Protein 9JTC (pdb70)

InterPro domains:
  IPR000011 Ubiquitin/SUMO-activating enzyme E1-like [PR01849] (36-60)
  IPR000011 Ubiquitin/SUMO-activating enzyme E1-like [PR01849] (149-176)
  IPR000011 Ubiquitin/SUMO-activating enzyme E1-like [PR01849] (461-484)
  IPR000011 Ubiquitin/SUMO-activating enzyme E1-like [PR01849] (508-533)
  IPR000011 Ubiquitin/SUMO-activating enzyme E1-like [PR01849] (659-686)
  IPR000594 THIF-type NAD/FAD binding fold [PF00899] (15-381)
  IPR000594 THIF-type NAD/FAD binding fold [PF00899] (414-886)
  IPR018075 Ubiquitin-activating enzyme E1 [TIGR01408] (10-991)
  IPR018965 Ubiquitin-activating enzyme E1, C-terminal [PF09358] (906-992)
  IPR018965 Ubiquitin-activating enzyme E1, C-terminal [SM00985] (873-994)
  IPR019572 Ubiquitin-activating enzyme, SCCH domain [PF10585] (603-835)
  IPR035985 Ubiquitin-activating enzyme-like [SSF69572] (11-396)
  IPR035985 Ubiquitin-activating enzyme-like [SSF69572] (408-886)
  IPR038252 Ubiquitin-activating enzyme E1, C-terminal domain superfamily [G3DSA:3.10.290.60] (909-998)
  IPR042063 Ubiquitin-activating enzyme E1, SCCH domain [G3DSA:1.10.10.2660] (586-842)
  IPR042302 Ubiquitin-activating enzyme E1, FCCH domain superfamily [G3DSA:2.40.30.180] (175-256)
  IPR042449 Ubiquitin-activating enzyme E1, inactive adenylation domain, subdomain 1 [G3DSA:3.50.50.80] (6-123)
  IPR045886 ThiF/MoeB/HesA family [PTHR10953] (402-956)

Structure (mmCIF, N/CA/C/O backbone):
data_9JTC
#
_entry.id   9JTC
#
loop_
_entity.id
_entity.type
_entity.pdbx_description
1 polymer 'UBA7 protein'
2 polymer 'Ubiquitin/ISG15-conjugating enzyme E2 L6'
3 polymer 'Ubiquitin-like protein ISG15'
4 non-polymer 'ADENOSINE MONOPHOSPHATE'
#
loop_
_atom_site.group_PDB
_atom_site.id
_atom_site.type_symbol
_atom_site.label_atom_id
_atom_site.label_alt_id
_atom_site.label_comp_id
_atom_site.label_asym_id
_atom_site.label_entity_id
_atom_site.label_seq_id
_atom_site.pdbx_PDB_ins_code
_atom_site.Cartn_x
_atom_site.Cartn_y
_atom_site.Cartn_z
_atom_site.occupancy
_atom_site.B_iso_or_equiv
_atom_site.auth_seq_id
_atom_site.auth_comp_id
_atom_site.auth_asym_id
_atom_site.auth_atom_id
_atom_site.pdbx_PDB_model_num
ATOM 1 N N . ARG A 1 29 ? 139.578 170.246 142.607 1.00 86.11 29 ARG A N 1
ATOM 2 C CA . ARG A 1 29 ? 138.561 170.798 143.495 1.00 91.67 29 ARG A CA 1
ATOM 3 C C . ARG A 1 29 ? 139.000 170.711 144.954 1.00 90.11 29 ARG A C 1
ATOM 4 O O . ARG A 1 29 ? 138.735 171.615 145.746 1.00 85.73 29 ARG A O 1
ATOM 12 N N . ILE A 1 30 ? 139.676 169.613 145.303 1.00 86.97 30 ILE A N 1
ATOM 13 C CA . ILE A 1 30 ? 140.121 169.418 146.677 1.00 82.81 30 ILE A CA 1
ATOM 14 C C . ILE A 1 30 ? 141.217 170.399 147.071 1.00 83.92 30 ILE A C 1
ATOM 15 O O . ILE A 1 30 ? 141.414 170.650 148.266 1.00 79.48 30 ILE A O 1
ATOM 20 N N . GLN A 1 31 ? 141.941 170.961 146.099 1.00 86.14 31 GLN A N 1
ATOM 21 C CA . GLN A 1 31 ? 143.012 171.899 146.422 1.00 80.52 31 GLN A CA 1
ATOM 22 C C . GLN A 1 31 ? 142.475 173.180 147.048 1.00 75.89 31 GLN A C 1
ATOM 23 O O . GLN A 1 31 ? 143.192 173.846 147.803 1.00 67.89 31 GLN A O 1
ATOM 29 N N . GLY A 1 32 ? 141.228 173.536 146.756 1.00 77.02 32 GLY A N 1
ATOM 30 C CA . GLY A 1 32 ? 140.638 174.747 147.283 1.00 74.81 32 GLY A CA 1
ATOM 31 C C . GLY A 1 32 ? 140.145 174.669 148.708 1.00 73.05 32 GLY A C 1
ATOM 32 O O . GLY A 1 32 ? 139.682 175.678 149.246 1.00 70.70 32 GLY A O 1
ATOM 33 N N . ALA A 1 33 ? 140.228 173.503 149.340 1.00 68.62 33 ALA A N 1
ATOM 34 C CA . ALA A 1 33 ? 139.750 173.307 150.701 1.00 53.81 33 ALA A CA 1
ATOM 35 C C . ALA A 1 33 ? 140.930 173.129 151.645 1.00 50.32 33 ALA A C 1
ATOM 36 O O . ALA A 1 33 ? 141.847 172.350 151.363 1.00 47.43 33 ALA A O 1
ATOM 38 N N . LYS A 1 34 ? 140.895 173.847 152.763 1.00 48.77 34 LYS A N 1
ATOM 39 C CA . LYS A 1 34 ? 141.928 173.799 153.788 1.00 41.39 34 LYS A CA 1
ATOM 40 C C . LYS A 1 34 ? 141.394 173.028 154.986 1.00 39.23 34 LYS A C 1
ATOM 41 O O . LYS A 1 34 ? 140.261 173.258 155.419 1.00 41.07 34 LYS A O 1
ATOM 47 N N . VAL A 1 35 ? 142.205 172.118 155.518 1.00 38.42 35 VAL A N 1
ATOM 48 C CA . VAL A 1 35 ? 141.781 171.200 156.569 1.00 38.01 35 VAL A CA 1
ATOM 49 C C . VAL A 1 35 ? 142.581 171.482 157.831 1.00 37.20 35 VAL A C 1
ATOM 50 O O . VAL A 1 35 ? 143.811 171.604 157.782 1.00 39.39 35 VAL A O 1
ATOM 54 N N . LEU A 1 36 ? 141.882 171.587 158.957 1.00 36.75 36 LEU A N 1
ATOM 55 C CA . LEU A 1 36 ? 142.498 171.668 160.273 1.00 33.48 36 LEU A CA 1
ATOM 56 C C . LEU A 1 36 ? 142.453 170.293 160.920 1.00 33.78 36 LEU A C 1
ATOM 57 O O . LEU A 1 36 ? 141.427 169.610 160.859 1.00 37.80 36 LEU A O 1
ATOM 62 N N . LEU A 1 37 ? 143.563 169.884 161.524 1.00 32.36 37 LEU A N 1
ATOM 63 C CA . LEU A 1 37 ? 143.671 168.574 162.154 1.00 28.94 37 LEU A CA 1
ATOM 64 C C . LEU A 1 37 ? 144.283 168.745 163.536 1.00 32.86 37 LEU A C 1
ATOM 65 O O . LEU A 1 37 ? 145.484 169.007 163.658 1.00 39.47 37 LEU A O 1
ATOM 70 N N . SER A 1 38 ? 143.465 168.597 164.571 1.00 32.33 38 SER A N 1
ATOM 71 C CA . SER A 1 38 ? 143.927 168.645 165.947 1.00 34.40 38 SER A CA 1
ATOM 72 C C . SER A 1 38 ? 144.044 167.230 166.493 1.00 31.05 38 SER A C 1
ATOM 73 O O . SER A 1 38 ? 143.178 166.385 166.252 1.00 31.08 38 SER A O 1
ATOM 76 N N . GLY A 1 39 ? 145.123 166.979 167.221 1.00 31.18 39 GLY A N 1
ATOM 77 C CA . GLY A 1 39 ? 145.421 165.647 167.699 1.00 32.18 39 GLY A CA 1
ATOM 78 C C . GLY A 1 39 ? 146.305 164.911 166.720 1.00 36.09 39 GLY A C 1
ATOM 79 O O . GLY A 1 39 ? 145.907 164.665 165.578 1.00 38.87 39 GLY A O 1
ATOM 80 N N . LEU A 1 40 ? 147.509 164.557 167.150 1.00 39.62 40 LEU A N 1
ATOM 81 C CA . LEU A 1 40 ? 148.486 163.895 166.300 1.00 39.07 40 LEU A CA 1
ATOM 82 C C . LEU A 1 40 ? 148.926 162.570 166.907 1.00 38.56 40 LEU A C 1
ATOM 83 O O . LEU A 1 40 ? 150.089 162.175 166.816 1.00 34.86 40 LEU A O 1
ATOM 88 N N . GLN A 1 41 ? 147.990 161.870 167.543 1.00 40.41 41 GLN A N 1
ATOM 89 C CA . GLN A 1 41 ? 148.193 160.470 167.868 1.00 40.82 41 GLN A CA 1
ATOM 90 C C . GLN A 1 41 ? 148.175 159.651 166.579 1.00 38.82 41 GLN A C 1
ATOM 91 O O . GLN A 1 41 ? 148.014 160.183 165.477 1.00 43.79 41 GLN A O 1
ATOM 97 N N . GLY A 1 42 ? 148.357 158.336 166.712 1.00 31.96 42 GLY A N 1
ATOM 98 C CA . GLY A 1 42 ? 148.416 157.483 165.534 1.00 30.41 42 GLY A CA 1
ATOM 99 C C . GLY A 1 42 ? 147.211 157.623 164.627 1.00 31.63 42 GLY A C 1
ATOM 100 O O . GLY A 1 42 ? 147.332 157.524 163.401 1.00 36.31 42 GLY A O 1
ATOM 101 N N . LEU A 1 43 ? 146.036 157.864 165.209 1.00 29.75 43 LEU A N 1
ATOM 102 C CA . LEU A 1 43 ? 144.837 158.078 164.408 1.00 31.03 43 LEU A CA 1
ATOM 103 C C . LEU A 1 43 ? 144.947 159.359 163.591 1.00 33.84 43 LEU A C 1
ATOM 104 O O . LEU A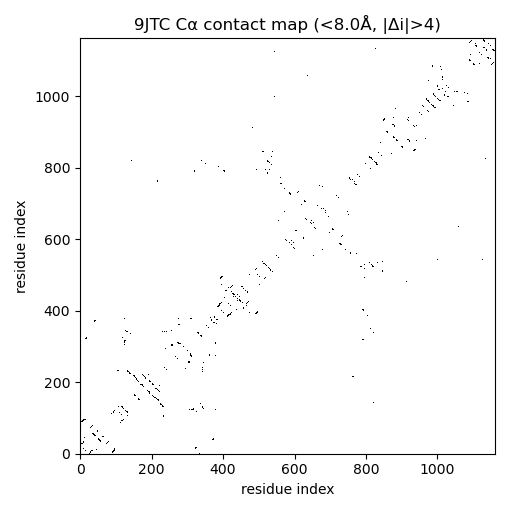 1 43 ? 144.631 159.381 162.393 1.00 38.43 43 LEU A O 1
ATOM 109 N N . GLY A 1 44 ? 145.394 160.440 164.229 1.00 30.26 44 GLY A N 1
ATOM 110 C CA . GLY A 1 44 ? 145.631 161.670 163.499 1.00 29.97 44 GLY A CA 1
ATOM 111 C C . GLY A 1 44 ? 146.705 161.512 162.444 1.00 31.15 44 GLY A C 1
ATOM 112 O O . GLY A 1 44 ? 146.626 162.112 161.372 1.00 36.72 44 GLY A O 1
ATOM 113 N N . ALA A 1 45 ? 147.722 160.698 162.731 1.00 29.19 45 ALA A N 1
ATOM 114 C CA . ALA A 1 45 ? 148.750 160.423 161.735 1.00 29.81 45 ALA A CA 1
ATOM 115 C C . ALA A 1 45 ? 148.166 159.712 160.526 1.00 33.31 45 ALA A C 1
ATOM 116 O O . ALA A 1 45 ? 148.529 160.017 159.387 1.00 38.86 45 ALA A O 1
ATOM 118 N N . GLU A 1 46 ? 147.262 158.756 160.751 1.00 34.08 46 GLU A N 1
ATOM 119 C CA . GLU A 1 46 ? 146.624 158.064 159.634 1.00 33.52 46 GLU A CA 1
ATOM 120 C C . GLU A 1 46 ? 145.769 159.019 158.809 1.00 34.20 46 GLU A C 1
ATOM 121 O O . GLU A 1 46 ? 145.822 159.009 157.570 1.00 41.80 46 GLU A O 1
ATOM 127 N N . VAL A 1 47 ? 144.973 159.854 159.482 1.00 30.55 47 VAL A N 1
ATOM 128 C CA . VAL A 1 47 ? 144.152 160.832 158.769 1.00 31.76 47 VAL A CA 1
ATOM 129 C C . VAL A 1 47 ? 145.035 161.757 157.941 1.00 36.31 47 VAL A C 1
ATOM 130 O O . VAL A 1 47 ? 144.770 162.010 156.758 1.00 42.43 47 VAL A O 1
ATOM 134 N N . ALA A 1 48 ? 146.104 162.270 158.553 1.00 30.33 48 ALA A N 1
ATOM 135 C CA . ALA A 1 48 ? 147.001 163.183 157.860 1.00 28.04 48 ALA A CA 1
ATOM 136 C C . ALA A 1 48 ? 147.680 162.504 156.681 1.00 33.97 48 ALA A C 1
ATOM 137 O O . ALA A 1 48 ? 147.815 163.102 155.608 1.00 43.88 48 ALA A O 1
ATOM 139 N N . LYS A 1 49 ? 148.118 161.257 156.859 1.00 29.83 49 LYS A N 1
ATOM 140 C CA . LYS A 1 49 ? 148.761 160.534 155.771 1.00 32.50 49 LYS A CA 1
ATOM 141 C C . LYS A 1 49 ? 147.814 160.370 154.596 1.00 34.32 49 LYS A C 1
ATOM 142 O O . LYS A 1 49 ? 148.187 160.623 153.446 1.00 41.82 49 LYS A O 1
ATOM 148 N N . ASN A 1 50 ? 146.576 159.950 154.865 1.00 31.54 50 ASN A N 1
ATOM 149 C CA . ASN A 1 50 ? 145.623 159.759 153.777 1.00 37.03 50 ASN A CA 1
ATOM 150 C C . ASN A 1 50 ? 145.316 161.073 153.068 1.00 42.92 50 ASN A C 1
ATOM 151 O O . ASN A 1 50 ? 145.285 161.129 151.831 1.00 53.08 50 ASN A O 1
ATOM 156 N N . LEU A 1 51 ? 145.093 162.145 153.834 1.00 36.51 51 LEU A N 1
ATOM 157 C CA . LEU A 1 51 ? 144.764 163.430 153.225 1.00 35.70 51 LEU A CA 1
ATOM 158 C C . LEU A 1 51 ? 145.925 163.967 152.398 1.00 39.13 51 LEU A C 1
ATOM 159 O O . LEU A 1 51 ? 145.718 164.517 151.310 1.00 48.50 51 LEU A O 1
ATOM 164 N N . VAL A 1 52 ? 147.152 163.821 152.896 1.00 35.01 52 VAL A N 1
ATOM 165 C CA . VAL A 1 52 ? 148.319 164.277 152.153 1.00 40.42 52 VAL A CA 1
ATOM 166 C C . VAL A 1 52 ? 148.517 163.444 150.893 1.00 46.98 52 VAL A C 1
ATOM 167 O O . VAL A 1 52 ? 148.829 163.981 149.823 1.00 53.61 52 VAL A O 1
ATOM 171 N N . LEU A 1 53 ? 148.337 162.123 150.990 1.00 44.73 53 LEU A N 1
ATOM 172 C CA . LEU A 1 53 ? 148.528 161.262 149.828 1.00 45.51 53 LEU A CA 1
ATOM 173 C C . LEU A 1 53 ? 147.499 161.549 148.743 1.00 51.06 53 LEU A C 1
ATOM 174 O O . LEU A 1 53 ? 147.834 161.560 147.553 1.00 57.04 53 LEU A O 1
ATOM 179 N N . MET A 1 54 ? 146.239 161.777 149.123 1.00 50.65 54 MET A N 1
ATOM 180 C CA . MET A 1 54 ? 145.252 162.088 148.098 1.00 60.91 54 MET A CA 1
ATOM 181 C C . MET A 1 54 ? 145.480 163.462 147.479 1.00 63.39 54 MET A C 1
ATOM 182 O O . MET A 1 54 ? 145.051 163.700 146.344 1.00 68.14 54 MET A O 1
ATOM 187 N N . GLY A 1 55 ? 146.170 164.356 148.179 1.00 55.41 55 GLY A N 1
ATOM 188 C CA . GLY A 1 55 ? 146.515 165.640 147.611 1.00 55.90 55 GLY A CA 1
ATOM 189 C C . GLY A 1 55 ? 145.633 166.796 148.010 1.00 56.00 55 GLY A C 1
ATOM 190 O O . GLY A 1 55 ? 145.446 167.719 147.210 1.00 65.15 55 GLY A O 1
ATOM 191 N N . VAL A 1 56 ? 145.073 166.779 149.218 1.00 50.39 56 VAL A N 1
ATOM 192 C CA . VAL A 1 56 ? 144.421 167.972 149.744 1.00 53.72 56 VAL A CA 1
ATOM 193 C C . VAL A 1 56 ? 145.486 169.047 149.912 1.00 55.20 56 VAL A C 1
ATOM 194 O O . VAL A 1 56 ? 146.443 168.877 150.675 1.00 56.92 56 VAL A O 1
ATOM 198 N N . GLY A 1 57 ? 145.322 170.159 149.196 1.00 56.11 57 GLY A N 1
ATOM 199 C CA . GLY A 1 57 ? 146.413 171.099 149.008 1.00 49.43 57 GLY A CA 1
ATOM 200 C C . GLY A 1 57 ? 146.922 171.756 150.273 1.00 46.75 57 GLY A C 1
ATOM 201 O O . GLY A 1 57 ? 148.051 172.253 150.286 1.00 49.64 57 GLY A O 1
ATOM 202 N N . SER A 1 58 ? 146.125 171.771 151.338 1.00 45.71 58 SER A N 1
ATOM 203 C CA . SER A 1 58 ? 146.509 172.495 152.542 1.00 41.09 58 SER A CA 1
ATOM 204 C C . SER A 1 58 ? 146.023 171.756 153.777 1.00 39.97 58 SER A C 1
ATOM 205 O O . SER A 1 58 ? 144.842 171.414 153.876 1.00 40.55 58 SER A O 1
ATOM 208 N N . LEU A 1 59 ? 146.940 171.520 154.713 1.00 41.31 59 LEU A N 1
ATOM 209 C CA . LEU A 1 59 ? 146.639 170.852 155.969 1.00 37.04 59 LEU A CA 1
ATOM 210 C C . LEU A 1 59 ? 147.416 171.527 157.089 1.00 33.40 59 LEU A C 1
ATOM 211 O O . LEU A 1 59 ? 148.597 171.845 156.927 1.00 34.85 59 LEU A O 1
ATOM 216 N N . THR A 1 60 ? 146.749 171.749 158.218 1.00 32.50 60 THR A N 1
ATOM 217 C CA . THR A 1 60 ? 147.371 172.335 159.398 1.00 28.10 60 THR A CA 1
ATOM 218 C C . THR A 1 60 ? 147.239 171.370 160.566 1.00 35.55 60 THR A C 1
ATOM 219 O O . THR A 1 60 ? 146.141 170.887 160.857 1.00 37.47 60 THR A O 1
ATOM 223 N N . LEU A 1 61 ? 148.356 171.096 161.228 1.00 34.56 61 LEU A N 1
ATOM 224 C CA . LEU A 1 61 ? 148.409 170.178 162.352 1.00 27.24 61 LEU A CA 1
ATOM 225 C C . LEU A 1 61 ? 148.415 170.955 163.660 1.00 26.28 61 LEU A C 1
ATOM 226 O O . LEU A 1 61 ? 148.932 172.071 163.737 1.00 36.14 61 LEU A O 1
ATOM 231 N N . HIS A 1 62 ? 147.839 170.350 164.696 1.00 24.14 62 HIS A N 1
ATOM 232 C CA . HIS A 1 62 ? 147.789 170.989 166.008 1.00 26.88 62 HIS A CA 1
ATOM 233 C C . HIS A 1 62 ? 147.803 169.899 167.073 1.00 37.41 62 HIS A C 1
ATOM 234 O O . HIS A 1 62 ? 146.783 169.246 167.308 1.00 43.35 62 HIS A O 1
ATOM 241 N N . ASP A 1 63 ? 148.948 169.722 167.718 1.00 42.83 63 ASP A N 1
ATOM 242 C CA . ASP A 1 63 ? 149.033 168.857 168.884 1.00 42.04 63 ASP A CA 1
ATOM 243 C C . ASP A 1 63 ? 150.207 169.294 169.747 1.00 46.10 63 ASP A C 1
ATOM 244 O O . ASP A 1 63 ? 151.299 168.719 169.652 1.00 49.42 63 ASP A O 1
ATOM 249 N N . PRO A 1 64 ? 150.023 170.304 170.602 1.00 44.78 64 PRO A N 1
ATOM 250 C CA . PRO A 1 64 ? 151.146 170.802 171.409 1.00 49.80 64 PRO A CA 1
ATOM 251 C C . PRO A 1 64 ? 151.659 169.800 172.425 1.00 52.51 64 PRO A C 1
ATOM 252 O O . PRO A 1 64 ? 152.768 169.989 172.942 1.00 55.21 64 PRO A O 1
ATOM 256 N N . HIS A 1 65 ? 150.895 168.755 172.723 1.00 51.40 65 HIS A N 1
ATOM 257 C CA . HIS A 1 65 ? 151.291 167.810 173.753 1.00 48.11 65 HIS A CA 1
ATOM 258 C C . HIS A 1 65 ? 152.611 167.144 173.379 1.00 44.73 65 HIS A C 1
ATOM 259 O O . HIS A 1 65 ? 152.807 166.759 172.220 1.00 44.93 65 HIS A O 1
ATOM 266 N N . PRO A 1 66 ? 153.535 167.000 174.324 1.00 40.63 66 PRO A N 1
ATOM 267 C CA . PRO A 1 66 ? 154.812 166.354 174.014 1.00 34.54 66 PRO A CA 1
ATOM 268 C C . PRO A 1 66 ? 154.624 164.887 173.671 1.00 32.64 66 PRO A C 1
ATOM 269 O O . PRO A 1 66 ? 153.696 164.225 174.143 1.00 39.03 66 PRO A O 1
ATOM 273 N N . THR A 1 67 ? 155.519 164.385 172.829 1.00 30.66 67 THR A N 1
ATOM 274 C CA . THR A 1 67 ? 155.481 162.981 172.453 1.00 34.39 67 THR A CA 1
ATOM 275 C C . THR A 1 67 ? 155.744 162.104 173.670 1.00 38.17 67 THR A C 1
ATOM 276 O O . THR A 1 67 ? 156.648 162.371 174.466 1.00 40.96 67 THR A O 1
ATOM 280 N N . CYS A 1 68 ? 154.938 161.059 173.816 1.00 36.38 68 CYS A N 1
ATOM 281 C CA . CYS A 1 68 ? 155.100 160.076 174.873 1.00 34.81 68 CYS A CA 1
ATOM 282 C C . CYS A 1 68 ? 155.296 158.699 174.258 1.00 36.04 68 CYS A C 1
ATOM 283 O O . CYS A 1 68 ? 155.057 158.487 173.066 1.00 36.97 68 CYS A O 1
ATOM 286 N N . TRP A 1 69 ? 155.746 157.761 175.089 1.00 29.30 69 TRP A N 1
ATOM 287 C CA . TRP A 1 69 ? 155.974 156.403 174.617 1.00 23.01 69 TRP A CA 1
ATOM 288 C C . TRP A 1 69 ? 154.687 155.710 174.196 1.00 25.76 69 TRP A C 1
ATOM 289 O O . TRP A 1 69 ? 154.739 154.772 173.394 1.00 32.44 69 TRP A O 1
ATOM 300 N N . SER A 1 70 ? 153.540 156.146 174.713 1.00 22.40 70 SER A N 1
ATOM 301 C CA . SER A 1 70 ? 152.273 155.524 174.358 1.00 24.94 70 SER A CA 1
ATOM 302 C C . SER A 1 70 ? 151.871 155.799 172.918 1.00 34.29 70 SER A C 1
ATOM 303 O O . SER A 1 70 ? 150.922 155.178 172.427 1.00 38.45 70 SER A O 1
ATOM 306 N N . ASP A 1 71 ? 152.563 156.710 172.236 1.00 34.66 71 ASP A N 1
ATOM 307 C CA . ASP A 1 71 ? 152.243 157.061 170.863 1.00 28.77 71 ASP A CA 1
ATOM 308 C C . ASP A 1 71 ? 153.101 156.337 169.836 1.00 27.79 71 ASP A C 1
ATOM 309 O O . ASP A 1 71 ? 152.676 156.209 168.685 1.00 33.17 71 ASP A O 1
ATOM 314 N N . LEU A 1 72 ? 154.283 155.854 170.220 1.00 28.80 72 LEU A N 1
ATOM 315 C CA . LEU A 1 72 ? 155.193 155.234 169.262 1.00 29.74 72 LEU A CA 1
ATOM 316 C C . LEU A 1 72 ? 154.692 153.896 168.734 1.00 30.19 72 LEU A C 1
ATOM 317 O O . LEU A 1 72 ? 155.226 153.411 167.732 1.00 28.93 72 LEU A O 1
ATOM 322 N N . ALA A 1 73 ? 153.692 153.290 169.373 1.00 29.81 73 ALA A N 1
ATOM 323 C CA . ALA A 1 73 ? 153.132 152.037 168.887 1.00 30.30 73 ALA A CA 1
ATOM 324 C C . ALA A 1 73 ? 152.153 152.229 167.737 1.00 33.47 73 ALA A C 1
ATOM 325 O O . ALA A 1 73 ? 151.794 151.246 167.082 1.00 36.44 73 ALA A O 1
ATOM 327 N N . ALA A 1 74 ? 151.714 153.459 167.479 1.00 30.30 74 ALA A N 1
ATOM 328 C CA . ALA A 1 74 ? 150.782 153.740 166.396 1.00 28.19 74 ALA A CA 1
ATOM 329 C C . ALA A 1 74 ? 151.188 154.902 165.507 1.00 32.68 74 ALA A C 1
ATOM 330 O O . ALA A 1 74 ? 150.650 155.017 164.400 1.00 38.87 74 ALA A O 1
ATOM 332 N N . GLN A 1 75 ? 152.103 155.763 165.942 1.00 30.62 75 GLN A N 1
ATOM 333 C CA . GLN A 1 75 ? 152.485 156.951 165.184 1.00 28.90 75 GLN A CA 1
ATOM 334 C C . GLN A 1 75 ? 153.719 156.629 164.354 1.00 33.15 75 GLN A C 1
ATOM 335 O O . GLN A 1 75 ? 154.833 156.552 164.877 1.00 38.14 75 GLN A O 1
ATOM 341 N N . PHE A 1 76 ? 153.519 156.441 163.049 1.00 33.07 76 PHE A N 1
ATOM 342 C CA . PHE A 1 76 ? 154.629 156.161 162.148 1.00 34.07 76 PHE A CA 1
ATOM 343 C C . PHE A 1 76 ? 155.449 157.404 161.838 1.00 34.22 76 PHE A C 1
ATOM 344 O O . PHE A 1 76 ? 156.586 157.283 161.368 1.00 36.34 76 PHE A O 1
ATOM 352 N N . LEU A 1 77 ? 154.899 158.593 162.077 1.00 34.55 77 LEU A N 1
ATOM 353 C CA . LEU A 1 77 ? 155.638 159.821 161.828 1.00 35.81 77 LEU A CA 1
ATOM 354 C C . LEU A 1 77 ? 156.666 160.119 162.911 1.00 36.25 77 LEU A C 1
ATOM 355 O O . LEU A 1 77 ? 157.644 160.821 162.637 1.00 37.36 77 LEU A O 1
ATOM 360 N N . LEU A 1 78 ? 156.481 159.592 164.116 1.00 32.81 78 LEU A N 1
ATOM 361 C CA . LEU A 1 78 ? 157.322 159.919 165.255 1.00 32.73 78 LEU A CA 1
ATOM 362 C C . LEU A 1 78 ? 158.192 158.732 165.644 1.00 38.09 78 LEU A C 1
ATOM 363 O O . LEU A 1 78 ? 157.813 157.572 165.459 1.00 44.63 78 LEU A O 1
ATOM 368 N N . SER A 1 79 ? 159.365 159.041 166.189 1.00 37.71 79 SER A N 1
ATOM 369 C CA . SER A 1 79 ? 160.315 158.053 166.674 1.00 41.93 79 SER A CA 1
ATOM 370 C C . SER A 1 79 ? 160.671 158.385 168.117 1.00 44.66 79 SER A C 1
ATOM 371 O O . SER A 1 79 ? 160.217 159.386 168.677 1.00 45.10 79 SER A O 1
ATOM 374 N N . GLU A 1 80 ? 161.485 157.523 168.729 1.00 49.03 80 GLU A N 1
ATOM 375 C CA . GLU A 1 80 ? 161.923 157.760 170.100 1.00 51.26 80 GLU A CA 1
ATOM 376 C C . GLU A 1 80 ? 162.834 158.974 170.211 1.00 51.61 80 GLU A C 1
ATOM 377 O O . GLU A 1 80 ? 163.057 159.468 171.322 1.00 50.20 80 GLU A O 1
ATOM 383 N N . GLN A 1 81 ? 163.362 159.459 169.087 1.00 46.29 81 GLN A N 1
ATOM 384 C CA . GLN A 1 81 ? 164.271 160.598 169.115 1.00 50.73 81 GLN A CA 1
ATOM 385 C C . GLN A 1 81 ? 163.553 161.895 169.471 1.00 53.44 81 GLN A C 1
ATOM 386 O O . GLN A 1 81 ? 164.158 162.788 170.076 1.00 58.94 81 GLN A O 1
ATOM 392 N N . ASP A 1 82 ? 162.272 162.021 169.121 1.00 44.35 82 ASP A N 1
ATOM 393 C CA . ASP A 1 82 ? 161.531 163.257 169.331 1.00 40.72 82 ASP A CA 1
ATOM 394 C C . ASP A 1 82 ? 160.701 163.239 170.609 1.00 36.89 82 ASP A C 1
ATOM 395 O O . ASP A 1 82 ? 159.679 163.930 170.687 1.00 36.50 82 ASP A O 1
ATOM 400 N N . LEU A 1 83 ? 161.112 162.463 171.608 1.00 37.17 83 LEU A N 1
ATOM 401 C CA . LEU A 1 83 ? 160.424 162.479 172.891 1.00 35.49 83 LEU A CA 1
ATOM 402 C C . LEU A 1 83 ? 160.536 163.857 173.530 1.00 30.34 83 LEU A C 1
ATOM 403 O O . LEU A 1 83 ? 161.609 164.465 173.554 1.00 33.09 83 LEU A O 1
ATOM 408 N N . GLY A 1 84 ? 159.416 164.347 174.055 1.00 27.87 84 GLY A N 1
ATOM 409 C CA . GLY A 1 84 ? 159.320 165.690 174.576 1.00 32.63 84 GLY A CA 1
ATOM 410 C C . GLY A 1 84 ? 158.950 166.733 173.540 1.00 35.85 84 GLY A C 1
ATOM 411 O O . GLY A 1 84 ? 158.232 167.685 173.860 1.00 34.65 84 GLY A O 1
ATOM 412 N N . ARG A 1 85 ? 159.425 166.576 172.309 1.00 36.49 85 ARG A N 1
ATOM 413 C CA . ARG A 1 85 ? 159.055 167.482 171.233 1.00 30.95 85 ARG A CA 1
ATOM 414 C C . ARG A 1 85 ? 157.582 167.313 170.885 1.00 30.37 85 ARG A C 1
ATOM 415 O O . ARG A 1 85 ? 157.005 166.233 171.031 1.00 35.61 85 ARG A O 1
ATOM 423 N N . SER A 1 86 ? 156.970 168.404 170.435 1.00 30.86 86 SER A N 1
ATOM 424 C CA . SER A 1 86 ? 155.574 168.365 170.028 1.00 38.14 86 SER A CA 1
ATOM 425 C C . SER A 1 86 ? 155.375 167.362 168.901 1.00 36.00 86 SER A C 1
ATOM 426 O O . SER A 1 86 ? 156.222 167.220 168.015 1.00 42.33 86 SER A O 1
ATOM 429 N N . ARG A 1 87 ? 154.248 166.651 168.946 1.00 31.76 87 ARG A N 1
ATOM 430 C CA . ARG A 1 87 ? 153.957 165.658 167.919 1.00 35.78 87 ARG A CA 1
ATOM 431 C C . ARG A 1 87 ? 153.786 166.312 166.553 1.00 42.16 87 ARG A C 1
ATOM 432 O O . ARG A 1 87 ? 154.344 165.843 165.554 1.00 45.71 87 ARG A O 1
ATOM 440 N N . ALA A 1 88 ? 153.017 167.401 166.491 1.00 40.02 88 ALA A N 1
ATOM 441 C CA . ALA A 1 88 ? 152.746 168.048 165.211 1.00 36.10 88 ALA A CA 1
ATOM 442 C C . ALA A 1 88 ? 154.014 168.628 164.596 1.00 35.44 88 ALA A C 1
ATOM 443 O O . ALA A 1 88 ? 154.250 168.484 163.390 1.00 40.92 88 ALA A O 1
ATOM 445 N N . GLU A 1 89 ? 154.841 169.287 165.409 1.00 32.03 89 GLU A N 1
ATOM 446 C CA . GLU A 1 89 ? 156.051 169.908 164.883 1.00 37.63 89 GLU A CA 1
ATOM 447 C C . GLU A 1 89 ? 157.014 168.866 164.333 1.00 44.72 89 GLU A C 1
ATOM 448 O O . GLU A 1 89 ? 157.637 169.075 163.286 1.00 47.80 89 GLU A O 1
ATOM 454 N N . ALA A 1 90 ? 157.150 167.734 165.026 1.00 46.25 90 ALA A N 1
ATOM 455 C CA . ALA A 1 90 ? 158.055 166.692 164.558 1.00 42.63 90 ALA A CA 1
ATOM 456 C C . ALA A 1 90 ? 157.480 165.932 163.370 1.00 40.53 90 ALA A C 1
ATOM 457 O O . ALA A 1 90 ? 158.239 165.453 162.520 1.00 47.74 90 ALA A O 1
ATOM 459 N N . SER A 1 91 ? 156.155 165.811 163.290 1.00 34.64 91 SER A N 1
ATOM 460 C CA . SER A 1 91 ? 155.514 165.072 162.210 1.00 35.96 91 SER A CA 1
ATOM 461 C C . SER A 1 91 ? 155.288 165.906 160.955 1.00 37.81 91 SER A C 1
ATOM 462 O O . SER A 1 91 ? 154.956 165.337 159.906 1.00 42.18 91 SER A O 1
ATOM 465 N N . GLN A 1 92 ? 155.443 167.230 161.040 1.00 38.20 92 GLN A N 1
ATOM 466 C CA . GLN A 1 92 ? 155.209 168.079 159.875 1.00 34.06 92 GLN A CA 1
ATOM 467 C C . GLN A 1 92 ? 156.157 167.738 158.732 1.00 37.95 92 GLN A C 1
ATOM 468 O O . GLN A 1 92 ? 155.739 167.678 157.570 1.00 41.71 92 GLN A O 1
ATOM 474 N N . LYS A 1 93 ? 157.438 167.523 159.037 1.00 37.34 93 LYS A N 1
ATOM 475 C CA . LYS A 1 93 ? 158.402 167.196 157.990 1.00 36.00 93 LYS A CA 1
ATOM 476 C C . LYS A 1 93 ? 158.069 165.868 157.326 1.00 35.35 93 LYS A C 1
ATOM 477 O O . LYS A 1 93 ? 158.122 165.745 156.094 1.00 38.79 93 LYS A O 1
ATOM 483 N N . LEU A 1 94 ? 157.727 164.859 158.129 1.00 36.21 94 LEU A N 1
ATOM 484 C CA . LEU A 1 94 ? 157.414 163.550 157.573 1.00 37.41 94 LEU A CA 1
ATOM 485 C C . LEU A 1 94 ? 156.139 163.589 156.748 1.00 33.79 94 LEU A C 1
ATOM 486 O O . LEU A 1 94 ? 156.009 162.833 155.779 1.00 40.81 94 LEU A O 1
ATOM 491 N N . LEU A 1 95 ? 155.193 164.455 157.109 1.00 32.39 95 LEU A N 1
ATOM 492 C CA . LEU A 1 95 ? 154.004 164.623 156.279 1.00 35.19 95 LEU A CA 1
ATOM 493 C C . LEU A 1 95 ? 154.329 165.354 154.984 1.00 39.74 95 LEU A C 1
ATOM 494 O O . LEU A 1 95 ? 153.791 165.018 153.923 1.00 43.15 95 LEU A O 1
ATOM 499 N N . ALA A 1 96 ? 155.197 166.365 155.055 1.00 39.01 96 ALA A N 1
ATOM 500 C CA . ALA A 1 96 ? 155.565 167.109 153.856 1.00 36.71 96 ALA A CA 1
ATOM 501 C C . ALA A 1 96 ? 156.279 166.215 152.855 1.00 40.36 96 ALA A C 1
ATOM 502 O O . ALA A 1 96 ? 156.060 166.328 151.643 1.00 48.65 96 ALA A O 1
ATOM 504 N N . GLU A 1 97 ? 157.139 165.319 153.341 1.00 39.35 97 GLU A N 1
ATOM 505 C CA . GLU A 1 97 ? 157.876 164.446 152.434 1.00 39.16 97 GLU A CA 1
ATOM 506 C C . GLU A 1 97 ? 156.967 163.485 151.678 1.00 39.62 97 GLU A C 1
ATOM 507 O O . GLU A 1 97 ? 157.361 162.994 150.616 1.00 47.63 97 GLU A O 1
ATOM 513 N N . LEU A 1 98 ? 155.769 163.204 152.197 1.00 37.85 98 LEU A N 1
ATOM 514 C CA . LEU A 1 98 ? 154.869 162.280 151.514 1.00 44.85 98 LEU A CA 1
ATOM 515 C C . LEU A 1 98 ? 154.317 162.871 150.223 1.00 51.40 98 LEU A C 1
ATOM 516 O O . LEU A 1 98 ? 154.123 162.140 149.244 1.00 53.94 98 LEU A O 1
ATOM 521 N N . ASN A 1 99 ? 154.062 164.178 150.199 1.00 50.36 99 ASN A N 1
ATOM 522 C CA . ASN A 1 99 ? 153.534 164.844 149.010 1.00 48.92 99 ASN A CA 1
ATOM 523 C C . ASN A 1 99 ? 154.041 166.278 149.024 1.00 51.71 99 ASN A C 1
ATOM 524 O O . ASN A 1 99 ? 153.586 167.090 149.836 1.00 54.37 99 ASN A O 1
ATOM 529 N N . GLY A 1 100 ? 154.980 166.587 148.131 1.00 49.70 100 GLY A N 1
ATOM 530 C CA . GLY A 1 100 ? 155.539 167.923 148.059 1.00 50.05 100 GLY A CA 1
ATOM 531 C C . GLY A 1 100 ? 154.575 168.984 147.574 1.00 56.99 100 GLY A C 1
ATOM 532 O O . GLY A 1 100 ? 154.882 170.175 147.695 1.00 56.91 100 GLY A O 1
ATOM 533 N N . ALA A 1 101 ? 153.427 168.585 147.033 1.00 53.06 101 ALA A N 1
ATOM 534 C CA . ALA A 1 101 ? 152.427 169.512 146.525 1.00 54.48 101 ALA A CA 1
ATOM 535 C C . ALA A 1 101 ? 151.366 169.858 147.559 1.00 55.24 101 ALA A C 1
ATOM 536 O O . ALA A 1 101 ? 150.328 170.420 147.197 1.00 56.05 101 ALA A O 1
ATOM 538 N N . VAL A 1 102 ? 151.596 169.524 148.826 1.00 57.21 102 VAL A N 1
ATOM 539 C CA . VAL A 1 102 ? 150.661 169.800 149.910 1.00 51.71 102 VAL A CA 1
ATOM 540 C C . VAL A 1 102 ? 151.349 170.710 150.916 1.00 48.42 102 VAL A C 1
ATOM 541 O O . VAL A 1 102 ? 152.472 170.428 151.348 1.00 47.12 102 VAL A O 1
ATOM 545 N N . GLN A 1 103 ? 150.678 171.801 151.279 1.00 50.01 103 GLN A N 1
ATOM 546 C CA . GLN A 1 103 ? 151.194 172.755 152.259 1.00 49.83 103 GLN A CA 1
ATOM 547 C C . GLN A 1 103 ? 150.868 172.240 153.654 1.00 51.00 103 GLN A C 1
ATOM 548 O O . GLN A 1 103 ? 149.810 172.524 154.217 1.00 48.20 103 GLN A O 1
ATOM 554 N N . VAL A 1 104 ? 151.792 171.468 154.219 1.00 49.67 104 VAL A N 1
ATOM 555 C CA . VAL A 1 104 ? 151.659 170.961 155.579 1.00 37.88 104 VAL A CA 1
ATOM 556 C C . VAL A 1 104 ? 152.246 171.986 156.538 1.00 35.08 104 VAL A C 1
ATOM 557 O O . VAL A 1 104 ? 153.410 172.381 156.404 1.00 36.87 104 VAL A O 1
ATOM 561 N N . SER A 1 105 ? 151.442 172.414 157.509 1.00 34.29 105 SER A N 1
ATOM 562 C CA . SER A 1 105 ? 151.830 173.456 158.447 1.00 28.85 105 SER A CA 1
ATOM 563 C C . SER A 1 105 ? 151.461 173.027 159.859 1.00 28.58 105 SER A C 1
ATOM 564 O O . SER A 1 105 ? 150.744 172.046 160.067 1.00 35.39 105 SER A O 1
ATOM 567 N N . VAL A 1 106 ? 151.969 173.774 160.836 1.00 26.75 106 VAL A N 1
ATOM 568 C CA . VAL A 1 106 ? 151.690 173.538 162.246 1.00 27.57 106 VAL A CA 1
ATOM 569 C C . VAL A 1 106 ? 151.193 174.832 162.872 1.00 35.62 106 VAL A C 1
ATOM 570 O O . VAL A 1 106 ? 151.757 175.905 162.631 1.00 45.05 106 VAL A O 1
ATOM 574 N N . TYR A 1 107 ? 150.136 174.733 163.674 1.00 32.86 107 TYR A N 1
ATOM 575 C CA . TYR A 1 107 ? 149.644 175.849 164.471 1.00 37.06 107 TYR A CA 1
ATOM 576 C C . TYR A 1 107 ? 149.940 175.556 165.934 1.00 47.05 107 TYR A C 1
ATOM 577 O O . TYR A 1 107 ? 149.496 174.534 166.468 1.00 50.37 107 TYR A O 1
ATOM 586 N N . THR A 1 108 ? 150.689 176.448 166.577 1.00 47.92 108 THR A N 1
ATOM 587 C CA . THR A 1 108 ? 151.132 176.235 167.948 1.00 49.55 108 THR A CA 1
ATOM 588 C C . THR A 1 108 ? 150.198 176.842 168.985 1.00 53.79 108 THR A C 1
ATOM 589 O O . THR A 1 108 ? 150.418 176.644 170.184 1.00 51.74 108 THR A O 1
ATOM 593 N N . GLY A 1 109 ? 149.165 177.567 168.563 1.00 57.17 109 GLY A N 1
ATOM 594 C CA . GLY A 1 109 ? 148.267 178.235 169.480 1.00 61.01 109 GLY A CA 1
ATOM 595 C C . GLY A 1 109 ? 147.040 177.404 169.805 1.00 59.78 109 GLY A C 1
ATOM 596 O O . GLY A 1 109 ? 146.961 176.208 169.521 1.00 58.12 109 GLY A O 1
ATOM 597 N N . ASP A 1 110 ? 146.066 178.067 170.418 1.00 57.06 110 ASP A N 1
ATOM 598 C CA . ASP A 1 110 ? 144.817 177.432 170.804 1.00 57.26 110 ASP A CA 1
ATOM 599 C C . ASP A 1 110 ? 143.840 177.422 169.633 1.00 54.08 110 ASP A C 1
ATOM 600 O O . ASP A 1 110 ? 143.966 178.193 168.679 1.00 58.52 110 ASP A O 1
ATOM 605 N N . ILE A 1 111 ? 142.855 176.531 169.718 1.00 51.04 111 ILE A N 1
ATOM 606 C CA . ILE A 1 111 ? 141.828 176.403 168.683 1.00 56.81 111 ILE A CA 1
ATOM 607 C C . ILE A 1 111 ? 140.736 177.412 169.027 1.00 53.16 111 ILE A C 1
ATOM 608 O O . ILE A 1 111 ? 139.758 177.103 169.706 1.00 51.01 111 ILE A O 1
ATOM 613 N N . THR A 1 112 ? 140.909 178.637 168.546 1.00 52.08 112 THR A N 1
ATOM 614 C CA . THR A 1 112 ? 139.934 179.695 168.737 1.00 50.09 112 THR A CA 1
ATOM 615 C C . THR A 1 112 ? 139.034 179.793 167.507 1.00 51.93 112 THR A C 1
ATOM 616 O O . THR A 1 112 ? 139.202 179.072 166.521 1.00 58.03 112 THR A O 1
ATOM 620 N N . LYS A 1 113 ? 138.055 180.696 167.576 1.00 44.28 113 LYS A N 1
ATOM 621 C CA . LYS A 1 113 ? 137.147 180.888 166.450 1.00 47.71 113 LYS A CA 1
ATOM 622 C C . LYS A 1 113 ? 137.870 181.470 165.239 1.00 60.91 113 LYS A C 1
ATOM 623 O O . LYS A 1 113 ? 137.591 181.082 164.098 1.00 59.26 113 LYS A O 1
ATOM 629 N N . ASP A 1 114 ? 138.797 182.405 165.466 1.00 65.36 114 ASP A N 1
ATOM 630 C CA . ASP A 1 114 ? 139.519 183.021 164.356 1.00 64.41 114 ASP A CA 1
ATOM 631 C C . ASP A 1 114 ? 140.331 181.989 163.583 1.00 66.07 114 ASP A C 1
ATOM 632 O O . ASP A 1 114 ? 140.345 181.997 162.347 1.00 67.99 114 ASP A O 1
ATOM 637 N N . LEU A 1 115 ? 141.022 181.096 164.296 1.00 60.46 115 LEU A N 1
ATOM 638 C CA . LEU A 1 115 ? 141.721 180.001 163.631 1.00 54.71 115 LEU A CA 1
ATOM 639 C C . LEU A 1 115 ? 140.739 179.070 162.936 1.00 56.08 115 LEU A C 1
ATOM 640 O O . LEU A 1 115 ? 141.001 178.593 161.826 1.00 59.59 115 LEU A O 1
ATOM 645 N N . LEU A 1 116 ? 139.600 178.803 163.578 1.00 52.70 116 LEU A N 1
ATOM 646 C CA . LEU A 1 116 ? 138.639 177.851 163.033 1.00 51.24 116 LEU A CA 1
ATOM 647 C C . LEU A 1 116 ? 138.073 178.325 161.701 1.00 51.18 116 LEU A C 1
ATOM 648 O O . LEU A 1 116 ? 137.888 177.524 160.778 1.00 52.11 116 LEU A O 1
ATOM 653 N N . LEU A 1 117 ? 137.797 179.624 161.580 1.00 53.52 117 LEU A N 1
ATOM 654 C CA . LEU A 1 117 ? 137.136 180.143 160.388 1.00 55.94 117 LEU A CA 1
ATOM 655 C C . LEU A 1 117 ? 137.999 180.057 159.136 1.00 53.35 117 LEU A C 1
ATOM 656 O O . LEU A 1 117 ? 137.477 180.256 158.034 1.00 59.56 117 LEU A O 1
ATOM 661 N N . ASP A 1 118 ? 139.290 179.770 159.270 1.00 48.83 118 ASP A N 1
ATOM 662 C CA . ASP A 1 118 ? 140.181 179.678 158.121 1.00 49.21 118 ASP A CA 1
ATOM 663 C C . ASP A 1 118 ? 140.163 178.310 157.452 1.00 51.99 118 ASP A C 1
ATOM 664 O O . ASP A 1 118 ? 140.870 178.122 156.456 1.00 50.73 118 ASP A O 1
ATOM 669 N N . PHE A 1 119 ? 139.392 177.355 157.967 1.00 51.11 119 PHE A N 1
ATOM 670 C CA . PHE A 1 119 ? 139.361 176.001 157.436 1.00 42.87 119 PHE A CA 1
ATOM 671 C C . PHE A 1 119 ? 137.939 175.611 157.057 1.00 44.21 119 PHE A C 1
ATOM 672 O O . PHE A 1 119 ? 136.966 176.116 157.623 1.00 48.92 119 PHE A O 1
ATOM 680 N N . GLN A 1 120 ? 137.829 174.712 156.079 1.00 38.50 120 GLN A N 1
ATOM 681 C CA . GLN A 1 120 ? 136.533 174.190 155.666 1.00 38.36 120 GLN A CA 1
ATOM 682 C C . GLN A 1 120 ? 136.148 172.924 156.415 1.00 38.99 120 GLN A C 1
ATOM 683 O O . GLN A 1 120 ? 134.957 172.692 156.652 1.00 37.95 120 GLN A O 1
ATOM 689 N N . VAL A 1 121 ? 137.124 172.097 156.784 1.00 39.07 121 VAL A N 1
ATOM 690 C CA . VAL A 1 121 ? 136.897 170.876 157.549 1.00 34.31 121 VAL A CA 1
ATOM 691 C C . VAL A 1 121 ? 137.869 170.861 158.718 1.00 35.28 121 VAL A C 1
ATOM 692 O O . VAL A 1 121 ? 139.060 171.137 158.539 1.00 36.87 121 VAL A O 1
ATOM 696 N N . VAL A 1 122 ? 137.366 170.541 159.909 1.00 34.03 122 VAL A N 1
ATOM 697 C CA . VAL A 1 122 ? 138.175 170.450 161.119 1.00 27.67 122 VAL A CA 1
ATOM 698 C C . VAL A 1 122 ? 137.982 169.069 161.730 1.00 29.22 122 VAL A C 1
ATOM 699 O O . VAL A 1 122 ? 136.846 168.628 161.944 1.00 33.56 122 VAL A O 1
ATOM 703 N N . VAL A 1 123 ? 139.094 168.393 162.003 1.00 27.54 123 VAL A N 1
ATOM 704 C CA . VAL A 1 123 ? 139.114 167.036 162.530 1.00 23.42 123 VAL A CA 1
ATOM 705 C C . VAL A 1 123 ? 139.712 167.097 163.924 1.00 25.13 123 VAL A C 1
ATOM 706 O O . VAL A 1 123 ? 140.777 167.692 164.120 1.00 28.55 123 VAL A O 1
ATOM 710 N N . LEU A 1 124 ? 139.014 166.522 164.895 1.00 25.03 124 LEU A N 1
ATOM 711 C CA . LEU A 1 124 ? 139.516 166.395 166.253 1.00 25.30 124 LEU A CA 1
ATOM 712 C C . LEU A 1 124 ? 139.811 164.935 166.558 1.00 29.67 124 LEU A C 1
ATOM 713 O O . LEU A 1 124 ? 138.920 164.080 166.478 1.00 35.56 124 LEU A O 1
ATOM 718 N N . THR A 1 125 ? 141.057 164.663 166.924 1.00 31.43 125 THR A N 1
ATOM 719 C CA . THR A 1 125 ? 141.463 163.396 167.497 1.00 33.97 125 THR A CA 1
ATOM 720 C C . THR A 1 125 ? 142.209 163.693 168.790 1.00 43.57 125 THR A C 1
ATOM 721 O O . THR A 1 125 ? 142.752 164.785 168.972 1.00 44.67 125 THR A O 1
ATOM 725 N N . ALA A 1 126 ? 142.217 162.720 169.699 1.00 41.24 126 ALA A N 1
ATOM 726 C CA . ALA A 1 126 ? 142.891 162.854 170.988 1.00 37.05 126 ALA A CA 1
ATOM 727 C C . ALA A 1 126 ? 142.437 164.097 171.750 1.00 31.18 126 ALA A C 1
ATOM 728 O O . ALA A 1 126 ? 143.205 164.671 172.527 1.00 34.85 126 ALA A O 1
ATOM 730 N N . SER A 1 127 ? 141.196 164.525 171.537 1.00 33.84 127 SER A N 1
ATOM 731 C CA . SER A 1 127 ? 140.647 165.719 172.160 1.00 36.63 127 SER A CA 1
ATOM 732 C C . SER A 1 127 ? 139.617 165.335 173.217 1.00 36.99 127 SER A C 1
ATOM 733 O O . SER A 1 127 ? 138.848 164.387 173.035 1.00 35.97 127 SER A O 1
ATOM 736 N N . ARG A 1 128 ? 139.624 166.064 174.329 1.00 40.54 128 ARG A N 1
ATOM 737 C CA . ARG A 1 128 ? 138.690 165.806 175.415 1.00 39.50 128 ARG A CA 1
ATOM 738 C C . ARG A 1 128 ? 137.281 166.240 175.015 1.00 38.83 128 ARG A C 1
ATOM 739 O O . ARG A 1 128 ? 137.085 167.007 174.068 1.00 45.88 128 ARG A O 1
ATOM 747 N N . LEU A 1 129 ? 136.288 165.723 175.745 1.00 37.83 129 LEU A N 1
ATOM 748 C CA . LEU A 1 129 ? 134.895 165.906 175.339 1.00 35.70 129 LEU A CA 1
ATOM 749 C C . LEU A 1 129 ? 134.477 167.370 175.383 1.00 40.50 129 LEU A C 1
ATOM 750 O O . LEU A 1 129 ? 133.745 167.836 174.503 1.00 44.29 129 LEU A O 1
ATOM 755 N N . GLU A 1 130 ? 134.914 168.109 176.405 1.00 41.26 130 GLU A N 1
ATOM 756 C CA . GLU A 1 130 ? 134.553 169.521 176.490 1.00 42.06 130 GLU A CA 1
ATOM 757 C C . GLU A 1 130 ? 135.114 170.305 175.309 1.00 43.16 130 GLU A C 1
ATOM 758 O O . GLU A 1 130 ? 134.424 171.156 174.733 1.00 44.40 130 GLU A O 1
ATOM 764 N N . GLU A 1 131 ? 136.361 170.022 174.928 1.00 39.07 131 GLU A N 1
ATOM 765 C CA . GLU A 1 131 ? 136.931 170.638 173.735 1.00 35.03 131 GLU A CA 1
ATOM 766 C C . GLU A 1 131 ? 136.163 170.231 172.485 1.00 32.49 131 GLU A C 1
ATOM 767 O O . GLU A 1 131 ? 135.935 171.055 171.591 1.00 38.04 131 GLU A O 1
ATOM 773 N N . GLN A 1 132 ? 135.762 168.960 172.400 1.00 29.47 132 GLN A N 1
ATOM 774 C CA . GLN A 1 132 ? 134.991 168.505 171.248 1.00 31.19 132 GLN A CA 1
ATOM 775 C C . GLN A 1 132 ? 133.683 169.269 171.128 1.00 31.75 132 GLN A C 1
ATOM 776 O O . GLN A 1 132 ? 133.323 169.725 170.039 1.00 40.06 132 GLN A O 1
ATOM 782 N N . LEU A 1 133 ? 132.969 169.438 172.241 1.00 28.50 133 LEU A N 1
ATOM 783 C CA . LEU A 1 133 ? 131.710 170.175 172.212 1.00 31.45 133 LEU A CA 1
ATOM 784 C C . LEU A 1 133 ? 131.934 171.643 171.874 1.00 35.26 133 LEU A C 1
ATOM 785 O O . LEU A 1 133 ? 131.175 172.228 171.088 1.00 43.32 133 LEU A O 1
ATOM 790 N N . ARG A 1 134 ? 132.969 172.256 172.454 1.00 30.88 134 ARG A N 1
ATOM 791 C CA . ARG A 1 134 ? 133.234 173.665 172.192 1.00 32.58 134 ARG A CA 1
ATOM 792 C C . ARG A 1 134 ? 133.557 173.904 170.723 1.00 33.58 134 ARG A C 1
ATOM 793 O O . ARG A 1 134 ? 133.080 174.875 170.125 1.00 40.89 134 ARG A O 1
ATOM 801 N N . VAL A 1 135 ? 134.368 173.031 170.123 1.00 28.97 135 VAL A N 1
ATOM 802 C CA . VAL A 1 135 ? 134.687 173.180 168.708 1.00 27.51 135 VAL A CA 1
ATOM 803 C C . VAL A 1 135 ? 133.463 172.882 167.848 1.00 29.38 135 VAL A C 1
ATOM 804 O O . VAL A 1 135 ? 133.185 173.594 166.875 1.00 36.55 135 VAL A O 1
ATOM 808 N N . GLY A 1 136 ? 132.707 171.841 168.199 1.00 23.75 136 GLY A N 1
ATOM 809 C CA . GLY A 1 136 ? 131.592 171.429 167.367 1.00 24.89 136 GLY A CA 1
ATOM 810 C C . GLY A 1 136 ? 130.463 172.438 167.331 1.00 30.96 136 GLY A C 1
ATOM 811 O O . GLY A 1 136 ? 129.829 172.627 166.290 1.00 41.05 136 GLY A O 1
ATOM 812 N N . THR A 1 137 ? 130.180 173.088 168.461 1.00 27.10 137 THR A N 1
ATOM 813 C CA . THR A 1 137 ? 129.134 174.106 168.468 1.00 33.89 137 THR A CA 1
ATOM 814 C C . THR A 1 137 ? 129.491 175.257 167.534 1.00 40.19 137 THR A C 1
ATOM 815 O O . THR A 1 137 ? 128.658 175.712 166.738 1.00 45.00 137 THR A O 1
ATOM 819 N N . LEU A 1 138 ? 130.741 175.722 167.600 1.00 36.27 138 LEU A N 1
ATOM 820 C CA . LEU A 1 138 ? 131.189 176.784 166.707 1.00 36.36 138 LEU A CA 1
ATOM 821 C C . LEU A 1 138 ? 131.125 176.343 165.252 1.00 40.17 138 LEU A C 1
ATOM 822 O O . LEU A 1 138 ? 130.702 177.111 164.380 1.00 46.49 138 LEU A O 1
ATOM 827 N N . CYS A 1 139 ? 131.546 175.108 164.969 1.00 34.76 139 CYS A N 1
ATOM 828 C CA . CYS A 1 139 ? 131.528 174.622 163.594 1.00 31.46 139 CYS A CA 1
ATOM 829 C C . CYS A 1 139 ? 130.108 174.530 163.054 1.00 33.81 139 CYS A C 1
ATOM 830 O O . CYS A 1 139 ? 129.851 174.889 161.899 1.00 38.83 139 CYS A O 1
ATOM 833 N N . HIS A 1 140 ? 129.173 174.042 163.868 1.00 34.56 140 HIS A N 1
ATOM 834 C CA . HIS A 1 140 ? 127.785 173.964 163.431 1.00 39.92 140 HIS A CA 1
ATOM 835 C C . HIS A 1 140 ? 127.200 175.352 163.214 1.00 43.52 140 HIS A C 1
ATOM 836 O O . HIS A 1 140 ? 126.433 175.570 162.268 1.00 44.81 140 HIS A O 1
ATOM 843 N N . GLU A 1 141 ? 127.548 176.307 164.081 1.00 41.93 141 GLU A N 1
ATOM 844 C CA . GLU A 1 141 ? 127.033 177.661 163.917 1.00 45.38 141 GLU A CA 1
ATOM 845 C C . GLU A 1 141 ? 127.613 178.349 162.687 1.00 44.50 141 GLU A C 1
ATOM 846 O O . GLU A 1 141 ? 126.922 179.150 162.048 1.00 46.79 141 GLU A O 1
ATOM 852 N N . HIS A 1 142 ? 128.866 178.057 162.339 1.00 40.24 142 HIS A N 1
ATOM 853 C CA . HIS A 1 142 ? 129.574 178.802 161.305 1.00 40.01 142 HIS A CA 1
ATOM 854 C C . HIS A 1 142 ? 129.840 177.979 160.048 1.00 34.67 142 HIS A C 1
ATOM 855 O O . HIS A 1 142 ? 130.699 178.350 159.242 1.00 37.30 142 HIS A O 1
ATOM 862 N N . GLY A 1 143 ? 129.132 176.869 159.865 1.00 34.60 143 GLY A N 1
ATOM 863 C CA . GLY A 1 143 ? 129.191 176.158 158.604 1.00 35.89 143 GLY A CA 1
ATOM 864 C C . GLY A 1 143 ? 130.464 175.393 158.329 1.00 33.20 143 GLY A C 1
ATOM 865 O O . GLY A 1 143 ? 130.689 174.992 157.184 1.00 35.45 143 GLY A O 1
ATOM 866 N N . VAL A 1 144 ? 131.305 175.176 159.329 1.00 29.18 144 VAL A N 1
ATOM 867 C CA . VAL A 1 144 ? 132.523 174.397 159.156 1.00 29.84 144 VAL A CA 1
ATOM 868 C C . VAL A 1 144 ? 132.199 172.926 159.378 1.00 34.77 144 VAL A C 1
ATOM 869 O O . VAL A 1 144 ? 131.567 172.564 160.377 1.00 36.98 144 VAL A O 1
ATOM 873 N N . CYS A 1 145 ? 132.621 172.080 158.442 1.00 35.24 145 CYS A N 1
ATOM 874 C CA . CYS A 1 145 ? 132.470 170.641 158.610 1.00 31.10 145 CYS A CA 1
ATOM 875 C C . CYS A 1 145 ? 133.316 170.161 159.782 1.00 29.84 145 CYS A C 1
ATOM 876 O O . CYS A 1 145 ? 134.471 170.562 159.937 1.00 34.18 145 CYS A O 1
ATOM 879 N N . PHE A 1 146 ? 132.734 169.294 160.609 1.00 27.60 146 PHE A N 1
ATOM 880 C CA . PHE A 1 146 ? 133.317 168.899 161.884 1.00 24.33 146 PHE A CA 1
ATOM 881 C C . PHE A 1 146 ? 133.384 167.382 161.964 1.00 27.92 146 PHE A C 1
ATOM 882 O O . PHE A 1 146 ? 132.382 166.700 161.732 1.00 31.92 146 PHE A O 1
ATOM 890 N N . LEU A 1 147 ? 134.562 166.851 162.277 1.00 24.70 147 LEU A N 1
ATOM 891 C CA . LEU A 1 147 ? 134.750 165.413 162.414 1.00 21.64 147 LEU A CA 1
ATOM 892 C C . LEU A 1 147 ? 135.440 165.121 163.735 1.00 25.56 147 LEU A C 1
ATOM 893 O O . LEU A 1 147 ? 136.376 165.828 164.111 1.00 27.31 147 LEU A O 1
ATOM 898 N N . VAL A 1 148 ? 134.958 164.109 164.450 1.00 27.22 148 VAL A N 1
ATOM 899 C CA . VAL A 1 148 ? 135.616 163.593 165.646 1.00 23.25 148 VAL A CA 1
ATOM 900 C C . VAL A 1 148 ? 136.006 162.147 165.384 1.00 25.12 148 VAL A C 1
ATOM 901 O O . VAL A 1 148 ? 135.160 161.333 164.999 1.00 30.79 148 VAL A O 1
ATOM 905 N N . ALA A 1 149 ? 137.275 161.823 165.587 1.00 21.23 149 ALA A N 1
ATOM 906 C CA . ALA A 1 149 ? 137.729 160.446 165.479 1.00 21.24 149 ALA A CA 1
ATOM 907 C C . ALA A 1 149 ? 138.567 160.114 166.699 1.00 30.71 149 ALA A C 1
ATOM 908 O O . ALA A 1 149 ? 139.502 160.850 167.029 1.00 36.56 149 ALA A O 1
ATOM 910 N N . ASP A 1 150 ? 138.237 159.014 167.371 1.00 34.39 150 ASP A N 1
ATOM 911 C CA . ASP A 1 150 ? 139.044 158.567 168.498 1.00 37.56 150 ASP A CA 1
ATOM 912 C C . ASP A 1 150 ? 139.030 157.050 168.571 1.00 33.57 150 ASP A C 1
ATOM 913 O O . ASP A 1 150 ? 138.012 156.409 168.308 1.00 39.39 150 ASP A O 1
ATOM 918 N N . THR A 1 151 ? 140.166 156.474 168.951 1.00 31.13 151 THR A N 1
ATOM 919 C CA . THR A 1 151 ? 140.250 155.039 169.170 1.00 32.60 151 THR A CA 1
ATOM 920 C C . THR A 1 151 ? 140.753 154.788 170.582 1.00 34.53 151 THR A C 1
ATOM 921 O O . THR A 1 151 ? 141.735 155.396 171.019 1.00 42.03 151 THR A O 1
ATOM 925 N N . ARG A 1 152 ? 140.052 153.915 171.296 1.00 31.65 152 ARG A N 1
ATOM 926 C CA . ARG A 1 152 ? 140.368 153.515 172.661 1.00 32.01 152 ARG A CA 1
ATOM 927 C C . ARG A 1 152 ? 140.582 152.005 172.613 1.00 33.82 152 ARG A C 1
ATOM 928 O O . ARG A 1 152 ? 139.624 151.223 172.606 1.00 39.75 152 ARG A O 1
ATOM 936 N N . GLY A 1 153 ? 141.848 151.605 172.526 1.00 31.71 153 GLY A N 1
ATOM 937 C CA . GLY A 1 153 ? 142.196 150.206 172.453 1.00 29.99 153 GLY A CA 1
ATOM 938 C C . GLY A 1 153 ? 141.655 149.538 171.210 1.00 32.37 153 GLY A C 1
ATOM 939 O O . GLY A 1 153 ? 142.160 149.757 170.105 1.00 32.61 153 GLY A O 1
ATOM 940 N N . LEU A 1 154 ? 140.629 148.708 171.382 1.00 32.30 154 LEU A N 1
ATOM 941 C CA . LEU A 1 154 ? 139.992 148.015 170.274 1.00 30.49 154 LEU A CA 1
ATOM 942 C C . LEU A 1 154 ? 138.601 148.556 169.958 1.00 34.71 154 LEU A C 1
ATOM 943 O O . LEU A 1 154 ? 137.799 147.847 169.344 1.00 38.80 154 LEU A O 1
ATOM 948 N N . VAL A 1 155 ? 138.293 149.790 170.356 1.00 31.33 155 VAL A N 1
ATOM 949 C CA . VAL A 1 155 ? 137.014 150.405 170.021 1.00 26.99 155 VAL A CA 1
ATOM 950 C C . VAL A 1 155 ? 137.272 151.732 169.317 1.00 30.90 155 VAL A C 1
ATOM 951 O O . VAL A 1 155 ? 138.163 152.488 169.712 1.00 31.72 155 VAL A O 1
ATOM 955 N N . GLY A 1 156 ? 136.511 152.008 168.266 1.00 32.61 156 GLY A N 1
ATOM 956 C CA . GLY A 1 156 ? 136.662 153.239 167.498 1.00 27.10 156 GLY A CA 1
ATOM 957 C C . GLY A 1 156 ? 135.364 154.018 167.411 1.00 26.56 156 GLY A C 1
ATOM 958 O O . GLY A 1 156 ? 134.311 153.446 167.133 1.00 33.30 156 GLY A O 1
ATOM 959 N N . GLN A 1 157 ? 135.451 155.326 167.644 1.00 21.97 157 GLN A N 1
ATOM 960 C CA . GLN A 1 157 ? 134.322 156.244 167.565 1.00 21.16 157 GLN A CA 1
ATOM 961 C C . GLN A 1 157 ? 134.582 157.284 166.483 1.00 28.43 157 GLN A C 1
ATOM 962 O O . GLN A 1 157 ? 135.643 157.922 166.475 1.00 30.69 157 GLN A O 1
ATOM 968 N N . LEU A 1 158 ? 133.613 157.462 165.583 1.00 25.84 158 LEU A N 1
ATOM 969 C CA . LEU A 1 158 ? 133.677 158.494 164.556 1.00 23.16 158 LEU A CA 1
ATOM 970 C C . LEU A 1 158 ? 132.360 159.255 164.534 1.00 24.84 158 LEU A C 1
ATOM 971 O O . LEU A 1 158 ? 131.289 158.644 164.526 1.00 31.80 158 LEU A O 1
ATOM 976 N N . PHE A 1 159 ? 132.444 160.583 164.530 1.00 17.08 159 PHE A N 1
ATOM 977 C CA . PHE A 1 159 ? 131.285 161.462 164.473 1.00 18.43 159 PHE A CA 1
ATOM 978 C C . PHE A 1 159 ? 131.465 162.468 163.347 1.00 25.75 159 PHE A C 1
ATOM 979 O O . PHE A 1 159 ? 132.529 163.084 163.227 1.00 29.62 159 PHE A O 1
ATOM 987 N N . CYS A 1 160 ? 130.424 162.638 162.537 1.00 27.55 160 CYS A N 1
ATOM 988 C CA . CYS A 1 160 ? 130.403 163.620 161.463 1.00 21.49 160 CYS A CA 1
ATOM 989 C C . CYS A 1 160 ? 129.355 164.685 161.753 1.00 23.58 160 CYS A C 1
ATOM 990 O O . CYS A 1 160 ? 128.303 164.397 162.333 1.00 29.90 160 CYS A O 1
ATOM 993 N N . ASP A 1 161 ? 129.653 165.919 161.351 1.00 21.46 161 ASP A N 1
ATOM 994 C CA . ASP A 1 161 ? 128.709 167.030 161.448 1.00 21.27 161 ASP A CA 1
ATOM 995 C C . ASP A 1 161 ? 128.996 167.941 160.258 1.00 32.36 161 ASP A C 1
ATOM 996 O O . ASP A 1 161 ? 129.900 168.779 160.318 1.00 37.29 161 ASP A O 1
ATOM 1001 N N . PHE A 1 162 ? 128.229 167.768 159.184 1.00 30.00 162 PHE A N 1
ATOM 1002 C CA . PHE A 1 162 ? 128.458 168.494 157.944 1.00 20.10 162 PHE A CA 1
ATOM 1003 C C . PHE A 1 162 ? 127.477 169.643 157.751 1.00 19.93 162 PHE A C 1
ATOM 1004 O O . PHE A 1 162 ? 127.351 170.162 156.637 1.00 30.69 162 PHE A O 1
ATOM 1012 N N . GLY A 1 163 ? 126.780 170.046 158.805 1.00 16.96 163 GLY A N 1
ATOM 1013 C CA . GLY A 1 163 ? 125.929 171.215 158.773 1.00 24.98 163 GLY A CA 1
ATOM 1014 C C . GLY A 1 163 ? 124.458 170.869 158.629 1.00 31.82 163 GLY A C 1
ATOM 1015 O O . GLY A 1 163 ? 124.066 169.728 158.374 1.00 31.52 163 GLY A O 1
ATOM 1016 N N . GLU A 1 164 ? 123.630 171.901 158.808 1.00 36.44 164 GLU A N 1
ATOM 1017 C CA . GLU A 1 164 ? 122.189 171.743 158.650 1.00 44.94 164 GLU A CA 1
ATOM 1018 C C . GLU A 1 164 ? 121.809 171.443 157.207 1.00 51.01 164 GLU A C 1
ATOM 1019 O O . GLU A 1 164 ? 120.855 170.696 156.962 1.00 53.23 164 GLU A O 1
ATOM 1025 N N . ASN A 1 165 ? 122.525 172.018 156.243 1.00 49.54 165 ASN A N 1
ATOM 1026 C CA . ASN A 1 165 ? 122.254 171.799 154.823 1.00 43.69 165 ASN A CA 1
ATOM 1027 C C . ASN A 1 165 ? 123.578 171.534 154.116 1.00 36.95 165 ASN A C 1
ATOM 1028 O O . ASN A 1 165 ? 124.366 172.458 153.893 1.00 45.10 165 ASN A O 1
ATOM 1033 N N . PHE A 1 166 ? 123.822 170.274 153.767 1.00 29.80 166 PHE A N 1
ATOM 1034 C CA . PHE A 1 166 ? 124.991 169.882 152.991 1.00 32.31 166 PHE A CA 1
ATOM 1035 C C . PHE A 1 166 ? 124.511 169.251 151.694 1.00 47.73 166 PHE A C 1
ATOM 1036 O O . PHE A 1 166 ? 123.727 168.298 151.718 1.00 54.16 166 PHE A O 1
ATOM 1044 N N . THR A 1 167 ? 124.975 169.778 150.567 1.00 46.91 167 THR A N 1
ATOM 1045 C CA . THR A 1 167 ? 124.581 169.265 149.263 1.00 44.34 167 THR A CA 1
ATOM 1046 C C . THR A 1 167 ? 125.598 168.229 148.805 1.00 55.47 167 THR A C 1
ATOM 1047 O O . THR A 1 167 ? 126.787 168.536 148.667 1.00 56.65 167 THR A O 1
ATOM 1051 N N . VAL A 1 168 ? 125.133 167.005 148.582 1.00 60.78 168 VAL A N 1
ATOM 1052 C CA . VAL A 1 168 ? 125.957 165.936 148.032 1.00 62.15 168 VAL A CA 1
ATOM 1053 C C . VAL A 1 168 ? 125.609 165.794 146.556 1.00 69.40 168 VAL A C 1
ATOM 1054 O O . VAL A 1 168 ? 124.449 165.558 146.199 1.00 72.25 168 VAL A O 1
ATOM 1058 N N . GLN A 1 169 ? 126.611 165.949 145.694 1.00 65.92 169 GLN A N 1
ATOM 1059 C CA . GLN A 1 169 ? 126.370 166.022 144.260 1.00 71.63 169 GLN A CA 1
ATOM 1060 C C . GLN A 1 169 ? 126.386 164.663 143.574 1.00 74.77 169 GLN A C 1
ATOM 1061 O O . GLN A 1 169 ? 125.615 164.447 142.632 1.00 77.24 169 GLN A O 1
ATOM 1067 N N . ASP A 1 170 ? 127.237 163.741 144.020 1.00 73.77 170 ASP A N 1
ATOM 1068 C CA . ASP A 1 170 ? 127.430 162.448 143.361 1.00 72.36 170 ASP A CA 1
ATOM 1069 C C . ASP A 1 170 ? 127.251 161.339 144.387 1.00 71.55 170 ASP A C 1
ATOM 1070 O O . ASP A 1 170 ? 128.231 160.777 144.892 1.00 72.88 170 ASP A O 1
ATOM 1075 N N . PRO A 1 171 ? 126.007 160.986 144.709 1.00 71.09 171 PRO A N 1
ATOM 1076 C CA . PRO A 1 171 ? 125.766 159.985 145.758 1.00 66.33 171 PRO A CA 1
ATOM 1077 C C . PRO A 1 171 ? 126.040 158.555 145.314 1.00 70.11 171 PRO A C 1
ATOM 1078 O O . PRO A 1 171 ? 125.692 157.610 146.030 1.00 71.70 171 PRO A O 1
ATOM 1082 N N . THR A 1 172 ? 126.654 158.377 144.148 1.00 75.34 172 THR A N 1
ATOM 1083 C CA . THR A 1 172 ? 126.930 157.055 143.606 1.00 81.16 172 THR A CA 1
ATOM 1084 C C . THR A 1 172 ? 128.415 156.916 143.312 1.00 79.36 172 THR A C 1
ATOM 1085 O O . THR A 1 172 ? 129.051 157.847 142.808 1.00 77.17 172 THR A O 1
ATOM 1089 N N . GLU A 1 173 ? 128.965 155.749 143.648 1.00 79.43 173 GLU A N 1
ATOM 1090 C CA . GLU A 1 173 ? 130.369 155.475 143.366 1.00 81.82 173 GLU A CA 1
ATOM 1091 C C . GLU A 1 173 ? 130.639 155.447 141.865 1.00 90.01 173 GLU A C 1
ATOM 1092 O O . GLU A 1 173 ? 131.574 156.092 141.378 1.00 90.44 173 GLU A O 1
ATOM 1098 N N . ALA A 1 174 ? 129.818 154.717 141.114 1.00 95.25 174 ALA A N 1
ATOM 1099 C CA . ALA A 1 174 ? 130.078 154.484 139.701 1.00 101.59 174 ALA A CA 1
ATOM 1100 C C . ALA A 1 174 ? 129.655 155.682 138.850 1.00 108.32 174 ALA A C 1
ATOM 1101 O O . ALA A 1 174 ? 128.871 156.537 139.271 1.00 105.95 174 ALA A O 1
ATOM 1103 N N . GLU A 1 175 ? 130.205 155.736 137.636 1.00 117.10 175 GLU A N 1
ATOM 1104 C CA . GLU A 1 175 ? 129.807 156.740 136.662 1.00 119.58 175 GLU A CA 1
ATOM 1105 C C . GLU A 1 175 ? 128.372 156.486 136.198 1.00 119.16 175 GLU A C 1
ATOM 1106 O O . GLU A 1 175 ? 127.878 155.358 136.276 1.00 121.04 175 GLU A O 1
ATOM 1112 N N . PRO A 1 176 ? 127.675 157.523 135.726 1.00 116.15 176 PRO A N 1
ATOM 1113 C CA . PRO A 1 176 ? 126.324 157.316 135.188 1.00 120.92 176 PRO A CA 1
ATOM 1114 C C . PRO A 1 176 ? 126.332 156.349 134.012 1.00 126.60 176 PRO A C 1
ATOM 1115 O O . PRO A 1 176 ? 127.259 156.333 133.199 1.00 124.60 176 PRO A O 1
ATOM 1119 N N . LEU A 1 177 ? 125.280 155.537 133.933 1.00 130.97 177 LEU A N 1
ATOM 1120 C CA . LEU A 1 177 ? 125.181 154.451 132.958 1.00 133.03 177 LEU A CA 1
ATOM 1121 C C . LEU A 1 177 ? 124.653 155.016 131.646 1.00 136.66 177 LEU A C 1
ATOM 1122 O O . LEU A 1 177 ? 123.451 155.212 131.464 1.00 136.01 177 LEU A O 1
ATOM 1127 N N . THR A 1 178 ? 125.571 155.291 130.722 1.00 138.59 178 THR A N 1
ATOM 1128 C CA . THR A 1 178 ? 125.192 155.758 129.397 1.00 140.94 178 THR A CA 1
ATOM 1129 C C . THR A 1 178 ? 124.573 154.628 128.580 1.00 149.10 178 THR A C 1
ATOM 1130 O O . THR A 1 178 ? 124.892 153.449 128.760 1.00 148.33 178 THR A O 1
ATOM 1134 N N . ALA A 1 179 ? 123.668 155.002 127.677 1.00 153.62 179 ALA A N 1
ATOM 1135 C CA . ALA A 1 179 ? 122.999 154.061 126.792 1.00 153.65 179 ALA A CA 1
ATOM 1136 C C . ALA A 1 179 ? 122.809 154.722 125.434 1.00 154.48 179 ALA A C 1
ATOM 1137 O O . ALA A 1 179 ? 123.063 155.916 125.261 1.00 154.01 179 ALA A O 1
ATOM 1139 N N . ASN A 1 180 ? 122.365 153.932 124.460 1.00 155.15 180 ASN A N 1
ATOM 1140 C CA . ASN A 1 180 ? 122.167 154.412 123.100 1.00 155.68 180 ASN A CA 1
ATOM 1141 C C . ASN A 1 180 ? 120.750 154.114 122.628 1.00 155.70 180 ASN A C 1
ATOM 1142 O O . ASN A 1 180 ? 120.137 153.119 123.026 1.00 155.73 180 ASN A O 1
ATOM 1147 N N . ILE A 1 181 ? 120.242 154.994 121.774 1.00 154.93 181 ILE A N 1
ATOM 1148 C CA . ILE A 1 181 ? 118.855 154.967 121.328 1.00 154.05 181 ILE A CA 1
ATOM 1149 C C . ILE A 1 181 ? 118.755 154.222 120.004 1.00 151.99 181 ILE A C 1
ATOM 1150 O O . ILE A 1 181 ? 119.615 154.363 119.126 1.00 153.81 181 ILE A O 1
ATOM 1155 N N . GLN A 1 182 ? 117.701 153.420 119.863 1.00 150.33 182 GLN A N 1
ATOM 1156 C CA . GLN A 1 182 ? 117.342 152.756 118.617 1.00 154.12 182 GLN A CA 1
ATOM 1157 C C . GLN A 1 182 ? 116.262 153.506 117.847 1.00 155.68 182 GLN A C 1
ATOM 1158 O O . GLN A 1 182 ? 116.299 153.540 116.614 1.00 157.46 182 GLN A O 1
ATOM 1164 N N . HIS A 1 183 ? 115.304 154.114 118.547 1.00 154.20 183 HIS A N 1
ATOM 1165 C CA . HIS A 1 183 ? 114.259 154.898 117.902 1.00 158.81 183 HIS A CA 1
ATOM 1166 C C . HIS A 1 183 ? 113.687 155.889 118.907 1.00 158.09 183 HIS A C 1
ATOM 1167 O O . HIS A 1 183 ? 113.744 155.664 120.119 1.00 154.73 183 HIS A O 1
ATOM 1174 N N . ILE A 1 184 ? 113.134 156.985 118.388 1.00 160.90 184 ILE A N 1
ATOM 1175 C CA . ILE A 1 184 ? 112.514 158.030 119.198 1.00 161.10 184 ILE A CA 1
ATOM 1176 C C . ILE A 1 184 ? 111.120 158.308 118.651 1.00 163.41 184 ILE A C 1
ATOM 1177 O O . ILE A 1 184 ? 110.942 158.444 117.435 1.00 163.66 184 ILE A O 1
ATOM 1182 N N . SER A 1 185 ? 110.137 158.392 119.545 1.00 161.78 185 SER A N 1
ATOM 1183 C CA . SER A 1 185 ? 108.757 158.687 119.188 1.00 161.71 185 SER A CA 1
ATOM 1184 C C . SER A 1 185 ? 108.381 160.080 119.676 1.00 161.21 185 SER A C 1
ATOM 1185 O O . SER A 1 185 ? 108.747 160.478 120.786 1.00 158.31 185 SER A O 1
ATOM 1188 N N . GLN A 1 186 ? 107.652 160.818 118.839 1.00 164.21 186 GLN A N 1
ATOM 1189 C CA . GLN A 1 186 ? 107.279 162.198 119.112 1.00 163.40 186 GLN A CA 1
ATOM 1190 C C . GLN A 1 186 ? 105.801 162.294 119.493 1.00 163.12 186 GLN A C 1
ATOM 1191 O O . GLN A 1 186 ? 105.060 161.308 119.487 1.00 161.72 186 GLN A O 1
ATOM 1197 N N . GLY A 1 187 ? 105.372 163.504 119.831 1.00 161.17 187 GLY A N 1
ATOM 1198 C CA . GLY A 1 187 ? 103.974 163.770 120.129 1.00 159.34 187 GLY A CA 1
ATOM 1199 C C . GLY A 1 187 ? 103.702 163.737 121.629 1.00 159.86 187 GLY A C 1
ATOM 1200 O O . GLY A 1 187 ? 104.424 164.355 122.411 1.00 158.31 187 GLY A O 1
ATOM 1201 N N . SER A 1 188 ? 102.645 163.019 122.022 1.00 161.75 188 SER A N 1
ATOM 1202 C CA . SER A 1 188 ? 102.384 162.727 123.423 1.00 159.70 188 SER A CA 1
ATOM 1203 C C . SER A 1 188 ? 103.616 162.061 124.043 1.00 159.21 188 SER A C 1
ATOM 1204 O O . SER A 1 188 ? 104.509 161.623 123.314 1.00 160.76 188 SER A O 1
ATOM 1207 N N . PRO A 1 189 ? 103.687 161.965 125.410 1.00 155.50 189 PRO A N 1
ATOM 1208 C CA . PRO A 1 189 ? 104.943 161.550 126.060 1.00 155.43 189 PRO A CA 1
ATOM 1209 C C . PRO A 1 189 ? 105.673 160.431 125.335 1.00 157.80 189 PRO A C 1
ATOM 1210 O O . PRO A 1 189 ? 105.164 159.315 125.187 1.00 158.96 189 PRO A O 1
ATOM 1214 N N . GLY A 1 190 ? 106.882 160.748 124.880 1.00 158.53 190 GLY A N 1
ATOM 1215 C CA . GLY A 1 190 ? 107.498 159.977 123.816 1.00 157.04 1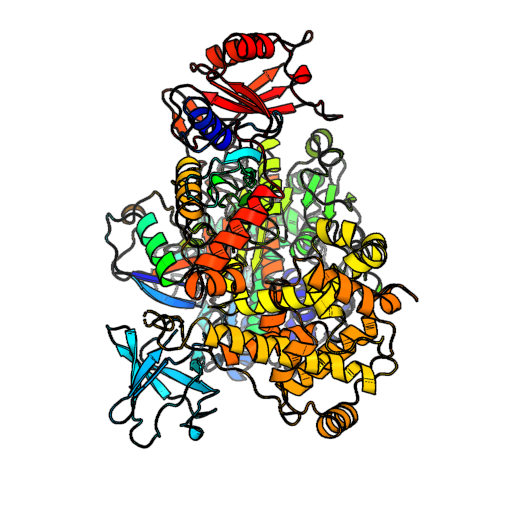90 GLY A CA 1
ATOM 1216 C C . GLY A 1 190 ? 107.980 158.617 124.284 1.00 156.86 190 GLY A C 1
ATOM 1217 O O . GLY A 1 190 ? 108.491 158.458 125.393 1.00 157.06 190 GLY A O 1
ATOM 1218 N N . ILE A 1 191 ? 107.818 157.629 123.414 1.00 155.15 191 ILE A N 1
ATOM 1219 C CA . ILE A 1 191 ? 108.325 156.286 123.652 1.00 155.59 191 ILE A CA 1
ATOM 1220 C C . ILE A 1 191 ? 109.765 156.222 123.167 1.00 152.54 191 ILE A C 1
ATOM 1221 O O . ILE A 1 191 ? 110.061 156.568 122.017 1.00 148.83 191 ILE A O 1
ATOM 1226 N N . LEU A 1 192 ? 110.663 155.791 124.046 1.00 154.89 192 LEU A N 1
ATOM 1227 C CA . LEU A 1 192 ? 112.065 155.609 123.707 1.00 152.50 192 LEU A CA 1
ATOM 1228 C C . LEU A 1 192 ? 112.353 154.128 123.521 1.00 152.38 192 LEU A C 1
ATOM 1229 O O . LEU A 1 192 ? 112.043 153.314 124.397 1.00 156.18 192 LEU A O 1
ATOM 1234 N N . THR A 1 193 ? 112.941 153.788 122.384 1.00 149.32 193 THR A N 1
ATOM 1235 C CA . THR A 1 193 ? 113.449 152.450 122.136 1.00 149.66 193 THR A CA 1
ATOM 1236 C C . THR A 1 193 ? 114.962 152.479 122.283 1.00 145.83 193 THR A C 1
ATOM 1237 O O . THR A 1 193 ? 115.620 153.409 121.814 1.00 146.50 193 THR A O 1
ATOM 1241 N N . LEU A 1 194 ? 115.511 151.468 122.945 1.00 143.80 194 LEU A N 1
ATOM 1242 C CA . LEU A 1 194 ? 116.938 151.422 123.217 1.00 145.76 194 LEU A CA 1
ATOM 1243 C C . LEU A 1 194 ? 117.542 150.139 122.665 1.00 146.89 194 LEU A C 1
ATOM 1244 O O . LEU A 1 194 ? 116.849 149.139 122.456 1.00 148.92 194 LEU A O 1
ATOM 1249 N N . ARG A 1 195 ? 118.848 150.189 122.420 1.00 148.70 195 ARG A N 1
ATOM 1250 C CA . ARG A 1 195 ? 119.593 149.042 121.914 1.00 149.34 195 ARG A CA 1
ATOM 1251 C C . ARG A 1 195 ? 119.467 147.841 122.846 1.00 147.51 195 ARG A C 1
ATOM 1252 O O . ARG A 1 195 ? 119.658 147.961 124.056 1.00 147.80 195 ARG A O 1
ATOM 1260 N N . HIS A 1 201 ? 121.608 148.353 130.783 1.00 141.18 201 HIS A N 1
ATOM 1261 C CA . HIS A 1 201 ? 121.095 149.632 131.256 1.00 142.02 201 HIS A CA 1
ATOM 1262 C C . HIS A 1 201 ? 119.801 149.457 132.048 1.00 139.43 201 HIS A C 1
ATOM 1263 O O . HIS A 1 201 ? 119.029 148.526 131.809 1.00 138.04 201 HIS A O 1
ATOM 1270 N N . HIS A 1 202 ? 119.575 150.365 132.994 1.00 139.30 202 HIS A N 1
ATOM 1271 C CA . HIS A 1 202 ? 118.387 150.350 133.833 1.00 139.31 202 HIS A CA 1
ATOM 1272 C C . HIS A 1 202 ? 117.963 151.786 134.096 1.00 140.40 202 HIS A C 1
ATOM 1273 O O . HIS A 1 202 ? 118.789 152.702 134.080 1.00 142.55 202 HIS A O 1
ATOM 1280 N N . PHE A 1 203 ? 116.666 151.977 134.332 1.00 138.75 203 PHE A N 1
ATOM 1281 C CA . PHE A 1 203 ? 116.109 153.306 134.547 1.00 140.99 203 PHE A CA 1
ATOM 1282 C C . PHE A 1 203 ? 115.026 153.240 135.615 1.00 140.02 203 PHE A C 1
ATOM 1283 O O . PHE A 1 203 ? 114.459 152.179 135.889 1.00 139.91 203 PHE A O 1
ATOM 1291 N N . HIS A 1 204 ? 114.737 154.395 136.214 1.00 141.79 204 HIS A N 1
ATOM 1292 C CA . HIS A 1 204 ? 113.750 154.504 137.278 1.00 146.52 204 HIS A CA 1
ATOM 1293 C C . HIS A 1 204 ? 112.831 155.691 137.030 1.00 153.29 204 HIS A C 1
ATOM 1294 O O . HIS A 1 204 ? 113.220 156.681 136.405 1.00 154.98 204 HIS A O 1
ATOM 1301 N N . THR A 1 205 ? 111.607 155.583 137.543 1.00 154.37 205 THR A N 1
ATOM 1302 C CA . THR A 1 205 ? 110.653 156.678 137.440 1.00 156.78 205 THR A CA 1
ATOM 1303 C C . THR A 1 205 ? 111.139 157.885 138.232 1.00 158.64 205 THR A C 1
ATOM 1304 O O . THR A 1 205 ? 111.650 157.755 139.348 1.00 159.74 205 THR A O 1
ATOM 1308 N N . GLY A 1 206 ? 110.973 159.070 137.648 1.00 158.95 206 GLY A N 1
ATOM 1309 C CA . GLY A 1 206 ? 111.416 160.300 138.264 1.00 158.14 206 GLY A CA 1
ATOM 1310 C C . GLY A 1 206 ? 112.865 160.653 138.018 1.00 153.88 206 GLY A C 1
ATOM 1311 O O . GLY A 1 206 ? 113.317 161.705 138.488 1.00 147.85 206 GLY A O 1
ATOM 1312 N N . ASP A 1 207 ? 113.608 159.814 137.302 1.00 153.18 207 ASP A N 1
ATOM 1313 C CA . ASP A 1 207 ? 115.004 160.094 137.012 1.00 148.71 207 ASP A CA 1
ATOM 1314 C C . ASP A 1 207 ? 115.122 161.141 135.910 1.00 147.20 207 ASP A C 1
ATOM 1315 O O . ASP A 1 207 ? 114.277 161.231 135.015 1.00 148.11 207 ASP A O 1
ATOM 1320 N N . TRP A 1 208 ? 116.184 161.936 135.984 1.00 140.67 208 TRP A N 1
ATOM 1321 C CA . TRP A 1 208 ? 116.462 162.972 134.999 1.00 131.74 208 TRP A CA 1
ATOM 1322 C C . TRP A 1 208 ? 117.591 162.510 134.088 1.00 132.37 208 TRP A C 1
ATOM 1323 O O . TRP A 1 208 ? 118.638 162.064 134.567 1.00 129.98 208 TRP A O 1
ATOM 1334 N N . VAL A 1 209 ? 117.370 162.609 132.779 1.00 135.60 209 VAL A N 1
ATOM 1335 C CA . VAL A 1 209 ? 118.334 162.159 131.784 1.00 134.48 209 VAL A CA 1
ATOM 1336 C C . VAL A 1 209 ? 118.575 163.279 130.784 1.00 136.11 209 VAL A C 1
ATOM 1337 O O . VAL A 1 209 ? 117.725 164.151 130.579 1.00 136.35 209 VAL A O 1
ATOM 1341 N N . THR A 1 210 ? 119.751 163.249 130.161 1.00 138.43 210 THR A N 1
ATOM 1342 C CA . THR A 1 210 ? 120.128 164.194 129.124 1.00 145.93 210 THR A CA 1
ATOM 1343 C C . THR A 1 210 ? 120.586 163.416 127.898 1.00 152.76 210 THR A C 1
ATOM 1344 O O . THR A 1 210 ? 120.896 162.223 127.972 1.00 151.65 210 THR A O 1
ATOM 1348 N N . PHE A 1 211 ? 120.618 164.104 126.760 1.00 157.52 211 PHE A N 1
ATOM 1349 C CA . PHE A 1 211 ? 120.894 163.481 125.475 1.00 154.67 211 PHE A CA 1
ATOM 1350 C C . PHE A 1 211 ? 122.128 164.105 124.840 1.00 153.49 211 PHE A C 1
ATOM 1351 O O . PHE A 1 211 ? 122.323 165.323 124.899 1.00 154.71 211 PHE A O 1
ATOM 1359 N N . SER A 1 212 ? 122.957 163.259 124.231 1.00 151.73 212 SER A N 1
ATOM 1360 C CA . SER A 1 212 ? 124.163 163.694 123.544 1.00 151.87 212 SER A CA 1
ATOM 1361 C C . SER A 1 212 ? 124.298 162.927 122.237 1.00 157.65 212 SER A C 1
ATOM 1362 O O . SER A 1 212 ? 123.864 161.777 122.127 1.00 160.11 212 SER A O 1
ATOM 1365 N N . GLY A 1 213 ? 124.911 163.574 121.250 1.00 158.55 213 GLY A N 1
ATOM 1366 C CA . GLY A 1 213 ? 125.093 162.953 119.947 1.00 160.73 213 GLY A CA 1
ATOM 1367 C C . GLY A 1 213 ? 123.798 162.634 119.233 1.00 163.95 213 GLY A C 1
ATOM 1368 O O . GLY A 1 213 ? 123.701 161.602 118.558 1.00 161.51 213 GLY A O 1
ATOM 1369 N N . ILE A 1 214 ? 122.798 163.500 119.364 1.00 164.11 214 ILE A N 1
ATOM 1370 C CA . ILE A 1 214 ? 121.485 163.274 118.770 1.00 161.93 214 ILE A CA 1
ATOM 1371 C C . ILE A 1 214 ? 121.460 163.894 117.379 1.00 163.65 214 ILE A C 1
ATOM 1372 O O . ILE A 1 214 ? 121.749 165.084 117.214 1.00 165.96 214 ILE A O 1
ATOM 1377 N N . GLU A 1 215 ? 121.113 163.091 116.378 1.00 161.42 215 GLU A N 1
ATOM 1378 C CA . GLU A 1 215 ? 120.915 163.575 115.021 1.00 158.29 215 GLU A CA 1
ATOM 1379 C C . GLU A 1 215 ? 119.431 163.814 114.771 1.00 158.44 215 GLU A C 1
ATOM 1380 O O . GLU A 1 215 ? 118.571 163.103 115.297 1.00 159.48 215 GLU A O 1
ATOM 1386 N N . GLY A 1 216 ? 119.139 164.826 113.960 1.00 158.48 216 GLY A N 1
ATOM 1387 C CA . GLY A 1 216 ? 117.766 165.237 113.747 1.00 156.88 216 GLY A CA 1
ATOM 1388 C C . GLY A 1 216 ? 117.323 166.239 114.792 1.00 159.83 216 GLY A C 1
ATOM 1389 O O . GLY A 1 216 ? 117.048 167.400 114.474 1.00 161.69 216 GLY A O 1
ATOM 1390 N N . MET A 1 217 ? 117.251 165.799 116.047 1.00 160.80 217 MET A N 1
ATOM 1391 C CA . MET A 1 217 ? 116.947 166.692 117.165 1.00 162.69 217 MET A CA 1
ATOM 1392 C C . MET A 1 217 ? 118.248 167.308 117.681 1.00 165.28 217 MET A C 1
ATOM 1393 O O . MET A 1 217 ? 118.755 166.982 118.756 1.00 166.95 217 MET A O 1
ATOM 1398 N N . VAL A 1 218 ? 118.794 168.221 116.873 1.00 167.27 218 VAL A N 1
ATOM 1399 C CA . VAL A 1 218 ? 120.058 168.862 117.217 1.00 168.97 218 VAL A CA 1
ATOM 1400 C C . VAL A 1 218 ? 119.932 169.734 118.459 1.00 168.31 218 VAL A C 1
ATOM 1401 O O . VAL A 1 218 ? 120.940 170.038 119.105 1.00 167.90 218 VAL A O 1
ATOM 1405 N N . GLU A 1 219 ? 118.714 170.147 118.812 1.00 166.67 219 GLU A N 1
ATOM 1406 C CA . GLU A 1 219 ? 118.509 170.974 119.994 1.00 165.38 219 GLU A CA 1
ATOM 1407 C C . GLU A 1 219 ? 118.607 170.184 121.293 1.00 166.19 219 GLU A C 1
ATOM 1408 O O . GLU A 1 219 ? 118.763 170.790 122.359 1.00 167.30 219 GLU A O 1
ATOM 1414 N N . LEU A 1 220 ? 118.519 168.854 121.232 1.00 165.58 220 LEU A N 1
ATOM 1415 C CA . LEU A 1 220 ? 118.584 168.029 122.432 1.00 164.64 220 LEU A CA 1
ATOM 1416 C C . LEU A 1 220 ? 120.006 167.795 122.925 1.00 164.48 220 LEU A C 1
ATOM 1417 O O . LEU A 1 220 ? 120.178 167.242 124.017 1.00 164.34 220 LEU A O 1
ATOM 1422 N N . ASN A 1 221 ? 121.019 168.188 122.158 1.00 164.18 221 ASN A N 1
ATOM 1423 C CA . ASN A 1 221 ? 122.406 168.013 122.578 1.00 164.11 221 ASN A CA 1
ATOM 1424 C C . ASN A 1 221 ? 122.709 168.961 123.732 1.00 162.72 221 ASN A C 1
ATOM 1425 O O . ASN A 1 221 ? 122.714 170.184 123.558 1.00 162.42 221 ASN A O 1
ATOM 1430 N N . GLY A 1 222 ? 122.962 168.400 124.913 1.00 158.89 222 GLY A N 1
ATOM 1431 C CA . GLY A 1 222 ? 123.241 169.214 126.078 1.00 157.54 222 GLY A CA 1
ATOM 1432 C C . GLY A 1 222 ? 122.047 169.951 126.636 1.00 160.73 222 GLY A C 1
ATOM 1433 O O . GLY A 1 222 ? 122.220 170.959 127.325 1.00 159.44 222 GLY A O 1
ATOM 1434 N N . CYS A 1 223 ? 120.835 169.477 126.359 1.00 162.81 223 CYS A N 1
ATOM 1435 C CA . CYS A 1 223 ? 119.637 170.138 126.848 1.00 162.46 223 CYS A CA 1
ATOM 1436 C C . CYS A 1 223 ? 119.457 169.885 128.344 1.00 161.60 223 CYS A C 1
ATOM 1437 O O . CYS A 1 223 ? 120.143 169.060 128.954 1.00 160.69 223 CYS A O 1
ATOM 1440 N N . ASP A 1 224 ? 118.517 170.619 128.935 1.00 160.92 224 ASP A N 1
ATOM 1441 C CA . ASP A 1 224 ? 118.216 170.443 130.344 1.00 157.69 224 ASP A CA 1
ATOM 1442 C C . ASP A 1 224 ? 117.635 169.051 130.591 1.00 151.84 224 ASP A C 1
ATOM 1443 O O . ASP A 1 224 ? 116.916 168.511 129.745 1.00 152.86 224 ASP A O 1
ATOM 1448 N N . PRO A 1 225 ? 117.948 168.444 131.736 1.00 145.35 225 PRO A N 1
ATOM 1449 C CA . PRO A 1 225 ? 117.477 167.080 132.002 1.00 140.51 225 PRO A CA 1
ATOM 1450 C C . PRO A 1 225 ? 115.958 166.996 132.016 1.00 137.77 225 PRO A C 1
ATOM 1451 O O . PRO A 1 225 ? 115.264 167.920 132.443 1.00 141.21 225 PRO A O 1
ATOM 1455 N N . ARG A 1 226 ? 115.447 165.864 131.538 1.00 133.17 226 ARG A N 1
ATOM 1456 C CA . ARG A 1 226 ? 114.016 165.642 131.434 1.00 137.17 226 ARG A CA 1
ATOM 1457 C C . ARG A 1 226 ? 113.591 164.477 132.321 1.00 137.16 226 ARG A C 1
ATOM 1458 O O . ARG A 1 226 ? 114.348 163.516 132.497 1.00 138.79 226 ARG A O 1
ATOM 1466 N N . PRO A 1 227 ? 112.391 164.534 132.894 1.00 136.77 227 PRO A N 1
ATOM 1467 C CA . PRO A 1 227 ? 111.916 163.420 133.720 1.00 139.04 227 PRO A CA 1
ATOM 1468 C C . PRO A 1 227 ? 111.677 162.169 132.889 1.00 147.99 227 PRO A C 1
ATOM 1469 O O . PRO A 1 227 ? 111.396 162.232 131.690 1.00 151.06 227 PRO A O 1
ATOM 1473 N N . LEU A 1 228 ? 111.794 161.018 133.549 1.00 151.05 228 LEU A N 1
ATOM 1474 C CA . LEU A 1 228 ? 111.712 159.725 132.886 1.00 155.08 228 LEU A CA 1
ATOM 1475 C C . LEU A 1 228 ? 110.676 158.850 133.577 1.00 157.09 228 LEU A C 1
ATOM 1476 O O . LEU A 1 228 ? 110.465 158.944 134.789 1.00 156.66 228 LEU A O 1
ATOM 1481 N N . HIS A 1 229 ? 110.029 157.996 132.786 1.00 157.66 229 HIS A N 1
ATOM 1482 C CA . HIS A 1 229 ? 109.067 157.024 133.282 1.00 157.75 229 HIS A CA 1
ATOM 1483 C C . HIS A 1 229 ? 109.369 155.668 132.659 1.00 160.46 229 HIS A C 1
ATOM 1484 O O . HIS A 1 229 ? 109.949 155.584 131.573 1.00 160.29 229 HIS A O 1
ATOM 1491 N N . VAL A 1 230 ? 108.972 154.606 133.355 1.00 162.30 230 VAL A N 1
ATOM 1492 C CA . VAL A 1 230 ? 109.297 153.238 132.967 1.00 161.63 230 VAL A CA 1
ATOM 1493 C C . VAL A 1 230 ? 108.005 152.484 132.690 1.00 162.53 230 VAL A C 1
ATOM 1494 O O . VAL A 1 230 ? 107.071 152.522 133.501 1.00 161.26 230 VAL A O 1
ATOM 1498 N N . ARG A 1 231 ? 107.954 151.803 131.550 1.00 164.34 231 ARG A N 1
ATOM 1499 C CA . ARG A 1 231 ? 106.829 150.959 131.177 1.00 165.67 231 ARG A CA 1
ATOM 1500 C C . ARG A 1 231 ? 107.191 149.488 131.352 1.00 166.38 231 ARG A C 1
ATOM 1501 O O . ARG A 1 231 ? 108.364 149.115 131.432 1.00 165.34 231 ARG A O 1
ATOM 1509 N N . GLU A 1 232 ? 106.155 148.647 131.411 1.00 167.14 232 GLU A N 1
ATOM 1510 C CA . GLU A 1 232 ? 106.357 147.223 131.653 1.00 167.25 232 GLU A CA 1
ATOM 1511 C C . GLU A 1 232 ? 106.978 146.503 130.463 1.00 169.13 232 GLU A C 1
ATOM 1512 O O . GLU A 1 232 ? 107.538 145.416 130.639 1.00 168.33 232 GLU A O 1
ATOM 1518 N N . ASP A 1 233 ? 106.894 147.074 129.264 1.00 170.35 233 ASP A N 1
ATOM 1519 C CA . ASP A 1 233 ? 107.408 146.433 128.061 1.00 169.04 233 ASP A CA 1
ATOM 1520 C C . ASP A 1 233 ? 108.867 146.770 127.777 1.00 168.10 233 ASP A C 1
ATOM 1521 O O . ASP A 1 233 ? 109.391 146.361 126.736 1.00 166.01 233 ASP A O 1
ATOM 1526 N N . GLY A 1 234 ? 109.532 147.501 128.670 1.00 167.03 234 GLY A N 1
ATOM 1527 C CA . GLY A 1 234 ? 110.925 147.849 128.494 1.00 164.20 234 GLY A CA 1
ATOM 1528 C C . GLY A 1 234 ? 111.185 149.189 127.842 1.00 164.25 234 GLY A C 1
ATOM 1529 O O . GLY A 1 234 ? 112.350 149.600 127.758 1.00 162.10 234 GLY A O 1
ATOM 1530 N N . THR A 1 235 ? 110.152 149.883 127.378 1.00 166.48 235 THR A N 1
ATOM 1531 C CA . THR A 1 235 ? 110.318 151.207 126.799 1.00 165.54 235 THR A CA 1
ATOM 1532 C C . THR A 1 235 ? 110.184 152.278 127.878 1.00 164.83 235 THR A C 1
ATOM 1533 O O . THR A 1 235 ? 109.622 152.049 128.952 1.00 164.19 235 THR A O 1
ATOM 1537 N N . LEU A 1 236 ? 110.713 153.460 127.577 1.00 162.98 236 LEU A N 1
ATOM 1538 C CA . LEU A 1 236 ? 110.743 154.571 128.515 1.00 160.57 236 LEU A CA 1
ATOM 1539 C C . LEU A 1 236 ? 109.982 155.761 127.945 1.00 157.59 236 LEU A C 1
ATOM 1540 O O . LEU A 1 236 ? 109.850 155.909 126.728 1.00 156.98 236 LEU A O 1
ATOM 1545 N N . GLU A 1 237 ? 109.475 156.605 128.840 1.00 157.54 237 GLU A N 1
ATOM 1546 C CA . GLU A 1 237 ? 108.745 157.810 128.469 1.00 156.59 237 GLU A CA 1
ATOM 1547 C C . GLU A 1 237 ? 109.517 159.030 128.948 1.00 154.93 237 GLU A C 1
ATOM 1548 O O . GLU A 1 237 ? 109.978 159.066 130.094 1.00 154.73 237 GLU A O 1
ATOM 1554 N N . ILE A 1 238 ? 109.660 160.024 128.072 1.00 153.52 238 ILE A N 1
ATOM 1555 C CA . ILE A 1 238 ? 110.434 161.219 128.391 1.00 150.44 238 ILE A CA 1
ATOM 1556 C C . ILE A 1 238 ? 109.565 162.464 128.277 1.00 149.37 238 ILE A C 1
ATOM 1557 O O . ILE A 1 238 ? 110.074 163.570 128.060 1.00 151.07 238 ILE A O 1
ATOM 1562 N N . GLY A 1 239 ? 108.254 162.298 128.422 1.00 148.37 239 GLY A N 1
ATOM 1563 C CA . GLY A 1 239 ? 107.386 163.457 128.439 1.00 151.76 239 GLY A CA 1
ATOM 1564 C C . GLY A 1 239 ? 107.184 164.098 127.073 1.00 157.33 239 GLY A C 1
ATOM 1565 O O . GLY A 1 239 ? 107.423 163.502 126.019 1.00 159.54 239 GLY A O 1
ATOM 1566 N N . ASP A 1 240 ? 106.741 165.355 127.117 1.00 158.13 240 ASP A N 1
ATOM 1567 C CA . ASP A 1 240 ? 106.307 166.066 125.919 1.00 158.33 240 ASP A CA 1
ATOM 1568 C C . ASP A 1 240 ? 107.449 166.220 124.922 1.00 157.75 240 ASP A C 1
ATOM 1569 O O . ASP A 1 240 ? 108.481 166.824 125.231 1.00 158.28 240 ASP A O 1
ATOM 1574 N N . THR A 1 241 ? 107.256 165.671 123.724 1.00 155.10 241 THR A N 1
ATOM 1575 C CA . THR A 1 241 ? 108.218 165.772 122.631 1.00 153.25 241 THR A CA 1
ATOM 1576 C C . THR A 1 241 ? 107.488 166.011 121.312 1.00 153.80 241 THR A C 1
ATOM 1577 O O . THR A 1 241 ? 107.854 165.469 120.264 1.00 153.80 241 THR A O 1
ATOM 1581 N N . THR A 1 242 ? 106.438 166.837 121.348 1.00 153.38 242 THR A N 1
ATOM 1582 C CA . THR A 1 242 ? 105.592 167.005 120.170 1.00 150.55 242 THR A CA 1
ATOM 1583 C C . THR A 1 242 ? 106.276 167.815 119.074 1.00 141.16 242 THR A C 1
ATOM 1584 O O . THR A 1 242 ? 106.087 167.527 117.888 1.00 139.54 242 THR A O 1
ATOM 1588 N N . ALA A 1 243 ? 107.072 168.817 119.441 1.00 137.91 243 ALA A N 1
ATOM 1589 C CA . ALA A 1 243 ? 107.651 169.735 118.471 1.00 139.23 243 ALA A CA 1
ATOM 1590 C C . ALA A 1 243 ? 108.959 169.241 117.869 1.00 145.65 243 ALA A C 1
ATOM 1591 O O . ALA A 1 243 ? 109.431 169.831 116.891 1.00 149.93 243 ALA A O 1
ATOM 1593 N N . PHE A 1 244 ? 109.554 168.187 118.417 1.00 147.66 244 PHE A N 1
ATOM 1594 C CA . PHE A 1 244 ? 110.863 167.744 117.963 1.00 150.70 244 PHE A CA 1
ATOM 1595 C C . PHE A 1 244 ? 110.751 166.931 116.677 1.00 153.86 244 PHE A C 1
ATOM 1596 O O . PHE A 1 244 ? 109.732 166.291 116.404 1.00 153.49 244 PHE A O 1
ATOM 1604 N N . SER A 1 245 ? 111.824 166.962 115.890 1.00 157.75 245 SER A N 1
ATOM 1605 C CA . SER A 1 245 ? 111.823 166.421 114.536 1.00 159.47 245 SER A CA 1
ATOM 1606 C C . SER A 1 245 ? 111.954 164.898 114.564 1.00 163.67 245 SER A C 1
ATOM 1607 O O . SER A 1 245 ? 111.894 164.257 115.616 1.00 164.92 245 SER A O 1
ATOM 1610 N N . CYS A 1 246 ? 112.125 164.304 113.385 1.00 165.06 246 CYS A N 1
ATOM 1611 C CA . CYS A 1 246 ? 112.212 162.858 113.247 1.00 165.87 246 CYS A CA 1
ATOM 1612 C C . CYS A 1 246 ? 113.591 162.346 113.650 1.00 166.97 246 CYS A C 1
ATOM 1613 O O . CYS A 1 246 ? 114.608 163.024 113.479 1.00 162.91 246 CYS A O 1
ATOM 1616 N N . TYR A 1 247 ? 113.612 161.130 114.193 1.00 169.95 247 TYR A N 1
ATOM 1617 C CA . TYR A 1 247 ? 114.862 160.482 114.567 1.00 170.09 247 TYR A CA 1
ATOM 1618 C C . TYR A 1 247 ? 115.617 160.027 113.323 1.00 170.21 247 TYR A C 1
ATOM 1619 O O . TYR A 1 247 ? 115.028 159.448 112.404 1.00 172.11 247 TYR A O 1
ATOM 1628 N N . LEU A 1 248 ? 116.925 160.292 113.290 1.00 167.63 248 LEU A N 1
ATOM 1629 C CA . LEU A 1 248 ? 117.757 159.925 112.148 1.00 165.18 248 LEU A CA 1
ATOM 1630 C C . LEU A 1 248 ? 118.555 158.649 112.397 1.00 165.00 248 LEU A C 1
ATOM 1631 O O . LEU A 1 248 ? 118.379 157.657 111.683 1.00 165.28 248 LEU A O 1
ATOM 1636 N N . ARG A 1 249 ? 119.415 158.651 113.415 1.00 164.84 249 ARG A N 1
ATOM 1637 C CA . ARG A 1 249 ? 120.275 157.517 113.740 1.00 164.91 249 ARG A CA 1
ATOM 1638 C C . ARG A 1 249 ? 121.065 157.871 114.994 1.00 162.39 249 ARG A C 1
ATOM 1639 O O . ARG A 1 249 ? 121.077 159.022 115.441 1.00 162.40 249 ARG A O 1
ATOM 1647 N N . GLY A 1 250 ? 121.732 156.862 115.551 1.00 160.20 250 GLY A N 1
ATOM 1648 C CA . GLY A 1 250 ? 122.623 157.085 116.677 1.00 162.10 250 GLY A CA 1
ATOM 1649 C C . GLY A 1 250 ? 121.890 157.601 117.897 1.00 162.26 250 GLY A C 1
ATOM 1650 O O . GLY A 1 250 ? 120.754 157.210 118.189 1.00 160.85 250 GLY A O 1
ATOM 1651 N N . GLY A 1 251 ? 122.551 158.495 118.627 1.00 161.43 251 GLY A N 1
ATOM 1652 C CA . GLY A 1 251 ? 121.971 159.081 119.818 1.00 158.23 251 GLY A CA 1
ATOM 1653 C C . GLY A 1 251 ? 122.354 158.357 121.092 1.00 155.71 251 GLY A C 1
ATOM 1654 O O . GLY A 1 251 ? 122.338 157.124 121.143 1.00 153.38 251 GLY A O 1
ATOM 1655 N N . ALA A 1 252 ? 122.698 159.117 122.128 1.00 157.34 252 ALA A N 1
ATOM 1656 C CA . ALA A 1 252 ? 123.076 158.563 123.419 1.00 155.79 252 ALA A CA 1
ATOM 1657 C C . ALA A 1 252 ? 122.327 159.294 124.522 1.00 153.71 252 ALA A C 1
ATOM 1658 O O . ALA A 1 252 ? 122.112 160.506 124.440 1.00 152.95 252 ALA A O 1
ATOM 1660 N N . VAL A 1 253 ? 121.930 158.552 125.553 1.00 152.07 253 VAL A N 1
ATOM 1661 C CA . VAL A 1 253 ? 121.199 159.097 126.690 1.00 151.83 253 VAL A CA 1
ATOM 1662 C C . VAL A 1 253 ? 121.957 158.740 127.961 1.00 149.80 253 VAL A C 1
ATOM 1663 O O . VAL A 1 253 ? 122.386 157.593 128.136 1.00 151.32 253 VAL A O 1
ATOM 1667 N N . THR A 1 254 ? 122.139 159.727 128.837 1.00 144.40 254 THR A N 1
ATOM 1668 C CA . THR A 1 254 ? 122.843 159.520 130.096 1.00 140.43 254 THR A CA 1
ATOM 1669 C C . THR A 1 254 ? 122.076 160.212 131.210 1.00 139.10 254 THR A C 1
ATOM 1670 O O . THR A 1 254 ? 121.735 161.391 131.088 1.00 137.33 254 THR A O 1
ATOM 1674 N N . GLU A 1 255 ? 121.794 159.483 132.285 1.00 137.03 255 GLU A N 1
ATOM 1675 C CA . GLU A 1 255 ? 121.122 160.087 133.424 1.00 132.80 255 GLU A CA 1
ATOM 1676 C C . GLU A 1 255 ? 122.098 160.951 134.211 1.00 128.45 255 GLU A C 1
ATOM 1677 O O . GLU A 1 255 ? 123.296 160.662 134.289 1.00 130.33 255 GLU A O 1
ATOM 1683 N N . VAL A 1 256 ? 121.577 162.031 134.784 1.00 120.57 256 VAL A N 1
ATOM 1684 C CA . VAL A 1 256 ? 122.370 162.953 135.588 1.00 111.46 256 VAL A CA 1
ATOM 1685 C C . VAL A 1 256 ? 122.147 162.628 137.058 1.00 107.97 256 VAL A C 1
ATOM 1686 O O . VAL A 1 256 ? 121.003 162.477 137.505 1.00 111.00 256 VAL A O 1
ATOM 1690 N N . LYS A 1 257 ? 123.240 162.501 137.806 1.00 96.38 257 LYS A N 1
ATOM 1691 C CA . LYS A 1 257 ? 123.171 162.198 139.233 1.00 77.31 257 LYS A CA 1
ATOM 1692 C C . LYS A 1 257 ? 122.789 163.472 139.973 1.00 75.08 257 LYS A C 1
ATOM 1693 O O . LYS A 1 257 ? 123.599 164.390 140.118 1.00 81.20 257 LYS A O 1
ATOM 1699 N N . ARG A 1 258 ? 121.546 163.531 140.440 1.00 76.19 258 ARG A N 1
ATOM 1700 C CA . ARG A 1 258 ? 121.060 164.709 141.139 1.00 85.97 258 ARG A CA 1
ATOM 1701 C C . ARG A 1 258 ? 121.709 164.831 142.516 1.00 87.89 258 ARG A C 1
ATOM 1702 O O . ARG A 1 258 ? 122.183 163.855 143.104 1.00 89.37 258 ARG A O 1
ATOM 1710 N N . ALA A 1 259 ? 121.727 166.059 143.027 1.00 84.37 259 ALA A N 1
ATOM 1711 C CA . ALA A 1 259 ? 122.251 166.329 144.355 1.00 78.01 259 ALA A CA 1
ATOM 1712 C C . ALA A 1 259 ? 121.167 166.124 145.410 1.00 71.49 259 ALA A C 1
ATOM 1713 O O . ALA A 1 259 ? 119.968 166.193 145.129 1.00 72.03 259 ALA A O 1
ATOM 1715 N N . LYS A 1 260 ? 121.608 165.878 146.642 1.00 64.32 260 LYS A N 1
ATOM 1716 C CA . LYS A 1 260 ? 120.710 165.615 147.757 1.00 64.09 260 LYS A CA 1
ATOM 1717 C C . LYS A 1 260 ? 121.132 166.445 148.961 1.00 62.61 260 LYS A C 1
ATOM 1718 O O . LYS A 1 260 ? 122.301 166.812 149.105 1.00 61.51 260 LYS A O 1
ATOM 1724 N N . THR A 1 261 ? 120.164 166.752 149.820 1.00 59.96 261 THR A N 1
ATOM 1725 C CA . THR A 1 261 ? 120.393 167.557 151.012 1.00 51.91 261 THR A CA 1
ATOM 1726 C C . THR A 1 261 ? 120.542 166.648 152.226 1.00 53.35 261 THR A C 1
ATOM 1727 O O . THR A 1 261 ? 119.711 165.762 152.452 1.00 57.47 261 THR A O 1
ATOM 1731 N N . VAL A 1 262 ? 121.600 166.873 153.000 1.00 45.44 262 VAL A N 1
ATOM 1732 C CA . VAL A 1 262 ? 121.902 166.104 154.200 1.00 34.48 262 VAL A CA 1
ATOM 1733 C C . VAL A 1 262 ? 121.939 167.066 155.378 1.00 35.94 262 VAL A C 1
ATOM 1734 O O . VAL A 1 262 ? 122.613 168.102 155.318 1.00 43.70 262 VAL A O 1
ATOM 1738 N N . SER A 1 263 ? 121.211 166.728 156.438 1.00 33.66 263 SER A N 1
ATOM 1739 C CA . SER A 1 263 ? 121.156 167.531 157.652 1.00 34.13 263 SER A CA 1
ATOM 1740 C C . SER A 1 263 ? 121.780 166.749 158.798 1.00 34.46 263 SER A C 1
ATOM 1741 O O . SER A 1 263 ? 121.457 165.574 159.003 1.00 36.67 263 SER A O 1
ATOM 1744 N N . HIS A 1 264 ? 122.675 167.399 159.536 1.00 31.70 264 HIS A N 1
ATOM 1745 C CA . HIS A 1 264 ? 123.373 166.777 160.649 1.00 26.37 264 HIS A CA 1
ATOM 1746 C C . HIS A 1 264 ? 123.171 167.605 161.908 1.00 30.74 264 HIS A C 1
ATOM 1747 O O . HIS A 1 264 ? 123.242 168.836 161.871 1.00 35.34 264 HIS A O 1
ATOM 1754 N N . GLU A 1 265 ? 122.920 166.924 163.014 1.00 28.33 265 GLU A N 1
ATOM 1755 C CA . GLU A 1 265 ? 122.723 167.576 164.297 1.00 32.22 265 GLU A CA 1
ATOM 1756 C C . GLU A 1 265 ? 124.062 167.815 164.987 1.00 34.82 265 GLU A C 1
ATOM 1757 O O . GLU A 1 265 ? 125.030 167.088 164.745 1.00 36.49 265 GLU A O 1
ATOM 1763 N N . PRO A 1 266 ? 124.149 168.829 165.844 1.00 31.33 266 PRO A N 1
ATOM 1764 C CA . PRO A 1 266 ? 125.419 169.115 166.516 1.00 29.31 266 PRO A CA 1
ATOM 1765 C C . PRO A 1 266 ? 125.778 168.029 167.517 1.00 32.99 266 PRO A C 1
ATOM 1766 O O . PRO A 1 266 ? 124.938 167.239 167.952 1.00 35.34 266 PRO A O 1
ATOM 1770 N N . LEU A 1 267 ? 127.065 167.996 167.875 1.00 32.55 267 LEU A N 1
ATOM 1771 C CA . LEU A 1 267 ? 127.539 167.016 168.847 1.00 24.65 267 LEU A CA 1
ATOM 1772 C C . LEU A 1 267 ? 126.885 167.215 170.207 1.00 27.71 267 LEU A C 1
ATOM 1773 O O . LEU A 1 267 ? 126.775 166.264 170.988 1.00 30.96 267 LEU A O 1
ATOM 1778 N N . ASP A 1 268 ? 126.442 168.439 170.503 1.00 30.09 268 ASP A N 1
ATOM 1779 C CA . ASP A 1 268 ? 125.806 168.718 171.787 1.00 33.96 268 ASP A CA 1
ATOM 1780 C C . ASP A 1 268 ? 124.517 167.928 171.963 1.00 35.72 268 ASP A C 1
ATOM 1781 O O . ASP A 1 268 ? 124.129 167.617 173.095 1.00 32.82 268 ASP A O 1
ATOM 1786 N N . THR A 1 269 ? 123.837 167.602 170.867 1.00 33.37 269 THR A N 1
ATOM 1787 C CA . THR A 1 269 ? 122.619 166.809 170.917 1.00 26.64 269 THR A CA 1
ATOM 1788 C C . THR A 1 269 ? 122.803 165.393 170.402 1.00 31.94 269 THR A C 1
ATOM 1789 O O . THR A 1 269 ? 122.084 164.492 170.840 1.00 43.61 269 THR A O 1
ATOM 1793 N N . ALA A 1 270 ? 123.760 165.168 169.499 1.00 26.22 270 ALA A N 1
ATOM 1794 C CA . ALA A 1 270 ? 123.991 163.825 168.985 1.00 28.99 270 ALA A CA 1
ATOM 1795 C C . ALA A 1 270 ? 124.431 162.858 170.074 1.00 33.73 270 ALA A C 1
ATOM 1796 O O . ALA A 1 270 ? 124.229 161.648 169.929 1.00 34.32 270 ALA A O 1
ATOM 1798 N N . LEU A 1 271 ? 125.028 163.362 171.158 1.00 33.37 271 LEU A N 1
ATOM 1799 C CA . LEU A 1 271 ? 125.386 162.496 172.276 1.00 25.85 271 LEU A CA 1
ATOM 1800 C C . LEU A 1 271 ? 124.156 161.891 172.937 1.00 24.27 271 LEU A C 1
ATOM 1801 O O . LEU A 1 271 ? 124.241 160.811 173.533 1.00 29.55 271 LEU A O 1
ATOM 1806 N N . LEU A 1 272 ? 123.012 162.567 172.852 1.00 20.91 272 LEU A N 1
ATOM 1807 C CA . LEU A 1 272 ? 121.789 162.076 173.472 1.00 25.41 272 LEU A CA 1
ATOM 1808 C C . LEU A 1 272 ? 120.932 161.259 172.517 1.00 32.24 272 LEU A C 1
ATOM 1809 O O . LEU A 1 272 ? 120.168 160.397 172.968 1.00 41.55 272 LEU A O 1
ATOM 1814 N N . GLN A 1 273 ? 121.030 161.513 171.214 1.00 29.50 273 GLN A N 1
ATOM 1815 C CA . GLN A 1 273 ? 120.351 160.720 170.189 1.00 33.58 273 GLN A CA 1
ATOM 1816 C C . GLN A 1 273 ? 121.380 160.378 169.120 1.00 29.63 273 GLN A C 1
ATOM 1817 O O . GLN A 1 273 ? 121.525 161.097 168.121 1.00 36.21 273 GLN A O 1
ATOM 1823 N N . PRO A 1 274 ? 122.149 159.307 169.318 1.00 21.88 274 PRO A N 1
ATOM 1824 C CA . PRO A 1 274 ? 123.163 158.920 168.328 1.00 22.24 274 PRO A CA 1
ATOM 1825 C C . PRO A 1 274 ? 122.526 158.198 167.150 1.00 29.26 274 PRO A C 1
ATOM 1826 O O . PRO A 1 274 ? 121.886 157.158 167.316 1.00 38.87 274 PRO A O 1
ATOM 1830 N N . ARG A 1 275 ? 122.699 158.758 165.955 1.00 26.42 275 ARG A N 1
ATOM 1831 C CA . ARG A 1 275 ? 122.235 158.113 164.728 1.00 27.98 275 ARG A CA 1
ATOM 1832 C C . ARG A 1 275 ? 123.395 157.330 164.112 1.00 26.98 275 ARG A C 1
ATOM 1833 O O . ARG A 1 275 ? 123.945 157.669 163.063 1.00 32.07 275 ARG A O 1
ATOM 1841 N N . VAL A 1 276 ? 123.764 156.261 164.806 1.00 23.10 276 VAL A N 1
ATOM 1842 C CA . VAL A 1 276 ? 124.887 155.421 164.410 1.00 24.55 276 VAL A CA 1
ATOM 1843 C C . VAL A 1 276 ? 124.470 154.524 163.255 1.00 26.54 276 VAL A C 1
ATOM 1844 O O . VAL A 1 276 ? 123.375 153.949 163.257 1.00 33.43 276 VAL A O 1
ATOM 1848 N N . VAL A 1 277 ? 125.340 154.406 162.256 1.00 28.13 277 VAL A N 1
ATOM 1849 C CA . VAL A 1 277 ? 125.076 153.521 161.129 1.00 38.31 277 VAL A CA 1
ATOM 1850 C C . VAL A 1 277 ? 125.501 152.107 161.514 1.00 41.70 277 VAL A C 1
ATOM 1851 O O . VAL A 1 277 ? 126.635 151.877 161.949 1.00 39.93 277 VAL A O 1
ATOM 1855 N N . ALA A 1 278 ? 124.567 151.167 161.412 1.00 45.94 278 ALA A N 1
ATOM 1856 C CA . ALA A 1 278 ? 124.814 149.775 161.757 1.00 43.73 278 ALA A CA 1
ATOM 1857 C C . ALA A 1 278 ? 123.630 148.951 161.282 1.00 48.58 278 ALA A C 1
ATOM 1858 O O . ALA A 1 278 ? 122.565 149.489 160.968 1.00 46.41 278 ALA A O 1
ATOM 1860 N N . GLN A 1 279 ? 123.831 147.639 161.232 1.00 57.04 279 GLN A N 1
ATOM 1861 C CA . GLN A 1 279 ? 122.739 146.736 160.919 1.00 58.16 279 GLN A CA 1
ATOM 1862 C C . GLN A 1 279 ? 121.766 146.670 162.094 1.00 54.30 279 GLN A C 1
ATOM 1863 O O . GLN A 1 279 ? 122.054 147.129 163.203 1.00 53.38 279 GLN A O 1
ATOM 1869 N N . SER A 1 280 ? 120.591 146.091 161.836 1.00 48.76 280 SER A N 1
ATOM 1870 C CA . SER A 1 280 ? 119.582 145.972 162.883 1.00 51.17 280 SER A CA 1
ATOM 1871 C C . SER A 1 280 ? 120.096 145.168 164.070 1.00 53.98 280 SER A C 1
ATOM 1872 O O . SER A 1 280 ? 119.650 145.380 165.204 1.00 55.03 280 SER A O 1
ATOM 1875 N N . ALA A 1 281 ? 121.028 144.244 163.834 1.00 52.36 281 ALA A N 1
ATOM 1876 C CA . ALA A 1 281 ? 121.595 143.457 164.922 1.00 47.39 281 ALA A CA 1
ATOM 1877 C C . ALA A 1 281 ? 122.620 144.238 165.733 1.00 46.90 281 ALA A C 1
ATOM 1878 O O . ALA A 1 281 ? 122.731 144.027 166.946 1.00 55.15 281 ALA A O 1
ATOM 1880 N N . GLN A 1 282 ? 123.371 145.134 165.097 1.00 46.94 282 GLN A N 1
ATOM 1881 C CA . GLN A 1 282 ? 124.483 145.819 165.742 1.00 39.95 282 GLN A CA 1
ATOM 1882 C C . GLN A 1 282 ? 124.123 147.199 166.276 1.00 35.02 282 GLN A C 1
ATOM 1883 O O . GLN A 1 282 ? 125.008 147.901 166.772 1.00 34.34 282 GLN A O 1
ATOM 1889 N N . LYS A 1 283 ? 122.857 147.609 166.187 1.00 36.07 283 LYS A N 1
ATOM 1890 C CA . LYS A 1 283 ? 122.473 148.913 166.719 1.00 33.93 283 LYS A CA 1
ATOM 1891 C C . LYS A 1 283 ? 122.652 148.972 168.231 1.00 35.96 283 LYS A C 1
ATOM 1892 O O . LYS A 1 283 ? 123.158 149.966 168.764 1.00 38.18 283 LYS A O 1
ATOM 1898 N N . VAL A 1 284 ? 122.258 147.911 168.938 1.00 35.28 284 VAL A N 1
ATOM 1899 C CA . VAL A 1 284 ? 122.346 147.917 170.396 1.00 27.61 284 VAL A CA 1
ATOM 1900 C C . VAL A 1 284 ? 123.799 147.860 170.853 1.00 31.13 284 VAL A C 1
ATOM 1901 O O . VAL A 1 284 ? 124.186 148.536 171.813 1.00 39.49 284 VAL A O 1
ATOM 1905 N N . ARG A 1 285 ? 124.627 147.053 170.185 1.00 25.97 285 ARG A N 1
ATOM 1906 C CA . ARG A 1 285 ? 126.038 146.981 170.558 1.00 27.29 285 ARG A CA 1
ATOM 1907 C C . ARG A 1 285 ? 126.747 148.311 170.324 1.00 30.16 285 ARG A C 1
ATOM 1908 O O . ARG A 1 285 ? 127.532 148.764 171.170 1.00 30.39 285 ARG A O 1
ATOM 1916 N N . ALA A 1 286 ? 126.481 148.956 169.186 1.00 27.03 286 ALA A N 1
ATOM 1917 C CA . ALA A 1 286 ? 127.061 150.268 168.928 1.00 21.65 286 ALA A CA 1
ATOM 1918 C C . ALA A 1 286 ? 126.552 151.298 169.927 1.00 21.40 286 ALA A C 1
ATOM 1919 O O . ALA A 1 286 ? 127.298 152.186 170.352 1.00 24.61 286 ALA A O 1
ATOM 1921 N N . ARG A 1 287 ? 125.281 151.193 170.313 1.00 20.54 287 ARG A N 1
ATOM 1922 C CA . ARG A 1 287 ? 124.725 152.099 171.311 1.00 26.10 287 ARG A CA 1
ATOM 1923 C C . ARG A 1 287 ? 125.418 151.925 172.658 1.00 26.42 287 ARG A C 1
ATOM 1924 O O . ARG A 1 287 ? 125.709 152.907 173.357 1.00 28.33 287 ARG A O 1
ATOM 1932 N N . CYS A 1 288 ? 125.702 150.677 173.030 1.00 21.17 288 CYS A N 1
ATOM 1933 C CA . CYS A 1 288 ? 126.412 150.414 174.274 1.00 21.23 288 CYS A CA 1
ATOM 1934 C C . CYS A 1 288 ? 127.851 150.909 174.215 1.00 23.95 288 CYS A C 1
ATOM 1935 O O . CYS A 1 288 ? 128.373 151.401 175.221 1.00 26.93 288 CYS A O 1
ATOM 1938 N N . LEU A 1 289 ? 128.500 150.821 173.051 1.00 22.52 289 LEU A N 1
ATOM 1939 C CA . LEU A 1 289 ? 129.835 151.406 172.915 1.00 18.59 289 LEU A CA 1
ATOM 1940 C C . LEU A 1 289 ? 129.787 152.931 173.008 1.00 18.50 289 LEU A C 1
ATOM 1941 O O . LEU A 1 289 ? 130.697 153.557 173.563 1.00 22.85 289 LEU A O 1
ATOM 1946 N N . HIS A 1 290 ? 128.736 153.541 172.458 1.00 17.66 290 HIS A N 1
ATOM 1947 C CA . HIS A 1 290 ? 128.531 154.982 172.594 1.00 19.98 290 HIS A CA 1
ATOM 1948 C C . HIS A 1 290 ? 128.435 155.385 174.061 1.00 24.32 290 HIS A C 1
ATOM 1949 O O . HIS A 1 290 ? 129.127 156.307 174.519 1.00 27.21 290 HIS A O 1
ATOM 1956 N N . GLN A 1 291 ? 127.577 154.693 174.814 1.00 22.77 291 GLN A N 1
ATOM 1957 C CA . GLN A 1 291 ? 127.458 154.970 176.241 1.00 19.16 291 GLN A CA 1
ATOM 1958 C C . GLN A 1 291 ? 128.763 154.696 176.980 1.00 23.96 291 GLN A C 1
ATOM 1959 O O . GLN A 1 291 ? 129.091 155.405 177.939 1.00 29.80 291 GLN A O 1
ATOM 1965 N N . SER A 1 292 ? 129.526 153.691 176.544 1.00 19.25 292 SER A N 1
ATOM 1966 C CA . SER A 1 292 ? 130.825 153.426 177.153 1.00 20.37 292 SER A CA 1
ATOM 1967 C C . SER A 1 292 ? 131.795 154.582 176.936 1.00 24.86 292 SER A C 1
ATOM 1968 O O . SER A 1 292 ? 132.548 154.947 177.844 1.00 28.75 292 SER A O 1
ATOM 1971 N N . PHE A 1 293 ? 131.805 155.159 175.733 1.00 23.87 293 PHE A N 1
ATOM 1972 C CA . PHE A 1 293 ? 132.651 156.324 175.475 1.00 21.20 293 PHE A CA 1
ATOM 1973 C C . PHE A 1 293 ? 132.222 157.516 176.324 1.00 22.19 293 PHE A C 1
ATOM 1974 O O . PHE A 1 293 ? 133.064 158.251 176.856 1.00 28.62 293 PHE A O 1
ATOM 1982 N N . ARG A 1 294 ? 130.910 157.735 176.448 1.00 20.83 294 ARG A N 1
ATOM 1983 C CA . ARG A 1 294 ? 130.429 158.809 177.317 1.00 25.37 294 ARG A CA 1
ATOM 1984 C C . ARG A 1 294 ? 130.870 158.590 178.765 1.00 32.08 294 ARG A C 1
ATOM 1985 O O . ARG A 1 294 ? 131.277 159.537 179.453 1.00 36.17 294 ARG A O 1
ATOM 1993 N N . ALA A 1 295 ? 130.810 157.343 179.240 1.00 25.01 295 ALA A N 1
ATOM 1994 C CA . ALA A 1 295 ? 131.270 157.033 180.591 1.00 26.59 295 ALA A CA 1
ATOM 1995 C C . ALA A 1 295 ? 132.773 157.243 180.738 1.00 29.68 295 ALA A C 1
ATOM 1996 O O . ALA A 1 295 ? 133.239 157.702 181.785 1.00 32.90 295 ALA A O 1
ATOM 1998 N N . LEU A 1 296 ? 133.551 156.892 179.712 1.00 27.28 296 LEU A N 1
ATOM 1999 C CA . LEU A 1 296 ? 134.989 157.143 179.763 1.00 26.77 296 LEU A CA 1
ATOM 2000 C C . LEU A 1 296 ? 135.290 158.634 179.832 1.00 29.76 296 LEU A C 1
ATOM 2001 O O . LEU A 1 296 ? 136.207 159.056 180.546 1.00 33.09 296 LEU A O 1
ATOM 2006 N N . HIS A 1 297 ? 134.524 159.447 179.104 1.00 28.14 297 HIS A N 1
ATOM 2007 C CA . HIS A 1 297 ? 134.709 160.892 179.182 1.00 28.39 297 HIS A CA 1
ATOM 2008 C C . HIS A 1 297 ? 134.334 161.428 180.560 1.00 33.44 297 HIS A C 1
ATOM 2009 O O . HIS A 1 297 ? 135.006 162.323 181.090 1.00 36.30 297 HIS A O 1
ATOM 2016 N N . LYS A 1 298 ? 133.264 160.895 181.155 1.00 33.70 298 LYS A N 1
ATOM 2017 C CA . LYS A 1 298 ? 132.947 161.254 182.535 1.00 31.09 298 LYS A CA 1
ATOM 2018 C C . LYS A 1 298 ? 134.077 160.864 183.478 1.00 28.70 298 LYS A C 1
ATOM 2019 O O . LYS A 1 298 ? 134.403 161.610 184.409 1.00 35.73 298 LYS A O 1
ATOM 2025 N N . PHE A 1 299 ? 134.675 159.691 183.264 1.00 25.56 299 PHE A N 1
ATOM 2026 C CA . PHE A 1 299 ? 135.801 159.265 184.088 1.00 30.09 299 PHE A CA 1
ATOM 2027 C C . PHE A 1 299 ? 136.960 160.241 183.964 1.00 35.39 299 PHE A C 1
ATOM 2028 O O . PHE A 1 299 ? 137.604 160.592 184.959 1.00 41.34 299 PHE A O 1
ATOM 2036 N N . GLN A 1 300 ? 137.254 160.669 182.736 1.00 37.03 300 GLN A N 1
ATOM 2037 C CA . GLN A 1 300 ? 138.320 161.642 182.518 1.00 33.44 300 GLN A CA 1
ATOM 2038 C C . GLN A 1 300 ? 138.024 162.955 183.231 1.00 32.41 300 GLN A C 1
ATOM 2039 O O . GLN A 1 300 ? 138.919 163.557 183.834 1.00 34.10 300 GLN A O 1
ATOM 2045 N N . GLN A 1 301 ? 136.773 163.416 183.174 1.00 34.84 301 GLN A N 1
ATOM 2046 C CA . GLN A 1 301 ? 136.415 164.648 183.872 1.00 35.52 301 GLN A CA 1
ATOM 2047 C C . GLN A 1 301 ? 136.558 164.500 185.384 1.00 38.37 301 GLN A C 1
ATOM 2048 O O . GLN A 1 301 ? 137.046 165.414 186.059 1.00 46.46 301 GLN A O 1
ATOM 2054 N N . LEU A 1 302 ? 136.133 163.361 185.933 1.00 32.27 302 LEU A N 1
ATOM 2055 C CA . LEU A 1 302 ? 136.060 163.213 187.383 1.00 30.63 302 LEU A CA 1
ATOM 2056 C C . LEU A 1 302 ? 137.393 162.818 188.012 1.00 33.94 302 LEU A C 1
ATOM 2057 O O . LEU A 1 302 ? 137.611 163.089 189.198 1.00 39.63 302 LEU A O 1
ATOM 2062 N N . HIS A 1 303 ? 138.293 162.188 187.257 1.00 33.98 303 HIS A N 1
ATOM 2063 C CA . HIS A 1 303 ? 139.564 161.737 187.807 1.00 31.15 303 HIS A CA 1
ATOM 2064 C C . HIS A 1 303 ? 140.780 162.429 187.211 1.00 32.01 303 HIS A C 1
ATOM 2065 O O . HIS A 1 303 ? 141.858 162.367 187.811 1.00 35.39 303 HIS A O 1
ATOM 2072 N N . GLY A 1 304 ? 140.649 163.071 186.054 1.00 35.91 304 GLY A N 1
ATOM 2073 C CA . GLY A 1 304 ? 141.768 163.785 185.471 1.00 38.88 304 GLY A CA 1
ATOM 2074 C C . GLY A 1 304 ? 142.817 162.925 184.805 1.00 40.08 304 GLY A C 1
ATOM 2075 O O . GLY A 1 304 ? 143.841 163.456 184.367 1.00 40.94 304 GLY A O 1
ATOM 2076 N N . ARG A 1 305 ? 142.599 161.621 184.714 1.00 37.23 305 ARG A N 1
ATOM 2077 C CA . ARG A 1 305 ? 143.512 160.698 184.061 1.00 36.83 305 ARG A CA 1
ATOM 2078 C C . ARG A 1 305 ? 142.704 159.586 183.413 1.00 40.08 305 ARG A C 1
ATOM 2079 O O . ARG A 1 305 ? 141.575 159.307 183.832 1.00 42.79 305 ARG A O 1
ATOM 2087 N N . PRO A 1 306 ? 143.254 158.929 182.396 1.00 35.13 306 PRO A N 1
ATOM 2088 C CA . PRO A 1 306 ? 142.576 157.769 181.815 1.00 33.13 306 PRO A CA 1
ATOM 2089 C C . PRO A 1 306 ? 142.625 156.586 182.764 1.00 36.61 306 PRO A C 1
ATOM 2090 O O . PRO A 1 306 ? 143.467 156.544 183.675 1.00 42.02 306 PRO A O 1
ATOM 2094 N N . PRO A 1 307 ? 141.727 155.618 182.600 1.00 33.90 307 PRO A N 1
ATOM 2095 C CA . PRO A 1 307 ? 141.774 154.414 183.436 1.00 31.64 307 PRO A CA 1
ATOM 2096 C C . PRO A 1 307 ? 143.109 153.693 183.315 1.00 33.80 307 PRO A C 1
ATOM 2097 O O . PRO A 1 307 ? 143.687 153.588 182.231 1.00 38.34 307 PRO A O 1
ATOM 2101 N N . LYS A 1 308 ? 143.601 153.208 184.447 1.00 33.44 308 LYS A N 1
ATOM 2102 C CA . LYS A 1 308 ? 144.814 152.410 184.453 1.00 38.41 308 LYS A CA 1
ATOM 2103 C C . LYS A 1 308 ? 144.598 151.152 183.616 1.00 41.78 308 LYS A C 1
ATOM 2104 O O . LYS A 1 308 ? 143.516 150.555 183.668 1.00 41.78 308 LYS A O 1
ATOM 2110 N N . PRO A 1 309 ? 145.589 150.736 182.813 1.00 36.91 309 PRO A N 1
ATOM 2111 C CA . PRO A 1 309 ? 145.399 149.564 181.947 1.00 33.29 309 PRO A CA 1
ATOM 2112 C C . PRO A 1 309 ? 144.933 148.324 182.694 1.00 41.73 309 PRO A C 1
ATOM 2113 O O . PRO A 1 309 ? 145.635 147.811 183.572 1.00 49.12 309 PRO A O 1
ATOM 2117 N N . TRP A 1 310 ? 143.737 147.848 182.345 1.00 34.03 310 TRP A N 1
ATOM 2118 C CA . TRP A 1 310 ? 143.172 146.616 182.899 1.00 33.64 310 TRP A CA 1
ATOM 2119 C C . TRP A 1 310 ? 143.008 146.694 184.415 1.00 39.54 310 TRP A C 1
ATOM 2120 O O . TRP A 1 310 ? 143.158 145.698 185.123 1.00 45.67 310 TRP A O 1
ATOM 2131 N N . ASP A 1 311 ? 142.679 147.881 184.916 1.00 40.56 311 ASP A N 1
ATOM 2132 C CA . ASP A 1 311 ? 142.448 148.067 186.342 1.00 40.36 311 ASP A CA 1
ATOM 2133 C C . ASP A 1 311 ? 140.988 147.780 186.661 1.00 42.58 311 ASP A C 1
ATOM 2134 O O . ASP A 1 311 ? 140.107 148.486 186.152 1.00 49.19 311 ASP A O 1
ATOM 2139 N N . PRO A 1 312 ? 140.684 146.765 187.472 1.00 38.81 312 PRO A N 1
ATOM 2140 C CA . PRO A 1 312 ? 139.276 146.479 187.792 1.00 41.10 312 PRO A CA 1
ATOM 2141 C C . PRO A 1 312 ? 138.558 147.619 188.492 1.00 46.68 312 PRO A C 1
ATOM 2142 O O . PRO A 1 312 ? 137.354 147.798 188.277 1.00 51.10 312 PRO A O 1
ATOM 2146 N N . VAL A 1 313 ? 139.256 148.398 189.322 1.00 46.35 313 VAL A N 1
ATOM 2147 C CA . VAL A 1 313 ? 138.606 149.490 190.043 1.00 46.00 313 VAL A CA 1
ATOM 2148 C C . VAL A 1 313 ? 138.152 150.574 189.073 1.00 52.54 313 VAL A C 1
ATOM 2149 O O . VAL A 1 313 ? 137.015 151.062 189.141 1.00 57.56 313 VAL A O 1
ATOM 2153 N N . ASP A 1 314 ? 139.037 150.965 188.155 1.00 46.67 314 ASP A N 1
ATOM 2154 C CA . ASP A 1 314 ? 138.687 151.982 187.171 1.00 41.59 314 ASP A CA 1
ATOM 2155 C C . ASP A 1 314 ? 137.608 151.482 186.221 1.00 41.15 314 ASP A C 1
ATOM 2156 O O . ASP A 1 314 ? 136.710 152.242 185.840 1.00 45.45 314 ASP A O 1
ATOM 2161 N N . ALA A 1 315 ? 137.673 150.207 185.834 1.00 35.00 315 ALA A N 1
ATOM 2162 C CA . ALA A 1 315 ? 136.620 149.632 185.004 1.00 34.82 315 ALA A CA 1
ATOM 2163 C C . ALA A 1 315 ? 135.276 149.663 185.718 1.00 40.00 315 ALA A C 1
ATOM 2164 O O . ALA A 1 315 ? 134.248 149.978 185.108 1.00 45.70 315 ALA A O 1
ATOM 2166 N N . GLU A 1 316 ? 135.261 149.337 187.011 1.00 41.23 316 GLU A N 1
ATOM 2167 C CA . GLU A 1 316 ? 134.009 149.353 187.758 1.00 47.98 316 GLU A CA 1
ATOM 2168 C C . GLU A 1 316 ? 133.464 150.770 187.896 1.00 53.82 316 GLU A C 1
ATOM 2169 O O . GLU A 1 316 ? 132.248 150.984 187.815 1.00 61.82 316 GLU A O 1
ATOM 2175 N N . MET A 1 317 ? 134.347 151.751 188.101 1.00 47.71 317 MET A N 1
ATOM 2176 C CA . MET A 1 317 ? 133.897 153.141 188.148 1.00 44.00 317 MET A CA 1
ATOM 2177 C C . MET A 1 317 ? 133.333 153.591 186.803 1.00 46.23 317 MET A C 1
ATOM 2178 O O . MET A 1 317 ? 132.317 154.296 186.753 1.00 54.60 317 MET A O 1
ATOM 2183 N N . VAL A 1 318 ? 133.974 153.189 185.703 1.00 38.99 318 VAL A N 1
ATOM 2184 C CA . VAL A 1 318 ? 133.449 153.501 184.375 1.00 32.17 318 VAL A CA 1
ATOM 2185 C C . VAL A 1 318 ? 132.075 152.871 184.181 1.00 33.85 318 VAL A C 1
ATOM 2186 O O . VAL A 1 318 ? 131.162 153.494 183.626 1.00 36.33 318 VAL A O 1
ATOM 2190 N N . VAL A 1 319 ? 131.907 151.627 184.631 1.00 36.12 319 VAL A N 1
ATOM 2191 C CA . VAL A 1 319 ? 130.607 150.965 184.528 1.00 37.68 319 VAL A CA 1
ATOM 2192 C C . VAL A 1 319 ? 129.556 151.719 185.334 1.00 40.46 319 VAL A C 1
ATOM 2193 O O . VAL A 1 319 ? 128.424 151.919 184.873 1.00 49.12 319 VAL A O 1
ATOM 2197 N N . ASP A 1 320 ? 129.911 152.149 186.549 1.00 38.10 320 ASP A N 1
ATOM 2198 C CA . ASP A 1 320 ? 128.961 152.886 187.378 1.00 40.75 320 ASP A CA 1
ATOM 2199 C C . ASP A 1 320 ? 128.558 154.198 186.720 1.00 48.21 320 ASP A C 1
ATOM 2200 O O . ASP A 1 320 ? 127.385 154.587 186.766 1.00 53.13 320 ASP A O 1
ATOM 2205 N N . LEU A 1 321 ? 129.518 154.895 186.107 1.00 44.37 321 LEU A N 1
ATOM 2206 C CA . LEU A 1 321 ? 129.187 156.108 185.365 1.00 34.54 321 LEU A CA 1
ATOM 2207 C C . LEU A 1 321 ? 128.281 155.802 184.178 1.00 36.77 321 LEU A C 1
ATOM 2208 O O . LEU A 1 321 ? 127.347 156.560 183.892 1.00 43.97 321 LEU A O 1
ATOM 2213 N N . ALA A 1 322 ? 128.541 154.697 183.474 1.00 36.98 322 ALA A N 1
ATOM 2214 C CA . ALA A 1 322 ? 127.733 154.346 182.310 1.00 38.15 322 ALA A CA 1
ATOM 2215 C C . ALA A 1 322 ? 126.292 154.043 182.699 1.00 42.57 322 ALA A C 1
ATOM 2216 O O . ALA A 1 322 ? 125.357 154.457 182.005 1.00 45.20 322 ALA A O 1
ATOM 2218 N N . GLN A 1 323 ? 126.091 153.313 183.797 1.00 43.87 323 GLN A N 1
ATOM 2219 C CA . GLN A 1 323 ? 124.734 152.993 184.225 1.00 45.41 323 GLN A CA 1
ATOM 2220 C C . GLN A 1 323 ? 124.017 154.193 184.827 1.00 50.26 323 GLN A C 1
ATOM 2221 O O . GLN A 1 323 ? 122.790 154.159 184.965 1.00 56.09 323 GLN A O 1
ATOM 2227 N N . ALA A 1 324 ? 124.750 155.245 185.194 1.00 44.51 324 ALA A N 1
ATOM 2228 C CA . ALA A 1 324 ? 124.129 156.431 185.771 1.00 47.08 324 ALA A CA 1
ATOM 2229 C C . ALA A 1 324 ? 123.499 157.344 184.726 1.00 53.65 324 ALA A C 1
ATOM 2230 O O . ALA A 1 324 ? 122.683 158.201 185.084 1.00 59.29 324 ALA A O 1
ATOM 2232 N N . MET A 1 325 ? 123.849 157.183 183.449 1.00 49.61 325 MET A N 1
ATOM 2233 C CA . MET A 1 325 ? 123.370 158.105 182.425 1.00 49.36 325 MET A CA 1
ATOM 2234 C C . MET A 1 325 ? 121.925 157.843 182.020 1.00 56.57 325 MET A C 1
ATOM 2235 O O . MET A 1 325 ? 121.220 158.780 181.629 1.00 63.36 325 MET A O 1
ATOM 2240 N N . GLY A 1 326 ? 121.466 156.598 182.097 1.00 53.93 326 GLY A N 1
ATOM 2241 C CA . GLY A 1 326 ? 120.122 156.257 181.693 1.00 58.57 326 GLY A CA 1
ATOM 2242 C C . GLY A 1 326 ? 119.996 155.958 180.212 1.00 64.48 326 GLY A C 1
ATOM 2243 O O . GLY A 1 326 ? 120.923 156.177 179.426 1.00 61.26 326 GLY A O 1
ATOM 2244 N N . PRO A 1 327 ? 118.833 155.445 179.807 1.00 72.86 327 PRO A N 1
ATOM 2245 C CA . PRO A 1 327 ? 118.651 155.030 178.410 1.00 69.52 327 PRO A CA 1
ATOM 2246 C C . PRO A 1 327 ? 118.769 156.199 177.444 1.00 64.04 327 PRO A C 1
ATOM 2247 O O . PRO A 1 327 ? 118.465 157.346 177.778 1.00 67.26 327 PRO A O 1
ATOM 2251 N N . LEU A 1 328 ? 119.223 155.892 176.232 1.00 57.79 328 LEU A N 1
ATOM 2252 C CA . LEU A 1 328 ? 119.332 156.895 175.184 1.00 61.91 328 LEU A CA 1
ATOM 2253 C C . LEU A 1 328 ? 117.987 157.113 174.502 1.00 64.94 328 LEU A C 1
ATOM 2254 O O . LEU A 1 328 ? 117.213 156.173 174.305 1.00 57.00 328 LEU A O 1
ATOM 2259 N N . LYS A 1 329 ? 117.719 158.364 174.138 1.00 68.76 329 LYS A N 1
ATOM 2260 C CA . LYS A 1 329 ? 116.474 158.724 173.466 1.00 67.67 329 LYS A CA 1
ATOM 2261 C C . LYS A 1 329 ? 116.464 158.246 172.018 1.00 59.45 329 LYS A C 1
ATOM 2262 O O . LYS A 1 329 ? 115.789 158.828 171.169 1.00 57.02 329 LYS A O 1
ATOM 2268 N N . GLU A 1 338 ? 115.041 147.750 176.364 1.00 70.70 338 GLU A N 1
ATOM 2269 C CA . GLU A 1 338 ? 116.482 147.815 176.153 1.00 68.63 338 GLU A CA 1
ATOM 2270 C C . GLU A 1 338 ? 117.233 147.961 177.471 1.00 68.61 338 GLU A C 1
ATOM 2271 O O . GLU A 1 338 ? 116.888 148.798 178.305 1.00 71.01 338 GLU A O 1
ATOM 2277 N N . GLN A 1 339 ? 118.264 147.139 177.651 1.00 67.32 339 GLN A N 1
ATOM 2278 C CA . GLN A 1 339 ? 119.115 147.194 178.828 1.00 63.77 339 GLN A CA 1
ATOM 2279 C C . GLN A 1 339 ? 120.566 147.332 178.395 1.00 56.65 339 GLN A C 1
ATOM 2280 O O . GLN A 1 339 ? 120.964 146.844 177.334 1.00 52.15 339 GLN A O 1
ATOM 2286 N N . LEU A 1 340 ? 121.350 148.014 179.223 1.00 52.34 340 LEU A N 1
ATOM 2287 C CA . LEU A 1 340 ? 122.755 148.245 178.925 1.00 44.42 340 LEU A CA 1
ATOM 2288 C C . LEU A 1 340 ? 123.581 147.003 179.238 1.00 41.79 340 LEU A C 1
ATOM 2289 O O . LEU A 1 340 ? 123.306 146.280 180.199 1.00 49.30 340 LEU A O 1
ATOM 2294 N N . ASP A 1 341 ? 124.597 146.759 178.414 1.00 34.22 341 ASP A N 1
ATOM 2295 C CA . ASP A 1 341 ? 125.507 145.628 178.589 1.00 29.15 341 ASP A CA 1
ATOM 2296 C C . ASP A 1 341 ? 126.652 146.079 179.487 1.00 34.16 341 ASP 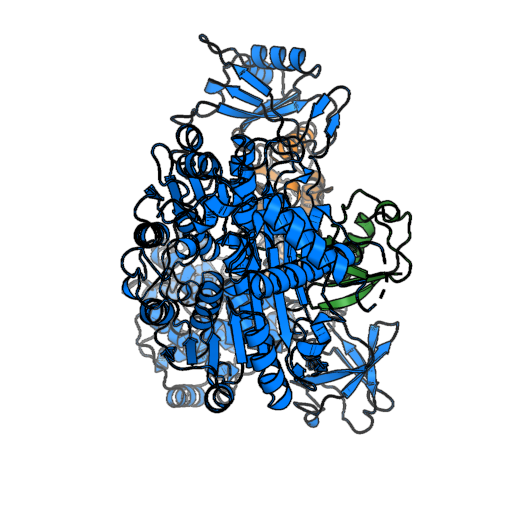A C 1
ATOM 2297 O O . ASP A 1 341 ? 127.586 146.741 179.032 1.00 39.36 341 ASP A O 1
ATOM 2302 N N . GLU A 1 342 ? 126.592 145.710 180.769 1.00 34.34 342 GLU A N 1
ATOM 2303 C CA . GLU A 1 342 ? 127.641 146.134 181.690 1.00 35.70 342 GLU A CA 1
ATOM 2304 C C . GLU A 1 342 ? 128.951 145.395 181.436 1.00 34.19 342 GLU A C 1
ATOM 2305 O O . GLU A 1 342 ? 130.028 145.952 181.675 1.00 38.95 342 GLU A O 1
ATOM 2311 N N . ALA A 1 343 ? 128.885 144.153 180.951 1.00 29.40 343 ALA A N 1
ATOM 2312 C CA . ALA A 1 343 ? 130.105 143.408 180.658 1.00 26.87 343 ALA A CA 1
ATOM 2313 C C . ALA A 1 343 ? 130.854 144.017 179.481 1.00 30.02 343 ALA A C 1
ATOM 2314 O O . ALA A 1 343 ? 132.089 144.090 179.492 1.00 34.13 343 ALA A O 1
ATOM 2316 N N . LEU A 1 344 ? 130.123 144.452 178.455 1.00 31.75 344 LEU A N 1
ATOM 2317 C CA . LEU A 1 344 ? 130.748 145.131 177.326 1.00 29.66 344 LEU A CA 1
ATOM 2318 C C . LEU A 1 344 ? 131.411 146.429 177.769 1.00 27.79 344 LEU A C 1
ATOM 2319 O O . LEU A 1 344 ? 132.542 146.733 177.371 1.00 30.28 344 LEU A O 1
ATOM 2324 N N . VAL A 1 345 ? 130.713 147.210 178.595 1.00 25.54 345 VAL A N 1
ATOM 2325 C CA . VAL A 1 345 ? 131.274 148.454 179.111 1.00 22.97 345 VAL A CA 1
ATOM 2326 C C . VAL A 1 345 ? 132.534 148.175 179.919 1.00 27.29 345 VAL A C 1
ATOM 2327 O O . VAL A 1 345 ? 133.530 148.900 179.813 1.00 31.45 345 VAL A O 1
ATOM 2331 N N . ARG A 1 346 ? 132.518 147.115 180.730 1.00 27.53 346 ARG A N 1
ATOM 2332 C CA . ARG A 1 346 ? 133.685 146.776 181.539 1.00 28.22 346 ARG A CA 1
ATOM 2333 C C . ARG A 1 346 ? 134.865 146.345 180.673 1.00 26.38 346 ARG A C 1
ATOM 2334 O O . ARG A 1 346 ? 136.006 146.743 180.929 1.00 29.44 346 ARG A O 1
ATOM 2342 N N . THR A 1 347 ? 134.612 145.535 179.644 1.00 24.90 347 THR A N 1
ATOM 2343 C CA . THR A 1 347 ? 135.684 145.132 178.737 1.00 22.81 347 THR A CA 1
ATOM 2344 C C . THR A 1 347 ? 136.271 146.333 178.007 1.00 30.57 347 THR A C 1
ATOM 2345 O O . THR A 1 347 ? 137.496 146.444 177.855 1.00 33.74 347 THR A O 1
ATOM 2349 N N . VAL A 1 348 ? 135.411 147.246 177.547 1.00 35.35 348 VAL A N 1
ATOM 2350 C CA . VAL A 1 348 ? 135.896 148.451 176.878 1.00 29.17 348 VAL A CA 1
ATOM 2351 C C . VAL A 1 348 ? 136.734 149.287 177.834 1.00 31.50 348 VAL A C 1
ATOM 2352 O O . VAL A 1 348 ? 137.800 149.793 177.469 1.00 36.00 348 VAL A O 1
ATOM 2356 N N . ALA A 1 349 ? 136.257 149.462 179.068 1.00 29.13 349 ALA A N 1
ATOM 2357 C CA . ALA A 1 349 ? 137.012 150.229 180.052 1.00 26.01 349 ALA A CA 1
ATOM 2358 C C . ALA A 1 349 ? 138.379 149.606 180.298 1.00 23.57 349 ALA A C 1
ATOM 2359 O O . ALA A 1 349 ? 139.388 150.310 180.401 1.00 27.63 349 ALA A O 1
ATOM 2361 N N . LEU A 1 350 ? 138.425 148.278 180.404 1.00 22.46 350 LEU A N 1
ATOM 2362 C CA . LEU A 1 350 ? 139.688 147.600 180.667 1.00 23.60 350 LEU A CA 1
ATOM 2363 C C . LEU A 1 350 ? 140.660 147.751 179.502 1.00 26.10 350 LEU A C 1
ATOM 2364 O O . LEU A 1 350 ? 141.853 147.994 179.713 1.00 31.49 350 LEU A O 1
ATOM 2369 N N . SER A 1 351 ? 140.175 147.605 178.269 1.00 24.67 351 SER A N 1
ATOM 2370 C CA . SER A 1 351 ? 141.057 147.631 177.107 1.00 28.92 351 SER A CA 1
ATOM 2371 C C . SER A 1 351 ? 141.344 149.035 176.579 1.00 35.46 351 SER A C 1
ATOM 2372 O O . SER A 1 351 ? 142.225 149.184 175.725 1.00 37.35 351 SER A O 1
ATOM 2375 N N . SER A 1 352 ? 140.630 150.057 177.060 1.00 36.44 352 SER A N 1
ATOM 2376 C CA . SER A 1 352 ? 140.694 151.385 176.457 1.00 33.75 352 SER A CA 1
ATOM 2377 C C . SER A 1 352 ? 142.057 152.055 176.578 1.00 35.09 352 SER A C 1
ATOM 2378 O O . SER A 1 352 ? 142.316 153.029 175.863 1.00 40.39 352 SER A O 1
ATOM 2381 N N . ALA A 1 353 ? 142.930 151.574 177.453 1.00 33.74 353 ALA A N 1
ATOM 2382 C CA . ALA A 1 353 ? 144.162 152.288 177.761 1.00 36.55 353 ALA A CA 1
ATOM 2383 C C . ALA A 1 353 ? 145.223 152.180 176.668 1.00 32.20 353 ALA A C 1
ATOM 2384 O O . ALA A 1 353 ? 146.374 152.556 176.910 1.00 37.15 353 ALA A O 1
ATOM 2386 N N . GLY A 1 354 ? 144.879 151.689 175.482 1.00 30.24 354 GLY A N 1
ATOM 2387 C CA . GLY A 1 354 ? 145.870 151.533 174.437 1.00 35.71 354 GLY A CA 1
ATOM 2388 C C . GLY A 1 354 ? 145.592 152.287 173.152 1.00 43.54 354 GLY A C 1
ATOM 2389 O O . GLY A 1 354 ? 144.477 152.767 172.923 1.00 42.96 354 GLY A O 1
ATOM 2390 N N . GLY A 1 355 ? 146.615 152.402 172.310 1.00 41.45 355 GLY A N 1
ATOM 2391 C CA . GLY A 1 355 ? 146.469 152.924 170.968 1.00 38.18 355 GLY A CA 1
ATOM 2392 C C . GLY A 1 355 ? 147.096 151.970 169.975 1.00 41.63 355 GLY A C 1
ATOM 2393 O O . GLY A 1 355 ? 148.304 151.719 170.029 1.00 39.55 355 GLY A O 1
ATOM 2394 N N . LEU A 1 356 ? 146.294 151.424 169.067 1.00 44.86 356 LEU A N 1
ATOM 2395 C CA . LEU A 1 356 ? 146.720 150.338 168.195 1.00 41.88 356 LEU A CA 1
ATOM 2396 C C . LEU A 1 356 ? 146.855 150.817 166.757 1.00 36.88 356 LEU A C 1
ATOM 2397 O O . LEU A 1 356 ? 146.027 151.593 166.271 1.00 38.99 356 LEU A O 1
ATOM 2402 N N . SER A 1 357 ? 147.904 150.343 166.084 1.00 30.98 357 SER A N 1
ATOM 2403 C CA . SER A 1 357 ? 148.121 150.709 164.685 1.00 25.90 357 SER A CA 1
ATOM 2404 C C . SER A 1 357 ? 146.984 150.280 163.765 1.00 33.63 357 SER A C 1
ATOM 2405 O O . SER A 1 357 ? 146.543 151.107 162.949 1.00 36.40 357 SER A O 1
ATOM 2408 N N . PRO A 1 358 ? 146.485 149.034 163.804 1.00 32.51 358 PRO A N 1
ATOM 2409 C CA . PRO A 1 358 ? 145.359 148.689 162.917 1.00 27.70 358 PRO A CA 1
ATOM 2410 C C . PRO A 1 358 ? 144.109 149.506 163.176 1.00 29.89 358 PRO A C 1
ATOM 2411 O O . PRO A 1 358 ? 143.415 149.895 162.226 1.00 35.22 358 PRO A O 1
ATOM 2415 N N . MET A 1 359 ? 143.796 149.772 164.444 1.00 25.41 359 MET A N 1
ATOM 2416 C CA . MET A 1 359 ? 142.626 150.583 164.753 1.00 27.49 359 MET A CA 1
ATOM 2417 C C . MET A 1 359 ? 142.796 151.997 164.224 1.00 31.07 359 MET A C 1
ATOM 2418 O O . MET A 1 359 ? 141.868 152.567 163.632 1.00 36.16 359 MET A O 1
ATOM 2423 N N . ALA A 1 360 ? 143.986 152.569 164.421 1.00 28.69 360 ALA A N 1
ATOM 2424 C CA . ALA A 1 360 ? 144.290 153.877 163.860 1.00 27.50 360 ALA A CA 1
ATOM 2425 C C . ALA A 1 360 ? 144.107 153.870 162.350 1.00 31.06 360 ALA A C 1
ATOM 2426 O O . ALA A 1 360 ? 143.475 154.767 161.790 1.00 33.92 360 ALA A O 1
ATOM 2428 N N . ALA A 1 361 ? 144.627 152.844 161.678 1.00 30.82 361 ALA A N 1
ATOM 2429 C CA . ALA A 1 361 ? 144.535 152.785 160.223 1.00 28.16 361 ALA A CA 1
ATOM 2430 C C . ALA A 1 361 ? 143.084 152.736 159.761 1.00 26.00 361 ALA A C 1
ATOM 2431 O O . ALA A 1 361 ? 142.670 153.525 158.906 1.00 30.44 361 ALA A O 1
ATOM 2433 N N . VAL A 1 362 ? 142.285 151.840 160.343 1.00 24.25 362 VAL A N 1
ATOM 2434 C CA . VAL A 1 362 ? 140.899 151.687 159.901 1.00 29.06 362 VAL A CA 1
ATOM 2435 C C . VAL A 1 362 ? 140.111 152.969 160.148 1.00 30.85 362 VAL A C 1
ATOM 2436 O O . VAL A 1 362 ? 139.469 153.519 159.237 1.00 39.34 362 VAL A O 1
ATOM 2440 N N . LEU A 1 363 ? 140.166 153.483 161.381 1.00 26.74 363 LEU A N 1
ATOM 2441 C CA . LEU A 1 363 ? 139.324 154.622 161.717 1.00 26.83 363 LEU A CA 1
ATOM 2442 C C . LEU A 1 363 ? 139.804 155.898 161.037 1.00 31.37 363 LEU A C 1
ATOM 2443 O O . LEU A 1 363 ? 138.981 156.735 160.648 1.00 33.55 363 LEU A O 1
ATOM 2448 N N . GLY A 1 364 ? 14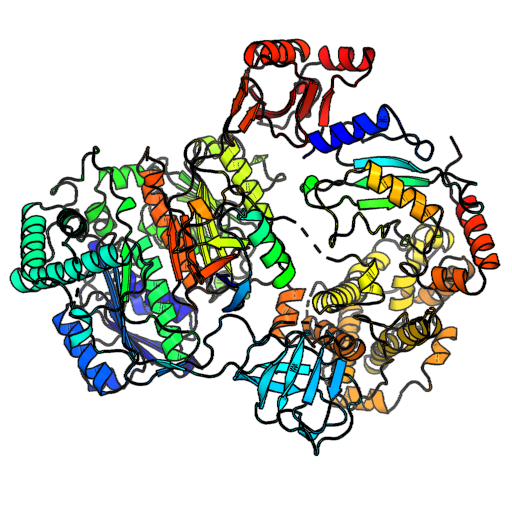1.116 156.056 160.849 1.00 31.06 364 GLY A N 1
ATOM 2449 C CA . GLY A 1 364 ? 141.619 157.207 160.131 1.00 29.78 364 GLY A CA 1
ATOM 2450 C C . GLY A 1 364 ? 141.333 157.142 158.651 1.00 32.76 364 GLY A C 1
ATOM 2451 O O . GLY A 1 364 ? 141.124 158.175 158.017 1.00 38.96 364 GLY A O 1
ATOM 2452 N N . ALA A 1 365 ? 141.299 155.937 158.081 1.00 27.62 365 ALA A N 1
ATOM 2453 C CA . ALA A 1 365 ? 140.868 155.788 156.699 1.00 28.35 365 ALA A CA 1
ATOM 2454 C C . ALA A 1 365 ? 139.420 156.226 156.534 1.00 28.06 365 ALA A C 1
ATOM 2455 O O . ALA A 1 365 ? 139.081 156.972 155.605 1.00 38.31 365 ALA A O 1
ATOM 2457 N N . VAL A 1 366 ? 138.552 155.797 157.451 1.00 23.22 366 VAL A N 1
ATOM 2458 C CA . VAL A 1 366 ? 137.156 156.220 157.367 1.00 29.78 366 VAL A CA 1
ATOM 2459 C C . VAL A 1 366 ? 137.038 157.731 157.544 1.00 36.13 366 VAL A C 1
ATOM 2460 O O . VAL A 1 366 ? 136.321 158.407 156.791 1.00 38.94 366 VAL A O 1
ATOM 2464 N N . ALA A 1 367 ? 137.745 158.287 158.532 1.00 32.62 367 ALA A N 1
ATOM 2465 C CA . ALA A 1 367 ? 137.669 159.722 158.786 1.00 32.14 367 ALA A CA 1
ATOM 2466 C C . ALA A 1 367 ? 138.218 160.528 157.615 1.00 33.97 367 ALA A C 1
ATOM 2467 O O . ALA A 1 367 ? 137.685 161.591 157.281 1.00 41.40 367 ALA A O 1
ATOM 2469 N N . ALA A 1 368 ? 139.283 160.041 156.979 1.00 29.04 368 ALA A N 1
ATOM 2470 C CA . ALA A 1 368 ? 139.848 160.733 155.828 1.00 32.62 368 ALA A CA 1
ATOM 2471 C C . ALA A 1 368 ? 138.901 160.688 154.642 1.00 36.23 368 ALA A C 1
ATOM 2472 O O . ALA A 1 368 ? 138.760 161.680 153.917 1.00 43.95 368 ALA A O 1
ATOM 2474 N N . GLN A 1 369 ? 138.240 159.549 154.427 1.00 33.98 369 GLN A N 1
ATOM 2475 C CA . GLN A 1 369 ? 137.245 159.487 153.364 1.00 37.58 369 GLN A CA 1
ATOM 2476 C C . GLN A 1 369 ? 136.094 160.449 153.635 1.00 40.62 369 GLN A C 1
ATOM 2477 O O . GLN A 1 369 ? 135.582 161.089 152.709 1.00 45.56 369 GLN A O 1
ATOM 2483 N N . GLU A 1 370 ? 135.675 160.574 154.898 1.00 34.56 370 GLU A N 1
ATOM 2484 C CA . GLU A 1 370 ? 134.636 161.548 155.229 1.00 33.38 370 GLU A CA 1
ATOM 2485 C C . GLU A 1 370 ? 135.117 162.980 155.000 1.00 37.83 370 GLU A C 1
ATOM 2486 O O . GLU A 1 370 ? 134.351 163.835 154.536 1.00 43.61 370 GLU A O 1
ATOM 2492 N N . VAL A 1 371 ? 136.379 163.261 155.329 1.00 38.10 371 VAL A N 1
ATOM 2493 C CA . VAL A 1 371 ? 136.952 164.578 155.058 1.00 41.94 371 VAL A CA 1
ATOM 2494 C C . VAL A 1 371 ? 136.900 164.878 153.567 1.00 43.32 371 VAL A C 1
ATOM 2495 O O . VAL A 1 371 ? 136.531 165.982 153.149 1.00 44.60 371 VAL A O 1
ATOM 2499 N N . LEU A 1 372 ? 137.271 163.899 152.745 1.00 40.98 372 LEU A N 1
ATOM 2500 C CA . LEU A 1 372 ? 137.245 164.089 151.300 1.00 38.05 372 LEU A CA 1
ATOM 2501 C C . LEU A 1 372 ? 135.820 164.259 150.789 1.00 39.57 372 LEU A C 1
ATOM 2502 O O . LEU A 1 372 ? 135.581 165.026 149.850 1.00 48.90 372 LEU A O 1
ATOM 2507 N N . LYS A 1 373 ? 134.862 163.548 151.389 1.00 36.37 373 LYS A N 1
ATOM 2508 C CA . LYS A 1 373 ? 133.460 163.752 151.034 1.00 38.63 373 LYS A CA 1
ATOM 2509 C C . LYS A 1 373 ? 133.028 165.181 151.323 1.00 40.76 373 LYS A C 1
ATOM 2510 O O . LYS A 1 373 ? 132.321 165.800 150.521 1.00 46.69 373 LYS A O 1
ATOM 2516 N N . ALA A 1 374 ? 133.428 165.714 152.477 1.00 37.70 374 ALA A N 1
ATOM 2517 C CA . ALA A 1 374 ? 133.089 167.096 152.805 1.00 39.86 374 ALA A CA 1
ATOM 2518 C C . ALA A 1 374 ? 133.758 168.071 151.844 1.00 46.84 374 ALA A C 1
ATOM 2519 O O . ALA A 1 374 ? 133.148 169.060 151.423 1.00 51.81 374 ALA A O 1
ATOM 2521 N N . ILE A 1 375 ? 135.015 167.806 151.490 1.00 44.44 375 ILE A N 1
ATOM 2522 C CA . ILE A 1 375 ? 135.773 168.729 150.651 1.00 38.17 375 ILE A CA 1
ATOM 2523 C C . ILE A 1 375 ? 135.209 168.766 149.235 1.00 46.65 375 ILE A C 1
ATOM 2524 O O . ILE A 1 375 ? 134.966 169.841 148.675 1.00 53.44 375 ILE A O 1
ATOM 2529 N N . SER A 1 376 ? 134.985 167.596 148.638 1.00 44.69 376 SER A N 1
ATOM 2530 C CA . SER A 1 376 ? 134.620 167.514 147.231 1.00 48.54 376 SER A CA 1
ATOM 2531 C C . SER A 1 376 ? 133.123 167.375 146.996 1.00 50.02 376 SER A C 1
ATOM 2532 O O . SER A 1 376 ? 132.681 167.491 145.848 1.00 63.28 376 SER A O 1
ATOM 2535 N N . GLY A 1 377 ? 132.336 167.130 148.038 1.00 42.22 377 GLY A N 1
ATOM 2536 C CA . GLY A 1 377 ? 130.906 166.988 147.886 1.00 44.98 377 GLY A CA 1
ATOM 2537 C C . GLY A 1 377 ? 130.453 165.661 147.323 1.00 47.26 377 GLY A C 1
ATOM 2538 O O . GLY A 1 377 ? 129.250 165.481 147.098 1.00 53.37 377 GLY A O 1
ATOM 2539 N N . LYS A 1 378 ? 131.369 164.729 147.090 1.00 41.73 378 LYS A N 1
ATOM 2540 C CA . LYS A 1 378 ? 131.022 163.450 146.499 1.00 48.39 378 LYS A CA 1
ATOM 2541 C C . LYS A 1 378 ? 130.557 162.473 147.571 1.00 51.76 378 LYS A C 1
ATOM 2542 O O . LYS A 1 378 ? 130.876 162.615 148.754 1.00 53.41 378 LYS A O 1
ATOM 2548 N N . PHE A 1 379 ? 129.788 161.475 147.136 1.00 55.15 379 PHE A N 1
ATOM 2549 C CA . PHE A 1 379 ? 129.298 160.391 147.983 1.00 49.49 379 PHE A CA 1
ATOM 2550 C C . PHE A 1 379 ? 128.435 160.883 149.141 1.00 49.39 379 PHE A C 1
ATOM 2551 O O . PHE A 1 379 ? 128.281 162.090 149.353 1.00 49.80 379 PHE A O 1
ATOM 2559 N N . MET A 1 380 ? 127.859 159.948 149.882 1.00 48.22 380 MET A N 1
ATOM 2560 C CA . MET A 1 380 ? 127.018 160.244 151.035 1.00 51.50 380 MET A CA 1
ATOM 2561 C C . MET A 1 380 ? 127.845 160.172 152.314 1.00 54.18 380 MET A C 1
ATOM 2562 O O . MET A 1 380 ? 128.542 159.175 152.536 1.00 50.76 380 MET A O 1
ATOM 2567 N N . PRO A 1 381 ? 127.809 161.193 153.163 1.00 51.13 381 PRO A N 1
ATOM 2568 C CA . PRO A 1 381 ? 128.540 161.136 154.430 1.00 44.69 381 PRO A CA 1
ATOM 2569 C C . PRO A 1 381 ? 127.843 160.223 155.431 1.00 50.01 381 PRO A C 1
ATOM 2570 O O . PRO A 1 381 ? 126.675 159.863 155.280 1.00 51.39 381 PRO A O 1
ATOM 2574 N N . LEU A 1 382 ? 128.591 159.856 156.470 1.00 47.54 382 LEU A N 1
ATOM 2575 C CA . LEU A 1 382 ? 128.019 159.096 157.573 1.00 42.79 382 LEU A CA 1
ATOM 2576 C C . LEU A 1 382 ? 126.872 159.877 158.195 1.00 41.38 382 LEU A C 1
ATOM 2577 O O . LEU A 1 382 ? 126.908 161.108 158.266 1.00 43.30 382 LEU A O 1
ATOM 2582 N N . ASP A 1 383 ? 125.837 159.157 158.630 1.00 38.29 383 ASP A N 1
ATOM 2583 C CA . ASP A 1 383 ? 124.647 159.827 159.136 1.00 36.02 383 ASP A CA 1
ATOM 2584 C C . ASP A 1 383 ? 124.995 160.678 160.349 1.00 43.04 383 ASP A C 1
ATOM 2585 O O . ASP A 1 383 ? 124.962 161.910 160.274 1.00 41.37 383 ASP A O 1
ATOM 2590 N N . GLN A 1 384 ? 125.332 160.043 161.461 1.00 41.38 384 GLN A N 1
ATOM 2591 C CA . GLN A 1 384 ? 125.922 160.789 162.567 1.00 29.46 384 GLN A CA 1
ATOM 2592 C C . GLN A 1 384 ? 127.136 160.111 163.185 1.00 26.89 384 GLN A C 1
ATOM 2593 O O . GLN A 1 384 ? 128.095 160.797 163.540 1.00 29.12 384 GLN A O 1
ATOM 2599 N N . TRP A 1 385 ? 127.128 158.785 163.312 1.00 24.74 385 TRP A N 1
ATOM 2600 C CA . TRP A 1 385 ? 128.136 158.090 164.099 1.00 21.07 385 TRP A CA 1
ATOM 2601 C C . TRP A 1 385 ? 128.562 156.807 163.404 1.00 24.63 385 TRP A C 1
ATOM 2602 O O . TRP A 1 385 ? 127.859 156.268 162.546 1.00 37.87 385 TRP A O 1
ATOM 2613 N N . LEU A 1 386 ? 129.740 156.331 163.790 1.00 17.48 386 LEU A N 1
ATOM 2614 C CA . LEU A 1 386 ? 130.236 155.018 163.401 1.00 14.55 386 LEU A CA 1
ATOM 2615 C C . LEU A 1 386 ? 131.060 154.470 164.552 1.00 24.21 386 LEU A C 1
ATOM 2616 O O . LEU A 1 386 ? 132.057 155.081 164.948 1.00 28.49 386 LEU A O 1
ATOM 2621 N N . TYR A 1 387 ? 130.640 153.335 165.096 1.00 26.22 387 TYR A N 1
ATOM 2622 C CA . TYR A 1 387 ? 131.376 152.656 166.151 1.00 16.18 387 TYR A CA 1
ATOM 2623 C C . TYR A 1 387 ? 131.916 151.339 165.622 1.00 17.05 387 TYR A C 1
ATOM 2624 O O . TYR A 1 387 ? 131.160 150.515 165.098 1.00 27.91 387 TYR A O 1
ATOM 2633 N N . PHE A 1 388 ? 133.219 151.152 165.760 1.00 16.17 388 PHE A N 1
ATOM 2634 C CA . PHE A 1 388 ? 133.911 149.969 165.275 1.00 21.59 388 PHE A CA 1
ATOM 2635 C C . PHE A 1 388 ? 134.364 149.145 166.472 1.00 32.23 388 PHE A C 1
ATOM 2636 O O . PHE A 1 388 ? 135.172 149.612 167.282 1.00 34.56 388 PHE A O 1
ATOM 2644 N N . ASP A 1 389 ? 133.836 147.931 166.580 1.00 34.80 389 ASP A N 1
ATOM 2645 C CA . ASP A 1 389 ? 134.175 147.002 167.648 1.00 29.25 389 ASP A CA 1
ATOM 2646 C C . ASP A 1 389 ? 135.206 146.003 167.137 1.00 32.85 389 ASP A C 1
ATOM 2647 O O . ASP A 1 389 ? 134.968 145.315 166.139 1.00 39.15 389 ASP A O 1
ATOM 2652 N N . ALA A 1 390 ? 136.349 145.930 167.820 1.00 30.78 390 ALA A N 1
ATOM 2653 C CA . ALA A 1 390 ? 137.399 144.970 167.497 1.00 34.33 390 ALA A CA 1
ATOM 2654 C C . ALA A 1 390 ? 137.806 144.160 168.721 1.00 38.42 390 ALA A C 1
ATOM 2655 O O . ALA A 1 390 ? 138.925 143.642 168.774 1.00 39.63 390 ALA A O 1
ATOM 2657 N N . LEU A 1 391 ? 136.919 144.052 169.710 1.00 36.61 391 LEU A N 1
ATOM 2658 C CA . LEU A 1 391 ? 137.228 143.339 170.940 1.00 31.61 391 LEU A CA 1
ATOM 2659 C C . LEU A 1 391 ? 137.404 141.845 170.723 1.00 32.90 391 LEU A C 1
ATOM 2660 O O . LEU A 1 391 ? 137.855 141.153 171.643 1.00 40.18 391 LEU A O 1
ATOM 2665 N N . ASP A 1 392 ? 137.045 141.331 169.543 1.00 32.10 392 ASP A N 1
ATOM 2666 C CA . ASP A 1 392 ? 137.303 139.932 169.221 1.00 33.16 392 ASP A CA 1
ATOM 2667 C C . ASP A 1 392 ? 138.784 139.593 169.323 1.00 30.74 392 ASP A C 1
ATOM 2668 O O . ASP A 1 392 ? 139.142 138.433 169.554 1.00 36.68 392 ASP A O 1
ATOM 2673 N N . CYS A 1 393 ? 139.657 140.587 169.153 1.00 27.29 393 CYS A N 1
ATOM 2674 C CA . CYS A 1 393 ? 141.090 140.357 169.268 1.00 29.54 393 CYS A CA 1
ATOM 2675 C C . CYS A 1 393 ? 141.512 139.997 170.686 1.00 32.04 393 CYS A C 1
ATOM 2676 O O . CYS A 1 393 ? 142.625 139.499 170.879 1.00 38.83 393 CYS A O 1
ATOM 2679 N N . LEU A 1 394 ? 140.656 140.239 171.675 1.00 31.79 394 LEU A N 1
ATOM 2680 C CA . LEU A 1 394 ? 140.975 139.924 173.055 1.00 34.47 394 LEU A CA 1
ATOM 2681 C C . LEU A 1 394 ? 140.945 138.416 173.297 1.00 38.92 394 LEU A C 1
ATOM 2682 O O . LEU A 1 394 ? 140.319 137.666 172.544 1.00 42.21 394 LEU A O 1
ATOM 2687 N N . PRO A 1 395 ? 141.623 137.950 174.346 1.00 38.10 395 PRO A N 1
ATOM 2688 C CA . PRO A 1 395 ? 141.551 136.530 174.702 1.00 45.83 395 PRO A CA 1
ATOM 2689 C C . PRO A 1 395 ? 140.133 136.112 175.064 1.00 52.47 395 PRO A C 1
ATOM 2690 O O . PRO A 1 395 ? 139.289 136.925 175.447 1.00 47.67 395 PRO A O 1
ATOM 2694 N N . GLU A 1 396 ? 139.882 134.813 174.929 1.00 56.94 396 GLU A N 1
ATOM 2695 C CA . GLU A 1 396 ? 138.554 134.255 175.121 1.00 56.44 396 GLU A CA 1
ATOM 2696 C C . GLU A 1 396 ? 138.102 134.405 176.573 1.00 63.02 396 GLU A C 1
ATOM 2697 O O . GLU A 1 396 ? 138.869 134.784 177.463 1.00 68.97 396 GLU A O 1
ATOM 2703 N N . ASP A 1 397 ? 136.822 134.100 176.801 1.00 65.46 397 ASP A N 1
ATOM 2704 C CA . ASP A 1 397 ? 136.244 134.248 178.134 1.00 71.65 397 ASP A CA 1
ATOM 2705 C C . ASP A 1 397 ? 136.908 133.314 179.138 1.00 68.25 397 ASP A C 1
ATOM 2706 O O . ASP A 1 397 ? 137.205 133.717 180.269 1.00 66.24 397 ASP A O 1
ATOM 2711 N N . GLY A 1 398 ? 137.148 132.064 178.747 1.00 68.07 398 GLY A N 1
ATOM 2712 C CA . GLY A 1 398 ? 137.791 131.116 179.637 1.00 73.75 398 GLY A CA 1
ATOM 2713 C C . GLY A 1 398 ? 139.292 131.257 179.754 1.00 72.56 398 GLY A C 1
ATOM 2714 O O . GLY A 1 398 ? 139.896 130.624 180.625 1.00 76.79 398 GLY A O 1
ATOM 2715 N N . ASP A 1 399 ? 139.904 132.070 178.904 1.00 65.87 399 ASP A N 1
ATOM 2716 C CA . ASP A 1 399 ? 141.334 132.333 178.897 1.00 63.22 399 ASP A CA 1
ATOM 2717 C C . ASP A 1 399 ? 141.674 133.472 179.854 1.00 69.15 399 ASP A C 1
ATOM 2718 O O . ASP A 1 399 ? 140.834 134.336 180.124 1.00 70.57 399 ASP A O 1
ATOM 2723 N N . PRO A 1 400 ? 142.896 133.501 180.387 1.00 73.71 400 PRO A N 1
ATOM 2724 C CA . PRO A 1 400 ? 143.258 134.559 181.341 1.00 67.61 400 PRO A CA 1
ATOM 2725 C C . PRO A 1 400 ? 143.425 135.905 180.649 1.00 67.16 400 PRO A C 1
ATOM 2726 O O . PRO A 1 400 ? 144.164 136.030 179.670 1.00 68.28 400 PRO A O 1
ATOM 2730 N N . PHE A 1 401 ? 142.727 136.917 181.170 1.00 62.91 401 PHE A N 1
ATOM 2731 C CA . PHE A 1 401 ? 142.873 138.277 180.681 1.00 51.65 401 PHE A CA 1
ATOM 2732 C C . PHE A 1 401 ? 144.142 138.911 181.252 1.00 53.42 401 PHE A C 1
ATOM 2733 O O . PHE A 1 401 ? 144.606 138.523 182.328 1.00 58.10 401 PHE A O 1
ATOM 2741 N N . PRO A 1 402 ? 144.731 139.875 180.543 1.00 44.75 402 PRO A N 1
ATOM 2742 C CA . PRO A 1 402 ? 145.977 140.487 181.024 1.00 42.22 402 PRO A CA 1
ATOM 2743 C C . PRO A 1 402 ? 145.794 141.174 182.370 1.00 46.92 402 PRO A C 1
ATOM 2744 O O . PRO A 1 402 ? 144.758 141.780 182.646 1.00 48.54 402 PRO A O 1
ATOM 2748 N N . ASN A 1 403 ? 146.823 141.076 183.205 1.00 50.92 403 ASN A N 1
ATOM 2749 C CA . ASN A 1 403 ? 146.800 141.620 184.552 1.00 55.13 403 ASN A CA 1
ATOM 2750 C C . ASN A 1 403 ? 146.985 143.135 184.539 1.00 54.12 403 ASN A C 1
ATOM 2751 O O . ASN A 1 403 ? 147.534 143.695 183.587 1.00 56.90 403 ASN A O 1
ATOM 2756 N N . PRO A 1 404 ? 146.516 143.826 185.585 1.00 50.67 404 PRO A N 1
ATOM 2757 C CA . PRO A 1 404 ? 146.738 145.281 185.652 1.00 46.42 404 PRO A CA 1
ATOM 2758 C C . PRO A 1 404 ? 148.203 145.673 185.618 1.00 49.50 404 PRO A C 1
ATOM 2759 O O . PRO A 1 404 ? 148.558 146.674 184.984 1.00 52.70 404 PRO A O 1
ATOM 2763 N N . GLU A 1 405 ? 149.069 144.911 186.283 1.00 49.74 405 GLU A N 1
ATOM 2764 C CA . GLU A 1 405 ? 150.499 145.183 186.251 1.00 54.89 405 GLU A CA 1
ATOM 2765 C C . GLU A 1 405 ? 151.189 144.561 185.046 1.00 48.92 405 GLU A C 1
ATOM 2766 O O . GLU A 1 405 ? 152.359 144.868 184.794 1.00 48.72 405 GLU A O 1
ATOM 2772 N N . ASP A 1 406 ? 150.501 143.690 184.309 1.00 46.39 406 ASP A N 1
ATOM 2773 C CA . ASP A 1 406 ? 151.064 143.150 183.080 1.00 48.10 406 ASP A CA 1
ATOM 2774 C C . ASP A 1 406 ? 151.118 144.207 181.986 1.00 51.68 406 ASP A C 1
ATOM 2775 O O . ASP A 1 406 ? 152.002 144.165 181.124 1.00 55.15 406 ASP A O 1
ATOM 2780 N N . CYS A 1 407 ? 150.189 145.160 182.011 1.00 49.86 407 CYS A N 1
ATOM 2781 C CA . CYS A 1 407 ? 150.052 146.166 180.969 1.00 41.26 407 CYS A CA 1
ATOM 2782 C C . CYS A 1 407 ? 150.593 147.529 181.381 1.00 47.81 407 CYS A C 1
ATOM 2783 O O . CYS A 1 407 ? 150.337 148.519 180.689 1.00 44.43 407 CYS A O 1
ATOM 2786 N N . ALA A 1 408 ? 151.323 147.605 182.490 1.00 54.76 408 ALA A N 1
ATOM 2787 C CA . ALA A 1 408 ? 151.870 148.879 182.930 1.00 52.58 408 ALA A CA 1
ATOM 2788 C C . ALA A 1 408 ? 152.909 149.382 181.929 1.00 48.30 408 ALA A C 1
ATOM 2789 O O . ALA A 1 408 ? 153.624 148.580 181.322 1.00 48.64 408 ALA A O 1
ATOM 2791 N N . PRO A 1 409 ? 152.998 150.696 181.720 1.00 45.42 409 PRO A N 1
ATOM 2792 C CA . PRO A 1 409 ? 153.991 151.229 180.779 1.00 40.15 409 PRO A CA 1
ATOM 2793 C C . PRO A 1 409 ? 155.411 150.896 181.212 1.00 37.64 409 PRO A C 1
ATOM 2794 O O . PRO A 1 409 ? 155.736 150.899 182.400 1.00 41.34 409 PRO A O 1
ATOM 2798 N N . ARG A 1 410 ? 156.263 150.611 180.225 1.00 37.03 410 ARG A N 1
ATOM 2799 C CA . ARG A 1 410 ? 157.628 150.167 180.483 1.00 43.49 410 ARG A CA 1
ATOM 2800 C C . ARG A 1 410 ? 158.663 151.016 179.753 1.00 48.21 410 ARG A C 1
ATOM 2801 O O . ARG A 1 410 ? 159.813 150.587 179.614 1.00 55.18 410 ARG A O 1
ATOM 2809 N N . ARG A 1 411 ? 158.283 152.209 179.288 1.00 42.23 411 ARG A N 1
ATOM 2810 C CA . ARG A 1 411 ? 159.168 153.082 178.517 1.00 31.88 411 ARG A CA 1
ATOM 2811 C C . ARG A 1 411 ? 159.715 152.352 177.288 1.00 30.99 411 ARG A C 1
ATOM 2812 O O . ARG A 1 411 ? 160.919 152.144 177.133 1.00 33.54 411 ARG A O 1
ATOM 2820 N N . CYS A 1 412 ? 158.795 151.962 176.411 1.00 31.99 412 CYS A N 1
ATOM 2821 C CA . CYS A 1 412 ? 159.132 151.230 175.201 1.00 34.90 412 CYS A CA 1
ATOM 2822 C C . CYS A 1 412 ? 158.196 151.673 174.085 1.00 30.94 412 CYS A C 1
ATOM 2823 O O . CYS A 1 412 ? 157.177 152.327 174.321 1.00 30.14 412 CYS A O 1
ATOM 2826 N N . ARG A 1 413 ? 158.562 151.311 172.854 1.00 23.51 413 ARG A N 1
ATOM 2827 C CA . ARG A 1 413 ? 157.755 151.678 171.696 1.00 19.99 413 ARG A CA 1
ATOM 2828 C C . ARG A 1 413 ? 156.334 151.149 171.817 1.00 25.68 413 ARG A C 1
ATOM 2829 O O . ARG A 1 413 ? 155.379 151.809 171.393 1.00 30.02 413 ARG A O 1
ATOM 2837 N N . TYR A 1 414 ? 156.175 149.960 172.393 1.00 24.95 414 TYR A N 1
ATOM 2838 C CA . TYR A 1 414 ? 154.917 149.232 172.360 1.00 21.26 414 TYR A CA 1
ATOM 2839 C C . TYR A 1 414 ? 154.070 149.460 173.604 1.00 22.41 414 TYR A C 1
ATOM 2840 O O . TYR A 1 414 ? 153.185 148.652 173.897 1.00 28.64 414 TYR A O 1
ATOM 2849 N N . ASP A 1 415 ? 154.316 150.549 174.335 1.00 23.75 415 ASP A N 1
ATOM 2850 C CA . ASP A 1 415 ? 153.509 150.842 175.514 1.00 24.65 415 ASP A CA 1
ATOM 2851 C C . ASP A 1 415 ? 152.051 151.077 175.150 1.00 23.11 415 ASP A C 1
ATOM 2852 O O . ASP A 1 415 ? 151.162 150.844 175.976 1.00 26.80 415 ASP A O 1
ATOM 2857 N N . GLY A 1 416 ? 151.785 151.546 173.934 1.00 25.23 416 GLY A N 1
ATOM 2858 C CA . GLY A 1 416 ? 150.417 151.687 173.482 1.00 27.91 416 GLY A CA 1
ATOM 2859 C C . GLY A 1 416 ? 149.762 150.401 173.048 1.00 28.19 416 GLY A C 1
ATOM 2860 O O . GLY A 1 416 ? 148.541 150.362 172.883 1.00 31.72 416 GLY A O 1
ATOM 2861 N N . GLN A 1 417 ? 150.549 149.343 172.871 1.00 28.55 417 GLN A N 1
ATOM 2862 C CA . GLN A 1 417 ? 150.046 148.029 172.496 1.00 28.45 417 GLN A CA 1
ATOM 2863 C C . GLN A 1 417 ? 149.975 147.088 173.693 1.00 30.98 417 GLN A C 1
ATOM 2864 O O . GLN A 1 417 ? 148.935 146.470 173.941 1.00 34.36 417 GLN A O 1
ATOM 2870 N N . THR A 1 418 ? 151.057 147.005 174.470 1.00 23.94 418 THR A N 1
ATOM 2871 C CA . THR A 1 418 ? 151.050 146.193 175.678 1.00 20.57 418 THR A CA 1
ATOM 2872 C C . THR A 1 418 ? 150.009 146.673 176.677 1.00 25.22 418 THR A C 1
ATOM 2873 O O . THR A 1 418 ? 149.652 145.925 177.592 1.00 38.75 418 THR A O 1
ATOM 2877 N N . ALA A 1 419 ? 149.519 147.902 176.525 1.00 20.71 419 ALA A N 1
ATOM 2878 C CA . ALA A 1 419 ? 148.471 148.402 177.399 1.00 22.95 419 ALA A CA 1
ATOM 2879 C C . ALA A 1 419 ? 147.153 147.665 177.206 1.00 25.83 419 ALA A C 1
ATOM 2880 O O . ALA A 1 419 ? 146.281 147.751 178.077 1.00 27.75 419 ALA A O 1
ATOM 2882 N N . VAL A 1 420 ? 146.978 146.946 176.094 1.00 29.06 420 VAL A N 1
ATOM 2883 C CA . VAL A 1 420 ? 145.780 146.152 175.865 1.00 28.18 420 VAL A CA 1
ATOM 2884 C C . VAL A 1 420 ? 146.093 144.664 175.761 1.00 30.51 420 VAL A C 1
ATOM 2885 O O . VAL A 1 420 ? 145.340 143.830 176.276 1.00 32.96 420 VAL A O 1
ATOM 2889 N N . PHE A 1 421 ? 147.206 144.303 175.121 1.00 31.04 421 PHE A N 1
ATOM 2890 C CA . PHE A 1 421 ? 147.513 142.901 174.871 1.00 27.31 421 PHE A CA 1
ATOM 2891 C C . PHE A 1 421 ? 148.499 142.293 175.860 1.00 28.39 421 PHE A C 1
ATOM 2892 O O . PHE A 1 421 ? 148.566 141.064 175.958 1.00 35.77 421 PHE A O 1
ATOM 2900 N N . GLY A 1 422 ? 149.264 143.103 176.586 1.00 25.14 422 GLY A N 1
ATOM 2901 C CA . GLY A 1 422 ? 150.244 142.573 177.511 1.00 23.53 422 GLY A CA 1
ATOM 2902 C C . GLY A 1 422 ? 151.627 142.446 176.905 1.00 24.56 422 GLY A C 1
ATOM 2903 O O . GLY A 1 422 ? 151.863 142.695 175.721 1.00 27.92 422 GLY A O 1
ATOM 2904 N N . THR A 1 423 ? 152.570 142.042 177.758 1.00 28.86 423 THR A N 1
ATOM 2905 C CA . THR A 1 423 ? 153.974 141.987 177.361 1.00 30.54 423 THR A CA 1
ATOM 2906 C C . THR A 1 423 ? 154.330 140.661 176.699 1.00 33.05 423 THR A C 1
ATOM 2907 O O . THR A 1 423 ? 155.110 140.633 175.738 1.00 31.91 423 THR A O 1
ATOM 2911 N N . ASN A 1 424 ? 153.784 139.553 177.203 1.00 33.20 424 ASN A N 1
ATOM 2912 C CA . ASN A 1 424 ? 154.056 138.258 176.591 1.00 32.82 424 ASN A CA 1
ATOM 2913 C C . ASN A 1 424 ? 153.491 138.181 175.179 1.00 33.60 424 ASN A C 1
ATOM 2914 O O . ASN A 1 424 ? 154.061 137.502 174.315 1.00 36.58 424 ASN A O 1
ATOM 2919 N N . PHE A 1 425 ? 152.385 138.881 174.921 1.00 29.08 425 PHE A N 1
ATOM 2920 C CA . PHE A 1 425 ? 151.876 138.981 173.560 1.00 24.12 425 PHE A CA 1
ATOM 2921 C C . PHE A 1 425 ? 152.879 139.685 172.657 1.00 22.64 425 PHE A C 1
ATOM 2922 O O . PHE A 1 425 ? 153.074 139.287 171.504 1.00 29.10 425 PHE A O 1
ATOM 2930 N N . GLN A 1 426 ? 153.541 140.724 173.167 1.00 20.68 426 GLN A N 1
ATOM 2931 C CA . GLN A 1 426 ? 154.586 141.378 172.388 1.00 23.08 426 GLN A CA 1
ATOM 2932 C C . GLN A 1 426 ? 155.771 140.451 172.156 1.00 26.18 426 GLN A C 1
ATOM 2933 O O . GLN A 1 426 ? 156.354 140.442 171.065 1.00 28.41 426 GLN A O 1
ATOM 2939 N N . GLU A 1 427 ? 156.150 139.672 173.172 1.00 26.43 427 GLU A N 1
ATOM 2940 C CA . GLU A 1 427 ? 157.265 138.744 173.005 1.00 24.82 427 GLU A CA 1
ATOM 2941 C C . GLU A 1 427 ? 156.954 137.686 171.955 1.00 22.23 427 GLU A C 1
ATOM 2942 O O . GLU A 1 427 ? 157.826 137.312 171.164 1.00 25.56 427 GLU A O 1
ATOM 2948 N N . LYS A 1 428 ? 155.720 137.183 171.935 1.00 21.35 428 LYS A N 1
ATOM 2949 C CA . LYS A 1 428 ? 155.356 136.209 170.912 1.00 21.85 428 LYS A CA 1
ATOM 2950 C C . LYS A 1 428 ? 155.201 136.863 169.542 1.00 24.26 428 LYS A C 1
ATOM 2951 O O . LYS A 1 428 ? 155.448 136.214 168.520 1.00 29.09 428 LYS A O 1
ATOM 2957 N N . LEU A 1 429 ? 154.802 138.136 169.499 1.00 23.25 429 LEU A N 1
ATOM 2958 C CA . LEU A 1 429 ? 154.756 138.860 168.232 1.00 20.53 429 LEU A CA 1
ATOM 2959 C C . LEU A 1 429 ? 156.148 139.037 167.645 1.00 19.73 429 LEU A C 1
ATOM 2960 O O . LEU A 1 429 ? 156.336 138.918 166.429 1.00 26.58 429 LEU A O 1
ATOM 2965 N N . SER A 1 430 ? 157.134 139.337 168.490 1.00 17.05 430 SER A N 1
ATOM 2966 C CA . SER A 1 430 ? 158.492 139.546 168.006 1.00 19.25 430 SER A CA 1
ATOM 2967 C C . SER A 1 430 ? 159.085 138.287 167.391 1.00 28.91 430 SER A C 1
ATOM 2968 O O . SER A 1 430 ? 160.043 138.380 166.616 1.00 32.67 430 SER A O 1
ATOM 2971 N N . HIS A 1 431 ? 158.541 137.118 167.717 1.00 28.62 431 HIS A N 1
ATOM 2972 C CA . HIS A 1 431 ? 159.030 135.850 167.200 1.00 26.54 431 HIS A CA 1
ATOM 2973 C C . HIS A 1 431 ? 158.358 135.429 165.899 1.00 25.82 431 HIS A C 1
ATOM 2974 O O . HIS A 1 431 ? 158.738 134.398 165.334 1.00 29.93 431 HIS A O 1
ATOM 2981 N N . GLN A 1 432 ? 157.376 136.184 165.410 1.00 21.02 432 GLN A N 1
ATOM 2982 C CA . GLN A 1 432 ? 156.638 135.772 164.223 1.00 21.08 432 GLN A CA 1
ATOM 2983 C C . GLN A 1 432 ? 157.413 136.087 162.949 1.00 26.32 432 GLN A C 1
ATOM 2984 O O . GLN A 1 432 ? 157.924 137.195 162.771 1.00 30.31 432 GLN A O 1
ATOM 2990 N N . HIS A 1 433 ? 157.477 135.107 162.048 1.00 25.74 433 HIS A N 1
ATOM 2991 C CA . HIS A 1 433 ? 158.126 135.252 160.747 1.00 20.93 433 HIS A CA 1
ATOM 2992 C C . HIS A 1 433 ? 157.045 135.128 159.685 1.00 22.90 433 HIS A C 1
ATOM 2993 O O . HIS A 1 433 ? 156.486 134.045 159.489 1.00 32.80 433 HIS A O 1
ATOM 3000 N N . TYR A 1 434 ? 156.751 136.229 159.002 1.00 21.27 434 TYR A N 1
ATOM 3001 C CA . TYR A 1 434 ? 155.571 136.335 158.158 1.00 22.65 434 TYR A CA 1
ATOM 3002 C C . TYR A 1 434 ? 155.971 136.570 156.712 1.00 24.90 434 TYR A C 1
ATOM 3003 O O . TYR A 1 434 ? 156.831 137.410 156.431 1.00 27.14 434 TYR A O 1
ATOM 3012 N N . LEU A 1 435 ? 155.353 135.824 155.799 1.00 25.72 435 LEU A N 1
ATOM 3013 C CA . LEU A 1 435 ? 155.528 136.086 154.378 1.00 25.35 435 LEU A CA 1
ATOM 3014 C C . LEU A 1 435 ? 154.481 137.090 153.920 1.00 27.71 435 LEU A C 1
ATOM 3015 O O . LEU A 1 435 ? 153.287 136.783 153.901 1.00 32.26 435 LEU A O 1
ATOM 3020 N N . LEU A 1 436 ? 154.924 138.279 153.535 1.00 29.06 436 LEU A N 1
ATOM 3021 C CA . LEU A 1 436 ? 154.060 139.261 152.899 1.00 31.59 436 LEU A CA 1
ATOM 3022 C C . LEU A 1 436 ? 154.285 139.180 151.398 1.00 35.63 436 LEU A C 1
ATOM 3023 O O . LEU A 1 436 ? 155.404 139.405 150.922 1.00 38.64 436 LEU A O 1
ATOM 3028 N N . VAL A 1 437 ? 153.229 138.864 150.658 1.00 41.98 437 VAL A N 1
ATOM 3029 C CA . VAL A 1 437 ? 153.310 138.693 149.214 1.00 47.11 437 VAL A CA 1
ATOM 3030 C C . VAL A 1 437 ? 152.627 139.893 148.574 1.00 46.68 437 VAL A C 1
ATOM 3031 O O . VAL A 1 437 ? 151.452 140.176 148.844 1.00 43.31 437 VAL A O 1
ATOM 3035 N N . GLY A 1 438 ? 153.381 140.616 147.754 1.00 48.88 438 GLY A N 1
ATOM 3036 C CA . GLY A 1 438 ? 152.942 141.883 147.219 1.00 48.68 438 GLY A CA 1
ATOM 3037 C C . GLY A 1 438 ? 153.393 143.046 148.078 1.00 44.56 438 GLY A C 1
ATOM 3038 O O . GLY A 1 438 ? 152.962 143.184 149.227 1.00 45.54 438 GLY A O 1
ATOM 3039 N N . ALA A 1 439 ? 154.260 143.892 147.524 1.00 43.69 439 ALA A N 1
ATOM 3040 C CA . ALA A 1 439 ? 154.725 145.108 148.176 1.00 39.71 439 ALA A CA 1
ATOM 3041 C C . ALA A 1 439 ? 153.962 146.340 147.708 1.00 42.19 439 ALA A C 1
ATOM 3042 O O . ALA A 1 439 ? 154.500 147.451 147.751 1.00 47.22 439 ALA A O 1
ATOM 3044 N N . GLY A 1 440 ? 152.723 146.166 147.265 1.00 42.75 440 GLY A N 1
ATOM 3045 C CA . GLY A 1 440 ? 151.924 147.261 146.762 1.00 40.94 440 GLY A CA 1
ATOM 3046 C C . GLY A 1 440 ? 151.420 148.164 147.867 1.00 36.70 440 GLY A C 1
ATOM 3047 O O . GLY A 1 440 ? 151.981 148.228 148.962 1.00 42.77 440 GLY A O 1
ATOM 3048 N N . ALA A 1 441 ? 150.342 148.886 147.561 1.00 34.66 441 ALA A N 1
ATOM 3049 C CA . ALA A 1 441 ? 149.806 149.857 148.509 1.00 37.64 441 ALA A CA 1
ATOM 3050 C C . ALA A 1 441 ? 149.354 149.182 149.799 1.00 42.36 441 ALA A C 1
ATOM 3051 O O . ALA A 1 441 ? 149.745 149.588 150.903 1.00 50.06 441 ALA A O 1
ATOM 3053 N N . VAL A 1 442 ? 148.536 148.135 149.677 1.00 39.56 442 VAL A N 1
ATOM 3054 C CA . VAL A 1 442 ? 148.111 147.389 150.856 1.00 33.88 442 VAL A CA 1
ATOM 3055 C C . VAL A 1 442 ? 149.309 146.751 151.537 1.00 33.59 442 VAL A C 1
ATOM 3056 O O . VAL A 1 442 ? 149.386 146.703 152.768 1.00 36.22 442 VAL A O 1
ATOM 3060 N N . GLY A 1 443 ? 150.253 146.233 150.750 1.00 34.60 443 GLY A N 1
ATOM 3061 C CA . GLY A 1 443 ? 151.454 145.658 151.328 1.00 34.98 443 GLY A CA 1
ATOM 3062 C C . GLY A 1 443 ? 152.287 146.658 152.104 1.00 36.82 443 GLY A C 1
ATOM 3063 O O . GLY A 1 443 ? 152.840 146.328 153.153 1.00 43.28 443 GLY A O 1
ATOM 3064 N N . CYS A 1 444 ? 152.374 147.895 151.615 1.00 33.56 444 CYS A N 1
ATOM 3065 C CA . CYS A 1 444 ? 153.125 148.926 152.323 1.00 36.40 444 CYS A CA 1
ATOM 3066 C C . CYS A 1 444 ? 152.411 149.361 153.596 1.00 39.12 444 CYS A C 1
ATOM 3067 O O . CYS A 1 444 ? 153.056 149.618 154.621 1.00 45.85 444 CYS A O 1
ATOM 3070 N N . GLU A 1 445 ? 151.080 149.462 153.554 1.00 33.90 445 GLU A N 1
ATOM 3071 C CA . GLU A 1 445 ? 150.347 149.762 154.780 1.00 34.64 445 GLU A CA 1
ATOM 3072 C C . GLU A 1 445 ? 150.459 148.619 155.788 1.00 35.75 445 GLU A C 1
ATOM 3073 O O . GLU A 1 445 ? 150.574 148.860 156.998 1.00 36.09 445 GLU A O 1
ATOM 3079 N N . LEU A 1 446 ? 150.490 147.377 155.302 1.00 35.43 446 LEU A N 1
ATOM 3080 C CA . LEU A 1 446 ? 150.741 146.227 156.164 1.00 30.46 446 LEU A CA 1
ATOM 3081 C C . LEU A 1 446 ? 152.141 146.275 156.757 1.00 29.93 446 LEU A C 1
ATOM 3082 O O . LEU A 1 446 ? 152.347 145.884 157.906 1.00 34.45 446 LEU A O 1
ATOM 3087 N N . LEU A 1 447 ? 153.126 146.705 155.969 1.00 25.31 447 LEU A N 1
ATOM 3088 C CA . LEU A 1 447 ? 154.484 146.837 156.486 1.00 25.70 447 LEU A CA 1
ATOM 3089 C C . LEU A 1 447 ? 154.567 147.908 157.564 1.00 28.66 447 LEU A C 1
ATOM 3090 O O . LEU A 1 447 ? 155.260 147.732 158.573 1.00 33.03 447 LEU A O 1
ATOM 3095 N N . LYS A 1 448 ? 153.879 149.033 157.360 1.00 27.93 448 LYS A N 1
ATOM 3096 C CA . LYS A 1 448 ? 153.770 150.039 158.412 1.00 29.98 448 LYS A CA 1
ATOM 3097 C C . LYS A 1 448 ? 153.180 149.436 159.680 1.00 28.85 448 LYS A C 1
ATOM 3098 O O . LYS A 1 448 ? 153.704 149.632 160.786 1.00 30.44 448 LYS A O 1
ATOM 3104 N N . SER A 1 449 ? 152.080 148.693 159.531 1.00 25.68 449 SER A N 1
ATOM 3105 C CA . SER A 1 449 ? 151.443 148.062 160.682 1.00 21.75 449 SER A CA 1
ATOM 3106 C C . SER A 1 449 ? 152.375 147.066 161.361 1.00 24.22 449 SER A C 1
ATOM 3107 O O . SER A 1 449 ? 152.417 146.990 162.590 1.00 27.51 449 SER A O 1
ATOM 3110 N N . PHE A 1 450 ? 153.120 146.284 160.576 1.00 25.33 450 PHE A N 1
ATOM 3111 C CA . PHE A 1 450 ? 154.045 145.305 161.141 1.00 28.92 450 PHE A CA 1
ATOM 3112 C C . PHE A 1 450 ? 155.160 145.985 161.923 1.00 27.42 450 PHE A C 1
ATOM 3113 O O . PHE A 1 450 ? 155.531 145.535 163.012 1.00 27.59 450 PHE A O 1
ATOM 3121 N N . ALA A 1 451 ? 155.718 147.063 161.371 1.00 21.41 451 ALA A N 1
ATOM 3122 C CA . ALA A 1 451 ? 156.773 147.785 162.071 1.00 19.54 451 ALA A CA 1
ATOM 3123 C C . ALA A 1 451 ? 156.254 148.403 163.363 1.00 23.78 451 ALA A C 1
ATOM 3124 O O . ALA A 1 451 ? 156.941 148.372 164.390 1.00 25.68 451 ALA A O 1
ATOM 3126 N N . LEU A 1 452 ? 155.047 148.970 163.334 1.00 24.76 452 LEU A N 1
ATOM 3127 C CA . LEU A 1 452 ? 154.486 149.537 164.555 1.00 24.56 452 LEU A CA 1
ATOM 3128 C C . LEU A 1 452 ? 154.145 148.461 165.579 1.00 29.29 452 LEU A C 1
ATOM 3129 O O . LEU A 1 452 ? 154.299 148.685 166.785 1.00 31.93 452 LEU A O 1
ATOM 3134 N N . MET A 1 453 ? 153.682 147.294 165.125 1.00 28.94 453 MET A N 1
ATOM 3135 C CA . MET A 1 453 ? 153.354 146.207 166.041 1.00 22.22 453 MET A CA 1
ATOM 3136 C C . MET A 1 453 ? 154.596 145.620 166.689 1.00 23.97 453 MET A C 1
ATOM 3137 O O . MET A 1 453 ? 154.523 145.105 167.809 1.00 23.48 453 MET A O 1
ATOM 3142 N N . GLY A 1 454 ? 155.736 145.680 166.010 1.00 28.37 454 GLY A N 1
ATOM 3143 C CA . GLY A 1 454 ? 156.906 144.963 166.470 1.00 28.14 454 GLY A CA 1
ATOM 3144 C C . GLY A 1 454 ? 156.964 143.528 166.017 1.00 27.72 454 GLY A C 1
ATOM 3145 O O . GLY A 1 454 ? 157.705 142.733 166.604 1.00 31.59 454 GLY A O 1
ATOM 3146 N N . LEU A 1 455 ? 156.195 143.168 164.995 1.00 23.24 455 LEU A N 1
ATOM 3147 C CA . LEU A 1 455 ? 156.227 141.815 164.462 1.00 20.00 455 LEU A CA 1
ATOM 3148 C C . LEU A 1 455 ? 157.589 141.528 163.850 1.00 18.65 455 LEU A C 1
ATOM 3149 O O . LEU A 1 455 ? 158.021 142.217 162.921 1.00 23.66 455 LEU A O 1
ATOM 3154 N N . GLY A 1 456 ? 158.262 140.505 164.367 1.00 19.18 456 GLY A N 1
ATOM 3155 C CA . GLY A 1 456 ? 159.589 140.171 163.898 1.00 23.39 456 GLY A CA 1
ATOM 3156 C C . GLY A 1 456 ? 160.709 140.963 164.525 1.00 23.72 456 GLY A C 1
ATOM 3157 O O . GLY A 1 456 ? 161.837 140.919 164.027 1.00 26.74 456 GLY A O 1
ATOM 3158 N N . ALA A 1 457 ? 160.437 141.684 165.611 1.00 23.70 457 ALA A N 1
ATOM 3159 C CA . ALA A 1 457 ? 161.482 142.464 166.261 1.00 26.78 457 ALA A CA 1
ATOM 3160 C C . ALA A 1 457 ? 162.531 141.579 166.922 1.00 30.07 457 ALA A C 1
ATOM 3161 O O . ALA A 1 457 ? 163.719 141.920 166.915 1.00 30.77 457 ALA A O 1
ATOM 3163 N N . GLY A 1 458 ? 162.122 140.445 167.493 1.00 32.28 458 GLY A N 1
ATOM 3164 C CA . GLY A 1 458 ? 163.012 139.599 168.255 1.00 36.51 458 GLY A CA 1
ATOM 3165 C C . GLY A 1 458 ? 163.669 138.518 167.410 1.00 40.85 458 GLY A C 1
ATOM 3166 O O . GLY A 1 458 ? 163.506 138.441 166.195 1.00 42.84 458 GLY A O 1
ATOM 3167 N N . ASP A 1 459 ? 164.433 137.670 168.093 1.00 44.01 459 ASP A N 1
ATOM 3168 C CA . ASP A 1 459 ? 165.129 136.582 167.423 1.00 48.23 459 ASP A CA 1
ATOM 3169 C C . ASP A 1 459 ? 164.135 135.563 166.881 1.00 48.68 459 ASP A C 1
ATOM 3170 O O . ASP A 1 459 ? 163.071 135.328 167.459 1.00 46.33 459 ASP A O 1
ATOM 3175 N N . GLY A 1 460 ? 164.490 134.960 165.748 1.00 48.94 460 GLY A N 1
ATOM 3176 C CA . GLY A 1 460 ? 163.626 134.013 165.083 1.00 49.43 460 GLY A CA 1
ATOM 3177 C C . GLY A 1 460 ? 162.491 134.625 164.296 1.00 45.52 460 GLY A C 1
ATOM 3178 O O . GLY A 1 460 ? 161.993 133.990 163.359 1.00 46.02 460 GLY A O 1
ATOM 3179 N N . GLY A 1 461 ? 162.061 135.840 164.641 1.00 35.36 461 GLY A N 1
ATOM 3180 C CA . GLY A 1 461 ? 161.008 136.498 163.901 1.00 29.54 461 GLY A CA 1
ATOM 3181 C C . GLY A 1 461 ? 161.533 137.336 162.751 1.00 26.84 461 GLY A C 1
ATOM 3182 O O . GLY A 1 461 ? 162.731 137.551 162.599 1.00 32.33 461 GLY A O 1
ATOM 3183 N N . GLY A 1 462 ? 160.599 137.810 161.936 1.00 25.53 462 GLY A N 1
ATOM 3184 C CA . GLY A 1 462 ? 160.940 138.663 160.819 1.00 24.00 462 GLY A CA 1
ATOM 3185 C C . GLY A 1 462 ? 159.764 138.791 159.872 1.00 25.74 462 GLY A C 1
ATOM 3186 O O . GLY A 1 462 ? 158.662 138.317 160.152 1.00 31.84 462 GLY A O 1
ATOM 3187 N N . VAL A 1 463 ? 160.019 139.457 158.751 1.00 21.68 463 VAL A N 1
ATOM 3188 C CA . VAL A 1 463 ? 159.065 139.546 157.652 1.00 21.04 463 VAL A CA 1
ATOM 3189 C C . VAL A 1 463 ? 159.833 139.323 156.359 1.00 28.30 463 VAL A C 1
ATOM 3190 O O . VAL A 1 463 ? 160.949 139.824 156.203 1.00 33.36 463 VAL A O 1
ATOM 3194 N N . THR A 1 464 ? 159.258 138.546 155.450 1.00 26.04 464 THR A N 1
ATOM 3195 C CA . THR A 1 464 ? 159.759 138.444 154.087 1.00 26.45 464 THR A CA 1
ATOM 3196 C C . THR A 1 464 ? 158.770 139.114 153.142 1.00 31.47 464 THR A C 1
ATOM 3197 O O . THR A 1 464 ? 157.599 138.728 153.091 1.00 33.85 464 THR A O 1
ATOM 3201 N N . VAL A 1 465 ? 159.239 140.106 152.388 1.00 31.58 465 VAL A N 1
ATOM 3202 C CA . VAL A 1 465 ? 158.399 140.816 151.428 1.00 27.39 465 VAL A CA 1
ATOM 3203 C C . VAL A 1 465 ? 158.829 140.418 150.023 1.00 34.58 465 VAL A C 1
ATOM 3204 O O . VAL A 1 465 ? 159.998 140.577 149.652 1.00 36.69 465 VAL A O 1
ATOM 3208 N N . ALA A 1 466 ? 157.882 139.906 149.239 1.00 41.20 466 ALA A N 1
ATOM 3209 C CA . ALA A 1 466 ? 158.151 139.382 147.906 1.00 39.19 466 ALA A CA 1
ATOM 3210 C C . ALA A 1 466 ? 157.346 140.161 146.876 1.00 37.85 466 ALA A C 1
ATOM 3211 O O . ALA A 1 466 ? 156.112 140.178 146.936 1.00 41.97 466 ALA A O 1
ATOM 3213 N N . ASP A 1 467 ? 158.042 140.790 145.931 1.00 36.35 467 ASP A N 1
ATOM 3214 C CA . ASP A 1 467 ? 157.390 141.463 144.816 1.00 40.45 467 ASP A CA 1
ATOM 3215 C C . ASP A 1 467 ? 158.397 141.630 143.687 1.00 51.95 467 ASP A C 1
ATOM 3216 O O . ASP A 1 467 ? 159.559 141.964 143.930 1.00 51.26 467 ASP A O 1
ATOM 3221 N N . MET A 1 468 ? 157.944 141.382 142.456 1.00 55.11 468 MET A N 1
ATOM 3222 C CA . MET A 1 468 ? 158.794 141.510 141.278 1.00 53.60 468 MET A CA 1
ATOM 3223 C C . MET A 1 468 ? 158.709 142.886 140.635 1.00 58.77 468 MET A C 1
ATOM 3224 O O . MET A 1 468 ? 159.692 143.347 140.043 1.00 62.11 468 MET A O 1
ATOM 3229 N N . ASP A 1 469 ? 157.567 143.554 140.751 1.00 56.91 469 ASP A N 1
ATOM 3230 C CA . ASP A 1 469 ? 157.333 144.786 140.016 1.00 56.52 469 ASP A CA 1
ATOM 3231 C C . ASP A 1 469 ? 158.232 145.910 140.520 1.00 58.12 469 ASP A C 1
ATOM 3232 O O . ASP A 1 469 ? 158.647 145.935 141.682 1.00 58.96 469 ASP A O 1
ATOM 3237 N N . HIS A 1 470 ? 158.536 146.841 139.621 1.00 55.28 470 HIS A N 1
ATOM 3238 C CA . HIS A 1 470 ? 159.325 148.023 139.930 1.00 49.43 470 HIS A CA 1
ATOM 3239 C C . HIS A 1 470 ? 158.420 149.172 140.358 1.00 56.81 470 HIS A C 1
ATOM 3240 O O . HIS A 1 470 ? 157.202 149.146 140.166 1.00 62.81 470 HIS A O 1
ATOM 3247 N N . VAL A 1 471 ? 159.038 150.195 140.943 1.00 56.28 471 VAL A N 1
ATOM 3248 C CA . VAL A 1 471 ? 158.313 151.385 141.371 1.00 58.11 471 VAL A CA 1
ATOM 3249 C C . VAL A 1 471 ? 158.080 152.302 140.177 1.00 62.60 471 VAL A C 1
ATOM 3250 O O . VAL A 1 471 ? 158.973 153.052 139.770 1.00 60.34 471 VAL A O 1
ATOM 3254 N N . GLU A 1 472 ? 156.883 152.241 139.605 1.00 68.06 472 GLU A N 1
ATOM 3255 C CA . GLU A 1 472 ? 156.481 153.199 138.592 1.00 72.77 472 GLU A CA 1
ATOM 3256 C C . GLU A 1 472 ? 156.103 154.525 139.245 1.00 75.49 472 GLU A C 1
ATOM 3257 O O . GLU A 1 472 ? 155.798 154.595 140.438 1.00 75.23 472 GLU A O 1
ATOM 3263 N N . LEU A 1 473 ? 156.138 155.592 138.443 1.00 76.99 473 LEU A N 1
ATOM 3264 C CA . LEU A 1 473 ? 155.732 156.898 138.950 1.00 73.81 473 LEU A CA 1
ATOM 3265 C C . LEU A 1 473 ? 154.269 156.901 139.378 1.00 72.54 473 LEU A C 1
ATOM 3266 O O . LEU A 1 473 ? 153.892 157.645 140.291 1.00 72.60 473 LEU A O 1
ATOM 3271 N N . SER A 1 474 ? 153.435 156.068 138.750 1.00 74.27 474 SER A N 1
ATOM 3272 C CA . SER A 1 474 ? 152.033 155.966 139.140 1.00 80.41 474 SER A CA 1
ATOM 3273 C C . SER A 1 474 ? 151.846 155.321 140.508 1.00 80.59 474 SER A C 1
ATOM 3274 O O . SER A 1 474 ? 150.760 155.439 141.087 1.00 78.32 474 SER A O 1
ATOM 3277 N N . ASN A 1 475 ? 152.872 154.661 141.043 1.00 79.10 475 ASN A N 1
ATOM 3278 C CA . ASN A 1 475 ? 152.789 154.079 142.375 1.00 79.47 475 ASN A CA 1
ATOM 3279 C C . ASN A 1 475 ? 152.971 155.109 143.480 1.00 78.76 475 ASN A C 1
ATOM 3280 O O . ASN A 1 475 ? 152.620 154.832 144.632 1.00 72.48 475 ASN A O 1
ATOM 3285 N N . LEU A 1 476 ? 153.534 156.270 143.165 1.00 79.85 476 LEU A N 1
ATOM 3286 C CA . LEU A 1 476 ? 153.610 157.342 144.140 1.00 77.85 476 LEU A CA 1
ATOM 3287 C C . LEU A 1 476 ? 152.254 158.027 144.280 1.00 75.58 476 LEU A C 1
ATOM 3288 O O . LEU A 1 476 ? 151.405 157.974 143.385 1.00 75.35 476 LEU A O 1
ATOM 3293 N N . SER A 1 477 ? 152.053 158.644 145.444 1.00 74.93 477 SER A N 1
ATOM 3294 C CA . SER A 1 477 ? 150.860 159.413 145.787 1.00 76.64 477 SER A CA 1
ATOM 3295 C C . SER A 1 477 ? 149.639 158.514 145.956 1.00 72.57 477 SER A C 1
ATOM 3296 O O . SER A 1 477 ? 148.563 158.989 146.338 1.00 73.05 477 SER A O 1
ATOM 3299 N N . ARG A 1 478 ? 149.789 157.221 145.683 1.00 70.51 478 ARG A N 1
ATOM 3300 C CA . ARG A 1 478 ? 148.834 156.221 146.136 1.00 68.21 478 ARG A CA 1
ATOM 3301 C C . ARG A 1 478 ? 149.345 155.449 147.345 1.00 66.74 478 ARG A C 1
ATOM 3302 O O . ARG A 1 478 ? 148.612 154.623 147.897 1.00 66.24 478 ARG A O 1
ATOM 3310 N N . GLN A 1 479 ? 150.580 155.708 147.768 1.00 68.20 479 GLN A N 1
ATOM 3311 C CA . GLN A 1 479 ? 151.164 155.066 148.935 1.00 67.65 479 GLN A CA 1
ATOM 3312 C C . GLN A 1 479 ? 152.311 155.931 149.437 1.00 61.12 479 GLN A C 1
ATOM 3313 O O . GLN A 1 479 ? 152.978 156.610 148.653 1.00 62.21 479 GLN A O 1
ATOM 3319 N N . PHE A 1 480 ? 152.537 155.892 150.752 1.00 56.79 480 PHE A N 1
ATOM 3320 C CA . PHE A 1 480 ? 153.512 156.768 151.390 1.00 56.58 480 PHE A CA 1
ATOM 3321 C C . PHE A 1 480 ? 154.929 156.207 151.398 1.00 58.80 480 PHE A C 1
ATOM 3322 O O . PHE A 1 480 ? 155.855 156.923 151.795 1.00 62.40 480 PHE A O 1
ATOM 3330 N N . LEU A 1 481 ? 155.129 154.962 150.977 1.00 59.32 481 LEU A N 1
ATOM 3331 C CA . LEU A 1 481 ? 156.419 154.306 151.147 1.00 58.90 481 LEU A CA 1
ATOM 3332 C C . LEU A 1 481 ? 157.422 154.626 150.045 1.00 66.22 481 LEU A C 1
ATOM 3333 O O . LEU A 1 481 ? 158.529 154.077 150.068 1.00 73.59 481 LEU A O 1
ATOM 3338 N N . PHE A 1 482 ? 157.087 155.492 149.090 1.00 61.63 482 PHE A N 1
ATOM 3339 C CA . PHE A 1 482 ? 157.949 155.726 147.939 1.00 65.94 482 PHE A CA 1
ATOM 3340 C C . PHE A 1 482 ? 158.152 157.217 147.702 1.00 70.51 482 PHE A C 1
ATOM 3341 O O . PHE A 1 482 ? 157.249 158.025 147.942 1.00 74.48 482 PHE A O 1
ATOM 3349 N N . ARG A 1 483 ? 159.346 157.572 147.227 1.00 73.39 483 ARG A N 1
ATOM 3350 C CA . ARG A 1 483 ? 159.726 158.944 146.910 1.00 77.08 483 ARG A CA 1
ATOM 3351 C C . ARG A 1 483 ? 160.367 158.981 145.525 1.00 76.00 483 ARG A C 1
ATOM 3352 O O . ARG A 1 483 ? 160.419 157.974 144.812 1.00 75.48 483 ARG A O 1
ATOM 3360 N N . SER A 1 484 ? 160.850 160.166 145.138 1.00 73.34 484 SER A N 1
ATOM 3361 C CA . SER A 1 484 ? 161.425 160.337 143.807 1.00 77.25 484 SER A CA 1
ATOM 3362 C C . SER A 1 484 ? 162.669 159.484 143.604 1.00 75.83 484 SER A C 1
ATOM 3363 O O . SER A 1 484 ? 162.889 158.964 142.504 1.00 79.51 484 SER A O 1
ATOM 3366 N N . GLN A 1 485 ? 163.500 159.333 144.636 1.00 71.36 485 GLN A N 1
ATOM 3367 C CA . GLN A 1 485 ? 164.731 158.569 144.473 1.00 74.06 485 GLN A CA 1
ATOM 3368 C C . GLN A 1 485 ? 164.481 157.071 144.355 1.00 75.72 485 GLN A C 1
ATOM 3369 O O . GLN A 1 485 ? 165.421 156.324 144.064 1.00 73.68 485 GLN A O 1
ATOM 3375 N N . ASP A 1 486 ? 163.243 156.623 144.551 1.00 77.14 486 ASP A N 1
ATOM 3376 C CA . ASP A 1 486 ? 162.891 155.211 144.515 1.00 70.83 486 ASP A CA 1
ATOM 3377 C C . ASP A 1 486 ? 162.320 154.762 143.175 1.00 65.26 486 ASP A C 1
ATOM 3378 O O . ASP A 1 486 ? 161.973 153.585 143.035 1.00 64.99 486 ASP A O 1
ATOM 3383 N N . ILE A 1 487 ? 162.212 155.667 142.199 1.00 63.03 487 ILE A N 1
ATOM 3384 C CA . ILE A 1 487 ? 161.632 155.324 140.906 1.00 65.32 487 ILE A CA 1
ATOM 3385 C C . ILE A 1 487 ? 162.445 154.226 140.230 1.00 67.47 487 ILE A C 1
ATOM 3386 O O . ILE A 1 487 ? 163.679 154.197 140.309 1.00 70.26 487 ILE A O 1
ATOM 3391 N N . HIS A 1 488 ? 161.733 153.293 139.596 1.00 67.46 488 HIS A N 1
ATOM 3392 C CA . HIS A 1 488 ? 162.233 152.162 138.814 1.00 66.22 488 HIS A CA 1
ATOM 3393 C C . HIS A 1 488 ? 163.127 151.216 139.611 1.00 62.26 488 HIS A C 1
ATOM 3394 O O . HIS A 1 488 ? 163.732 150.309 139.028 1.00 63.41 488 HIS A O 1
ATOM 3401 N N . ARG A 1 489 ? 163.215 151.384 140.926 1.00 56.94 489 ARG A N 1
ATOM 3402 C CA . ARG A 1 489 ? 163.825 150.374 141.774 1.00 52.78 489 ARG A CA 1
ATOM 3403 C C . ARG A 1 489 ? 162.764 149.389 142.258 1.00 57.12 489 ARG A C 1
ATOM 3404 O O . ARG A 1 489 ? 161.561 149.636 142.156 1.00 61.10 489 ARG A O 1
ATOM 3412 N N . LYS A 1 490 ? 163.224 148.258 142.786 1.00 49.84 490 LYS A N 1
ATOM 3413 C CA . LYS A 1 490 ? 162.310 147.201 143.198 1.00 39.33 490 LYS A CA 1
ATOM 3414 C C . LYS A 1 490 ? 161.417 147.658 144.346 1.00 36.63 490 LYS A C 1
ATOM 3415 O O . LYS A 1 490 ? 161.863 148.347 145.267 1.00 40.68 490 LYS A O 1
ATOM 3421 N N . LYS A 1 491 ? 160.139 147.274 144.277 1.00 35.35 491 LYS A N 1
ATOM 3422 C CA . LYS A 1 491 ? 159.201 147.607 145.346 1.00 43.46 491 LYS A CA 1
ATOM 3423 C C . LYS A 1 491 ? 159.584 146.929 146.655 1.00 48.22 491 LYS A C 1
ATOM 3424 O O . LYS A 1 491 ? 159.502 147.544 147.725 1.00 45.82 491 LYS A O 1
ATOM 3430 N N . ALA A 1 492 ? 159.991 145.658 146.590 1.00 45.11 492 ALA A N 1
ATOM 3431 C CA . ALA A 1 492 ? 160.323 144.917 147.803 1.00 36.12 492 ALA A CA 1
ATOM 3432 C C . ALA A 1 492 ? 161.503 145.540 148.536 1.00 39.29 492 ALA A C 1
ATOM 3433 O O . ALA A 1 492 ? 161.470 145.688 149.762 1.00 44.39 492 ALA A O 1
ATOM 3435 N N . GLU A 1 493 ? 162.550 145.924 147.805 1.00 34.73 493 GLU A N 1
ATOM 3436 C CA . GLU A 1 493 ? 163.738 146.479 148.448 1.00 36.55 493 GLU A CA 1
ATOM 3437 C C . GLU A 1 493 ? 163.454 147.842 149.072 1.00 39.40 493 GLU A C 1
ATOM 3438 O O . GLU A 1 493 ? 163.863 148.116 150.210 1.00 43.62 493 GLU A O 1
ATOM 3444 N N . VAL A 1 494 ? 162.755 148.714 148.341 1.00 38.14 494 VAL A N 1
ATOM 3445 C CA . VAL A 1 494 ? 162.416 150.029 148.879 1.00 39.99 494 VAL A CA 1
ATOM 3446 C C . VAL A 1 494 ? 161.524 149.882 150.101 1.00 36.04 494 VAL A C 1
ATOM 3447 O O . VAL A 1 494 ? 161.699 150.575 151.112 1.00 38.24 494 VAL A O 1
ATOM 3451 N N . ALA A 1 495 ? 160.542 148.983 150.018 1.00 35.63 495 ALA A N 1
ATOM 3452 C CA . ALA A 1 495 ? 159.649 148.745 151.143 1.00 38.15 495 ALA A CA 1
ATOM 3453 C C . ALA A 1 495 ? 160.412 148.222 152.350 1.00 33.81 495 ALA A C 1
ATOM 3454 O O . ALA A 1 495 ? 160.134 148.618 153.487 1.00 33.86 495 ALA A O 1
ATOM 3456 N N . ALA A 1 496 ? 161.379 147.332 152.124 1.00 33.26 496 ALA A N 1
ATOM 3457 C CA . ALA A 1 496 ? 162.193 146.822 153.220 1.00 33.15 496 ALA A CA 1
ATOM 3458 C C . ALA A 1 496 ? 162.988 147.940 153.881 1.00 33.45 496 ALA A C 1
ATOM 3459 O O . ALA A 1 496 ? 163.030 148.039 155.112 1.00 35.13 496 ALA A O 1
ATOM 3461 N N . GLU A 1 497 ? 163.626 148.795 153.077 1.00 35.00 497 GLU A N 1
ATOM 3462 C CA . GLU A 1 497 ? 164.399 149.899 153.644 1.00 39.07 497 GLU A CA 1
ATOM 3463 C C . GLU A 1 497 ? 163.507 150.849 154.439 1.00 37.50 497 GLU A C 1
ATOM 3464 O O . GLU A 1 497 ? 163.866 151.290 155.540 1.00 40.18 497 GLU A O 1
ATOM 3470 N N . ALA A 1 498 ? 162.330 151.168 153.900 1.00 34.34 498 ALA A N 1
ATOM 3471 C CA . ALA A 1 498 ? 161.428 152.082 154.593 1.00 34.45 498 ALA A CA 1
ATOM 3472 C C . ALA A 1 498 ? 160.895 151.474 155.886 1.00 33.72 498 ALA A C 1
ATOM 3473 O O . ALA A 1 498 ? 160.785 152.168 156.905 1.00 37.52 498 ALA A O 1
ATOM 3475 N N . THR A 1 499 ? 160.567 150.180 155.872 1.00 30.44 499 THR A N 1
ATOM 3476 C CA . THR A 1 499 ? 160.096 149.529 157.089 1.00 25.97 499 THR A CA 1
ATOM 3477 C C . THR A 1 499 ? 161.208 149.433 158.127 1.00 25.48 499 THR A C 1
ATOM 3478 O O . THR A 1 499 ? 160.948 149.532 159.332 1.00 29.64 499 THR A O 1
ATOM 3482 N N . ARG A 1 500 ? 162.454 149.243 157.684 1.00 21.52 500 ARG A N 1
ATOM 3483 C CA . ARG A 1 500 ? 163.577 149.306 158.611 1.00 23.50 500 ARG A CA 1
ATOM 3484 C C . ARG A 1 500 ? 163.712 150.692 159.224 1.00 29.85 500 ARG A C 1
ATOM 3485 O O . ARG A 1 500 ? 164.047 150.819 160.407 1.00 34.94 500 ARG A O 1
ATOM 3493 N N . ARG A 1 501 ? 163.465 151.741 158.437 1.00 33.45 501 ARG A N 1
ATOM 3494 C CA . ARG A 1 501 ? 163.515 153.088 158.998 1.00 33.57 501 ARG A CA 1
ATOM 3495 C C . ARG A 1 501 ? 162.384 153.330 159.990 1.00 29.14 501 ARG A C 1
ATOM 3496 O O . ARG A 1 501 ? 162.579 154.037 160.985 1.00 30.58 501 ARG A O 1
ATOM 3504 N N . LEU A 1 502 ? 161.200 152.767 159.738 1.00 30.43 502 LEU A N 1
ATOM 3505 C CA . LEU A 1 502 ? 160.115 152.879 160.709 1.00 25.64 502 LEU A CA 1
ATOM 3506 C C . LEU A 1 502 ? 160.457 152.163 162.010 1.00 27.47 502 LEU A C 1
ATOM 3507 O O . LEU A 1 502 ? 160.128 152.651 163.097 1.00 27.02 502 LEU A O 1
ATOM 3512 N N . ASN A 1 503 ? 161.108 151.005 161.922 1.00 28.10 503 ASN A N 1
ATOM 3513 C CA . ASN A 1 503 ? 161.512 150.251 163.105 1.00 21.98 503 ASN A CA 1
ATOM 3514 C C . ASN A 1 503 ? 162.737 149.429 162.743 1.00 25.91 503 ASN A C 1
ATOM 3515 O O . ASN A 1 503 ? 162.650 148.516 161.916 1.00 33.03 503 ASN A O 1
ATOM 3520 N N . ALA A 1 504 ? 163.874 149.757 163.356 1.00 25.35 504 ALA A N 1
ATOM 3521 C CA . ALA A 1 504 ? 165.121 149.065 163.062 1.00 27.00 504 ALA A CA 1
ATOM 3522 C C . ALA A 1 504 ? 165.186 147.673 163.674 1.00 34.71 504 ALA A C 1
ATOM 3523 O O . ALA A 1 504 ? 166.119 146.925 163.367 1.00 39.56 504 ALA A O 1
ATOM 3525 N N . ASP A 1 505 ? 164.227 147.311 164.528 1.00 37.11 505 ASP A N 1
ATOM 3526 C CA . ASP A 1 505 ? 164.305 146.036 165.234 1.00 33.79 505 ASP A CA 1
ATOM 3527 C C . ASP A 1 505 ? 164.077 144.859 164.293 1.00 33.77 505 ASP A C 1
ATOM 3528 O O . ASP A 1 505 ? 164.849 143.894 164.298 1.00 40.81 505 ASP A O 1
ATOM 3533 N N . LEU A 1 506 ? 163.031 144.920 163.473 1.00 26.10 506 LEU A N 1
ATOM 3534 C CA . LEU A 1 506 ? 162.603 143.741 162.733 1.00 29.61 506 LEU A CA 1
ATOM 3535 C C . LEU A 1 506 ? 163.420 143.542 161.462 1.00 31.50 506 LEU A C 1
ATOM 3536 O O . LEU A 1 506 ? 163.880 144.498 160.833 1.00 32.52 506 LEU A O 1
ATOM 3541 N N . GLN A 1 507 ? 163.586 142.273 161.087 1.00 31.55 507 GLN A N 1
ATOM 3542 C CA . GLN A 1 507 ? 164.345 141.873 159.902 1.00 29.79 507 GLN A CA 1
ATOM 3543 C C . GLN A 1 507 ? 163.369 141.723 158.742 1.00 30.11 507 GLN A C 1
ATOM 3544 O O . GLN A 1 507 ? 162.690 140.706 158.604 1.00 34.26 507 GLN A O 1
ATOM 3550 N N . VAL A 1 508 ? 163.301 142.749 157.901 1.00 25.78 508 VAL A N 1
ATOM 3551 C CA . VAL A 1 508 ? 162.503 142.701 156.683 1.00 21.56 508 VAL A CA 1
ATOM 3552 C C . VAL A 1 508 ? 163.425 142.278 155.546 1.00 28.08 508 VAL A C 1
ATOM 3553 O O . VAL A 1 508 ? 164.328 143.021 155.155 1.00 37.13 508 VAL A O 1
ATOM 3557 N N . THR A 1 509 ? 163.198 141.077 155.016 1.00 25.68 509 THR A N 1
ATOM 3558 C CA . THR A 1 509 ? 164.017 140.528 153.949 1.00 26.80 509 THR A CA 1
ATOM 3559 C C . THR A 1 509 ? 163.303 140.709 152.623 1.00 30.74 509 THR A C 1
ATOM 3560 O O . THR A 1 509 ? 162.188 140.187 152.450 1.00 34.39 509 THR A O 1
ATOM 3564 N N . PRO A 1 510 ? 163.879 141.452 151.682 1.00 31.44 510 PRO A N 1
ATOM 3565 C CA . PRO A 1 510 ? 163.234 141.617 150.376 1.00 35.27 510 PRO A CA 1
ATOM 3566 C C . PRO A 1 510 ? 163.635 140.534 149.388 1.00 45.25 510 PRO A C 1
ATOM 3567 O O . PRO A 1 510 ? 164.825 140.304 149.151 1.00 50.73 510 PRO A O 1
ATOM 3571 N N . LEU A 1 511 ? 162.650 139.860 148.809 1.00 44.48 511 LEU A N 1
ATOM 3572 C CA . LEU A 1 511 ? 162.863 138.924 147.716 1.00 41.28 511 LEU A CA 1
ATOM 3573 C C . LEU A 1 511 ? 162.232 139.521 146.470 1.00 46.11 511 LEU A C 1
ATOM 3574 O O . LEU A 1 511 ? 161.049 139.876 146.480 1.00 45.10 511 LEU A O 1
ATOM 3579 N N . ASN A 1 512 ? 163.022 139.637 145.401 1.00 50.37 512 ASN A N 1
ATOM 3580 C CA . ASN A 1 512 ? 162.577 140.275 144.169 1.00 48.76 512 ASN A CA 1
ATOM 3581 C C . ASN A 1 512 ? 161.945 139.290 143.195 1.00 48.51 512 ASN A C 1
ATOM 3582 O O . ASN A 1 512 ? 161.976 139.518 141.979 1.00 48.52 512 ASN A O 1
ATOM 3587 N N . LEU A 1 513 ? 161.369 138.204 143.698 1.00 45.42 513 LEU A N 1
ATOM 3588 C CA . LEU A 1 513 ? 160.734 137.189 142.875 1.00 42.22 513 LEU A CA 1
ATOM 3589 C C . LEU A 1 513 ? 159.262 137.079 143.238 1.00 39.82 513 LEU A C 1
ATOM 3590 O O . LEU A 1 513 ? 158.892 137.182 144.410 1.00 42.19 513 LEU A O 1
ATOM 3595 N N . GLN A 1 514 ? 158.424 136.872 142.226 1.00 44.93 514 GLN A N 1
ATOM 3596 C CA . GLN A 1 514 ? 157.007 136.657 142.457 1.00 50.59 514 GLN A CA 1
ATOM 3597 C C . GLN A 1 514 ? 156.775 135.268 143.058 1.00 57.27 514 GLN A C 1
ATOM 3598 O O . GLN A 1 514 ? 157.696 134.459 143.204 1.00 60.63 514 GLN A O 1
ATOM 3604 N N . LEU A 1 515 ? 155.525 134.999 143.429 1.00 57.48 515 LEU A N 1
ATOM 3605 C CA . LEU A 1 515 ? 155.126 133.711 143.996 1.00 54.76 515 LEU A CA 1
ATOM 3606 C C . LEU A 1 515 ? 154.157 133.045 143.023 1.00 55.55 515 LEU A C 1
ATOM 3607 O O . LEU A 1 515 ? 152.968 133.374 142.989 1.00 56.36 515 LEU A O 1
ATOM 3612 N N . ASP A 1 516 ? 154.677 132.114 142.229 1.00 58.46 516 ASP A N 1
ATOM 3613 C CA . ASP A 1 516 ? 153.924 131.382 141.218 1.00 60.22 516 ASP A CA 1
ATOM 3614 C C . ASP A 1 516 ? 154.602 130.029 141.019 1.00 57.10 516 ASP A C 1
ATOM 3615 O O . ASP A 1 516 ? 155.635 129.772 141.650 1.00 58.55 516 ASP A O 1
ATOM 3620 N N . PRO A 1 517 ? 154.061 129.127 140.175 1.00 53.59 517 PRO A N 1
ATOM 3621 C CA . PRO A 1 517 ? 154.708 127.818 139.996 1.00 57.21 517 PRO A CA 1
ATOM 3622 C C . PRO A 1 517 ? 156.165 127.879 139.563 1.00 50.14 517 PRO A C 1
ATOM 3623 O O . PRO A 1 517 ? 156.920 126.934 139.810 1.00 53.81 517 PRO A O 1
ATOM 3627 N N . THR A 1 518 ? 156.580 128.969 138.921 1.00 44.65 518 THR A N 1
ATOM 3628 C CA . THR A 1 518 ? 157.944 129.059 138.416 1.00 48.03 518 THR A CA 1
ATOM 3629 C C . THR A 1 518 ? 158.967 129.394 139.494 1.00 52.79 518 THR A C 1
ATOM 3630 O O . THR A 1 518 ? 160.169 129.342 139.216 1.00 54.73 518 THR A O 1
ATOM 3634 N N . THR A 1 519 ? 158.531 129.730 140.709 1.00 58.68 519 THR A N 1
ATOM 3635 C CA . THR A 1 519 ? 159.429 130.132 141.787 1.00 59.20 519 THR A CA 1
ATOM 3636 C C . THR A 1 519 ? 159.331 129.193 142.985 1.00 59.85 519 THR A C 1
ATOM 3637 O O . THR A 1 519 ? 159.506 129.615 144.129 1.00 58.18 519 THR A O 1
ATOM 3641 N N . GLU A 1 520 ? 159.043 127.915 142.734 1.00 59.09 520 GLU A N 1
ATOM 3642 C CA . GLU A 1 520 ? 158.931 126.948 143.819 1.00 54.58 520 GLU A CA 1
ATOM 3643 C C . GLU A 1 520 ? 160.258 126.703 144.523 1.00 55.01 520 GLU A C 1
ATOM 3644 O O . GLU A 1 520 ? 160.259 126.285 145.685 1.00 57.86 520 GLU A O 1
ATOM 3650 N N . ASP A 1 521 ? 161.383 126.947 143.848 1.00 53.96 521 ASP A N 1
ATOM 3651 C CA . ASP A 1 521 ? 162.680 126.614 144.428 1.00 52.49 521 ASP A CA 1
ATOM 3652 C C . ASP A 1 521 ? 163.012 127.487 145.630 1.00 57.59 521 ASP A C 1
ATOM 3653 O O . ASP A 1 521 ? 163.742 127.049 146.526 1.00 62.20 521 ASP A O 1
ATOM 3658 N N . ILE A 1 522 ? 162.494 128.711 145.673 1.00 56.61 522 ILE A N 1
ATOM 3659 C CA . ILE A 1 522 ? 162.767 129.614 146.788 1.00 54.63 522 ILE A CA 1
ATOM 3660 C C . ILE A 1 522 ? 161.680 129.528 147.850 1.00 51.68 522 ILE A C 1
ATOM 3661 O O . ILE A 1 522 ? 161.969 129.359 149.037 1.00 50.45 522 ILE A O 1
ATOM 3666 N N . PHE A 1 523 ? 160.419 129.639 147.445 1.00 49.02 523 PHE A N 1
ATOM 3667 C CA . PHE A 1 523 ? 159.290 129.512 148.365 1.00 43.35 523 PHE A CA 1
ATOM 3668 C C . PHE A 1 523 ? 158.847 128.058 148.497 1.00 43.48 523 PHE A C 1
ATOM 3669 O O . PHE A 1 523 ? 157.691 127.710 148.267 1.00 46.73 523 PHE A O 1
ATOM 3677 N N . GLY A 1 524 ? 159.786 127.194 148.868 1.00 46.32 524 GLY A N 1
ATOM 3678 C CA . GLY A 1 524 ? 159.529 125.778 149.016 1.00 43.04 524 GLY A CA 1
ATOM 3679 C C . GLY A 1 524 ? 159.094 125.406 150.417 1.00 35.59 524 GLY A C 1
ATOM 3680 O O . GLY A 1 524 ? 158.545 126.216 151.167 1.00 35.15 524 GLY A O 1
ATOM 3681 N N . ASP A 1 525 ? 159.333 124.140 150.764 1.00 35.25 525 ASP A N 1
ATOM 3682 C CA . ASP A 1 525 ? 158.994 123.661 152.100 1.00 36.18 525 ASP A CA 1
ATOM 3683 C C . ASP A 1 525 ? 159.933 124.242 153.150 1.00 39.16 525 ASP A C 1
ATOM 3684 O O . ASP A 1 525 ? 159.496 124.606 154.250 1.00 42.34 525 ASP A O 1
ATOM 3689 N N . ASP A 1 526 ? 161.227 124.326 152.834 1.00 40.03 526 ASP A N 1
ATOM 3690 C CA . ASP A 1 526 ? 162.196 124.851 153.791 1.00 42.31 526 ASP A CA 1
ATOM 3691 C C . ASP A 1 526 ? 161.943 126.320 154.100 1.00 42.43 526 ASP A C 1
ATOM 3692 O O . ASP A 1 526 ? 162.215 126.772 155.218 1.00 43.03 526 ASP A O 1
ATOM 3697 N N . PHE A 1 527 ? 161.436 127.079 153.127 1.00 40.54 527 PHE A N 1
ATOM 3698 C CA . PHE A 1 527 ? 161.069 128.468 153.378 1.00 32.78 527 PHE A CA 1
ATOM 3699 C C . PHE A 1 527 ? 159.871 128.554 154.312 1.00 32.12 527 PHE A C 1
ATOM 3700 O O . PHE A 1 527 ? 159.897 129.290 155.306 1.00 38.31 527 PHE A O 1
ATOM 3708 N N . PHE A 1 528 ? 158.811 127.804 154.014 1.00 29.94 528 PHE A N 1
ATOM 3709 C CA . PHE A 1 528 ? 157.610 127.851 154.836 1.00 30.31 528 PHE A CA 1
ATOM 3710 C C . PHE A 1 528 ? 157.779 127.173 156.187 1.00 35.03 528 PHE A C 1
ATOM 3711 O O . PHE A 1 528 ? 156.887 127.297 157.031 1.00 40.72 528 PHE A O 1
ATOM 3719 N N . SER A 1 529 ? 158.885 126.463 156.415 1.00 33.20 529 SER A N 1
ATOM 3720 C CA . SER A 1 529 ? 159.086 125.840 157.718 1.00 31.41 529 SER A CA 1
ATOM 3721 C C . SER A 1 529 ? 159.175 126.888 158.822 1.00 37.09 529 SER A C 1
ATOM 3722 O O . SER A 1 529 ? 158.676 126.672 159.932 1.00 39.28 529 SER A O 1
ATOM 3725 N N . GLY A 1 530 ? 159.808 128.024 158.537 1.00 37.52 530 GLY A N 1
ATOM 3726 C CA . GLY A 1 530 ? 159.903 129.108 159.495 1.00 38.82 530 GLY A CA 1
ATOM 3727 C C . GLY A 1 530 ? 158.762 130.103 159.413 1.00 33.56 530 GLY A C 1
ATOM 3728 O O . GLY A 1 530 ? 158.534 130.876 160.349 1.00 33.96 530 GLY A O 1
ATOM 3729 N N . VAL A 1 531 ? 158.036 130.093 158.296 1.00 29.11 531 VAL A N 1
ATOM 3730 C CA . VAL A 1 531 ? 156.962 131.056 158.089 1.00 26.07 531 VAL A CA 1
ATOM 3731 C C . VAL A 1 531 ? 155.759 130.671 158.938 1.00 29.41 531 VAL A C 1
ATOM 3732 O O . VAL A 1 531 ? 155.274 129.534 158.882 1.00 34.70 531 VAL A O 1
ATOM 3736 N N . ASN A 1 532 ? 155.276 131.621 159.735 1.00 25.93 532 ASN A N 1
ATOM 3737 C CA . ASN A 1 532 ? 154.124 131.410 160.596 1.00 22.38 532 ASN A CA 1
ATOM 3738 C C . ASN A 1 532 ? 152.804 131.771 159.929 1.00 21.21 532 ASN A C 1
ATOM 3739 O O . ASN A 1 532 ? 151.754 131.294 160.371 1.00 25.61 532 ASN A O 1
ATOM 3744 N N . GLY A 1 533 ? 152.829 132.586 158.882 1.00 19.40 533 GLY A N 1
ATOM 3745 C CA . GLY A 1 533 ? 151.602 132.979 158.211 1.00 24.26 533 GLY A CA 1
ATOM 3746 C C . GLY A 1 533 ? 151.917 133.856 157.020 1.00 26.36 533 GLY A C 1
ATOM 3747 O O . GLY A 1 533 ? 153.049 134.324 156.844 1.00 30.51 533 GLY A O 1
ATOM 3748 N N . VAL A 1 534 ? 150.891 134.075 156.198 1.00 24.95 534 VAL A N 1
ATOM 3749 C CA . VAL A 1 534 ? 151.036 134.795 154.936 1.00 27.84 534 VAL A CA 1
ATOM 3750 C C . VAL A 1 534 ? 150.024 135.931 154.885 1.00 32.29 534 VAL A C 1
ATOM 3751 O O . VAL A 1 534 ? 148.846 135.733 155.199 1.00 31.85 534 VAL A O 1
ATOM 3755 N N . ALA A 1 535 ? 150.494 137.118 154.506 1.00 36.66 535 ALA A N 1
ATOM 3756 C CA . ALA A 1 535 ? 149.649 138.276 154.241 1.00 30.83 535 ALA A CA 1
ATOM 3757 C C . ALA A 1 535 ? 149.697 138.602 152.754 1.00 35.43 535 ALA A C 1
ATOM 3758 O O . ALA A 1 535 ? 150.774 138.853 152.202 1.00 40.10 535 ALA A O 1
ATOM 3760 N N . ALA A 1 536 ? 148.525 138.647 152.126 1.00 42.54 536 ALA A N 1
ATOM 3761 C CA . ALA A 1 536 ? 148.382 138.706 150.680 1.00 46.17 536 ALA A CA 1
ATOM 3762 C C . ALA A 1 536 ? 147.791 140.051 150.285 1.00 49.54 536 ALA A C 1
ATOM 3763 O O . ALA A 1 536 ? 146.701 140.414 150.742 1.00 55.51 536 ALA A O 1
ATOM 3765 N N . ALA A 1 537 ? 148.522 140.785 149.447 1.00 45.60 537 ALA A N 1
ATOM 3766 C CA . ALA A 1 537 ? 148.078 142.054 148.878 1.00 51.61 537 ALA A CA 1
ATOM 3767 C C . ALA A 1 537 ? 148.238 142.000 147.355 1.00 53.26 537 ALA A C 1
ATOM 3768 O O . ALA A 1 537 ? 148.783 142.906 146.726 1.00 59.02 537 ALA A O 1
ATOM 3770 N N . LEU A 1 538 ? 147.761 140.911 146.759 1.00 51.04 538 LEU A N 1
ATOM 3771 C CA . LEU A 1 538 ? 147.979 140.656 145.343 1.00 61.32 538 LEU A CA 1
ATOM 3772 C C . LEU A 1 538 ? 147.129 141.578 144.473 1.00 65.87 538 LEU A C 1
ATOM 3773 O O . LEU A 1 538 ? 146.167 142.200 144.929 1.00 69.32 538 LEU A O 1
ATOM 3778 N N . ASP A 1 539 ? 147.509 141.663 143.198 1.00 57.31 539 ASP A N 1
ATOM 3779 C CA . ASP A 1 539 ? 146.800 142.478 142.220 1.00 57.07 539 ASP A CA 1
ATOM 3780 C C . ASP A 1 539 ? 145.844 141.681 141.339 1.00 64.29 539 ASP A C 1
ATOM 3781 O O . ASP A 1 539 ? 145.199 142.275 140.469 1.00 66.97 539 ASP A O 1
ATOM 3786 N N . THR A 1 540 ? 145.735 140.367 141.529 1.00 61.23 540 THR A N 1
ATOM 3787 C CA . THR A 1 540 ? 144.948 139.531 140.632 1.00 53.84 540 THR A CA 1
ATOM 3788 C C . THR A 1 540 ? 144.315 138.386 141.408 1.00 51.14 540 THR A C 1
ATOM 3789 O O . THR A 1 540 ? 144.808 137.982 142.464 1.00 55.09 540 THR A O 1
ATOM 3793 N N . PHE A 1 541 ? 143.205 137.875 140.870 1.00 47.29 541 PHE A N 1
ATOM 3794 C CA . PHE A 1 541 ? 142.559 136.712 141.466 1.00 42.11 541 PHE A CA 1
ATOM 3795 C C . PHE A 1 541 ? 143.407 135.451 141.317 1.00 44.41 541 PHE A C 1
ATOM 3796 O O . PHE A 1 541 ? 143.332 134.556 142.166 1.00 51.26 541 PHE A O 1
ATOM 3804 N N . GLU A 1 542 ? 144.209 135.354 140.251 1.00 45.50 542 GLU A N 1
ATOM 3805 C CA . GLU A 1 542 ? 144.983 134.136 140.011 1.00 51.55 542 GLU A CA 1
ATOM 3806 C C . GLU A 1 542 ? 146.128 133.990 141.007 1.00 49.47 542 GLU A C 1
ATOM 3807 O O . GLU A 1 542 ? 146.381 132.890 141.518 1.00 50.26 542 GLU A O 1
ATOM 3813 N N . ALA A 1 543 ? 146.832 135.086 141.296 1.00 48.30 543 ALA A N 1
ATOM 3814 C CA . ALA A 1 543 ? 147.873 135.043 142.317 1.00 49.34 543 ALA A CA 1
ATOM 3815 C C . ALA A 1 543 ? 147.279 134.755 143.690 1.00 46.12 543 ALA A C 1
ATOM 3816 O O . ALA A 1 543 ? 147.873 134.017 144.487 1.00 46.03 543 ALA A O 1
ATOM 3818 N N . ARG A 1 544 ? 146.108 135.324 143.981 1.00 46.17 544 ARG A N 1
ATOM 3819 C CA . ARG A 1 544 ? 145.415 134.990 145.220 1.00 42.97 544 ARG A CA 1
ATOM 3820 C C . ARG A 1 544 ? 145.086 133.507 145.287 1.00 43.25 544 ARG A C 1
ATOM 3821 O O . ARG A 1 544 ? 145.261 132.873 146.331 1.00 41.41 544 ARG A O 1
ATOM 3829 N N . ASP A 1 545 ? 144.603 132.940 144.183 1.00 47.26 545 ASP A N 1
ATOM 3830 C CA . ASP A 1 545 ? 144.283 131.519 144.168 1.00 44.27 545 ASP A CA 1
ATOM 3831 C C . ASP A 1 545 ? 145.526 130.676 144.418 1.00 40.29 545 ASP A C 1
ATOM 3832 O O . ASP A 1 545 ? 145.482 129.702 145.178 1.00 46.56 545 ASP A O 1
ATOM 3837 N N . TYR A 1 546 ? 146.648 131.040 143.796 1.00 36.98 546 TYR A N 1
ATOM 3838 C CA . TYR A 1 546 ? 147.870 130.265 143.990 1.00 35.63 546 TYR A CA 1
ATOM 3839 C C . TYR A 1 546 ? 148.366 130.357 145.426 1.00 41.40 546 TYR A C 1
ATOM 3840 O O . TYR A 1 546 ? 148.752 129.345 146.026 1.00 48.54 546 TYR A O 1
ATOM 3849 N N . VAL A 1 547 ? 148.398 131.568 145.989 1.00 42.45 547 VAL A N 1
ATOM 3850 C CA . VAL A 1 547 ? 148.882 131.708 147.360 1.00 35.91 547 VAL A CA 1
ATOM 3851 C C . VAL A 1 547 ? 147.938 131.021 148.337 1.00 30.43 547 VAL A C 1
ATOM 3852 O O . VAL A 1 547 ? 148.383 130.462 149.341 1.00 32.53 547 VAL A O 1
ATOM 3856 N N . ALA A 1 548 ? 146.631 131.031 148.062 1.00 30.62 548 ALA A N 1
ATOM 3857 C CA . ALA A 1 548 ? 145.694 130.311 148.918 1.00 30.34 548 ALA A CA 1
ATOM 3858 C C . ALA A 1 548 ? 145.908 128.808 148.826 1.00 28.69 548 ALA A C 1
ATOM 3859 O O . ALA A 1 548 ? 145.811 128.100 149.834 1.00 33.06 548 ALA A O 1
ATOM 3861 N N . ALA A 1 549 ? 146.195 128.300 147.626 1.00 28.42 549 ALA A N 1
ATOM 3862 C CA . ALA A 1 549 ? 146.503 126.882 147.483 1.00 28.97 549 ALA A CA 1
ATOM 3863 C C . ALA A 1 549 ? 147.768 126.515 148.249 1.00 29.50 549 ALA A C 1
ATOM 3864 O O . ALA A 1 549 ? 147.820 125.475 148.915 1.00 32.34 549 ALA A O 1
ATOM 3866 N N . ARG A 1 550 ? 148.798 127.360 148.171 1.00 26.74 550 ARG A N 1
ATOM 3867 C CA . ARG A 1 550 ? 150.024 127.105 148.924 1.00 26.28 550 ARG A CA 1
ATOM 3868 C C . ARG A 1 550 ? 149.781 127.179 150.428 1.00 30.76 550 ARG A C 1
ATOM 3869 O O . ARG A 1 550 ? 150.350 126.395 151.196 1.00 32.08 550 ARG A O 1
ATOM 3877 N N . CYS A 1 551 ? 148.950 128.126 150.866 1.00 29.02 551 CYS A N 1
ATOM 3878 C CA . CYS A 1 551 ? 148.619 128.236 152.282 1.00 26.04 551 CYS A CA 1
ATOM 3879 C C . CYS A 1 551 ? 147.855 127.012 152.767 1.00 27.33 551 CYS A C 1
ATOM 3880 O O . CYS A 1 551 ? 148.084 126.530 153.882 1.00 29.00 551 CYS A O 1
ATOM 3883 N N . THR A 1 552 ? 146.934 126.504 151.948 1.00 26.02 552 THR A N 1
ATOM 3884 C CA . THR A 1 552 ? 146.248 125.262 152.284 1.00 23.55 552 THR A CA 1
ATOM 3885 C C . THR A 1 552 ? 147.231 124.102 152.343 1.00 24.29 552 THR A C 1
ATOM 3886 O O . THR A 1 552 ? 147.143 123.247 153.231 1.00 27.06 552 THR A O 1
ATOM 3890 N N . HIS A 1 553 ? 148.182 124.066 151.408 1.00 22.61 553 HIS A N 1
ATOM 3891 C CA . HIS A 1 553 ? 149.165 122.991 151.377 1.00 21.79 553 HIS A CA 1
ATOM 3892 C C . HIS A 1 553 ? 150.038 122.990 152.624 1.00 25.16 553 HIS A C 1
ATOM 3893 O O . HIS A 1 553 ? 150.319 121.929 153.191 1.00 26.69 553 HIS A O 1
ATOM 3900 N N . PHE A 1 554 ? 150.485 124.161 153.060 1.00 25.63 554 PHE A N 1
ATOM 3901 C CA . PHE A 1 554 ? 151.418 124.255 154.174 1.00 22.17 554 PHE A CA 1
ATOM 3902 C C . PHE A 1 554 ? 150.738 124.486 155.513 1.00 21.43 554 PHE A C 1
ATOM 3903 O O . PHE A 1 554 ? 151.432 124.585 156.530 1.00 23.83 554 PHE A O 1
ATOM 3911 N N . LEU A 1 555 ? 149.409 124.563 155.538 1.00 20.95 555 LEU A N 1
ATOM 3912 C CA . LEU A 1 555 ? 148.651 124.845 156.754 1.00 20.36 555 LEU A CA 1
ATOM 3913 C C . LEU A 1 555 ? 149.116 126.148 157.400 1.00 21.22 555 LEU A C 1
ATOM 3914 O O . LEU A 1 555 ? 149.406 126.211 158.595 1.00 24.10 555 LEU A O 1
ATOM 3919 N N . LYS A 1 556 ? 149.185 127.201 156.589 1.00 19.78 556 LYS A N 1
ATOM 3920 C CA . LYS A 1 556 ? 149.574 128.519 157.058 1.00 19.13 556 LYS A CA 1
ATOM 3921 C C . LYS A 1 556 ? 148.369 129.442 157.058 1.00 21.59 556 LYS A C 1
ATOM 3922 O O . LYS A 1 556 ? 147.630 129.479 156.066 1.00 25.48 556 LYS A O 1
ATOM 3928 N N . PRO A 1 557 ? 148.124 130.179 158.140 1.00 17.01 557 PRO A N 1
ATOM 3929 C CA . PRO A 1 557 ? 147.032 131.161 158.130 1.00 20.31 557 PRO A CA 1
ATOM 3930 C C . PRO A 1 557 ? 147.274 132.224 157.071 1.00 29.42 557 PRO A C 1
ATOM 3931 O O . PRO A 1 557 ? 148.320 132.884 157.049 1.00 35.82 557 PRO A O 1
ATOM 3935 N N . LEU A 1 558 ? 146.298 132.381 156.185 1.00 27.14 558 LEU A N 1
ATOM 3936 C CA . LEU A 1 558 ? 146.379 133.348 155.101 1.00 26.69 558 LEU A CA 1
ATOM 3937 C C . LEU A 1 558 ? 145.428 134.504 155.369 1.00 30.67 558 LEU A C 1
ATOM 3938 O O . LEU A 1 558 ? 144.215 134.306 155.466 1.00 33.01 558 LEU A O 1
ATOM 3943 N N . LEU A 1 559 ? 145.974 135.708 155.467 1.00 32.99 559 LEU A N 1
ATOM 3944 C CA . LEU A 1 559 ? 145.181 136.924 155.525 1.00 31.55 559 LEU A CA 1
ATOM 3945 C C . LEU A 1 559 ? 145.242 137.551 154.146 1.00 34.44 559 LEU A C 1
ATOM 3946 O O . LEU A 1 559 ? 146.321 137.654 153.563 1.00 38.68 559 LEU A O 1
ATOM 3951 N N . GLU A 1 560 ? 144.084 137.920 153.612 1.00 38.11 560 GLU A N 1
ATOM 3952 C CA . GLU A 1 560 ? 143.938 138.318 152.219 1.00 43.52 560 GLU A CA 1
ATOM 3953 C C . GLU A 1 560 ? 143.275 139.682 152.180 1.00 43.07 560 GLU A C 1
ATOM 3954 O O . GLU A 1 560 ? 142.242 139.889 152.825 1.00 45.06 560 GLU A O 1
ATOM 3960 N N . ALA A 1 561 ? 143.861 140.610 151.431 1.00 44.22 561 ALA A N 1
ATOM 3961 C CA . ALA A 1 561 ? 143.370 141.976 151.379 1.00 48.07 561 ALA A CA 1
ATOM 3962 C C . ALA A 1 561 ? 143.138 142.370 149.931 1.00 51.86 561 ALA A C 1
ATOM 3963 O O . ALA A 1 561 ? 144.038 142.218 149.101 1.00 55.07 561 ALA A O 1
ATOM 3965 N N . GLY A 1 562 ? 141.959 142.902 149.633 1.00 51.86 562 GLY A N 1
ATOM 3966 C CA . GLY A 1 562 ? 141.646 143.297 148.269 1.00 49.94 562 GLY A CA 1
ATOM 3967 C C . GLY A 1 562 ? 140.836 144.572 148.230 1.00 44.87 562 GLY A C 1
ATOM 3968 O O . GLY A 1 562 ? 140.079 144.875 149.156 1.00 43.83 562 GLY A O 1
ATOM 3969 N N . THR A 1 563 ? 140.999 145.326 147.141 1.00 48.54 563 THR A N 1
ATOM 3970 C CA . THR A 1 563 ? 140.345 146.618 146.985 1.00 50.51 563 THR A CA 1
ATOM 3971 C C . THR A 1 563 ? 139.864 146.802 145.551 1.00 50.95 563 THR A C 1
ATOM 3972 O O . THR A 1 563 ? 140.403 146.206 144.616 1.00 55.94 563 THR A O 1
ATOM 3976 N N . MET A 1 564 ? 138.817 147.612 145.398 1.00 56.87 564 MET A N 1
ATOM 3977 C CA . MET A 1 564 ? 138.482 148.248 144.126 1.00 68.11 564 MET A CA 1
ATOM 3978 C C . MET A 1 564 ? 137.657 149.489 144.437 1.00 69.30 564 MET A C 1
ATOM 3979 O O . MET A 1 564 ? 136.613 149.397 145.090 1.00 70.15 564 MET A O 1
ATOM 3984 N N . GLY A 1 565 ? 138.139 150.647 143.997 1.00 69.44 565 GLY A N 1
ATOM 3985 C CA . GLY A 1 565 ? 137.472 151.891 144.349 1.00 63.27 565 GLY A CA 1
ATOM 3986 C C . GLY A 1 565 ? 137.393 152.051 145.854 1.00 55.40 565 GLY A C 1
ATOM 3987 O O . GLY A 1 565 ? 138.376 151.848 146.574 1.00 59.39 565 GLY A O 1
ATOM 3988 N N . THR A 1 566 ? 136.210 152.410 146.345 1.00 52.21 566 THR A N 1
ATOM 3989 C CA . THR A 1 566 ? 135.975 152.546 147.776 1.00 54.58 566 THR A CA 1
ATOM 3990 C C . THR A 1 566 ? 135.508 151.244 148.418 1.00 56.68 566 THR A C 1
ATOM 3991 O O . THR A 1 566 ? 135.107 151.253 149.586 1.00 54.54 566 THR A O 1
ATOM 3995 N N . ARG A 1 567 ? 135.556 150.134 147.683 1.00 54.94 567 ARG A N 1
ATOM 3996 C CA . ARG A 1 567 ? 135.214 148.817 148.203 1.00 51.17 567 ARG A CA 1
ATOM 3997 C C . ARG A 1 567 ? 136.489 148.096 148.616 1.00 52.15 567 ARG A C 1
ATOM 3998 O O . ARG A 1 567 ? 137.487 148.130 147.891 1.00 56.18 567 ARG A O 1
ATOM 4006 N N . GLY A 1 568 ? 136.455 147.457 149.774 1.00 47.43 568 GLY A N 1
ATOM 4007 C CA . GLY A 1 568 ? 137.577 146.660 150.230 1.00 40.80 568 GLY A CA 1
ATOM 4008 C C . GLY A 1 568 ? 137.101 145.463 151.020 1.00 41.43 568 GLY A C 1
ATOM 4009 O O . GLY A 1 568 ? 136.039 145.484 151.642 1.00 44.88 568 GLY A O 1
ATOM 4010 N N . SER A 1 569 ? 137.897 144.401 150.978 1.00 38.95 569 SER A N 1
ATOM 4011 C CA . SER A 1 569 ? 137.646 143.227 151.797 1.00 38.62 569 SER A CA 1
ATOM 4012 C C . SER A 1 569 ? 138.933 142.758 152.450 1.00 41.76 569 SER A C 1
ATOM 4013 O O . SER A 1 569 ? 140.025 142.859 151.877 1.00 46.17 569 SER A O 1
ATOM 4016 N N . ALA A 1 570 ? 138.776 142.235 153.662 1.00 42.23 570 ALA A N 1
ATOM 4017 C CA . ALA A 1 570 ? 139.842 141.557 154.385 1.00 41.46 570 ALA A CA 1
ATOM 4018 C C . ALA A 1 570 ? 139.307 140.215 154.857 1.00 36.93 570 ALA A C 1
ATOM 4019 O O . ALA A 1 570 ? 138.292 140.159 155.560 1.00 35.11 570 ALA A O 1
ATOM 4021 N N . SER A 1 571 ? 139.985 139.142 154.474 1.00 35.87 571 SER A N 1
ATOM 4022 C CA . SER A 1 571 ? 139.593 137.794 154.846 1.00 36.46 571 SER A CA 1
ATOM 4023 C C . SER A 1 571 ? 140.730 137.115 155.595 1.00 39.41 571 SER A C 1
ATOM 4024 O O . SER A 1 571 ? 141.902 137.430 155.387 1.00 43.90 571 SER A O 1
ATOM 4027 N N . VAL A 1 572 ? 140.377 136.190 156.481 1.00 34.07 572 VAL A N 1
ATOM 4028 C CA . VAL A 1 572 ? 141.355 135.371 157.187 1.00 31.83 572 VAL A CA 1
ATOM 4029 C C . VAL A 1 572 ? 140.952 133.911 157.041 1.00 32.95 572 VAL A C 1
ATOM 4030 O O . VAL A 1 572 ? 139.827 133.532 157.384 1.00 33.30 572 VAL A O 1
ATOM 4034 N N . PHE A 1 573 ? 141.866 133.097 156.524 1.00 32.54 573 PHE A N 1
ATOM 4035 C CA . PHE A 1 573 ? 141.648 131.671 156.316 1.00 28.39 573 PHE A CA 1
ATOM 4036 C C . PHE A 1 573 ? 142.629 130.922 157.205 1.00 24.50 573 PHE A C 1
ATOM 4037 O O . PHE A 1 573 ? 143.844 130.976 156.983 1.00 27.43 573 PHE A O 1
ATOM 4045 N N . ILE A 1 574 ? 142.100 130.244 158.211 1.00 23.20 574 ILE A N 1
ATOM 4046 C CA . ILE A 1 574 ? 142.887 129.519 159.205 1.00 21.10 574 ILE A CA 1
ATOM 4047 C C . ILE A 1 574 ? 142.693 128.031 158.955 1.00 21.85 574 ILE A C 1
ATOM 4048 O O . ILE A 1 574 ? 141.549 127.583 158.826 1.00 25.46 574 ILE A O 1
ATOM 4053 N N . PRO A 1 575 ? 143.762 127.245 158.864 1.00 17.91 575 PRO A N 1
ATOM 4054 C CA . PRO A 1 575 ? 143.603 125.819 158.565 1.00 21.99 575 PRO A CA 1
ATOM 4055 C C . PRO A 1 575 ? 142.740 125.112 159.599 1.00 24.76 575 PRO A C 1
ATOM 4056 O O . PRO A 1 575 ? 142.844 125.364 160.802 1.00 28.22 575 PRO A O 1
ATOM 4060 N N . HIS A 1 576 ? 141.870 124.232 159.107 1.00 26.95 576 HIS A N 1
ATOM 4061 C CA . HIS A 1 576 ? 141.016 123.374 159.926 1.00 24.05 576 HIS A CA 1
ATOM 4062 C C . HIS A 1 576 ? 140.035 124.163 160.787 1.00 26.34 576 HIS A C 1
ATOM 4063 O O . HIS A 1 576 ? 139.477 123.619 161.744 1.00 29.49 576 HIS A O 1
ATOM 4070 N N . VAL A 1 577 ? 139.812 125.439 160.475 1.00 29.54 577 VAL A N 1
ATOM 4071 C CA . VAL A 1 577 ? 138.889 126.272 161.242 1.00 27.14 577 VAL A CA 1
ATOM 4072 C C . VAL A 1 577 ? 137.864 126.918 160.317 1.00 27.51 577 VAL A C 1
ATOM 4073 O O . VAL A 1 577 ? 136.657 126.856 160.573 1.00 30.88 577 VAL A O 1
ATOM 4077 N N . THR A 1 578 ? 138.334 127.550 159.248 1.00 25.09 578 THR A N 1
ATOM 4078 C CA . THR A 1 578 ? 137.484 128.272 158.310 1.00 29.48 578 THR A CA 1
ATOM 4079 C C . THR A 1 578 ? 137.605 127.652 156.917 1.00 34.89 578 THR A C 1
ATOM 4080 O O . THR A 1 578 ? 138.235 126.611 156.732 1.00 37.82 578 THR A O 1
ATOM 4084 N N . GLU A 1 579 ? 136.988 128.300 155.936 1.00 33.09 579 GLU A N 1
ATOM 4085 C CA . GLU A 1 579 ? 136.994 127.816 154.566 1.00 34.58 579 GLU A CA 1
ATOM 4086 C C . GLU A 1 579 ? 138.236 128.302 153.822 1.00 34.96 579 GLU A C 1
ATOM 4087 O O . GLU A 1 579 ? 138.983 129.161 154.293 1.00 37.01 579 GLU A O 1
ATOM 4093 N N . ASN A 1 580 ? 138.460 127.719 152.648 1.00 33.10 580 ASN A N 1
ATOM 4094 C CA . ASN A 1 580 ? 139.529 128.145 151.760 1.00 36.17 580 ASN A CA 1
ATOM 4095 C C . ASN A 1 580 ? 139.090 129.351 150.935 1.00 42.06 580 ASN A C 1
ATOM 4096 O O . ASN A 1 580 ? 137.900 129.657 150.816 1.00 48.90 580 ASN A O 1
ATOM 4101 N N . TYR A 1 581 ? 140.071 130.043 150.362 1.00 39.92 581 TYR A N 1
ATOM 4102 C CA . TYR A 1 581 ? 139.772 131.145 149.459 1.00 43.68 581 TYR A CA 1
ATOM 4103 C C . TYR A 1 581 ? 139.198 130.613 148.152 1.00 51.83 581 TYR A C 1
ATOM 4104 O O . TYR A 1 581 ? 139.752 129.689 147.549 1.00 57.78 581 TYR A O 1
ATOM 4113 N N . LYS A 1 582 ? 138.088 131.202 147.713 1.00 50.24 582 LYS A N 1
ATOM 4114 C CA . LYS A 1 582 ? 137.417 130.817 146.477 1.00 49.93 582 LYS A CA 1
ATOM 4115 C C . LYS A 1 582 ? 137.513 131.969 145.485 1.00 53.45 582 LYS A C 1
ATOM 4116 O O . LYS A 1 582 ? 136.928 133.034 145.706 1.00 56.70 582 LYS A O 1
ATOM 4122 N N . ALA A 1 583 ? 138.273 131.746 144.368 1.00 52.38 583 ALA A N 1
ATOM 4123 C CA . ALA A 1 583 ? 138.525 132.759 143.356 1.00 53.93 583 ALA A CA 1
ATOM 4124 C C . ALA A 1 583 ? 137.519 132.661 142.213 1.00 63.05 583 ALA A C 1
ATOM 4125 O O . ALA A 1 583 ? 137.041 131.570 141.886 1.00 67.06 583 ALA A O 1
ATOM 4127 N N . PRO A 1 584 ? 137.178 133.793 141.602 1.00 67.60 584 PRO A N 1
ATOM 4128 C CA . PRO A 1 584 ? 136.391 133.762 140.365 1.00 72.03 584 PRO A CA 1
ATOM 4129 C C . PRO A 1 584 ? 137.250 133.364 139.176 1.00 73.99 584 PRO A C 1
ATOM 4130 O O . PRO A 1 584 ? 138.482 133.384 139.224 1.00 72.65 584 PRO A O 1
ATOM 4134 N N . SER A 1 585 ? 136.570 132.983 138.099 1.00 80.88 585 SER A N 1
ATOM 4135 C CA . SER A 1 585 ? 137.236 132.583 136.864 1.00 90.19 585 SER A CA 1
ATOM 4136 C C . SER A 1 585 ? 138.055 133.726 136.279 1.00 87.05 585 SER A C 1
ATOM 4137 O O . SER A 1 585 ? 138.429 133.693 135.108 1.00 84.18 585 SER A O 1
ATOM 4140 N N . ASP A 1 594 ? 137.200 138.717 124.726 1.00 136.33 594 ASP A N 1
ATOM 4141 C CA . ASP A 1 594 ? 136.254 137.961 123.911 1.00 138.57 594 ASP A CA 1
ATOM 4142 C C . ASP A 1 594 ? 136.870 137.530 122.578 1.00 141.46 594 ASP A C 1
ATOM 4143 O O . ASP A 1 594 ? 137.760 138.200 122.053 1.00 142.62 594 ASP A O 1
ATOM 4148 N N . PRO A 1 595 ? 136.408 136.396 122.048 1.00 141.60 595 PRO A N 1
ATOM 4149 C CA . PRO A 1 595 ? 137.028 135.833 120.842 1.00 140.29 595 PRO A CA 1
ATOM 4150 C C . PRO A 1 595 ? 136.934 136.766 119.644 1.00 140.49 595 PRO A C 1
ATOM 4151 O O . PRO A 1 595 ? 135.989 137.546 119.503 1.00 142.66 595 PRO A O 1
ATOM 4155 N N . VAL A 1 596 ? 137.941 136.668 118.770 1.00 135.06 596 VAL A N 1
ATOM 4156 C CA . VAL A 1 596 ? 137.972 137.451 117.539 1.00 130.57 596 VAL A CA 1
ATOM 4157 C C . VAL A 1 596 ? 136.803 137.116 116.624 1.00 133.78 596 VAL A C 1
ATOM 4158 O O . VAL A 1 596 ? 136.570 137.825 115.639 1.00 136.93 596 VAL A O 1
ATOM 4162 N N . CYS A 1 597 ? 136.073 136.034 116.913 1.00 132.26 597 CYS A N 1
ATOM 4163 C CA . CYS A 1 597 ? 134.943 135.633 116.078 1.00 131.88 597 CYS A CA 1
ATOM 4164 C C . CYS A 1 597 ? 133.955 136.773 115.872 1.00 134.44 597 CYS A C 1
ATOM 4165 O O . CYS A 1 597 ? 133.494 137.011 114.750 1.00 128.63 597 CYS A O 1
ATOM 4168 N N . THR A 1 598 ? 133.612 137.485 116.944 1.00 138.63 598 THR A N 1
ATOM 4169 C CA . THR A 1 598 ? 132.664 138.589 116.852 1.00 136.00 598 THR A CA 1
ATOM 4170 C C . THR A 1 598 ? 133.366 139.940 116.764 1.00 135.08 598 THR A C 1
ATOM 4171 O O . THR A 1 598 ? 132.889 140.843 116.071 1.00 136.11 598 THR A O 1
ATOM 4175 N N . VAL A 1 599 ? 134.491 140.095 117.467 1.00 135.26 599 VAL A N 1
ATOM 4176 C CA . VAL A 1 599 ? 135.178 141.383 117.525 1.00 138.34 599 VAL A CA 1
ATOM 4177 C C . VAL A 1 599 ? 135.658 141.825 116.146 1.00 135.80 599 VAL A C 1
ATOM 4178 O O . VAL A 1 599 ? 135.628 143.020 115.824 1.00 135.99 599 VAL A O 1
ATOM 4182 N N . ARG A 1 600 ? 136.090 140.882 115.307 1.00 129.77 600 ARG A N 1
ATOM 4183 C CA . ARG A 1 600 ? 136.677 141.244 114.020 1.00 121.90 600 ARG A CA 1
ATOM 4184 C C . ARG A 1 600 ? 135.652 141.843 113.055 1.00 123.08 600 ARG A C 1
ATOM 4185 O O . ARG A 1 600 ? 136.027 142.623 112.172 1.00 122.62 600 ARG A O 1
ATOM 4193 N N . TYR A 1 601 ? 134.366 141.514 113.202 1.00 123.32 601 TYR A N 1
ATOM 4194 C CA . TYR A 1 601 ? 133.378 141.962 112.218 1.00 118.45 601 TYR A CA 1
ATOM 4195 C C . TYR A 1 601 ? 132.113 142.573 112.799 1.00 121.26 601 TYR A C 1
ATOM 4196 O O . TYR A 1 601 ? 131.354 143.185 112.039 1.00 124.20 601 TYR A O 1
ATOM 4205 N N . ILE A 1 602 ? 131.843 142.439 114.092 1.00 125.33 602 ILE A N 1
ATOM 4206 C CA . ILE A 1 602 ? 130.633 142.993 114.693 1.00 132.20 602 ILE A CA 1
ATOM 4207 C C . ILE A 1 602 ? 130.875 143.211 116.186 1.00 137.33 602 ILE A C 1
ATOM 4208 O O . ILE A 1 602 ? 130.542 142.349 117.013 1.00 139.98 602 ILE A O 1
ATOM 4213 N N . PRO A 1 603 ? 131.483 144.329 116.574 1.00 140.40 603 PRO A N 1
ATOM 4214 C CA . PRO A 1 603 ? 131.651 144.623 118.004 1.00 146.36 603 PRO A CA 1
ATOM 4215 C C . PRO A 1 603 ? 130.357 145.094 118.652 1.00 148.57 603 PRO A C 1
ATOM 4216 O O . PRO A 1 603 ? 129.821 146.148 118.295 1.00 146.19 603 PRO A O 1
ATOM 4220 N N . ALA A 1 604 ? 129.839 144.318 119.604 1.00 148.64 604 ALA A N 1
ATOM 4221 C CA . ALA A 1 604 ? 128.571 144.642 120.244 1.00 147.11 604 ALA A CA 1
ATOM 4222 C C . ALA A 1 604 ? 128.716 145.521 121.480 1.00 149.50 604 ALA A C 1
ATOM 4223 O O . ALA A 1 604 ? 127.718 146.096 121.930 1.00 148.57 604 ALA A O 1
ATOM 4225 N N . THR A 1 605 ? 129.918 145.643 122.040 1.00 151.31 605 THR A N 1
ATOM 4226 C CA . THR A 1 605 ? 130.114 146.357 123.294 1.00 151.62 605 THR A CA 1
ATOM 4227 C C . THR A 1 605 ? 131.333 147.264 123.187 1.00 150.68 605 THR A C 1
ATOM 4228 O O . THR A 1 605 ? 132.104 147.202 122.225 1.00 147.44 605 THR A O 1
ATOM 4232 N N . THR A 1 606 ? 131.491 148.123 124.197 1.00 154.85 606 THR A N 1
ATOM 4233 C CA . THR A 1 606 ? 132.665 148.989 124.263 1.00 157.91 606 THR A CA 1
ATOM 4234 C C . THR A 1 606 ? 133.943 148.174 124.417 1.00 156.36 606 THR A C 1
ATOM 4235 O O . THR A 1 606 ? 134.974 148.498 123.813 1.00 153.14 606 THR A O 1
ATOM 4239 N N . GLU A 1 607 ? 133.897 147.114 125.229 1.00 159.03 607 GLU A N 1
ATOM 4240 C CA . GLU A 1 607 ? 135.073 146.270 125.409 1.00 157.65 607 GLU A CA 1
ATOM 4241 C C . GLU A 1 607 ? 135.514 145.656 124.087 1.00 155.96 607 GLU A C 1
ATOM 4242 O O . GLU A 1 607 ? 136.715 145.524 123.828 1.00 154.76 607 GLU A O 1
ATOM 4248 N N . HIS A 1 608 ? 134.556 145.285 123.233 1.00 154.93 608 HIS A N 1
ATOM 4249 C CA . HIS A 1 608 ? 134.896 144.721 121.930 1.00 150.40 608 HIS A CA 1
ATOM 4250 C C . HIS A 1 608 ? 135.685 145.717 121.089 1.00 145.15 608 HIS A C 1
ATOM 4251 O O . HIS A 1 608 ? 136.716 145.370 120.499 1.00 143.58 608 HIS A O 1
ATOM 4258 N N . THR A 1 609 ? 135.221 146.966 121.028 1.00 144.54 609 THR A N 1
ATOM 4259 C CA . THR A 1 609 ? 135.912 147.963 120.215 1.00 145.95 609 THR A CA 1
ATOM 4260 C C . THR A 1 609 ? 137.277 148.300 120.799 1.00 143.12 609 THR A C 1
ATOM 4261 O O . THR A 1 609 ? 138.248 148.486 120.055 1.00 140.31 609 THR A O 1
ATOM 4265 N N . VAL A 1 610 ? 137.375 148.380 122.128 1.00 145.67 610 VAL A N 1
ATOM 4266 C CA . VAL A 1 610 ? 138.668 148.657 122.746 1.00 146.16 610 VAL A CA 1
ATOM 4267 C C . VAL A 1 610 ? 139.651 147.530 122.455 1.00 143.51 610 VAL A C 1
ATOM 4268 O O . VAL A 1 610 ? 140.820 147.776 122.141 1.00 140.34 610 VAL A O 1
ATOM 4272 N N . GLN A 1 611 ? 139.197 146.278 122.555 1.00 147.32 611 GLN A N 1
ATOM 4273 C CA . GLN A 1 611 ? 140.071 145.147 122.256 1.00 146.72 611 GLN A CA 1
ATOM 4274 C C . GLN A 1 611 ? 140.478 145.132 120.788 1.00 143.51 611 GLN A C 1
ATOM 4275 O O . GLN A 1 611 ? 141.624 144.805 120.461 1.00 141.94 611 GLN A O 1
ATOM 4281 N N . TRP A 1 612 ? 139.552 145.474 119.888 1.00 144.51 612 TRP A N 1
ATOM 4282 C CA . TRP A 1 612 ? 139.892 145.548 118.471 1.00 138.94 612 TRP A CA 1
ATOM 4283 C C . TRP A 1 612 ? 140.955 146.608 118.216 1.00 131.59 612 TRP A C 1
ATOM 4284 O O . TRP A 1 612 ? 141.922 146.366 117.485 1.00 127.73 612 TRP A O 1
ATOM 4295 N N . ALA A 1 613 ? 140.800 147.786 11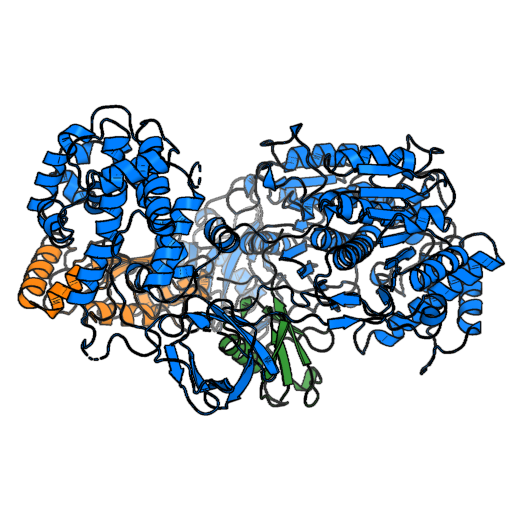8.824 1.00 132.88 613 ALA A N 1
ATOM 4296 C CA . ALA A 1 613 ? 141.797 148.838 118.660 1.00 130.42 613 ALA A CA 1
ATOM 4297 C C . ALA A 1 613 ? 143.138 148.429 119.256 1.00 126.51 613 ALA A C 1
ATOM 4298 O O . ALA A 1 613 ? 144.196 148.725 118.688 1.00 122.92 613 ALA A O 1
ATOM 4300 N N . LYS A 1 614 ? 143.115 147.757 120.410 1.00 130.13 614 LYS A N 1
ATOM 4301 C CA . LYS A 1 614 ? 144.355 147.317 121.037 1.00 131.38 614 LYS A CA 1
ATOM 4302 C C . LYS A 1 614 ? 145.074 146.289 120.176 1.00 133.25 614 LYS A C 1
ATOM 4303 O O . LYS A 1 614 ? 146.298 146.348 120.025 1.00 134.97 614 LYS A O 1
ATOM 4309 N N . GLY A 1 615 ? 144.332 145.344 119.597 1.00 136.23 615 GLY A N 1
ATOM 4310 C CA . GLY A 1 615 ? 144.947 144.383 118.696 1.00 136.37 615 GLY A CA 1
ATOM 4311 C C . GLY A 1 615 ? 145.471 145.031 117.428 1.00 133.56 615 GLY A C 1
ATOM 4312 O O . GLY A 1 615 ? 146.517 144.635 116.904 1.00 134.10 615 GLY A O 1
ATOM 4313 N N . GLU A 1 616 ? 144.749 146.029 116.914 1.00 130.28 616 GLU A N 1
ATOM 4314 C CA . GLU A 1 616 ? 145.231 146.769 115.754 1.00 125.02 616 GLU A CA 1
ATOM 4315 C C . GLU A 1 616 ? 146.543 147.475 116.067 1.00 126.05 616 GLU A C 1
ATOM 4316 O O . GLU A 1 616 ? 147.487 147.430 115.272 1.00 128.88 616 GLU A O 1
ATOM 4322 N N . PHE A 1 617 ? 146.626 148.118 117.233 1.00 128.75 617 PHE A N 1
ATOM 4323 C CA . PHE A 1 617 ? 147.883 148.725 117.658 1.00 132.12 617 PHE A CA 1
ATOM 4324 C C . PHE A 1 617 ? 148.973 147.673 117.806 1.00 132.90 617 PHE A C 1
ATOM 4325 O O . PHE A 1 617 ? 150.120 147.890 117.397 1.00 135.22 617 PHE A O 1
ATOM 4333 N N . ASP A 1 618 ? 148.624 146.519 118.379 1.00 134.89 618 ASP A N 1
ATOM 4334 C CA . ASP A 1 618 ? 149.610 145.478 118.645 1.00 140.43 618 ASP A CA 1
ATOM 4335 C C . ASP A 1 618 ? 150.213 144.936 117.356 1.00 140.07 618 ASP A C 1
ATOM 4336 O O . ASP A 1 618 ? 151.430 144.745 117.267 1.00 139.85 618 ASP A O 1
ATOM 4341 N N . ASP A 1 619 ? 149.383 144.684 116.343 1.00 140.37 619 ASP A N 1
ATOM 4342 C CA . ASP A 1 619 ? 149.903 144.114 115.105 1.00 139.25 619 ASP A CA 1
ATOM 4343 C C . ASP A 1 619 ? 150.379 145.163 114.107 1.00 133.43 619 ASP A C 1
ATOM 4344 O O . ASP A 1 619 ? 151.078 144.810 113.151 1.00 129.56 619 ASP A O 1
ATOM 4349 N N . LEU A 1 620 ? 150.027 146.437 114.297 1.00 133.93 620 LEU A N 1
ATOM 4350 C CA . LEU A 1 620 ? 150.565 147.488 113.447 1.00 131.76 620 LEU A CA 1
ATOM 4351 C C . LEU A 1 620 ? 151.860 148.077 113.984 1.00 135.29 620 LEU A C 1
ATOM 4352 O O . LEU A 1 620 ? 152.612 148.682 113.214 1.00 135.28 620 LEU A O 1
ATOM 4357 N N . PHE A 1 621 ? 152.136 147.934 115.283 1.00 137.01 621 PHE A N 1
ATOM 4358 C CA . PHE A 1 621 ? 153.282 148.605 115.872 1.00 133.67 621 PHE A CA 1
ATOM 4359 C C . PHE A 1 621 ? 154.162 147.734 116.756 1.00 139.84 621 PHE A C 1
ATOM 4360 O O . PHE A 1 621 ? 155.260 148.177 117.111 1.00 144.14 621 PHE A O 1
ATOM 4368 N N . CYS A 1 622 ? 153.736 146.528 117.125 1.00 142.44 622 CYS A N 1
ATOM 4369 C CA . CYS A 1 622 ? 154.545 145.676 117.989 1.00 148.65 622 CYS A CA 1
ATOM 4370 C C . CYS A 1 622 ? 154.892 144.336 117.359 1.00 151.23 622 CYS A C 1
ATOM 4371 O O . CYS A 1 622 ? 156.057 143.923 117.397 1.00 151.81 622 CYS A O 1
ATOM 4374 N N . GLU A 1 623 ? 153.914 143.643 116.778 1.00 149.30 623 GLU A N 1
ATOM 4375 C CA . GLU A 1 623 ? 154.077 142.255 116.360 1.00 149.35 623 GLU A CA 1
ATOM 4376 C C . GLU A 1 623 ? 154.671 142.124 114.961 1.00 150.73 623 GLU A C 1
ATOM 4377 O O . GLU A 1 623 ? 155.653 141.399 114.767 1.00 155.72 623 GLU A O 1
ATOM 4383 N N . SER A 1 624 ? 154.081 142.805 113.976 1.00 145.17 624 SER A N 1
ATOM 4384 C CA . SER A 1 624 ? 154.531 142.641 112.598 1.00 142.80 624 SER A CA 1
ATOM 4385 C C . SER A 1 624 ? 155.953 143.149 112.405 1.00 145.70 624 SER A C 1
ATOM 4386 O O . SER A 1 624 ? 156.686 142.627 111.558 1.00 148.02 624 SER A O 1
ATOM 4389 N N . ALA A 1 625 ? 156.362 144.163 113.170 1.00 145.30 625 ALA A N 1
ATOM 4390 C CA . ALA A 1 625 ? 157.750 144.606 113.113 1.00 148.96 625 ALA A CA 1
ATOM 4391 C C . ALA A 1 625 ? 158.696 143.499 113.561 1.00 154.80 625 ALA A C 1
ATOM 4392 O O . ALA A 1 625 ? 159.738 143.264 112.933 1.00 158.96 625 ALA A O 1
ATOM 4394 N N . LYS A 1 626 ? 158.344 142.800 114.643 1.00 154.92 626 LYS A N 1
ATOM 4395 C CA . LYS A 1 626 ? 159.138 141.657 115.079 1.00 158.13 626 LYS A CA 1
ATOM 4396 C C . LYS A 1 626 ? 159.122 140.549 114.036 1.00 159.55 626 LYS A C 1
ATOM 4397 O O . LYS A 1 626 ? 160.123 139.850 113.848 1.00 163.03 626 LYS A O 1
ATOM 4403 N N . THR A 1 627 ? 157.988 140.364 113.357 1.00 158.38 627 THR A N 1
ATOM 4404 C CA . THR A 1 627 ? 157.916 139.356 112.303 1.00 157.81 627 THR A CA 1
ATOM 4405 C C . THR A 1 627 ? 158.855 139.697 111.151 1.00 154.75 627 THR A C 1
ATOM 4406 O O . THR A 1 627 ? 159.506 138.811 110.585 1.00 155.66 627 THR A O 1
ATOM 4410 N N . ILE A 1 628 ? 158.930 140.978 110.787 1.00 150.64 628 ILE A N 1
ATOM 4411 C CA . ILE A 1 628 ? 159.862 141.411 109.748 1.00 147.42 628 ILE A CA 1
ATOM 4412 C C . ILE A 1 628 ? 161.299 141.181 110.196 1.00 152.83 628 ILE A C 1
ATOM 4413 O O . ILE A 1 628 ? 162.125 140.643 109.449 1.00 153.73 628 ILE A O 1
ATOM 4418 N N . ASN A 1 629 ? 161.619 141.588 111.426 1.00 157.59 629 ASN A N 1
ATOM 4419 C CA . ASN A 1 629 ? 163.006 141.572 111.877 1.00 159.64 629 ASN A CA 1
ATOM 4420 C C . ASN A 1 629 ? 163.507 140.170 112.202 1.00 162.09 629 ASN A C 1
ATOM 4421 O O . ASN A 1 629 ? 164.718 139.926 112.154 1.00 163.20 629 ASN A O 1
ATOM 4426 N N . SER A 1 630 ? 162.605 139.245 112.536 1.00 163.77 630 SER A N 1
ATOM 4427 C CA . SER A 1 630 ? 163.027 137.931 113.012 1.00 165.55 630 SER A CA 1
ATOM 4428 C C . SER A 1 630 ? 163.687 137.117 111.904 1.00 170.19 630 SER A C 1
ATOM 4429 O O . SER A 1 630 ? 164.746 136.513 112.113 1.00 170.04 630 SER A O 1
ATOM 4432 N N . HIS A 1 631 ? 163.082 137.089 110.719 1.00 172.48 631 HIS A N 1
ATOM 4433 C CA . HIS A 1 631 ? 163.597 136.242 109.651 1.00 172.34 631 HIS A CA 1
ATOM 4434 C C . HIS A 1 631 ? 163.560 136.961 108.308 1.00 170.78 631 HIS A C 1
ATOM 4435 O O . HIS A 1 631 ? 162.482 137.344 107.834 1.00 167.83 631 HIS A O 1
ATOM 4442 N N . PRO A 1 632 ? 164.713 137.162 107.666 1.00 171.08 632 PRO A N 1
ATOM 4443 C CA . PRO A 1 632 ? 164.727 137.740 106.317 1.00 171.46 632 PRO A CA 1
ATOM 4444 C C . PRO A 1 632 ? 164.429 136.741 105.211 1.00 173.68 632 PRO A C 1
ATOM 4445 O O . PRO A 1 632 ? 164.424 137.130 104.038 1.00 173.32 632 PRO A O 1
ATOM 4449 N N . GLN A 1 633 ? 164.191 135.470 105.551 1.00 173.94 633 GLN A N 1
ATOM 4450 C CA . GLN A 1 633 ? 163.902 134.468 104.529 1.00 173.01 633 GLN A CA 1
ATOM 4451 C C . GLN A 1 633 ? 162.613 134.792 103.785 1.00 176.76 633 GLN A C 1
ATOM 4452 O O . GLN A 1 633 ? 162.536 134.627 102.561 1.00 177.96 633 GLN A O 1
ATOM 4458 N N . ALA A 1 634 ? 161.587 135.249 104.506 1.00 177.92 634 ALA A N 1
ATOM 4459 C CA . ALA A 1 634 ? 160.335 135.629 103.864 1.00 179.36 634 ALA A CA 1
ATOM 4460 C C . ALA A 1 634 ? 160.499 136.828 102.940 1.00 181.32 634 ALA A C 1
ATOM 4461 O O . ALA A 1 634 ? 159.667 137.026 102.049 1.00 180.73 634 ALA A O 1
ATOM 4463 N N . LEU A 1 635 ? 161.547 137.625 103.130 1.00 180.70 635 LEU A N 1
ATOM 4464 C CA . LEU A 1 635 ? 161.821 138.778 102.284 1.00 179.39 635 LEU A CA 1
ATOM 4465 C C . LEU A 1 635 ? 162.754 138.454 101.125 1.00 180.30 635 LEU A C 1
ATOM 4466 O O . LEU A 1 635 ? 163.122 139.363 100.374 1.00 180.29 635 LEU A O 1
ATOM 4471 N N . SER A 1 636 ? 163.151 137.190 100.966 1.00 179.97 636 SER A N 1
ATOM 4472 C CA . SER A 1 636 ? 164.037 136.789 99.883 1.00 176.68 636 SER A CA 1
ATOM 4473 C C . SER A 1 636 ? 163.578 135.548 99.132 1.00 176.73 636 SER A C 1
ATOM 4474 O O . SER A 1 636 ? 164.143 135.252 98.074 1.00 173.34 636 SER A O 1
ATOM 4477 N N . SER A 1 637 ? 162.583 134.819 99.633 1.00 179.18 637 SER A N 1
ATOM 4478 C CA . SER A 1 637 ? 162.095 133.621 98.961 1.00 178.50 637 SER A CA 1
ATOM 4479 C C . SER A 1 637 ? 160.598 133.457 99.194 1.00 180.40 637 SER A C 1
ATOM 4480 O O . SER A 1 637 ? 160.174 133.115 100.306 1.00 181.09 637 SER A O 1
ATOM 4483 N N . PRO A 1 638 ? 159.767 133.702 98.178 1.00 181.49 638 PRO A N 1
ATOM 4484 C CA . PRO A 1 638 ? 158.315 133.532 98.357 1.00 182.48 638 PRO A CA 1
ATOM 4485 C C . PRO A 1 638 ? 157.900 132.105 98.675 1.00 181.07 638 PRO A C 1
ATOM 4486 O O . PRO A 1 638 ? 156.817 131.904 99.242 1.00 180.43 638 PRO A O 1
ATOM 4490 N N . GLU A 1 639 ? 158.721 131.110 98.327 1.00 180.66 639 GLU A N 1
ATOM 4491 C CA . GLU A 1 639 ? 158.376 129.725 98.634 1.00 180.91 639 GLU A CA 1
ATOM 4492 C C . GLU A 1 639 ? 158.269 129.508 100.138 1.00 180.43 639 GLU A C 1
ATOM 4493 O O . GLU A 1 639 ? 157.344 128.837 100.612 1.00 177.90 639 GLU A O 1
ATOM 4499 N N . ASP A 1 640 ? 159.206 130.066 100.905 1.00 182.14 640 ASP A N 1
ATOM 4500 C CA . ASP A 1 640 ? 159.103 130.041 102.357 1.00 181.08 640 ASP A CA 1
ATOM 4501 C C . ASP A 1 640 ? 158.079 131.038 102.882 1.00 179.48 640 ASP A C 1
ATOM 4502 O O . ASP A 1 640 ? 157.539 130.834 103.975 1.00 178.89 640 ASP A O 1
ATOM 4507 N N . LEU A 1 641 ? 157.806 132.108 102.131 1.00 179.74 641 LEU A N 1
ATOM 4508 C CA . LEU A 1 641 ? 156.784 133.066 102.543 1.00 178.39 641 LEU A CA 1
ATOM 4509 C C . LEU A 1 641 ? 155.401 132.428 102.547 1.00 176.96 641 LEU A C 1
ATOM 4510 O O . LEU A 1 641 ? 154.563 132.754 103.397 1.00 174.52 641 LEU A O 1
ATOM 4515 N N . VAL A 1 642 ? 155.140 131.525 101.600 1.00 179.15 642 VAL A N 1
ATOM 4516 C CA . VAL A 1 642 ? 153.871 130.803 101.594 1.00 177.31 642 VAL A CA 1
ATOM 4517 C C . VAL A 1 642 ? 153.736 129.955 102.853 1.00 178.38 642 VAL A C 1
ATOM 4518 O O . VAL A 1 642 ? 152.669 129.907 103.478 1.00 176.01 642 VAL A O 1
ATOM 4522 N N . LYS A 1 643 ? 154.816 129.276 103.246 1.00 180.05 643 LYS A N 1
ATOM 4523 C CA . LYS A 1 643 ? 154.775 128.429 104.434 1.00 179.29 643 LYS A CA 1
ATOM 4524 C C . LYS A 1 643 ? 154.670 129.247 105.716 1.00 179.77 643 LYS A C 1
ATOM 4525 O O . LYS A 1 643 ? 154.044 128.799 106.683 1.00 178.97 643 LYS A O 1
ATOM 4531 N N . SER A 1 644 ? 155.273 130.438 105.746 1.00 180.49 644 SER A N 1
ATOM 4532 C CA . SER A 1 644 ? 155.354 131.199 106.991 1.00 175.33 644 SER A CA 1
ATOM 4533 C C . SER A 1 644 ? 153.999 131.750 107.423 1.00 170.87 644 SER A C 1
ATOM 4534 O O . SER A 1 644 ? 153.763 131.920 108.625 1.00 168.89 644 SER A O 1
ATOM 4537 N N . GLN A 1 645 ? 153.107 132.036 106.472 1.00 168.69 645 GLN A N 1
ATOM 4538 C CA . GLN A 1 645 ? 151.767 132.557 106.752 1.00 164.72 645 GLN A CA 1
ATOM 4539 C C . GLN A 1 645 ? 151.846 133.884 107.519 1.00 159.98 645 GLN A C 1
ATOM 4540 O O . GLN A 1 645 ? 151.483 133.997 108.692 1.00 157.52 645 GLN A O 1
ATOM 4546 N N . LYS A 1 646 ? 152.367 134.893 106.812 1.00 154.82 646 LYS A N 1
ATOM 4547 C CA . LYS A 1 646 ? 152.527 136.226 107.382 1.00 149.30 646 LYS A CA 1
ATOM 4548 C C . LYS A 1 646 ? 152.175 137.331 106.389 1.00 143.43 646 LYS A C 1
ATOM 4549 O O . LYS A 1 646 ? 152.597 138.478 106.578 1.00 142.88 646 LYS A O 1
ATOM 4555 N N . GLN A 1 647 ? 151.419 137.014 105.338 1.00 143.54 647 GLN A N 1
ATOM 4556 C CA . GLN A 1 647 ? 151.171 137.982 104.270 1.00 141.14 647 GLN A CA 1
ATOM 4557 C C . GLN A 1 647 ? 150.369 139.209 104.698 1.00 129.97 647 GLN A C 1
ATOM 4558 O O . GLN A 1 647 ? 150.781 140.330 104.352 1.00 127.36 647 GLN A O 1
ATOM 4564 N N . PRO A 1 648 ? 149.233 139.094 105.403 1.00 121.21 648 PRO A N 1
ATOM 4565 C CA . PRO A 1 648 ? 148.378 140.285 105.571 1.00 111.88 648 PRO A CA 1
ATOM 4566 C C . PRO A 1 648 ? 148.997 141.382 106.419 1.00 116.48 648 PRO A C 1
ATOM 4567 O O . PRO A 1 648 ? 148.866 142.566 106.077 1.00 121.03 648 PRO A O 1
ATOM 4571 N N . LEU A 1 649 ? 149.654 141.030 107.527 1.00 120.01 649 LEU A N 1
ATOM 4572 C CA . LEU A 1 649 ? 150.296 142.047 108.354 1.00 117.49 649 LEU A CA 1
ATOM 4573 C C . LEU A 1 649 ? 151.388 142.767 107.577 1.00 119.20 649 LEU A C 1
ATOM 4574 O O . LEU A 1 649 ? 151.515 143.995 107.656 1.00 121.05 649 LEU A O 1
ATOM 4579 N N . LEU A 1 650 ? 152.182 142.017 106.814 1.00 118.01 650 LEU A N 1
ATOM 4580 C CA . LEU A 1 650 ? 153.229 142.627 106.004 1.00 116.24 650 LEU A CA 1
ATOM 4581 C C . LEU A 1 650 ? 152.640 143.546 104.940 1.00 118.89 650 LEU A C 1
ATOM 4582 O O . LEU A 1 650 ? 153.158 144.643 104.698 1.00 120.33 650 LEU A O 1
ATOM 4587 N N . GLN A 1 651 ? 151.551 143.117 104.297 1.00 122.74 651 GLN A N 1
ATOM 4588 C CA . GLN A 1 651 ? 150.924 143.945 103.271 1.00 118.59 651 GLN A CA 1
ATOM 4589 C C . GLN A 1 651 ? 150.378 145.239 103.860 1.00 115.54 651 GLN A C 1
ATOM 4590 O O . GLN A 1 651 ? 150.539 146.313 103.268 1.00 117.30 651 GLN A O 1
ATOM 4596 N N . THR A 1 652 ? 149.729 145.162 105.024 1.00 113.95 652 THR A N 1
ATOM 4597 C CA . THR A 1 652 ? 149.169 146.371 105.616 1.00 107.78 652 THR A CA 1
ATOM 4598 C C . THR A 1 652 ? 150.240 147.256 106.245 1.00 114.00 652 THR A C 1
ATOM 4599 O O . THR A 1 652 ? 150.010 148.459 106.407 1.00 117.49 652 THR A O 1
ATOM 4603 N N . MET A 1 653 ? 151.402 146.697 106.597 1.00 115.25 653 MET A N 1
ATOM 4604 C CA . MET A 1 653 ? 152.510 147.537 107.039 1.00 114.18 653 MET A CA 1
ATOM 4605 C C . MET A 1 653 ? 153.166 148.238 105.859 1.00 111.55 653 MET A C 1
ATOM 4606 O O . MET A 1 653 ? 153.622 149.380 105.983 1.00 109.95 653 MET A O 1
ATOM 4611 N N . ARG A 1 654 ? 153.242 147.559 104.711 1.00 114.72 654 ARG A N 1
ATOM 4612 C CA . ARG A 1 654 ? 153.735 148.203 103.499 1.00 113.64 654 ARG A CA 1
ATOM 4613 C C . ARG A 1 654 ? 152.873 149.400 103.122 1.00 111.77 654 ARG A C 1
ATOM 4614 O O . ARG A 1 654 ? 153.384 150.395 102.595 1.00 114.96 654 ARG A O 1
ATOM 4622 N N . GLY A 1 655 ? 151.573 149.325 103.387 1.00 108.19 655 GLY A N 1
ATOM 4623 C CA . GLY A 1 655 ? 150.685 150.448 103.193 1.00 99.97 655 GLY A CA 1
ATOM 4624 C C . GLY A 1 655 ? 150.321 150.685 101.741 1.00 97.80 655 GLY A C 1
ATOM 4625 O O . GLY A 1 655 ? 150.637 149.906 100.839 1.00 103.72 655 GLY A O 1
ATOM 4626 N N . VAL A 1 656 ? 149.620 151.801 101.527 1.00 98.37 656 VAL A N 1
ATOM 4627 C CA . VAL A 1 656 ? 149.311 152.242 100.172 1.00 100.18 656 VAL A CA 1
ATOM 4628 C C . VAL A 1 656 ? 150.595 152.505 99.404 1.00 105.84 656 VAL A C 1
ATOM 4629 O O . VAL A 1 656 ? 150.663 152.288 98.188 1.00 107.77 656 VAL A O 1
ATOM 4633 N N . LEU A 1 657 ? 151.630 152.970 100.095 1.00 107.70 657 LEU A N 1
ATOM 4634 C CA . LEU A 1 657 ? 152.924 153.183 99.472 1.00 118.65 657 LEU A CA 1
ATOM 4635 C C . LEU A 1 657 ? 153.589 151.853 99.139 1.00 130.84 657 LEU A C 1
ATOM 4636 O O . LEU A 1 657 ? 153.346 150.829 99.783 1.00 131.73 657 LEU A O 1
ATOM 4641 N N . THR A 1 658 ? 154.435 151.877 98.112 1.00 138.46 658 THR A N 1
ATOM 4642 C CA . THR A 1 658 ? 155.329 150.768 97.814 1.00 145.17 658 THR A CA 1
ATOM 4643 C C . THR A 1 658 ? 156.779 151.076 98.145 1.00 147.81 658 THR A C 1
ATOM 4644 O O . THR A 1 658 ? 157.543 150.155 98.441 1.00 154.57 658 THR A O 1
ATOM 4648 N N . GLU A 1 659 ? 157.166 152.346 98.102 1.00 145.11 659 GLU A N 1
ATOM 4649 C CA . GLU A 1 659 ? 158.495 152.778 98.493 1.00 153.07 659 GLU A CA 1
ATOM 4650 C C . GLU A 1 659 ? 158.532 153.113 99.982 1.00 153.83 659 GLU A C 1
ATOM 4651 O O . GLU A 1 659 ? 157.506 153.380 100.613 1.00 148.95 659 GLU A O 1
ATOM 4657 N N . ARG A 1 660 ? 159.736 153.092 100.539 1.00 156.86 660 ARG A N 1
ATOM 4658 C CA . ARG A 1 660 ? 159.919 153.486 101.930 1.00 152.77 660 ARG A CA 1
ATOM 4659 C C . ARG A 1 660 ? 159.619 154.973 102.086 1.00 147.86 660 ARG A C 1
ATOM 4660 O O . ARG A 1 660 ? 160.051 155.776 101.250 1.00 147.28 660 ARG A O 1
ATOM 4668 N N . PRO A 1 661 ? 158.877 155.377 103.117 1.00 143.17 661 PRO A N 1
ATOM 4669 C CA . PRO A 1 661 ? 158.607 156.807 103.310 1.00 143.29 661 PRO A CA 1
ATOM 4670 C C . PRO A 1 661 ? 159.896 157.590 103.515 1.00 144.18 661 PRO A C 1
ATOM 4671 O O . PRO A 1 661 ? 160.828 157.129 104.180 1.00 143.21 661 PRO A O 1
ATOM 4675 N N . GLN A 1 662 ? 159.941 158.787 102.934 1.00 142.10 662 GLN A N 1
ATOM 4676 C CA . GLN A 1 662 ? 161.139 159.618 102.941 1.00 140.54 662 GLN A CA 1
ATOM 4677 C C . GLN A 1 662 ? 161.100 160.723 103.987 1.00 134.07 662 GLN A C 1
ATOM 4678 O O . GLN A 1 662 ? 162.100 160.953 104.673 1.00 131.99 662 GLN A O 1
ATOM 4684 N N . THR A 1 663 ? 159.969 161.414 104.128 1.00 128.20 663 THR A N 1
ATOM 4685 C CA . THR A 1 663 ? 159.845 162.529 105.056 1.00 124.05 663 THR A CA 1
ATOM 4686 C C . THR A 1 663 ? 158.534 162.396 105.818 1.00 114.63 663 THR A C 1
ATOM 4687 O O . THR A 1 663 ? 157.734 161.491 105.570 1.00 111.61 663 THR A O 1
ATOM 4691 N N . TRP A 1 664 ? 158.321 163.314 106.764 1.00 118.48 664 TRP A N 1
ATOM 4692 C CA . TRP A 1 664 ? 157.080 163.319 107.533 1.00 117.75 664 TRP A CA 1
ATOM 4693 C C . TRP A 1 664 ? 155.875 163.618 106.648 1.00 114.90 664 TRP A C 1
ATOM 4694 O O . TRP A 1 664 ? 154.821 162.984 106.787 1.00 114.88 664 TRP A O 1
ATOM 4705 N N . GLN A 1 665 ? 156.008 164.583 105.735 1.00 116.30 665 GLN A N 1
ATOM 4706 C CA . GLN A 1 665 ? 154.910 164.921 104.838 1.00 117.43 665 GLN A CA 1
ATOM 4707 C C . GLN A 1 665 ? 154.593 163.798 103.860 1.00 114.63 665 GLN A C 1
ATOM 4708 O O . GLN A 1 665 ? 153.496 163.778 103.294 1.00 111.54 665 GLN A O 1
ATOM 4714 N N . ASP A 1 666 ? 155.528 162.876 103.641 1.00 114.88 666 ASP A N 1
ATOM 4715 C CA . ASP A 1 666 ? 155.277 161.696 102.824 1.00 113.38 666 ASP A CA 1
ATOM 4716 C C . ASP A 1 666 ? 154.739 160.539 103.656 1.00 104.57 666 ASP A C 1
ATOM 4717 O O . ASP A 1 666 ? 153.885 159.780 103.188 1.00 103.81 666 ASP A O 1
ATOM 4722 N N . CYS A 1 667 ? 155.230 160.398 104.888 1.00 106.06 667 CYS A N 1
ATOM 4723 C CA . CYS A 1 667 ? 154.768 159.336 105.774 1.00 96.00 667 CYS A CA 1
ATOM 4724 C C . CYS A 1 667 ? 153.340 159.574 106.249 1.00 94.07 667 CYS A C 1
ATOM 4725 O O . CYS A 1 667 ? 152.624 158.614 106.557 1.00 95.52 667 CYS A O 1
ATOM 4728 N N . VAL A 1 668 ? 152.908 160.837 106.315 1.00 99.54 668 VAL A N 1
ATOM 4729 C CA . VAL A 1 668 ? 151.560 161.143 106.782 1.00 100.02 668 VAL A CA 1
ATOM 4730 C C . VAL A 1 668 ? 150.498 160.560 105.859 1.00 100.10 668 VAL A C 1
ATOM 4731 O O . VAL A 1 668 ? 149.362 160.333 1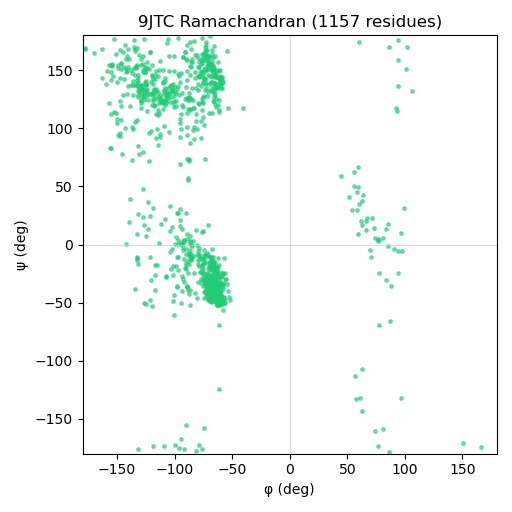06.289 1.00 103.70 668 VAL A O 1
ATOM 4735 N N . LEU A 1 669 ? 150.840 160.305 104.593 1.00 99.82 669 LEU A N 1
ATOM 4736 C CA . LEU A 1 669 ? 149.887 159.688 103.677 1.00 94.70 669 LEU A CA 1
ATOM 4737 C C . LEU A 1 669 ? 149.507 158.286 104.131 1.00 86.42 669 LEU A C 1
ATOM 4738 O O . LEU A 1 669 ? 148.360 157.865 103.947 1.00 85.22 669 LEU A O 1
ATOM 4743 N N . TRP A 1 670 ? 150.454 157.556 104.725 1.00 89.54 670 TRP A N 1
ATOM 4744 C CA . TRP A 1 670 ? 150.200 156.179 105.135 1.00 93.96 670 TRP A CA 1
ATOM 4745 C C . TRP A 1 670 ? 149.110 156.106 106.195 1.00 90.11 670 TRP A C 1
ATOM 4746 O O . TRP A 1 670 ? 148.291 155.180 106.189 1.00 94.56 670 TRP A O 1
ATOM 4757 N N . ALA A 1 671 ? 149.089 157.066 107.121 1.00 86.31 671 ALA A N 1
ATOM 4758 C CA . ALA A 1 671 ? 148.121 157.023 108.211 1.00 90.74 671 ALA A CA 1
ATOM 4759 C C . ALA A 1 671 ? 146.693 157.105 107.686 1.00 95.45 671 ALA A C 1
ATOM 4760 O O . ALA A 1 671 ? 145.850 156.260 108.011 1.00 98.80 671 ALA A O 1
ATOM 4762 N N . PHE A 1 672 ? 146.400 158.104 106.853 1.00 100.20 672 PHE A N 1
ATOM 4763 C CA . PHE A 1 672 ? 145.044 158.214 106.330 1.00 98.61 672 PHE A CA 1
ATOM 4764 C C . PHE A 1 672 ? 144.763 157.200 105.228 1.00 96.58 672 PHE A C 1
ATOM 4765 O O . PHE A 1 672 ? 143.595 156.879 104.992 1.00 90.94 672 PHE A O 1
ATOM 4773 N N . GLY A 1 673 ? 145.795 156.652 104.580 1.00 99.36 673 GLY A N 1
ATOM 4774 C CA . GLY A 1 673 ? 145.570 155.515 103.703 1.00 90.51 673 GLY A CA 1
ATOM 4775 C C . GLY A 1 673 ? 145.082 154.297 104.463 1.00 84.64 673 GLY A C 1
ATOM 4776 O O . GLY A 1 673 ? 144.126 153.634 104.051 1.00 92.80 673 GLY A O 1
ATOM 4777 N N . HIS A 1 674 ? 145.719 153.999 105.597 1.00 78.09 674 HIS A N 1
ATOM 4778 C CA . HIS A 1 674 ? 145.227 152.933 106.459 1.00 81.41 674 HIS A CA 1
ATOM 4779 C C . HIS A 1 674 ? 143.869 153.276 107.054 1.00 81.92 674 HIS A C 1
ATOM 4780 O O . HIS A 1 674 ? 143.054 152.379 107.286 1.00 89.96 674 HIS A O 1
ATOM 4787 N N . TRP A 1 675 ? 143.612 154.558 107.316 1.00 79.50 675 TRP A N 1
ATOM 4788 C CA . TRP A 1 675 ? 142.289 154.967 107.778 1.00 90.11 675 TRP A CA 1
ATOM 4789 C C . TRP A 1 675 ? 141.226 154.634 106.739 1.00 91.68 675 TRP A C 1
ATOM 4790 O O . TRP A 1 675 ? 140.174 154.071 107.065 1.00 97.19 675 TRP A O 1
ATOM 4801 N N . GLN A 1 676 ? 141.491 154.971 105.475 1.00 82.75 676 GLN A N 1
ATOM 4802 C CA . GLN A 1 676 ? 140.559 154.640 104.402 1.00 75.88 676 GLN A CA 1
ATOM 4803 C C . GLN A 1 676 ? 140.406 153.133 104.252 1.00 81.89 676 GLN A C 1
ATOM 4804 O O . GLN A 1 676 ? 139.299 152.634 104.020 1.00 89.26 676 GLN A O 1
ATOM 4810 N N . LEU A 1 677 ? 141.510 152.392 104.372 1.00 77.42 677 LEU A N 1
ATOM 4811 C CA . LEU A 1 677 ? 141.447 150.941 104.237 1.00 73.18 677 LEU A CA 1
ATOM 4812 C C . LEU A 1 677 ? 140.592 150.314 105.333 1.00 79.59 677 LEU A C 1
ATOM 4813 O O . LEU A 1 677 ? 139.682 149.525 105.052 1.00 89.01 677 LEU A O 1
ATOM 4818 N N . ARG A 1 678 ? 140.870 150.652 106.592 1.00 78.77 678 ARG A N 1
ATOM 4819 C CA . ARG A 1 678 ? 140.194 150.005 107.712 1.00 89.44 678 ARG A CA 1
ATOM 4820 C C . ARG A 1 678 ? 138.758 150.488 107.881 1.00 92.32 678 ARG A C 1
ATOM 4821 O O . ARG A 1 678 ? 137.843 149.678 108.067 1.00 96.34 678 ARG A O 1
ATOM 4829 N N . PHE A 1 679 ? 138.535 151.800 107.821 1.00 81.68 679 PHE A N 1
ATOM 4830 C CA . PHE A 1 679 ? 137.249 152.363 108.200 1.00 79.57 679 PHE A CA 1
ATOM 4831 C C . PHE A 1 679 ? 136.313 152.623 107.027 1.00 90.18 679 PHE A C 1
ATOM 4832 O O . PHE A 1 679 ? 135.139 152.929 107.259 1.00 100.19 679 PHE A O 1
ATOM 4840 N N . HIS A 1 680 ? 136.787 152.530 105.786 1.00 86.69 680 HIS A N 1
ATOM 4841 C CA . HIS A 1 680 ? 135.903 152.701 104.640 1.00 86.18 680 HIS A CA 1
ATOM 4842 C C . HIS A 1 680 ? 135.845 151.475 103.746 1.00 81.17 680 HIS A C 1
ATOM 4843 O O . HIS A 1 680 ? 134.750 150.989 103.439 1.00 89.79 680 HIS A O 1
ATOM 4850 N N . TYR A 1 681 ? 136.994 150.964 103.307 1.00 75.43 681 TYR A N 1
ATOM 4851 C CA . TYR A 1 681 ? 136.998 149.841 102.377 1.00 75.48 681 TYR A CA 1
ATOM 4852 C C . TYR A 1 681 ? 136.499 148.567 103.046 1.00 87.02 681 TYR A C 1
ATOM 4853 O O . TYR A 1 681 ? 135.677 147.837 102.478 1.00 96.58 681 TYR A O 1
ATOM 4862 N N . GLY A 1 682 ? 136.985 148.282 104.256 1.00 84.22 682 GLY A N 1
ATOM 4863 C CA . GLY A 1 682 ? 136.588 147.056 104.930 1.00 88.47 682 GLY A CA 1
ATOM 4864 C C . GLY A 1 682 ? 135.107 147.015 105.246 1.00 91.65 682 GLY A C 1
ATOM 4865 O O . GLY A 1 682 ? 134.447 145.989 105.058 1.00 91.02 682 GLY A O 1
ATOM 4866 N N . ILE A 1 683 ? 134.560 148.132 105.727 1.00 93.78 683 ILE A N 1
ATOM 4867 C CA . ILE A 1 683 ? 133.137 148.172 106.037 1.00 94.41 683 ILE A CA 1
ATOM 4868 C C . ILE A 1 683 ? 132.305 148.152 104.760 1.00 94.38 683 ILE A C 1
ATOM 4869 O O . ILE A 1 683 ? 131.191 147.620 104.750 1.00 101.67 683 ILE A O 1
ATOM 4874 N N . THR A 1 684 ? 132.822 148.713 103.664 1.00 92.73 684 THR A N 1
ATOM 4875 C CA . THR A 1 684 ? 132.140 148.570 102.381 1.00 94.74 684 THR A CA 1
ATOM 4876 C C . THR A 1 684 ? 132.080 147.108 101.956 1.00 98.09 684 THR A C 1
ATOM 4877 O O . THR A 1 684 ? 131.043 146.635 101.473 1.00 105.52 684 THR A O 1
ATOM 4881 N N . GLN A 1 685 ? 133.180 146.373 102.136 1.00 93.74 685 GLN A N 1
ATOM 4882 C CA . GLN A 1 685 ? 133.174 144.946 101.829 1.00 96.70 685 GLN A CA 1
ATOM 4883 C C . GLN A 1 685 ? 132.189 144.197 102.718 1.00 98.55 685 GLN A C 1
ATOM 4884 O O . GLN A 1 685 ? 131.469 143.307 102.250 1.00 102.98 685 GLN A O 1
ATOM 4890 N N . LEU A 1 686 ? 132.145 144.546 104.004 1.00 97.73 686 LEU A N 1
ATOM 4891 C CA . LEU A 1 686 ? 131.201 143.908 104.917 1.00 98.51 686 LEU A CA 1
ATOM 4892 C C . LEU A 1 686 ? 129.759 144.192 104.513 1.00 104.52 686 LEU A C 1
ATOM 4893 O O . LEU A 1 686 ? 128.903 143.301 104.572 1.00 106.13 686 LEU A O 1
ATOM 4898 N N . LEU A 1 687 ? 129.470 145.430 104.106 1.00 105.82 687 LEU A N 1
ATOM 4899 C CA . LEU A 1 687 ? 128.113 145.788 103.707 1.00 98.77 687 LEU A CA 1
ATOM 4900 C C . LEU A 1 687 ? 127.715 145.106 102.405 1.00 96.28 687 LEU A C 1
ATOM 4901 O O . LEU A 1 687 ? 126.561 144.696 102.243 1.00 99.86 687 LEU A O 1
ATOM 4906 N N . ARG A 1 688 ? 128.648 144.980 101.459 1.00 99.39 688 ARG A N 1
ATOM 4907 C CA . ARG A 1 688 ? 128.305 144.328 100.200 1.00 107.22 688 ARG A CA 1
ATOM 4908 C C . ARG A 1 688 ? 128.189 142.817 100.366 1.00 109.00 688 ARG A C 1
ATOM 4909 O O . ARG A 1 688 ? 127.415 142.176 99.646 1.00 111.62 688 ARG A O 1
ATOM 4917 N N . THR A 1 689 ? 128.941 142.231 101.302 1.00 110.76 689 THR A N 1
ATOM 4918 C CA . THR A 1 689 ? 128.789 140.806 101.578 1.00 111.24 689 THR A CA 1
ATOM 4919 C C . THR A 1 689 ? 127.511 140.534 102.361 1.00 112.05 689 THR A C 1
ATOM 4920 O O . THR A 1 689 ? 126.796 139.564 102.079 1.00 112.05 689 THR A O 1
ATOM 4924 N N . TYR A 1 690 ? 127.202 141.384 103.342 1.00 110.46 690 TYR A N 1
ATOM 4925 C CA . TYR A 1 690 ? 125.976 141.294 104.133 1.00 105.32 690 TYR A CA 1
ATOM 4926 C C . TYR A 1 690 ? 125.167 142.555 103.863 1.00 105.44 690 TYR A C 1
ATOM 4927 O O . TYR A 1 690 ? 125.350 143.577 104.543 1.00 103.10 690 TYR A O 1
ATOM 4936 N N . PRO A 1 691 ? 124.268 142.531 102.885 1.00 106.80 691 PRO A N 1
ATOM 4937 C CA . PRO A 1 691 ? 123.454 143.714 102.589 1.00 106.43 691 PRO A CA 1
ATOM 4938 C C . PRO A 1 691 ? 122.531 144.040 103.748 1.00 108.57 691 PRO A C 1
ATOM 4939 O O . PRO A 1 691 ? 122.303 143.195 104.626 1.00 114.02 691 PRO A O 1
ATOM 4943 N N . PRO A 1 692 ? 121.995 145.262 103.800 1.00 103.00 692 PRO A N 1
ATOM 4944 C CA . PRO A 1 692 ? 121.051 145.594 104.879 1.00 108.36 692 PRO A CA 1
ATOM 4945 C C . PRO A 1 692 ? 119.827 144.696 104.905 1.00 118.43 692 PRO A C 1
ATOM 4946 O O . PRO A 1 692 ? 119.231 144.506 105.972 1.00 121.42 692 PRO A O 1
ATOM 4950 N N . ASP A 1 693 ? 119.432 144.137 103.760 1.00 122.44 693 ASP A N 1
ATOM 4951 C CA . ASP A 1 693 ? 118.325 143.192 103.680 1.00 126.41 693 ASP A CA 1
ATOM 4952 C C . ASP A 1 693 ? 118.805 141.752 103.521 1.00 128.00 693 ASP A C 1
ATOM 4953 O O . ASP A 1 693 ? 118.145 140.946 102.855 1.00 128.37 693 ASP A O 1
ATOM 4958 N N . LYS A 1 694 ? 119.946 141.417 104.118 1.00 128.01 694 LYS A N 1
ATOM 4959 C CA . LYS A 1 694 ? 120.483 140.066 104.024 1.00 128.46 694 LYS A CA 1
ATOM 4960 C C . LYS A 1 694 ? 119.569 139.073 104.731 1.00 135.13 694 LYS A C 1
ATOM 4961 O O . LYS A 1 694 ? 119.040 139.349 105.811 1.00 135.02 694 LYS A O 1
ATOM 4967 N N . VAL A 1 695 ? 119.381 137.912 104.111 1.00 138.45 695 VAL A N 1
ATOM 4968 C CA . VAL A 1 695 ? 118.563 136.857 104.697 1.00 139.04 695 VAL A CA 1
ATOM 4969 C C . VAL A 1 695 ? 119.373 135.572 104.818 1.00 135.36 695 VAL A C 1
ATOM 4970 O O . VAL A 1 695 ? 120.385 135.399 104.139 1.00 134.32 695 VAL A O 1
ATOM 4974 N N . PRO A 1 701 ? 115.767 141.101 108.780 1.00 134.43 701 PRO A N 1
ATOM 4975 C CA . PRO A 1 701 ? 117.021 140.848 108.062 1.00 133.54 701 PRO A CA 1
ATOM 4976 C C . PRO A 1 701 ? 118.174 140.504 109.000 1.00 134.47 701 PRO A C 1
ATOM 4977 O O . PRO A 1 701 ? 117.957 140.319 110.198 1.00 137.51 701 PRO A O 1
ATOM 4981 N N . PHE A 1 702 ? 119.387 140.413 108.451 1.00 131.23 702 PHE A N 1
ATOM 4982 C CA . PHE A 1 702 ? 120.548 140.090 109.274 1.00 132.56 702 PHE A CA 1
ATOM 4983 C C . PHE A 1 702 ? 120.834 141.192 110.286 1.00 135.55 702 PHE A C 1
ATOM 4984 O O . PHE A 1 702 ? 121.149 140.908 111.448 1.00 136.22 702 PHE A O 1
ATOM 4992 N N . TRP A 1 703 ? 120.731 142.453 109.867 1.00 134.79 703 TRP A N 1
ATOM 4993 C CA . TRP A 1 703 ? 120.970 143.588 110.759 1.00 136.26 703 TRP A CA 1
ATOM 4994 C C . TRP A 1 703 ? 119.670 143.947 111.482 1.00 140.31 703 TRP A C 1
ATOM 4995 O O . TRP A 1 703 ? 119.009 144.948 111.202 1.00 141.52 703 TRP A O 1
ATOM 5006 N N . SER A 1 704 ? 119.311 143.091 112.435 1.00 142.57 704 SER A N 1
ATOM 5007 C CA . SER A 1 704 ? 118.099 143.254 113.223 1.00 143.97 704 SER A CA 1
ATOM 5008 C C . SER A 1 704 ? 118.415 143.018 114.693 1.00 146.41 704 SER A C 1
ATOM 5009 O O . SER A 1 704 ? 119.477 142.499 115.050 1.00 147.02 704 SER A O 1
ATOM 5012 N N . GLY A 1 705 ? 117.472 143.403 115.549 1.00 148.16 705 GLY A N 1
ATOM 5013 C CA . GLY A 1 705 ? 117.634 143.273 116.977 1.00 150.04 705 GLY A CA 1
ATOM 5014 C C . GLY A 1 705 ? 118.810 144.075 117.493 1.00 153.07 705 GLY A C 1
ATOM 5015 O O . GLY A 1 705 ? 118.972 145.258 117.176 1.00 152.36 705 GLY A O 1
ATOM 5016 N N . PRO A 1 706 ? 119.652 143.444 118.316 1.00 155.06 706 PRO A N 1
ATOM 5017 C CA . PRO A 1 706 ? 120.859 144.139 118.795 1.00 153.34 706 PRO A CA 1
ATOM 5018 C C . PRO A 1 706 ? 121.775 144.593 117.673 1.00 151.29 706 PRO A C 1
ATOM 5019 O O . PRO A 1 706 ? 122.398 145.656 117.785 1.00 148.30 706 PRO A O 1
ATOM 5023 N N . LYS A 1 707 ? 121.875 143.821 116.594 1.00 151.74 707 LYS A N 1
ATOM 5024 C CA . LYS A 1 707 ? 122.714 144.197 115.466 1.00 149.47 707 LYS A CA 1
ATOM 5025 C C . LYS A 1 707 ? 122.003 145.219 114.588 1.00 147.43 707 LYS A C 1
ATOM 5026 O O . LYS A 1 707 ? 120.803 145.105 114.322 1.00 146.69 707 LYS A O 1
ATOM 5032 N N . GLN A 1 708 ? 122.754 146.223 114.142 1.00 144.81 708 GLN A N 1
ATOM 5033 C CA . GLN A 1 708 ? 122.234 147.270 113.277 1.00 143.49 708 GLN A CA 1
ATOM 5034 C C . GLN A 1 708 ? 123.195 147.499 112.119 1.00 137.87 708 GLN A C 1
ATOM 5035 O O . GLN A 1 708 ? 124.398 147.249 112.231 1.00 135.94 708 GLN A O 1
ATOM 5041 N N . CYS A 1 709 ? 122.649 147.978 111.008 1.00 133.95 709 CYS A N 1
ATOM 5042 C CA . CYS A 1 709 ? 123.451 148.185 109.808 1.00 130.32 709 CYS A CA 1
ATOM 5043 C C . CYS A 1 709 ? 124.486 149.280 110.046 1.00 133.25 709 CYS A C 1
ATOM 5044 O O . CYS A 1 709 ? 124.128 150.382 110.476 1.00 134.72 709 CYS A O 1
ATOM 5047 N N . PRO A 1 710 ? 125.761 149.022 109.783 1.00 127.57 710 PRO A N 1
ATOM 5048 C CA . PRO A 1 710 ? 126.798 150.039 109.979 1.00 126.14 710 PRO A CA 1
ATOM 5049 C C . PRO A 1 710 ? 126.880 150.969 108.772 1.00 125.44 710 PRO A C 1
ATOM 5050 O O . PRO A 1 710 ? 126.202 150.784 107.763 1.00 127.39 710 PRO A O 1
ATOM 5054 N N . GLN A 1 711 ? 127.732 151.988 108.895 1.00 122.84 711 GLN A N 1
ATOM 5055 C CA . GLN A 1 711 ? 127.942 152.960 107.833 1.00 119.34 711 GLN A CA 1
ATOM 5056 C C . GLN A 1 711 ? 129.425 153.277 107.696 1.00 112.19 711 GLN A C 1
ATOM 5057 O O . GLN A 1 711 ? 130.121 153.446 108.709 1.00 115.71 711 GLN A O 1
ATOM 5063 N N . PRO A 1 712 ? 129.933 153.362 106.469 1.00 105.54 712 PRO A N 1
ATOM 5064 C CA . PRO A 1 712 ? 131.336 153.740 106.276 1.00 105.00 712 PRO A CA 1
ATOM 5065 C C . PRO A 1 712 ? 131.596 155.179 106.692 1.00 108.44 712 PRO A C 1
ATOM 5066 O O . PRO A 1 712 ? 130.699 156.025 106.691 1.00 114.30 712 PRO A O 1
ATOM 5070 N N . LEU A 1 713 ? 132.847 155.448 107.051 1.00 105.05 713 LEU A N 1
ATOM 5071 C CA . LEU A 1 713 ? 133.261 156.759 107.534 1.00 114.32 713 LEU A CA 1
ATOM 5072 C C . LEU A 1 713 ? 133.883 157.562 106.400 1.00 117.58 713 LEU A C 1
ATOM 5073 O O . LEU A 1 713 ? 134.721 157.046 105.653 1.00 110.92 713 LEU A O 1
ATOM 5078 N N . LYS A 1 714 ? 133.478 158.824 106.284 1.00 122.62 714 LYS A N 1
ATOM 5079 C CA . LYS A 1 714 ? 133.990 159.731 105.264 1.00 123.98 714 LYS A CA 1
ATOM 5080 C C . LYS A 1 714 ? 135.012 160.669 105.894 1.00 128.73 714 LYS A C 1
ATOM 5081 O O . LYS A 1 714 ? 134.755 161.256 106.950 1.00 131.29 714 LYS A O 1
ATOM 5087 N N . PHE A 1 715 ? 136.165 160.805 105.244 1.00 130.37 715 PHE A N 1
ATOM 5088 C CA . PHE A 1 715 ? 137.257 161.582 105.814 1.00 126.06 715 PHE A CA 1
ATOM 5089 C C . PHE A 1 715 ? 136.964 163.076 105.748 1.00 133.22 715 PHE A C 1
ATOM 5090 O O . PHE A 1 715 ? 136.382 163.573 104.779 1.00 136.56 715 PHE A O 1
ATOM 5098 N N . ASP A 1 716 ? 137.377 163.791 106.793 1.00 134.58 716 ASP A N 1
ATOM 5099 C CA . ASP A 1 716 ? 137.241 165.245 106.838 1.00 139.91 716 ASP A CA 1
ATOM 5100 C C . ASP A 1 716 ? 138.305 165.767 107.793 1.00 140.62 716 ASP A C 1
ATOM 5101 O O . ASP A 1 716 ? 138.225 165.518 109.000 1.00 141.74 716 ASP A O 1
ATOM 5106 N N . ALA A 1 717 ? 139.294 166.483 107.253 1.00 140.30 717 ALA A N 1
ATOM 5107 C CA . ALA A 1 717 ? 140.414 166.938 108.071 1.00 139.87 717 ALA A CA 1
ATOM 5108 C C . ALA A 1 717 ? 139.974 167.926 109.143 1.00 143.89 717 ALA A C 1
ATOM 5109 O O . ALA A 1 717 ? 140.614 168.023 110.196 1.00 141.87 717 ALA A O 1
ATOM 5111 N N . SER A 1 718 ? 138.888 168.664 108.899 1.00 146.32 718 SER A N 1
ATOM 5112 C CA . SER A 1 718 ? 138.421 169.644 109.872 1.00 145.93 718 SER A CA 1
ATOM 5113 C C . SER A 1 718 ? 137.892 168.997 111.145 1.00 144.40 718 SER A C 1
ATOM 5114 O O . SER A 1 718 ? 137.835 169.663 112.184 1.00 143.46 718 SER A O 1
ATOM 5117 N N . GLN A 1 719 ? 137.507 167.725 111.092 1.00 144.95 719 GLN A N 1
ATOM 5118 C CA . GLN A 1 719 ? 136.976 167.047 112.263 1.00 143.34 719 GLN A CA 1
ATOM 5119 C C . GLN A 1 719 ? 138.097 166.665 113.222 1.00 142.87 719 GLN A C 1
ATOM 5120 O O . GLN A 1 719 ? 139.236 166.413 112.817 1.00 140.46 719 GLN A O 1
ATOM 5126 N N . ASP A 1 720 ? 137.762 166.636 114.514 1.00 145.39 720 ASP A N 1
ATOM 5127 C CA . ASP A 1 720 ? 138.764 166.350 115.536 1.00 145.40 720 ASP A CA 1
ATOM 5128 C C . ASP A 1 720 ? 139.208 164.891 115.502 1.00 142.44 720 ASP A C 1
ATOM 5129 O O . ASP A 1 720 ? 140.404 164.600 115.613 1.00 140.67 720 ASP A O 1
ATOM 5134 N N . MET A 1 721 ? 138.262 163.960 115.352 1.00 141.51 721 MET A N 1
ATOM 5135 C CA . MET A 1 721 ? 138.583 162.542 115.500 1.00 140.18 721 MET A CA 1
ATOM 5136 C C . MET A 1 721 ? 139.493 162.050 114.379 1.00 136.06 721 MET A C 1
ATOM 5137 O O . MET A 1 721 ? 140.480 161.348 114.633 1.00 135.86 721 MET A O 1
ATOM 5142 N N . HIS A 1 722 ? 139.172 162.399 113.131 1.00 130.92 722 HIS A N 1
ATOM 5143 C CA . HIS A 1 722 ? 139.996 161.961 112.007 1.00 124.17 722 HIS A CA 1
ATOM 5144 C C . HIS A 1 722 ? 141.394 162.559 112.089 1.00 124.60 722 HIS A C 1
ATOM 5145 O O . HIS A 1 722 ? 142.390 161.872 111.827 1.00 122.54 722 HIS A O 1
ATOM 5152 N N . LEU A 1 723 ? 141.485 163.838 112.458 1.00 129.36 723 LEU A N 1
ATOM 5153 C CA . LEU A 1 723 ? 142.786 164.481 112.601 1.00 130.27 723 LEU A CA 1
ATOM 5154 C C . LEU A 1 723 ? 143.607 163.820 113.699 1.00 129.36 723 LEU A C 1
ATOM 5155 O O . LEU A 1 723 ? 144.806 163.578 113.524 1.00 131.83 723 LEU A O 1
ATOM 5160 N N . LEU A 1 724 ? 142.978 163.518 114.838 1.00 128.74 724 LEU A N 1
ATOM 5161 C CA . LEU A 1 724 ? 143.693 162.854 115.925 1.00 131.82 724 LEU A CA 1
ATOM 5162 C C . LEU A 1 724 ? 144.168 161.468 115.510 1.00 134.14 724 LEU A C 1
ATOM 5163 O O . LEU A 1 724 ? 145.294 161.068 115.830 1.00 135.11 724 LEU A O 1
ATOM 5168 N N . TYR A 1 725 ? 143.319 160.719 114.803 1.00 135.10 725 TYR A N 1
ATOM 5169 C CA . TYR A 1 725 ? 143.708 159.391 114.339 1.00 133.20 725 TYR A CA 1
ATOM 5170 C C . TYR A 1 725 ? 144.908 159.473 113.404 1.00 129.77 725 TYR A C 1
ATOM 5171 O O . TYR A 1 725 ? 145.880 158.722 113.555 1.00 127.29 725 TYR A O 1
ATOM 5180 N N . VAL A 1 726 ? 144.860 160.394 112.437 1.00 131.22 726 VAL A N 1
ATOM 5181 C CA . VAL A 1 726 ? 145.968 160.549 111.497 1.00 128.71 726 VAL A CA 1
ATOM 5182 C C . VAL A 1 726 ? 147.240 160.940 112.238 1.00 128.39 726 VAL A C 1
ATOM 5183 O O . VAL A 1 726 ? 148.317 160.382 111.995 1.00 130.81 726 VAL A O 1
ATOM 5187 N N . LEU A 1 727 ? 147.131 161.900 113.161 1.00 128.59 727 LEU A N 1
ATOM 5188 C CA . LEU A 1 727 ? 148.294 162.349 113.918 1.00 132.05 727 LEU A CA 1
ATOM 5189 C C . LEU A 1 727 ? 148.928 161.199 114.687 1.00 135.90 727 LEU A C 1
ATOM 5190 O O . LEU A 1 727 ? 150.139 160.963 114.592 1.00 138.40 727 LEU A O 1
ATOM 5195 N N . ALA A 1 728 ? 148.117 160.463 115.451 1.00 136.33 728 ALA A N 1
ATOM 5196 C CA . ALA A 1 728 ? 148.653 159.393 116.283 1.00 142.11 728 ALA A CA 1
ATOM 5197 C C . ALA A 1 728 ? 149.264 158.285 115.435 1.00 141.11 728 ALA A C 1
ATOM 5198 O O . ALA A 1 728 ? 150.368 157.805 115.724 1.00 138.26 728 ALA A O 1
ATOM 5200 N N . ALA A 1 729 ? 148.564 157.868 114.374 1.00 141.29 729 ALA A N 1
ATOM 5201 C CA . ALA A 1 729 ? 149.080 156.792 113.535 1.00 140.40 729 ALA A CA 1
ATOM 5202 C C . ALA A 1 729 ? 150.381 157.195 112.853 1.00 137.97 729 ALA A C 1
ATOM 5203 O O . ALA A 1 729 ? 151.341 156.414 112.822 1.00 138.09 729 ALA A O 1
ATOM 5205 N N . ALA A 1 730 ? 150.437 158.415 112.309 1.00 134.74 730 ALA A N 1
ATOM 5206 C CA . ALA A 1 730 ? 151.651 158.868 111.643 1.00 128.31 730 ALA A CA 1
ATOM 5207 C C . ALA A 1 730 ? 152.809 158.981 112.622 1.00 130.21 730 ALA A C 1
ATOM 5208 O O . ALA A 1 730 ? 153.938 158.595 112.300 1.00 132.35 730 ALA A O 1
ATOM 5210 N N . ASN A 1 731 ? 152.556 159.512 113.822 1.00 134.00 731 ASN A N 1
ATOM 5211 C CA . ASN A 1 731 ? 153.628 159.639 114.803 1.00 138.10 731 ASN A CA 1
ATOM 5212 C C . ASN A 1 731 ? 154.143 158.275 115.239 1.00 139.80 731 ASN A C 1
ATOM 5213 O O . ASN A 1 731 ? 155.355 158.080 115.384 1.00 141.83 731 ASN A O 1
ATOM 5218 N N . LEU A 1 732 ? 153.239 157.315 115.454 1.00 136.00 732 LEU A N 1
ATOM 5219 C CA . LEU A 1 732 ? 153.676 155.973 115.827 1.00 139.79 732 LEU A CA 1
ATOM 5220 C C . LEU A 1 732 ? 154.492 155.327 114.713 1.00 140.35 732 LEU A C 1
ATOM 5221 O O . LEU A 1 732 ? 155.540 154.719 114.972 1.00 137.07 732 LEU A O 1
ATOM 5226 N N . TYR A 1 733 ? 154.038 155.461 113.463 1.00 139.59 733 TYR A N 1
ATOM 5227 C CA . TYR A 1 733 ? 154.791 154.899 112.346 1.00 134.75 733 TYR A CA 1
ATOM 5228 C C . TYR A 1 733 ? 156.168 155.543 112.235 1.00 133.60 733 TYR A C 1
ATOM 5229 O O . TYR A 1 733 ? 157.165 154.854 111.995 1.00 131.89 733 TYR A O 1
ATOM 5238 N N . ALA A 1 734 ? 156.241 156.866 112.399 1.00 134.99 734 ALA A N 1
ATOM 5239 C CA . ALA A 1 734 ? 157.523 157.555 112.305 1.00 135.14 734 ALA A CA 1
ATOM 5240 C C . ALA A 1 734 ? 158.465 157.128 113.422 1.00 138.29 734 ALA A C 1
ATOM 5241 O O . ALA A 1 734 ? 159.659 156.908 113.185 1.00 141.47 734 ALA A O 1
ATOM 5243 N N . GLN A 1 735 ? 157.951 157.007 114.648 1.00 137.42 735 GLN A N 1
ATOM 5244 C CA . GLN A 1 735 ? 158.800 156.582 115.755 1.00 140.61 735 GLN A CA 1
ATOM 5245 C C . GLN A 1 735 ? 159.249 155.135 115.593 1.00 143.58 735 GLN A C 1
ATOM 5246 O O . GLN A 1 735 ? 160.330 154.768 116.068 1.00 144.97 735 GLN A O 1
ATOM 5252 N N . MET A 1 736 ? 158.441 154.301 114.934 1.00 140.34 736 MET A N 1
ATOM 5253 C CA . MET A 1 736 ? 158.881 152.943 114.625 1.00 141.38 736 MET A CA 1
ATOM 5254 C C . MET A 1 736 ? 159.969 152.945 113.557 1.00 141.21 736 MET A C 1
ATOM 5255 O O . MET A 1 736 ? 160.997 152.271 113.699 1.00 142.10 736 MET A O 1
ATOM 5260 N N . HIS A 1 737 ? 159.759 153.701 112.481 1.00 140.05 737 HIS A N 1
ATOM 5261 C CA . HIS A 1 737 ? 160.638 153.691 111.320 1.00 142.35 737 HIS A CA 1
ATOM 5262 C C . HIS A 1 737 ? 161.923 154.479 111.536 1.00 143.20 737 HIS A C 1
ATOM 5263 O O . HIS A 1 737 ? 162.851 154.353 110.730 1.00 143.02 737 HIS A O 1
ATOM 5270 N N . GLY A 1 738 ? 162.009 155.268 112.603 1.00 143.27 738 GLY A N 1
ATOM 5271 C CA . GLY A 1 738 ? 163.128 156.160 112.806 1.00 142.27 738 GLY A CA 1
ATOM 5272 C C . GLY A 1 738 ? 162.947 157.543 112.223 1.00 140.10 738 GLY A C 1
ATOM 5273 O O . GLY A 1 738 ? 163.827 158.395 112.405 1.00 140.11 738 GLY A O 1
ATOM 5274 N N . LEU A 1 739 ? 161.840 157.794 111.529 1.00 140.23 739 LEU A N 1
ATOM 5275 C CA . LEU A 1 739 ? 161.564 159.124 111.017 1.00 139.43 739 LEU A CA 1
ATOM 5276 C C . LEU A 1 739 ? 161.223 160.069 112.169 1.00 139.87 739 LEU A C 1
ATOM 5277 O O . LEU A 1 739 ? 160.704 159.640 113.203 1.00 138.37 739 LEU A O 1
ATOM 5282 N N . PRO A 1 740 ? 161.513 161.362 112.018 1.00 140.36 740 PRO A N 1
ATOM 5283 C CA . PRO A 1 740 ? 161.225 162.310 113.103 1.00 137.48 740 PRO A CA 1
ATOM 5284 C C . PRO A 1 740 ? 159.734 162.594 113.207 1.00 132.76 740 PRO A C 1
ATOM 5285 O O . PRO A 1 740 ? 159.084 162.954 112.223 1.00 127.30 740 PRO A O 1
ATOM 5289 N N . GLY A 1 741 ? 159.196 162.427 114.412 1.00 131.81 741 GLY A N 1
ATOM 5290 C CA . GLY A 1 741 ? 157.809 162.761 114.649 1.00 131.51 741 GLY A CA 1
ATOM 5291 C C . GLY A 1 741 ? 157.587 164.258 114.728 1.00 129.70 741 GLY A C 1
ATOM 5292 O O . GLY A 1 741 ? 158.515 165.052 114.888 1.00 130.32 741 GLY A O 1
ATOM 5293 N N . SER A 1 742 ? 156.321 164.649 114.610 1.00 130.64 742 SER A N 1
ATOM 5294 C CA . SER A 1 742 ? 155.959 166.058 114.636 1.00 129.02 742 SER A CA 1
ATOM 5295 C C . SER A 1 742 ? 154.573 166.207 115.242 1.00 135.90 742 SER A C 1
ATOM 5296 O O . SER A 1 742 ? 153.759 165.281 115.203 1.00 138.57 742 SER A O 1
ATOM 5299 N N . GLN A 1 743 ? 154.314 167.388 115.806 1.00 136.61 743 GLN A N 1
ATOM 5300 C CA . GLN A 1 743 ? 153.036 167.686 116.440 1.00 136.59 743 GLN A CA 1
ATOM 5301 C C . GLN A 1 743 ? 152.351 168.907 115.840 1.00 134.52 743 GLN A C 1
ATOM 5302 O O . GLN A 1 743 ? 151.399 169.423 116.436 1.00 135.26 743 GLN A O 1
ATOM 5308 N N . ASP A 1 744 ? 152.806 169.386 114.684 1.00 135.94 744 ASP A N 1
ATOM 5309 C CA . ASP A 1 744 ? 152.237 170.580 114.056 1.00 140.11 744 ASP A CA 1
ATOM 5310 C C . ASP A 1 744 ? 150.914 170.211 113.392 1.00 137.86 744 ASP A C 1
ATOM 5311 O O . ASP A 1 744 ? 150.860 169.812 112.228 1.00 136.54 744 ASP A O 1
ATOM 5316 N N . GLN A 1 745 ? 149.823 170.359 114.147 1.00 136.42 745 GLN A N 1
ATOM 5317 C CA . GLN A 1 745 ? 148.511 169.991 113.626 1.00 135.85 745 GLN A CA 1
ATOM 5318 C C . GLN A 1 745 ? 148.098 170.870 112.451 1.00 134.75 745 GLN A C 1
ATOM 5319 O O . GLN A 1 745 ? 147.436 170.388 111.526 1.00 134.51 745 GLN A O 1
ATOM 5325 N N . THR A 1 746 ? 148.472 172.152 112.467 1.00 135.24 746 THR A N 1
ATOM 5326 C CA . THR A 1 746 ? 148.112 173.042 111.366 1.00 135.34 746 THR A CA 1
ATOM 5327 C C . THR A 1 746 ? 148.813 172.635 110.075 1.00 134.88 746 THR A C 1
ATOM 5328 O O . THR A 1 746 ? 148.184 172.549 109.012 1.00 134.66 746 THR A O 1
ATOM 5332 N N . ALA A 1 747 ? 150.119 172.369 110.148 1.00 134.83 747 ALA A N 1
ATOM 5333 C CA . ALA A 1 747 ? 150.838 171.909 108.967 1.00 132.03 747 ALA A CA 1
ATOM 5334 C C . ALA A 1 747 ? 150.335 170.548 108.506 1.00 129.82 747 ALA A C 1
ATOM 5335 O O . ALA A 1 747 ? 150.235 170.299 107.299 1.00 129.66 747 ALA A O 1
ATOM 5337 N N . LEU A 1 748 ? 149.997 169.666 109.449 1.00 127.71 748 LEU A N 1
ATOM 5338 C CA . LEU A 1 748 ? 149.489 168.349 109.086 1.00 125.59 748 LEU A CA 1
ATOM 5339 C C . LEU A 1 748 ? 148.146 168.448 108.370 1.00 128.46 748 LEU A C 1
ATOM 5340 O O . LEU A 1 748 ? 147.919 167.756 107.372 1.00 127.95 748 LEU A O 1
ATOM 5345 N N . ARG A 1 749 ? 147.242 169.305 108.855 1.00 129.99 749 ARG A N 1
ATOM 5346 C CA . ARG A 1 749 ? 145.956 169.460 108.182 1.00 126.95 749 ARG A CA 1
ATOM 5347 C C . ARG A 1 749 ? 146.110 170.161 106.837 1.00 126.03 749 ARG A C 1
ATOM 5348 O O . ARG A 1 749 ? 145.371 169.855 105.893 1.00 124.00 749 ARG A O 1
ATOM 5356 N N . GLY A 1 750 ? 147.064 171.090 106.723 1.00 130.39 750 GLY A N 1
ATOM 5357 C CA . GLY A 1 750 ? 147.362 171.663 105.420 1.00 130.70 750 GLY A CA 1
ATOM 5358 C C . GLY A 1 750 ? 147.848 170.623 104.430 1.00 130.61 750 GLY A C 1
ATOM 5359 O O . GLY A 1 750 ? 147.448 170.624 103.263 1.00 133.29 750 GLY A O 1
ATOM 5360 N N . LEU A 1 751 ? 148.717 169.717 104.882 1.00 129.08 751 LEU A N 1
ATOM 5361 C CA . LEU A 1 751 ? 149.155 168.622 104.021 1.00 126.59 751 LEU A CA 1
ATOM 5362 C C . LEU A 1 751 ? 147.996 167.695 103.673 1.00 128.26 751 LEU A C 1
ATOM 5363 O O . LEU A 1 751 ? 147.916 167.183 102.550 1.00 128.81 751 LEU A O 1
ATOM 5368 N N . LEU A 1 752 ? 147.092 167.459 104.630 1.00 127.79 752 LEU A N 1
ATOM 5369 C CA . LEU A 1 752 ? 145.948 166.588 104.373 1.00 124.18 752 LEU A CA 1
ATOM 5370 C C . LEU A 1 752 ? 145.027 167.171 103.310 1.00 126.11 752 LEU A C 1
ATOM 5371 O O . LEU A 1 752 ? 144.581 166.455 102.407 1.00 131.47 752 LEU A O 1
ATOM 5376 N N . ASN A 1 753 ? 144.731 168.466 103.396 1.00 124.09 753 ASN A N 1
ATOM 5377 C CA . ASN A 1 753 ? 143.827 169.075 102.428 1.00 125.40 753 ASN A CA 1
ATOM 5378 C C . ASN A 1 753 ? 144.535 169.553 101.168 1.00 126.16 753 ASN A C 1
ATOM 5379 O O . ASN A 1 753 ? 143.864 170.006 100.235 1.00 125.50 753 ASN A O 1
ATOM 5384 N N . LEU A 1 754 ? 145.865 169.465 101.116 1.00 128.88 754 LEU A N 1
ATOM 5385 C CA . LEU A 1 754 ? 146.580 169.797 99.889 1.00 130.63 754 LEU A CA 1
ATOM 5386 C C . LEU A 1 754 ? 146.709 168.590 98.965 1.00 132.96 754 LEU A C 1
ATOM 5387 O O . LEU A 1 754 ? 146.591 168.728 97.743 1.00 133.02 754 LEU A O 1
ATOM 5392 N N . LEU A 1 755 ? 146.949 167.403 99.525 1.00 135.71 755 LEU A N 1
ATOM 5393 C CA . LE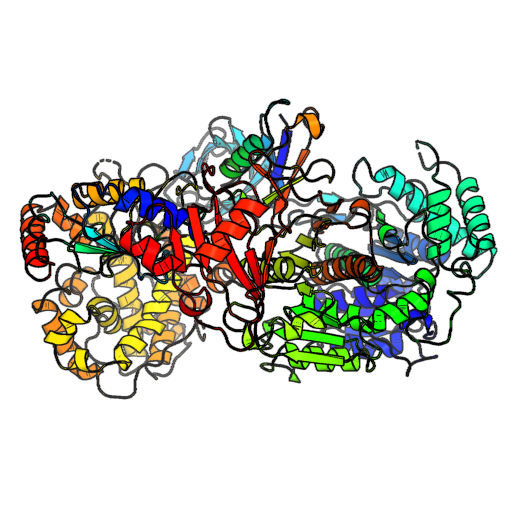U A 1 755 ? 147.159 166.182 98.745 1.00 139.47 755 LEU A CA 1
ATOM 5394 C C . LEU A 1 755 ? 146.275 165.064 99.288 1.00 141.12 755 LEU A C 1
ATOM 5395 O O . LEU A 1 755 ? 146.747 164.182 100.018 1.00 138.22 755 LEU A O 1
ATOM 5400 N N . PRO A 1 756 ? 144.984 165.077 98.966 1.00 140.01 756 PRO A N 1
ATOM 5401 C CA . PRO A 1 756 ? 144.109 163.968 99.349 1.00 135.73 756 PRO A CA 1
ATOM 5402 C C . PRO A 1 756 ? 144.003 162.913 98.254 1.00 135.48 756 PRO A C 1
ATOM 5403 O O . PRO A 1 756 ? 144.309 163.152 97.084 1.00 136.01 756 PRO A O 1
ATOM 5407 N N . LEU A 1 757 ? 143.561 161.726 98.663 1.00 133.11 757 LEU A N 1
ATOM 5408 C CA . LEU A 1 757 ? 143.308 160.662 97.705 1.00 132.24 757 LEU A CA 1
ATOM 5409 C C . LEU A 1 757 ? 142.095 161.005 96.841 1.00 134.03 757 LEU A C 1
ATOM 5410 O O . LEU A 1 757 ? 141.139 161.626 97.315 1.00 130.69 757 LEU A O 1
ATOM 5415 N N . PRO A 1 758 ? 142.109 160.612 95.564 1.00 136.33 758 PRO A N 1
ATOM 5416 C CA . PRO A 1 758 ? 140.952 160.923 94.707 1.00 134.35 758 PRO A CA 1
ATOM 5417 C C . PRO A 1 758 ? 139.719 160.106 95.048 1.00 134.66 758 PRO A C 1
ATOM 5418 O O . PRO A 1 758 ? 138.609 160.654 95.073 1.00 136.13 758 PRO A O 1
ATOM 5422 N N . ASP A 1 759 ? 139.876 158.812 95.312 1.00 131.72 759 ASP A N 1
ATOM 5423 C CA . ASP A 1 759 ? 138.759 157.944 95.652 1.00 124.80 759 ASP A CA 1
ATOM 5424 C C . ASP A 1 759 ? 139.284 156.782 96.479 1.00 119.60 759 ASP A C 1
ATOM 5425 O O . ASP A 1 759 ? 140.463 156.427 96.363 1.00 119.24 759 ASP A O 1
ATOM 5430 N N . PRO A 1 760 ? 138.447 156.180 97.328 1.00 118.16 760 PRO A N 1
ATOM 5431 C CA . PRO A 1 760 ? 138.896 155.043 98.140 1.00 112.56 760 PRO A CA 1
ATOM 5432 C C . PRO A 1 760 ? 138.711 153.675 97.502 1.00 111.82 760 PRO A C 1
ATOM 5433 O O . PRO A 1 760 ? 139.211 152.688 98.060 1.00 109.27 760 PRO A O 1
ATOM 5437 N N . GLN A 1 761 ? 138.018 153.578 96.366 1.00 112.25 761 GLN A N 1
ATOM 5438 C CA . GLN A 1 761 ? 137.787 152.285 95.734 1.00 108.17 761 GLN A CA 1
ATOM 5439 C C . GLN A 1 761 ? 138.998 151.772 94.966 1.00 107.11 761 GLN A C 1
ATOM 5440 O O . GLN A 1 761 ? 139.121 150.558 94.772 1.00 107.00 761 GLN A O 1
ATOM 5446 N N . ASN A 1 762 ? 139.895 152.661 94.536 1.00 104.47 762 ASN A N 1
ATOM 5447 C CA . ASN A 1 762 ? 141.034 152.260 93.719 1.00 101.38 762 ASN A CA 1
ATOM 5448 C C . ASN A 1 762 ? 142.042 151.412 94.481 1.00 106.89 762 ASN A C 1
ATOM 5449 O O . ASN A 1 762 ? 142.934 150.829 93.852 1.00 113.72 762 ASN A O 1
ATOM 5454 N N . LEU A 1 763 ? 141.917 151.319 95.808 1.00 105.61 763 LEU A N 1
ATOM 5455 C CA . LEU A 1 763 ? 142.833 150.518 96.613 1.00 101.92 763 LEU A CA 1
ATOM 5456 C C . LEU A 1 763 ? 142.887 149.059 96.184 1.00 103.26 763 LEU A C 1
ATOM 5457 O O . LEU A 1 763 ? 143.772 148.334 96.647 1.00 102.69 763 LEU A O 1
ATOM 5462 N N . ASP A 1 764 ? 141.967 148.610 95.325 1.00 104.73 764 ASP A N 1
ATOM 5463 C CA . ASP A 1 764 ? 142.051 147.255 94.793 1.00 103.64 764 ASP A CA 1
ATOM 5464 C C . ASP A 1 764 ? 143.342 147.038 94.020 1.00 99.81 764 ASP A C 1
ATOM 5465 O O . ASP A 1 764 ? 143.876 145.923 94.006 1.00 103.71 764 ASP A O 1
ATOM 5470 N N . ARG A 1 765 ? 143.861 148.081 93.373 1.00 94.31 765 ARG A N 1
ATOM 5471 C CA . ARG A 1 765 ? 145.098 147.942 92.616 1.00 95.72 765 ARG A CA 1
ATOM 5472 C C . ARG A 1 765 ? 146.332 147.860 93.504 1.00 101.01 765 ARG A C 1
ATOM 5473 O O . ARG A 1 765 ? 147.415 147.547 93.000 1.00 103.67 765 ARG A O 1
ATOM 5481 N N . ILE A 1 766 ? 146.199 148.133 94.801 1.00 99.54 766 ILE A N 1
ATOM 5482 C CA . ILE A 1 766 ? 147.351 148.209 95.692 1.00 101.79 766 ILE A CA 1
ATOM 5483 C C . ILE A 1 766 ? 147.223 147.183 96.813 1.00 108.76 766 ILE A C 1
ATOM 5484 O O . ILE A 1 766 ? 148.225 146.638 97.290 1.00 112.82 766 ILE A O 1
ATOM 5489 N N . PHE A 1 767 ? 145.991 146.871 97.203 1.00 109.66 767 PHE A N 1
ATOM 5490 C CA . PHE A 1 767 ? 145.717 145.960 98.307 1.00 112.90 767 PHE A CA 1
ATOM 5491 C C . PHE A 1 767 ? 145.075 144.688 97.776 1.00 116.14 767 PHE A C 1
ATOM 5492 O O . PHE A 1 767 ? 144.032 144.741 97.115 1.00 118.18 767 PHE A O 1
ATOM 5500 N N . ALA A 1 768 ? 145.693 143.551 98.075 1.00 116.00 768 ALA A N 1
ATOM 5501 C CA . ALA A 1 768 ? 145.210 142.260 97.615 1.00 117.55 768 ALA A CA 1
ATOM 5502 C C . ALA A 1 768 ? 144.221 141.669 98.612 1.00 121.53 768 ALA A C 1
ATOM 5503 O O . ALA A 1 768 ? 144.307 141.904 99.821 1.00 123.11 768 ALA A O 1
ATOM 5505 N N . SER A 1 769 ? 143.276 140.897 98.086 1.00 123.99 769 SER A N 1
ATOM 5506 C CA . SER A 1 769 ? 142.232 140.299 98.901 1.00 125.55 769 SER A CA 1
ATOM 5507 C C . SER A 1 769 ? 142.777 139.119 99.701 1.00 129.26 769 SER A C 1
ATOM 5508 O O . SER A 1 769 ? 143.836 138.562 99.398 1.00 133.82 769 SER A O 1
ATOM 5511 N N . GLU A 1 770 ? 142.034 138.742 100.745 1.00 125.44 770 GLU A N 1
ATOM 5512 C CA . GLU A 1 770 ? 142.382 137.542 101.496 1.00 126.49 770 GLU A CA 1
ATOM 5513 C C . GLU A 1 770 ? 142.306 136.297 100.622 1.00 133.15 770 GLU A C 1
ATOM 5514 O O . GLU A 1 770 ? 143.018 135.318 100.873 1.00 137.60 770 GLU A O 1
ATOM 5520 N N . LEU A 1 771 ? 141.450 136.314 99.597 1.00 135.04 771 LEU A N 1
ATOM 5521 C CA . LEU A 1 771 ? 141.374 135.201 98.656 1.00 134.94 771 LEU A CA 1
ATOM 5522 C C . LEU A 1 771 ? 142.650 135.036 97.842 1.00 136.77 771 LEU A C 1
ATOM 5523 O O . LEU A 1 771 ? 142.872 133.962 97.271 1.00 137.50 771 LEU A O 1
ATOM 5528 N N . GLU A 1 772 ? 143.488 136.068 97.771 1.00 136.56 772 GLU A N 1
ATOM 5529 C CA . GLU A 1 772 ? 144.627 136.083 96.864 1.00 132.57 772 GLU A CA 1
ATOM 5530 C C . GLU A 1 772 ? 145.978 136.148 97.560 1.00 133.84 772 GLU A C 1
ATOM 5531 O O . GLU A 1 772 ? 146.969 135.696 96.984 1.00 136.80 772 GLU A O 1
ATOM 5537 N N . LEU A 1 773 ? 146.053 136.695 98.774 1.00 132.90 773 LEU A N 1
ATOM 5538 C CA . LEU A 1 773 ? 147.339 136.780 99.456 1.00 136.84 773 LEU A CA 1
ATOM 5539 C C . LEU A 1 773 ? 147.855 135.416 99.899 1.00 148.08 773 LEU A C 1
ATOM 5540 O O . LEU A 1 773 ? 149.052 135.282 100.176 1.00 153.97 773 LEU A O 1
ATOM 5545 N N . ASP A 1 774 ? 146.989 134.407 99.971 1.00 148.70 774 ASP A N 1
ATOM 5546 C CA . ASP A 1 774 ? 147.404 133.063 100.353 1.00 147.38 774 ASP A CA 1
ATOM 5547 C C . ASP A 1 774 ? 147.892 132.233 99.173 1.00 142.38 774 ASP A C 1
ATOM 5548 O O . ASP A 1 774 ? 148.223 131.057 99.360 1.00 144.66 774 ASP A O 1
ATOM 5553 N N . SER A 1 775 ? 147.943 132.807 97.979 1.00 141.22 775 SER A N 1
ATOM 5554 C CA . SER A 1 775 ? 148.358 132.122 96.769 1.00 143.18 775 SER A CA 1
ATOM 5555 C C . SER A 1 775 ? 149.673 132.710 96.275 1.00 142.48 775 SER A C 1
ATOM 5556 O O . SER A 1 775 ? 150.029 133.839 96.634 1.00 144.05 775 SER A O 1
ATOM 5559 N N . PRO A 1 776 ? 150.432 131.964 95.468 1.00 143.00 776 PRO A N 1
ATOM 5560 C CA . PRO A 1 776 ? 151.717 132.493 94.983 1.00 145.36 776 PRO A CA 1
ATOM 5561 C C . PRO A 1 776 ? 151.595 133.806 94.232 1.00 145.51 776 PRO A C 1
ATOM 5562 O O . PRO A 1 776 ? 152.505 134.641 94.319 1.00 149.74 776 PRO A O 1
ATOM 5566 N N . SER A 1 777 ? 150.496 134.017 93.503 1.00 142.73 777 SER A N 1
ATOM 5567 C CA . SER A 1 777 ? 150.340 135.245 92.728 1.00 148.86 777 SER A CA 1
ATOM 5568 C C . SER A 1 777 ? 150.400 136.484 93.611 1.00 149.88 777 SER A C 1
ATOM 5569 O O . SER A 1 777 ? 150.900 137.529 93.179 1.00 148.22 777 SER A O 1
ATOM 5572 N N . GLY A 1 778 ? 149.901 136.392 94.840 1.00 149.85 778 GLY A N 1
ATOM 5573 C CA . GLY A 1 778 ? 149.946 137.515 95.754 1.00 150.65 778 GLY A CA 1
ATOM 5574 C C . GLY A 1 778 ? 151.288 137.690 96.434 1.00 157.13 778 GLY A C 1
ATOM 5575 O O . GLY A 1 778 ? 151.811 138.806 96.512 1.00 160.78 778 GLY A O 1
ATOM 5576 N N . CYS A 1 779 ? 151.857 136.588 96.931 1.00 159.51 779 CYS A N 1
ATOM 5577 C CA . CYS A 1 779 ? 153.125 136.677 97.646 1.00 162.77 779 CYS A CA 1
ATOM 5578 C C . CYS A 1 779 ? 154.263 137.094 96.724 1.00 162.12 779 CYS A C 1
ATOM 5579 O O . CYS A 1 779 ? 155.203 137.759 97.172 1.00 164.67 779 CYS A O 1
ATOM 5582 N N . LYS A 1 780 ? 154.196 136.734 95.439 1.00 157.25 780 LYS A N 1
ATOM 5583 C CA . LYS A 1 780 ? 155.242 137.145 94.507 1.00 158.52 780 LYS A CA 1
ATOM 5584 C C . LYS A 1 780 ? 155.293 138.662 94.373 1.00 159.71 780 LYS A C 1
ATOM 5585 O O . LYS A 1 780 ? 156.354 139.278 94.536 1.00 158.35 780 LYS A O 1
ATOM 5591 N N . GLN A 1 781 ? 154.148 139.289 94.089 1.00 159.22 781 GLN A N 1
ATOM 5592 C CA . GLN A 1 781 ? 154.126 140.742 93.967 1.00 157.95 781 GLN A CA 1
ATOM 5593 C C . GLN A 1 781 ? 154.368 141.416 95.311 1.00 159.52 781 GLN A C 1
ATOM 5594 O O . GLN A 1 781 ? 154.928 142.518 95.358 1.00 159.70 781 GLN A O 1
ATOM 5600 N N . LEU A 1 782 ? 153.973 140.771 96.412 1.00 160.81 782 LEU A N 1
ATOM 5601 C CA . LEU A 1 782 ? 154.291 141.308 97.730 1.00 158.21 782 LEU A CA 1
ATOM 5602 C C . LEU A 1 782 ? 155.798 141.365 97.947 1.00 160.83 782 LEU A C 1
ATOM 5603 O O . LEU A 1 782 ? 156.327 142.375 98.426 1.00 160.51 782 LEU A O 1
ATOM 5608 N N . HIS A 1 783 ? 156.508 140.295 97.583 1.00 164.88 783 HIS A N 1
ATOM 5609 C CA . HIS A 1 783 ? 157.965 140.295 97.676 1.00 168.81 783 HIS A CA 1
ATOM 5610 C C . HIS A 1 783 ? 158.579 141.317 96.728 1.00 168.64 783 HIS A C 1
ATOM 5611 O O . HIS A 1 783 ? 159.580 141.963 97.063 1.00 168.25 783 HIS A O 1
ATOM 5618 N N . GLU A 1 784 ? 157.999 141.470 95.535 1.00 166.57 784 GLU A N 1
ATOM 5619 C CA . GLU A 1 784 ? 158.492 142.481 94.604 1.00 165.60 784 GLU A CA 1
ATOM 5620 C C . GLU A 1 784 ? 158.385 143.877 95.206 1.00 164.26 784 GLU A C 1
ATOM 5621 O O . GLU A 1 784 ? 159.308 144.690 95.079 1.00 163.71 784 GLU A O 1
ATOM 5627 N N . ASP A 1 785 ? 157.264 144.173 95.866 1.00 163.68 785 ASP A N 1
ATOM 5628 C CA . ASP A 1 785 ? 157.112 145.468 96.524 1.00 161.93 785 ASP A CA 1
ATOM 5629 C C . ASP A 1 785 ? 158.058 145.609 97.712 1.00 161.63 785 ASP A C 1
ATOM 5630 O O . ASP A 1 785 ? 158.609 146.691 97.946 1.00 161.57 785 ASP A O 1
ATOM 5635 N N . LEU A 1 786 ? 158.259 144.534 98.471 1.00 162.14 786 LEU A N 1
ATOM 5636 C CA . LEU A 1 786 ? 159.043 144.582 99.700 1.00 159.93 786 LEU A CA 1
ATOM 5637 C C . LEU A 1 786 ? 160.539 144.410 99.479 1.00 162.58 786 LEU A C 1
ATOM 5638 O O . LEU A 1 786 ? 161.292 144.413 100.459 1.00 162.42 786 LEU A O 1
ATOM 5643 N N . LYS A 1 787 ? 160.984 144.228 98.233 1.00 165.97 787 LYS A N 1
ATOM 5644 C CA . LYS A 1 787 ? 162.415 144.070 97.980 1.00 164.09 787 LYS A CA 1
ATOM 5645 C C . LYS A 1 787 ? 163.228 145.234 98.537 1.00 161.72 787 LYS A C 1
ATOM 5646 O O . LYS A 1 787 ? 164.394 145.052 98.906 1.00 162.06 787 LYS A O 1
ATOM 5652 N N . THR A 1 788 ? 162.643 146.429 98.606 1.00 159.53 788 THR A N 1
ATOM 5653 C CA . THR A 1 788 ? 163.336 147.592 99.144 1.00 161.75 788 THR A CA 1
ATOM 5654 C C . THR A 1 788 ? 163.192 147.733 100.654 1.00 161.58 788 THR A C 1
ATOM 5655 O O . THR A 1 788 ? 163.888 148.562 101.251 1.00 162.41 788 THR A O 1
ATOM 5659 N N . TRP A 1 789 ? 162.317 146.952 101.284 1.00 159.80 789 TRP A N 1
ATOM 5660 C CA . TRP A 1 789 ? 162.061 147.069 102.714 1.00 159.97 789 TRP A CA 1
ATOM 5661 C C . TRP A 1 789 ? 163.003 146.232 103.569 1.00 161.39 789 TRP A C 1
ATOM 5662 O O . TRP A 1 789 ? 162.982 146.369 104.797 1.00 161.07 789 TRP A O 1
ATOM 5673 N N . SER A 1 790 ? 163.824 145.375 102.962 1.00 162.76 790 SER A N 1
ATOM 5674 C CA . SER A 1 790 ? 164.765 144.566 103.726 1.00 165.02 790 SER A CA 1
ATOM 5675 C C . SER A 1 790 ? 166.063 145.299 104.040 1.00 167.00 790 SER A C 1
ATOM 5676 O O . SER A 1 790 ? 166.864 144.792 104.834 1.00 165.58 790 SER A O 1
ATOM 5679 N N . LYS A 1 791 ? 166.289 146.465 103.446 1.00 168.05 791 LYS A N 1
ATOM 5680 C CA . LYS A 1 791 ? 167.486 147.250 103.704 1.00 166.81 791 LYS A CA 1
ATOM 5681 C C . LYS A 1 791 ? 167.242 148.255 104.825 1.00 168.03 791 LYS A C 1
ATOM 5682 O O . LYS A 1 791 ? 166.103 148.585 105.164 1.00 167.75 791 LYS A O 1
ATOM 5688 N N . GLY A 1 792 ? 168.338 148.740 105.402 1.00 169.70 792 GLY A N 1
ATOM 5689 C CA . GLY A 1 792 ? 168.277 149.742 106.439 1.00 170.61 792 GLY A CA 1
ATOM 5690 C C . GLY A 1 792 ? 168.086 149.157 107.823 1.00 170.41 792 GLY A C 1
ATOM 5691 O O . GLY A 1 792 ? 168.034 147.936 108.008 1.00 168.52 792 GLY A O 1
ATOM 5692 N N . PRO A 1 793 ? 167.983 150.028 108.829 1.00 171.59 793 PRO A N 1
ATOM 5693 C CA . PRO A 1 793 ? 167.821 149.543 110.197 1.00 168.05 793 PRO A CA 1
ATOM 5694 C C . PRO A 1 793 ? 166.467 148.891 110.386 1.00 164.48 793 PRO A C 1
ATOM 5695 O O . PRO A 1 793 ? 165.491 149.236 109.695 1.00 164.15 793 PRO A O 1
ATOM 5699 N N . PRO A 1 794 ? 166.352 147.938 111.308 1.00 163.07 794 PRO A N 1
ATOM 5700 C CA . PRO A 1 794 ? 165.061 147.288 111.546 1.00 163.23 794 PRO A CA 1
ATOM 5701 C C . PRO A 1 794 ? 164.068 148.231 112.209 1.00 162.53 794 PRO A C 1
ATOM 5702 O O . PRO A 1 794 ? 164.431 149.194 112.888 1.00 161.31 794 PRO A O 1
ATOM 5706 N N . LEU A 1 795 ? 162.788 147.936 111.994 1.00 161.72 795 LEU A N 1
ATOM 5707 C CA . LEU A 1 795 ? 161.724 148.718 112.607 1.00 157.54 795 LEU A CA 1
ATOM 5708 C C . LEU A 1 795 ? 161.699 148.496 114.115 1.00 154.79 795 LEU A C 1
ATOM 5709 O O . LEU A 1 795 ? 161.886 147.376 114.598 1.00 155.11 795 LEU A O 1
ATOM 5714 N N . LYS A 1 796 ? 161.468 149.574 114.860 1.00 151.08 796 LYS A N 1
ATOM 5715 C CA . LYS A 1 796 ? 161.448 149.504 116.315 1.00 147.10 796 LYS A CA 1
ATOM 5716 C C . LYS A 1 796 ? 160.027 149.259 116.805 1.00 141.58 796 LYS A C 1
ATOM 5717 O O . LYS A 1 796 ? 159.148 150.094 116.557 1.00 141.37 796 LYS A O 1
ATOM 5723 N N . PRO A 1 797 ? 159.756 148.146 117.485 1.00 139.84 797 PRO A N 1
ATOM 5724 C CA . PRO A 1 797 ? 158.429 147.952 118.080 1.00 140.81 797 PRO A CA 1
ATOM 5725 C C . PRO A 1 797 ? 158.149 148.995 119.154 1.00 137.71 797 PRO A C 1
ATOM 5726 O O . PRO A 1 797 ? 159.044 149.408 119.894 1.00 140.12 797 PRO A O 1
ATOM 5730 N N . LEU A 1 798 ? 156.892 149.418 119.233 1.00 137.27 798 LEU A N 1
ATOM 5731 C CA . LEU A 1 798 ? 156.448 150.420 120.200 1.00 137.10 798 LEU A CA 1
ATOM 5732 C C . LEU A 1 798 ? 155.514 149.740 121.199 1.00 138.36 798 LEU A C 1
ATOM 5733 O O . LEU A 1 798 ? 154.306 149.640 120.975 1.00 138.84 798 LEU A O 1
ATOM 5738 N N . THR A 1 799 ? 156.084 149.274 122.307 1.00 139.54 799 THR A N 1
ATOM 5739 C CA . THR A 1 799 ? 155.286 148.660 123.358 1.00 139.26 799 THR A CA 1
ATOM 5740 C C . THR A 1 799 ? 154.350 149.690 123.979 1.00 142.15 799 THR A C 1
ATOM 5741 O O . THR A 1 799 ? 154.750 150.818 124.277 1.00 144.32 799 THR A O 1
ATOM 5745 N N . PHE A 1 800 ? 153.095 149.296 124.169 1.00 144.12 800 PHE A N 1
ATOM 5746 C CA . PHE A 1 800 ? 152.086 150.192 124.723 1.00 147.73 800 PHE A CA 1
ATOM 5747 C C . PHE A 1 800 ? 152.391 150.523 126.181 1.00 149.98 800 PHE A C 1
ATOM 5748 O O . PHE A 1 800 ? 152.550 149.627 127.010 1.00 147.70 800 PHE A O 1
ATOM 5756 N N . ASN A 1 807 ? 154.149 160.340 122.970 1.00 143.23 807 ASN A N 1
ATOM 5757 C CA . ASN A 1 807 ? 154.299 158.949 122.561 1.00 143.57 807 ASN A CA 1
ATOM 5758 C C . ASN A 1 807 ? 153.108 158.492 121.726 1.00 142.47 807 ASN A C 1
ATOM 5759 O O . ASN A 1 807 ? 153.216 157.550 120.942 1.00 141.81 807 ASN A O 1
ATOM 5764 N N . PHE A 1 808 ? 151.970 159.162 121.917 1.00 143.15 808 PHE A N 1
ATOM 5765 C CA . PHE A 1 808 ? 150.752 158.946 121.137 1.00 143.39 808 PHE A CA 1
ATOM 5766 C C . PHE A 1 808 ? 150.201 157.531 121.277 1.00 143.74 808 PHE A C 1
ATOM 5767 O O . PHE A 1 808 ? 149.437 157.075 120.420 1.00 144.65 808 PHE A O 1
ATOM 5775 N N . HIS A 1 809 ? 150.576 156.814 122.338 1.00 143.00 809 HIS A N 1
ATOM 5776 C CA . HIS A 1 809 ? 150.022 155.482 122.556 1.00 147.32 809 HIS A CA 1
ATOM 5777 C C . HIS A 1 809 ? 148.523 155.548 122.828 1.00 149.98 809 HIS A C 1
ATOM 5778 O O . HIS A 1 809 ? 147.734 154.823 122.212 1.00 149.94 809 HIS A O 1
ATOM 5785 N N . VAL A 1 810 ? 148.114 156.416 123.755 1.00 149.32 810 VAL A N 1
ATOM 5786 C CA . VAL A 1 810 ? 146.711 156.477 124.154 1.00 149.89 810 VAL A CA 1
ATOM 5787 C C . VAL A 1 810 ? 145.862 157.138 123.073 1.00 151.34 810 VAL A C 1
ATOM 5788 O O . VAL A 1 810 ? 144.698 156.773 122.873 1.00 151.77 810 VAL A O 1
ATOM 5792 N N . ASP A 1 811 ? 146.417 158.136 122.380 1.00 151.95 811 ASP A N 1
ATOM 5793 C CA . ASP A 1 811 ? 145.629 158.896 121.412 1.00 151.73 811 ASP A CA 1
ATOM 5794 C C . ASP A 1 811 ? 145.139 158.010 120.272 1.00 149.54 811 ASP A C 1
ATOM 5795 O O . ASP A 1 811 ? 143.991 158.135 119.828 1.00 148.30 811 ASP A O 1
ATOM 5800 N N . PHE A 1 812 ? 145.999 157.113 119.786 1.00 148.74 812 PHE A N 1
ATOM 5801 C CA . PHE A 1 812 ? 145.628 156.233 118.683 1.00 146.33 812 PHE A CA 1
ATOM 5802 C C . PHE A 1 812 ? 144.436 155.360 119.053 1.00 145.26 812 PHE A C 1
ATOM 5803 O O . PHE A 1 812 ? 143.440 155.298 118.318 1.00 142.49 812 PHE A O 1
ATOM 5811 N N . VAL A 1 813 ? 144.518 154.681 120.200 1.00 147.13 813 VAL A N 1
ATOM 5812 C CA . VAL A 1 813 ? 143.442 153.784 120.602 1.00 148.89 813 VAL A CA 1
ATOM 5813 C C . VAL A 1 813 ? 142.180 154.572 120.930 1.00 150.95 813 VAL A C 1
ATOM 5814 O O . VAL A 1 813 ? 141.067 154.112 120.660 1.00 152.66 813 VAL A O 1
ATOM 5818 N N . VAL A 1 814 ? 142.324 155.772 121.502 1.00 153.05 814 VAL A N 1
ATOM 5819 C CA . VAL A 1 814 ? 141.148 156.586 121.808 1.00 156.35 814 VAL A CA 1
ATOM 5820 C C . VAL A 1 814 ? 140.425 156.980 120.526 1.00 154.27 814 VAL A C 1
ATOM 5821 O O . VAL A 1 814 ? 139.196 156.870 120.426 1.00 153.50 814 VAL A O 1
ATOM 5825 N N . ALA A 1 815 ? 141.177 157.442 119.523 1.00 151.83 815 ALA A N 1
ATOM 5826 C CA . ALA A 1 815 ? 140.562 157.830 118.258 1.00 147.47 815 ALA A CA 1
ATOM 5827 C C . ALA A 1 815 ? 139.915 156.636 117.568 1.00 145.44 815 ALA A C 1
ATOM 5828 O O . ALA A 1 815 ? 138.796 156.740 117.049 1.00 144.98 815 ALA A O 1
ATOM 5830 N N . ALA A 1 816 ? 140.602 155.489 117.559 1.00 144.24 816 ALA A N 1
ATOM 5831 C CA . ALA A 1 816 ? 140.032 154.299 116.937 1.00 143.02 816 ALA A CA 1
ATOM 5832 C C . ALA A 1 816 ? 138.757 153.858 117.647 1.00 146.49 816 ALA A C 1
ATOM 5833 O O . ALA A 1 816 ? 137.766 153.504 116.996 1.00 143.64 816 ALA A O 1
ATOM 5835 N N . ALA A 1 817 ? 138.763 153.876 118.982 1.00 150.54 817 ALA A N 1
ATOM 5836 C CA . ALA A 1 817 ? 137.582 153.478 119.738 1.00 153.31 817 ALA A CA 1
ATOM 5837 C C . ALA A 1 817 ? 136.423 154.430 119.490 1.00 153.87 817 ALA A C 1
ATOM 5838 O O . ALA A 1 817 ? 135.278 153.993 119.337 1.00 152.31 817 ALA A O 1
ATOM 5840 N N . SER A 1 818 ? 136.697 155.737 119.445 1.00 154.36 818 SER A N 1
ATOM 5841 C CA . SER A 1 818 ? 135.635 156.700 119.171 1.00 153.36 818 SER A CA 1
ATOM 5842 C C . SER A 1 818 ? 135.044 156.487 117.783 1.00 151.60 818 SER A C 1
ATOM 5843 O O . SER A 1 818 ? 133.816 156.492 117.613 1.00 151.87 818 SER A O 1
ATOM 5846 N N . LEU A 1 819 ? 135.902 156.285 116.778 1.00 148.20 819 LEU A N 1
ATOM 5847 C CA . LEU A 1 819 ? 135.411 156.066 115.421 1.00 141.38 819 LEU A CA 1
ATOM 5848 C C . LEU A 1 819 ? 134.574 154.796 115.337 1.00 144.00 819 LEU A C 1
ATOM 5849 O O . LEU A 1 819 ? 133.487 154.794 114.750 1.00 145.28 819 LEU A O 1
ATOM 5854 N N . ARG A 1 820 ? 135.056 153.706 115.939 1.00 144.51 820 ARG A N 1
ATOM 5855 C CA . ARG A 1 820 ? 134.315 152.448 115.894 1.00 146.92 820 ARG A CA 1
ATOM 5856 C C . ARG A 1 820 ? 132.991 152.557 116.642 1.00 146.54 820 ARG A C 1
ATOM 5857 O O . ARG A 1 820 ? 131.968 152.023 116.194 1.00 143.42 820 ARG A O 1
ATOM 5865 N N . ALA A 1 821 ? 132.991 153.240 117.791 1.00 148.19 821 ALA A N 1
ATOM 5866 C CA . ALA A 1 821 ? 131.774 153.382 118.581 1.00 149.01 821 ALA A CA 1
ATOM 5867 C C . ALA A 1 821 ? 130.731 154.215 117.850 1.00 150.78 821 ALA A C 1
ATOM 5868 O O . ALA A 1 821 ? 129.538 153.893 117.887 1.00 150.61 821 ALA A O 1
ATOM 5870 N N . GLN A 1 822 ? 131.153 155.297 117.192 1.00 151.94 822 GLN A N 1
ATOM 5871 C CA . GLN A 1 822 ? 130.200 156.058 116.392 1.00 152.86 822 GLN A CA 1
ATOM 5872 C C . GLN A 1 822 ? 129.780 155.290 115.145 1.00 149.51 822 GLN A C 1
ATOM 5873 O O . GLN A 1 822 ? 128.685 155.518 114.619 1.00 152.88 822 GLN A O 1
ATOM 5879 N N . ASN A 1 823 ? 130.632 154.384 114.659 1.00 143.60 823 ASN A N 1
ATOM 5880 C CA . ASN A 1 823 ? 130.274 153.577 113.498 1.00 138.96 823 ASN A CA 1
ATOM 5881 C C . ASN A 1 823 ? 129.175 152.576 113.838 1.00 142.67 823 ASN A C 1
ATOM 5882 O O . ASN A 1 823 ? 128.175 152.470 113.119 1.00 142.01 823 ASN A O 1
ATOM 5887 N N . TYR A 1 824 ? 129.339 151.835 114.932 1.00 143.74 824 TYR A N 1
ATOM 5888 C CA . TYR A 1 824 ? 128.401 150.779 115.292 1.00 141.74 824 TYR A CA 1
ATOM 5889 C C . TYR A 1 824 ? 127.386 151.203 116.345 1.00 139.83 824 TYR A C 1
ATOM 5890 O O . TYR A 1 824 ? 126.621 150.360 116.822 1.00 137.16 824 TYR A O 1
ATOM 5899 N N . GLY A 1 825 ? 127.363 152.477 116.725 1.00 141.14 825 GLY A N 1
ATOM 5900 C CA . GLY A 1 825 ? 126.326 152.995 117.591 1.00 144.21 825 GLY A CA 1
ATOM 5901 C C . GLY A 1 825 ? 126.460 152.650 119.057 1.00 150.04 825 GLY A C 1
ATOM 5902 O O . GLY A 1 825 ? 125.574 153.011 119.840 1.00 152.68 825 GLY A O 1
ATOM 5903 N N . ILE A 1 826 ? 127.524 151.961 119.456 1.00 150.22 826 ILE A N 1
ATOM 5904 C CA . ILE A 1 826 ? 127.762 151.645 120.862 1.00 151.41 826 ILE A CA 1
ATOM 5905 C C . ILE A 1 826 ? 128.254 152.913 121.552 1.00 154.02 826 ILE A C 1
ATOM 5906 O O . ILE A 1 826 ? 128.701 153.845 120.867 1.00 152.06 826 ILE A O 1
ATOM 5911 N N . PRO A 1 827 ? 128.177 153.014 122.882 1.00 157.27 827 PRO A N 1
ATOM 5912 C CA . PRO A 1 827 ? 128.628 154.244 123.546 1.00 157.98 827 PRO A CA 1
ATOM 5913 C C . PRO A 1 827 ? 130.120 154.473 123.355 1.00 157.07 827 PRO A C 1
ATOM 5914 O O . PRO A 1 827 ? 130.912 153.532 123.267 1.00 157.87 827 PRO A O 1
ATOM 5918 N N . VAL A 1 828 ? 130.495 155.746 123.290 1.00 157.81 828 VAL A N 1
ATOM 5919 C CA . VAL A 1 828 ? 131.885 156.143 123.092 1.00 160.02 828 VAL A CA 1
ATOM 5920 C C . VAL A 1 828 ? 132.576 156.184 124.449 1.00 162.12 828 VAL A C 1
ATOM 5921 O O . VAL A 1 828 ? 132.117 156.868 125.370 1.00 159.43 828 VAL A O 1
ATOM 5925 N N . ALA A 1 829 ? 133.680 155.452 124.572 1.00 165.38 829 ALA A N 1
ATOM 5926 C CA . ALA A 1 829 ? 134.431 155.436 125.818 1.00 165.26 829 ALA A CA 1
ATOM 5927 C C . ALA A 1 829 ? 135.226 156.726 125.982 1.00 164.99 829 ALA A C 1
ATOM 5928 O O . ALA A 1 829 ? 135.795 157.252 125.022 1.00 166.96 829 ALA A O 1
ATOM 5930 N N . SER A 1 830 ? 135.261 157.234 127.211 1.00 163.27 830 SER A N 1
ATOM 5931 C CA . SER A 1 830 ? 136.018 158.437 127.518 1.00 163.39 830 SER A CA 1
ATOM 5932 C C . SER A 1 830 ? 137.510 158.116 127.583 1.00 164.43 830 SER A C 1
ATOM 5933 O O . SER A 1 830 ? 137.936 156.969 127.425 1.00 163.57 830 SER A O 1
ATOM 5936 N N . HIS A 1 831 ? 138.321 159.152 127.809 1.00 165.65 831 HIS A N 1
ATOM 5937 C CA . HIS A 1 831 ? 139.764 158.957 127.912 1.00 165.40 831 HIS A CA 1
ATOM 5938 C C . HIS A 1 831 ? 140.113 158.075 129.106 1.00 167.07 831 HIS A C 1
ATOM 5939 O O . HIS A 1 831 ? 140.894 157.123 128.985 1.00 166.55 831 HIS A O 1
ATOM 5946 N N . ALA A 1 832 ? 139.531 158.373 130.271 1.00 168.00 832 ALA A N 1
ATOM 5947 C CA . ALA A 1 832 ? 139.816 157.587 131.467 1.00 165.68 832 ALA A CA 1
ATOM 5948 C C . ALA A 1 832 ? 139.323 156.153 131.322 1.00 167.79 832 ALA A C 1
ATOM 5949 O O . ALA A 1 832 ? 140.023 155.209 131.708 1.00 167.87 832 ALA A O 1
ATOM 5951 N N . GLU A 1 833 ? 138.121 155.969 130.771 1.00 167.44 833 GLU A N 1
ATOM 5952 C CA . GLU A 1 833 ? 137.592 154.622 130.581 1.00 165.55 833 GLU A CA 1
ATOM 5953 C C . GLU A 1 833 ? 138.445 153.826 129.601 1.00 165.09 833 GLU A C 1
ATOM 5954 O O . GLU A 1 833 ? 138.739 152.647 129.835 1.00 163.71 833 GLU A O 1
ATOM 5960 N N . THR A 1 834 ? 138.853 154.457 128.496 1.00 165.62 834 THR A N 1
ATOM 5961 C CA . THR A 1 834 ? 139.705 153.774 127.529 1.00 164.48 834 THR A CA 1
ATOM 5962 C C . THR A 1 834 ? 141.042 153.393 128.151 1.00 164.17 834 THR A C 1
ATOM 5963 O O . THR A 1 834 ? 141.536 152.280 127.940 1.00 162.62 834 THR A O 1
ATOM 5967 N N . LYS A 1 835 ? 141.638 154.303 128.928 1.00 165.69 835 LYS A N 1
ATOM 5968 C CA . LYS A 1 835 ? 142.896 153.987 129.596 1.00 163.68 835 LYS A CA 1
ATOM 5969 C C . LYS A 1 835 ? 142.725 152.834 130.576 1.00 162.18 835 LYS A C 1
ATOM 5970 O O . LYS A 1 835 ? 143.579 151.944 130.652 1.00 160.14 835 LYS A O 1
ATOM 5976 N N . ARG A 1 836 ? 141.625 152.830 131.333 1.00 162.15 836 ARG A N 1
ATOM 5977 C CA . ARG A 1 836 ? 141.390 151.752 132.287 1.00 158.48 836 ARG A CA 1
ATOM 5978 C C . ARG A 1 836 ? 141.235 150.411 131.581 1.00 159.36 836 ARG A C 1
ATOM 5979 O O . ARG A 1 836 ? 141.783 149.398 132.029 1.00 157.99 836 ARG A O 1
ATOM 5987 N N . ILE A 1 837 ? 140.487 150.384 130.476 1.00 160.29 837 ILE A N 1
ATOM 5988 C CA . ILE A 1 837 ? 140.244 149.119 129.788 1.00 158.61 837 ILE A CA 1
ATOM 5989 C C . ILE A 1 837 ? 141.509 148.624 129.093 1.00 158.00 837 ILE A C 1
ATOM 5990 O O . ILE A 1 837 ? 141.805 147.423 129.103 1.00 156.88 837 ILE A O 1
ATOM 5995 N N . VAL A 1 838 ? 142.281 149.528 128.491 1.00 159.03 838 VAL A N 1
ATOM 5996 C CA . VAL A 1 838 ? 143.397 149.098 127.655 1.00 158.22 838 VAL A CA 1
ATOM 5997 C C . VAL A 1 838 ? 144.689 148.905 128.450 1.00 156.09 838 VAL A C 1
ATOM 5998 O O . VAL A 1 838 ? 145.559 148.134 128.030 1.00 150.00 838 VAL A O 1
ATOM 6002 N N . GLY A 1 839 ? 144.841 149.579 129.588 1.00 158.27 839 GLY A N 1
ATOM 6003 C CA . GLY A 1 839 ? 146.045 149.440 130.383 1.00 156.24 839 GLY A CA 1
ATOM 6004 C C . GLY A 1 839 ? 145.843 148.578 131.610 1.00 155.79 839 GLY A C 1
ATOM 6005 O O . GLY A 1 839 ? 146.798 148.280 132.333 1.00 153.79 839 GLY A O 1
ATOM 6006 N N . ARG A 1 840 ? 144.592 148.181 131.854 1.00 158.19 840 ARG A N 1
ATOM 6007 C CA . ARG A 1 840 ? 144.229 147.322 132.982 1.00 155.65 840 ARG A CA 1
ATOM 6008 C C . ARG A 1 840 ? 144.618 147.944 134.321 1.00 151.95 840 ARG A C 1
ATOM 6009 O O . ARG A 1 840 ? 144.910 147.234 135.286 1.00 147.56 840 ARG A O 1
ATOM 6017 N N . ILE A 1 841 ? 144.631 149.277 134.391 1.00 153.57 841 ILE A N 1
ATOM 6018 C CA . ILE A 1 841 ? 144.935 149.956 135.643 1.00 148.23 841 ILE A CA 1
ATOM 6019 C C . ILE A 1 841 ? 143.761 149.813 136.602 1.00 141.19 841 ILE A C 1
ATOM 6020 O O . ILE A 1 841 ? 142.590 149.911 136.206 1.00 140.50 841 ILE A O 1
ATOM 6025 N N . ILE A 1 842 ? 144.072 149.569 137.872 1.00 134.71 842 ILE A N 1
ATOM 6026 C CA . ILE A 1 842 ? 143.064 149.324 138.902 1.00 129.25 842 ILE A CA 1
ATOM 6027 C C . ILE A 1 842 ? 142.611 150.642 139.517 1.00 125.55 842 ILE A C 1
ATOM 6028 O O . ILE A 1 842 ? 143.448 151.413 140.008 1.00 123.93 842 ILE A O 1
ATOM 6033 N N . PRO A 1 843 ? 141.312 150.947 139.512 1.00 125.23 843 PRO A N 1
ATOM 6034 C CA . PRO A 1 843 ? 140.820 152.057 140.339 1.00 117.13 843 PRO A CA 1
ATOM 6035 C C . PRO A 1 843 ? 141.078 151.776 141.810 1.00 109.24 843 PRO A C 1
ATOM 6036 O O . PRO A 1 843 ? 140.533 150.819 142.369 1.00 101.41 843 PRO A O 1
ATOM 6040 N N . ALA A 1 844 ? 141.912 152.595 142.444 1.00 99.23 844 ALA A N 1
ATOM 6041 C CA . ALA A 1 844 ? 142.322 152.354 143.818 1.00 85.31 844 ALA A CA 1
ATOM 6042 C C . ALA A 1 844 ? 142.290 153.656 144.602 1.00 76.52 844 ALA A C 1
ATOM 6043 O O . ALA A 1 844 ? 142.538 154.736 144.060 1.00 80.29 844 ALA A O 1
ATOM 6045 N N . VAL A 1 845 ? 141.983 153.535 145.892 1.00 67.41 845 VAL A N 1
ATOM 6046 C CA . VAL A 1 845 ? 141.910 154.669 146.805 1.00 56.19 845 VAL A CA 1
ATOM 6047 C C . VAL A 1 845 ? 142.746 154.340 148.035 1.00 53.09 845 VAL A C 1
ATOM 6048 O O . VAL A 1 845 ? 142.712 153.212 148.539 1.00 51.92 845 VAL A O 1
ATOM 6052 N N . VAL A 1 846 ? 143.512 155.328 148.507 1.00 51.26 846 VAL A N 1
ATOM 6053 C CA . VAL A 1 846 ? 144.412 155.110 149.636 1.00 41.71 846 VAL A CA 1
ATOM 6054 C C . VAL A 1 846 ? 143.638 154.797 150.910 1.00 37.16 846 VAL A C 1
ATOM 6055 O O . VAL A 1 846 ? 144.109 154.027 151.757 1.00 41.69 846 VAL A O 1
ATOM 6059 N N . THR A 1 847 ? 142.452 155.390 151.077 1.00 36.75 847 THR A N 1
ATOM 6060 C CA . THR A 1 847 ? 141.680 155.183 152.299 1.00 35.50 847 THR A CA 1
ATOM 6061 C C . THR A 1 847 ? 141.224 153.734 152.426 1.00 40.61 847 THR A C 1
ATOM 6062 O O . THR A 1 847 ? 141.346 153.126 153.496 1.00 40.50 847 THR A O 1
ATOM 6066 N N . THR A 1 848 ? 140.685 153.168 151.346 1.00 43.55 848 THR A N 1
ATOM 6067 C CA . THR A 1 848 ? 140.317 151.758 151.365 1.00 37.78 848 THR A CA 1
ATOM 6068 C C . THR A 1 848 ? 141.535 150.890 151.637 1.00 34.99 848 THR A C 1
ATOM 6069 O O . THR A 1 848 ? 141.456 149.911 152.387 1.00 39.97 848 THR A O 1
ATOM 6073 N N . THR A 1 849 ? 142.675 151.239 151.038 1.00 31.52 849 THR A N 1
ATOM 6074 C CA . THR A 1 849 ? 143.909 150.501 151.280 1.00 31.47 849 THR A CA 1
ATOM 6075 C C . THR A 1 849 ? 144.249 150.468 152.766 1.00 31.93 849 THR A C 1
ATOM 6076 O O . THR A 1 849 ? 144.497 149.398 153.336 1.00 35.58 849 THR A O 1
ATOM 6080 N N . ALA A 1 850 ? 144.235 151.633 153.416 1.00 30.17 850 ALA A N 1
ATOM 6081 C CA . ALA A 1 850 ? 144.589 151.693 154.831 1.00 28.33 850 ALA A CA 1
ATOM 6082 C C . ALA A 1 850 ? 143.573 150.954 155.693 1.00 29.46 850 ALA A C 1
ATOM 6083 O O . ALA A 1 850 ? 143.950 150.249 156.635 1.00 34.05 850 ALA A O 1
ATOM 6085 N N . ALA A 1 851 ? 142.282 151.099 155.389 1.00 26.60 851 ALA A N 1
ATOM 6086 C CA . ALA A 1 851 ? 141.261 150.415 156.177 1.00 26.14 851 ALA A CA 1
ATOM 6087 C C . ALA A 1 851 ? 141.409 148.903 156.069 1.00 29.37 851 ALA A C 1
ATOM 6088 O O . ALA A 1 851 ? 141.324 148.179 157.070 1.00 31.10 851 ALA A O 1
ATOM 6090 N N . VAL A 1 852 ? 141.641 148.408 154.853 1.00 29.44 852 VAL A N 1
ATOM 6091 C CA . VAL A 1 852 ? 141.774 146.972 154.643 1.00 29.90 852 VAL A CA 1
ATOM 6092 C C . VAL A 1 852 ? 143.035 146.445 155.317 1.00 31.62 852 VAL A C 1
ATOM 6093 O O . VAL A 1 852 ? 143.030 145.356 155.907 1.00 39.41 852 VAL A O 1
ATOM 6097 N N . ALA A 1 853 ? 144.132 147.207 155.253 1.00 25.32 853 ALA A N 1
ATOM 6098 C CA . ALA A 1 853 ? 145.352 146.793 155.940 1.00 22.90 853 ALA A CA 1
ATOM 6099 C C . ALA A 1 853 ? 145.153 146.758 157.449 1.00 26.90 853 ALA A C 1
ATOM 6100 O O . ALA A 1 853 ? 145.675 145.869 158.131 1.00 32.40 853 ALA A O 1
ATOM 6102 N N . GLY A 1 854 ? 144.408 147.722 157.990 1.00 25.71 854 GLY A N 1
ATOM 6103 C CA . GLY A 1 854 ? 144.102 147.694 159.409 1.00 24.61 854 GLY A CA 1
ATOM 6104 C C . GLY A 1 854 ? 143.265 146.494 159.805 1.00 26.22 854 GLY A C 1
ATOM 6105 O O . GLY A 1 854 ? 143.495 145.882 160.850 1.00 32.23 854 GLY A O 1
ATOM 6106 N N . LEU A 1 855 ? 142.281 146.139 158.977 1.00 22.70 855 LEU A N 1
ATOM 6107 C CA . LEU A 1 855 ? 141.473 144.956 159.265 1.00 21.22 855 LEU A CA 1
ATOM 6108 C C . LEU A 1 855 ? 142.316 143.686 159.207 1.00 25.23 855 LEU A C 1
ATOM 6109 O O . LEU A 1 855 ? 142.155 142.777 160.037 1.00 29.63 855 LEU A O 1
ATOM 6114 N N . VAL A 1 856 ? 143.231 143.612 158.241 1.00 25.32 856 VAL A N 1
ATOM 6115 C CA . VAL A 1 856 ? 144.143 142.477 158.167 1.00 25.57 856 VAL A CA 1
ATOM 6116 C C . VAL A 1 856 ? 145.025 142.412 159.409 1.00 25.99 856 VAL A C 1
ATOM 6117 O O . VAL A 1 856 ? 145.258 141.334 159.960 1.00 29.75 856 VAL A O 1
ATOM 6121 N N . GLY A 1 857 ? 145.527 143.557 159.873 1.00 24.76 857 GLY A N 1
ATOM 6122 C CA . GLY A 1 857 ? 146.306 143.562 161.104 1.00 25.17 857 GLY A CA 1
ATOM 6123 C C . GLY A 1 857 ? 145.496 143.129 162.313 1.00 24.12 857 GLY A C 1
ATOM 6124 O O . GLY A 1 857 ? 146.005 142.447 163.209 1.00 26.06 857 GLY A O 1
ATOM 6125 N N . LEU A 1 858 ? 144.221 143.517 162.354 1.00 24.50 858 LEU A N 1
ATOM 6126 C CA . LEU A 1 858 ? 143.348 143.081 163.438 1.00 23.81 858 LEU A CA 1
ATOM 6127 C C . LEU A 1 858 ? 143.177 141.569 163.436 1.00 26.32 858 LEU A C 1
ATOM 6128 O O . LEU A 1 858 ? 143.146 140.940 164.500 1.00 30.20 858 LEU A O 1
ATOM 6133 N N . GLU A 1 859 ? 143.050 140.970 162.251 1.00 26.28 859 GLU A N 1
ATOM 6134 C CA . GLU A 1 859 ? 142.983 139.512 162.185 1.00 25.33 859 GLU A CA 1
ATOM 6135 C C . GLU A 1 859 ? 144.326 138.881 162.533 1.00 22.35 859 GLU A C 1
ATOM 6136 O O . GLU A 1 859 ? 144.378 137.788 163.111 1.00 27.82 859 GLU A O 1
ATOM 6142 N N . LEU A 1 860 ? 145.421 139.552 162.178 1.00 20.67 860 LEU A N 1
ATOM 6143 C CA . LEU A 1 860 ? 146.753 139.087 162.547 1.00 21.62 860 LEU A CA 1
ATOM 6144 C C . LEU A 1 860 ? 146.932 139.043 164.057 1.00 23.97 860 LEU A C 1
ATOM 6145 O O . LEU A 1 860 ? 147.645 138.174 164.575 1.00 26.72 860 LEU A O 1
ATOM 6150 N N . TYR A 1 861 ? 146.302 139.973 164.774 1.00 24.68 861 TYR A N 1
ATOM 6151 C CA . TYR A 1 861 ? 146.340 139.927 166.233 1.00 25.09 861 TYR A CA 1
ATOM 6152 C C . TYR A 1 861 ? 145.801 138.597 166.749 1.00 27.34 861 TYR A C 1
ATOM 6153 O O . TYR A 1 861 ? 146.395 137.974 167.636 1.00 28.35 861 TYR A O 1
ATOM 6162 N N . LYS A 1 862 ? 144.673 138.144 166.199 1.00 25.56 862 LYS A N 1
ATOM 6163 C CA . LYS A 1 862 ? 144.089 136.882 166.640 1.00 20.78 862 LYS A CA 1
ATOM 6164 C C . LYS A 1 862 ? 144.881 135.684 166.137 1.00 23.18 862 LYS A C 1
ATOM 6165 O O . LYS A 1 862 ? 144.956 134.660 166.826 1.00 32.72 862 LYS A O 1
ATOM 6171 N N . VAL A 1 863 ? 145.466 135.784 164.943 1.00 23.04 863 VAL A N 1
ATOM 6172 C CA . VAL A 1 863 ? 146.297 134.696 164.437 1.00 24.40 863 VAL A CA 1
ATOM 6173 C C . VAL A 1 863 ? 147.502 134.475 165.344 1.00 26.83 863 VAL A C 1
ATOM 6174 O O . VAL A 1 863 ? 147.848 133.335 165.673 1.00 28.21 863 VAL A O 1
ATOM 6178 N N . VAL A 1 864 ? 148.157 135.560 165.768 1.00 26.00 864 VAL A N 1
ATOM 6179 C CA . VAL A 1 864 ? 149.301 135.429 166.664 1.00 25.28 864 VAL A CA 1
ATOM 6180 C C . VAL A 1 864 ? 148.870 135.013 168.066 1.00 25.74 864 VAL A C 1
ATOM 6181 O O . VAL A 1 864 ? 149.649 134.383 168.791 1.00 25.82 864 VAL A O 1
ATOM 6185 N N . GLY A 1 865 ? 147.627 135.294 168.448 1.00 28.09 865 GLY A N 1
ATOM 6186 C CA . GLY A 1 865 ? 147.134 134.974 169.775 1.00 29.31 865 GLY A CA 1
ATOM 6187 C C . GLY A 1 865 ? 146.909 133.499 170.048 1.00 34.36 865 GLY A C 1
ATOM 6188 O O . GLY A 1 865 ? 146.213 133.142 171.002 1.00 40.82 865 GLY A O 1
ATOM 6189 N N . GLY A 1 866 ? 147.485 132.633 169.218 1.00 33.09 866 GLY A N 1
ATOM 6190 C CA . GLY A 1 866 ? 147.409 131.209 169.426 1.00 32.36 866 GLY A CA 1
ATOM 6191 C C . GLY A 1 866 ? 146.100 130.620 168.947 1.00 35.00 866 GLY A C 1
ATOM 6192 O O . GLY A 1 866 ? 145.405 131.195 168.104 1.00 36.02 866 GLY A O 1
ATOM 6193 N N . PRO A 1 867 ? 145.749 129.446 169.469 1.00 37.62 867 PRO A N 1
ATOM 6194 C CA . PRO A 1 867 ? 144.491 128.809 169.066 1.00 31.94 867 PRO A CA 1
ATOM 6195 C C . PRO A 1 867 ? 143.293 129.690 169.382 1.00 31.06 867 PRO A C 1
ATOM 6196 O O . PRO A 1 867 ? 143.216 130.313 170.443 1.00 35.80 867 PRO A O 1
ATOM 6200 N N . ARG A 1 868 ? 142.355 129.736 168.445 1.00 28.99 868 ARG A N 1
ATOM 6201 C CA . ARG A 1 868 ? 141.133 130.509 168.583 1.00 32.76 868 ARG A CA 1
ATOM 6202 C C . ARG A 1 868 ? 139.976 129.722 167.993 1.00 31.73 868 ARG A C 1
ATOM 6203 O O . ARG A 1 868 ? 140.165 128.948 167.048 1.00 34.34 868 ARG A O 1
ATOM 6211 N N . PRO A 1 869 ? 138.772 129.896 168.527 1.00 25.66 869 PRO A N 1
ATOM 6212 C CA . PRO A 1 869 ? 137.596 129.321 167.877 1.00 21.06 869 PRO A CA 1
ATOM 6213 C C . PRO A 1 869 ? 137.259 130.080 166.604 1.00 28.69 869 PRO A C 1
ATOM 6214 O O . PRO A 1 869 ? 137.715 131.201 166.371 1.00 30.56 869 PRO A O 1
ATOM 6218 N N . ARG A 1 870 ? 136.448 129.434 165.765 1.00 28.45 870 ARG A N 1
ATOM 6219 C CA . ARG A 1 870 ? 136.017 130.061 164.522 1.00 23.85 870 ARG A CA 1
ATOM 6220 C C . ARG A 1 870 ? 135.249 131.351 164.780 1.00 28.48 870 ARG A C 1
ATOM 6221 O O . ARG A 1 870 ? 135.330 132.292 163.982 1.00 33.00 870 ARG A O 1
ATOM 6229 N N . HIS A 1 871 ? 134.510 131.421 165.889 1.00 25.79 871 HIS A N 1
ATOM 6230 C CA . HIS A 1 871 ? 133.725 132.610 166.195 1.00 23.41 871 HIS A CA 1
ATOM 6231 C C . HIS A 1 871 ? 134.592 133.825 166.491 1.00 26.98 871 HIS A C 1
ATOM 6232 O O . HIS A 1 871 ? 134.092 134.953 166.442 1.00 30.59 871 HIS A O 1
ATOM 6239 N N . ALA A 1 872 ? 135.874 133.622 166.804 1.00 27.87 872 ALA A N 1
ATOM 6240 C CA . ALA A 1 872 ? 136.757 134.749 167.077 1.00 26.02 872 ALA A CA 1
ATOM 6241 C C . ALA A 1 872 ? 137.101 135.512 165.803 1.00 25.50 872 ALA A C 1
ATOM 6242 O O . ALA A 1 872 ? 137.072 136.747 165.785 1.00 26.47 872 ALA A O 1
ATOM 6244 N N . PHE A 1 873 ? 137.427 134.796 164.732 1.00 26.29 873 PHE A N 1
ATOM 6245 C CA . PHE A 1 873 ? 137.868 135.435 163.503 1.00 24.35 873 PHE A CA 1
ATOM 6246 C C . PHE A 1 873 ? 136.698 136.084 162.773 1.00 24.98 873 PHE A C 1
ATOM 6247 O O . PHE A 1 873 ? 135.549 135.653 162.885 1.00 26.09 873 PHE A O 1
ATOM 6255 N N . ARG A 1 874 ? 137.004 137.143 162.028 1.00 22.44 874 ARG A N 1
ATOM 6256 C CA . ARG A 1 874 ? 136.010 137.886 161.271 1.00 19.71 874 ARG A CA 1
ATOM 6257 C C . ARG A 1 874 ? 136.509 138.128 159.856 1.00 23.07 874 ARG A C 1
ATOM 6258 O O . ARG A 1 874 ? 137.685 138.435 159.647 1.00 22.57 874 ARG A O 1
ATOM 6266 N N . HIS A 1 875 ? 135.610 137.974 158.891 1.00 27.15 875 HIS A N 1
ATOM 6267 C CA . HIS A 1 875 ? 135.798 138.506 157.551 1.00 28.22 875 HIS A CA 1
ATOM 6268 C C . HIS A 1 875 ? 135.087 139.848 157.452 1.00 27.61 875 HIS A C 1
ATOM 6269 O O . HIS A 1 875 ? 134.027 140.053 158.047 1.00 29.56 875 HIS A O 1
ATOM 6276 N N . SER A 1 876 ? 135.673 140.768 156.693 1.00 29.61 876 SER A N 1
ATOM 6277 C CA . SER A 1 876 ? 135.157 142.127 156.648 1.00 33.39 876 SER A CA 1
ATOM 6278 C C . SER A 1 876 ? 135.037 142.610 155.213 1.00 36.40 876 SER A C 1
ATOM 6279 O O . SER A 1 876 ? 135.941 142.405 154.396 1.00 40.05 876 SER A O 1
ATOM 6282 N N . TYR A 1 877 ? 133.915 143.265 154.926 1.00 35.01 877 TYR A N 1
ATOM 6283 C CA . TYR A 1 877 ? 133.686 143.937 153.656 1.00 37.84 877 TYR A CA 1
ATOM 6284 C C . TYR A 1 877 ? 133.212 145.354 153.936 1.00 41.07 877 TYR A C 1
ATOM 6285 O O . TYR A 1 877 ? 132.282 145.558 154.723 1.00 44.71 877 TYR A O 1
ATOM 6294 N N . LEU A 1 878 ? 133.842 146.327 153.283 1.00 39.34 878 LEU A N 1
ATOM 6295 C CA . LEU A 1 878 ? 133.564 147.735 153.512 1.00 41.84 878 LEU A CA 1
ATOM 6296 C C . LEU A 1 878 ? 133.369 148.445 152.182 1.00 47.40 878 LEU A C 1
ATOM 6297 O O . LEU A 1 878 ? 134.079 148.177 151.211 1.00 49.58 878 LEU A O 1
ATOM 6302 N N . HIS A 1 879 ? 132.389 149.343 152.146 1.00 47.88 879 HIS A N 1
ATOM 6303 C CA . HIS A 1 879 ? 132.108 150.183 150.983 1.00 49.42 879 HIS A CA 1
ATOM 6304 C C . HIS A 1 879 ? 131.859 151.582 151.535 1.00 51.81 879 HIS A C 1
ATOM 6305 O O . HIS A 1 879 ? 130.768 151.877 152.035 1.00 50.28 879 HIS A O 1
ATOM 6312 N N . LEU A 1 880 ? 132.881 152.433 151.460 1.00 52.73 880 LEU A N 1
ATOM 6313 C CA . LEU A 1 880 ? 132.818 153.729 152.122 1.00 49.73 880 LEU A CA 1
ATOM 6314 C C . LEU A 1 880 ? 131.882 154.697 151.412 1.00 52.06 880 LEU A C 1
ATOM 6315 O O . LEU A 1 880 ? 131.299 155.571 152.061 1.00 53.48 880 LEU A O 1
ATOM 6320 N N . ALA A 1 881 ? 131.707 154.549 150.096 1.00 51.70 881 ALA A N 1
ATOM 6321 C CA . ALA A 1 881 ? 130.887 155.488 149.340 1.00 50.29 881 ALA A CA 1
ATOM 6322 C C . ALA A 1 881 ? 129.427 155.477 149.775 1.00 52.32 881 ALA A C 1
ATOM 6323 O O . ALA A 1 881 ? 128.708 156.448 149.512 1.00 57.82 881 ALA A O 1
ATOM 6325 N N . GLU A 1 882 ? 128.970 154.415 150.446 1.00 50.63 882 GLU A N 1
ATOM 6326 C CA . GLU A 1 882 ? 127.595 154.356 150.926 1.00 51.36 882 GLU A CA 1
ATOM 6327 C C . GLU A 1 882 ? 127.512 153.915 152.384 1.00 56.00 882 GLU A C 1
ATOM 6328 O O . GLU A 1 882 ? 126.484 153.368 152.800 1.00 58.85 882 GLU A O 1
ATOM 6334 N N . ASN A 1 883 ? 128.568 154.149 153.166 1.00 54.53 883 ASN A N 1
ATOM 6335 C CA . ASN A 1 883 ? 128.566 153.900 154.609 1.00 49.31 883 ASN A CA 1
ATOM 6336 C C . ASN A 1 883 ? 128.252 152.442 154.938 1.00 49.80 883 ASN A C 1
ATOM 6337 O O . ASN A 1 883 ? 127.449 152.149 155.826 1.00 51.98 883 ASN A O 1
ATOM 6342 N N . TYR A 1 884 ? 128.879 151.517 154.220 1.00 48.09 884 TYR A N 1
ATOM 6343 C CA . TYR A 1 884 ? 128.691 150.094 154.465 1.00 53.39 884 TYR A CA 1
ATOM 6344 C C . TYR A 1 884 ? 129.938 149.513 155.120 1.00 49.13 884 TYR A C 1
ATOM 6345 O O . TYR A 1 884 ? 131.049 149.702 154.624 1.00 48.23 884 TYR A O 1
ATOM 6354 N N . PHE A 1 885 ? 129.750 148.807 156.232 1.00 45.78 885 PHE A N 1
ATOM 6355 C CA . PHE A 1 885 ? 130.862 148.154 156.917 1.00 43.66 885 PHE A CA 1
ATOM 6356 C C . PHE A 1 885 ? 130.309 146.921 157.616 1.00 48.45 885 PHE A C 1
ATOM 6357 O O . PHE A 1 885 ? 129.522 147.048 158.557 1.00 53.03 885 PHE A O 1
ATOM 6365 N N . SER A 1 886 ? 130.715 145.737 157.164 1.00 45.85 886 SER A N 1
ATOM 6366 C CA . SER A 1 886 ? 130.210 144.491 157.718 1.00 43.78 886 SER A CA 1
ATOM 6367 C C . SER A 1 886 ? 131.374 143.608 158.131 1.00 40.91 886 SER A C 1
ATOM 6368 O O . SER A 1 886 ? 132.278 143.348 157.330 1.00 40.18 886 SER A O 1
ATOM 6371 N N . ARG A 1 887 ? 131.350 143.154 159.381 1.00 37.03 887 ARG A N 1
ATOM 6372 C CA . ARG A 1 887 ? 132.248 142.116 159.869 1.00 33.79 887 ARG A CA 1
ATOM 6373 C C . ARG A 1 887 ? 131.398 140.929 160.290 1.00 32.93 887 ARG A C 1
ATOM 6374 O O . ARG A 1 887 ? 130.557 141.052 161.186 1.00 34.27 887 ARG A O 1
ATOM 6382 N N . TRP A 1 888 ? 131.620 139.786 159.648 1.00 33.33 888 TRP A N 1
ATOM 6383 C CA . TRP A 1 888 ? 130.840 138.583 159.891 1.00 31.79 888 TRP A CA 1
ATOM 6384 C C . TRP A 1 888 ? 131.771 137.428 160.224 1.00 28.55 888 TRP A C 1
ATOM 6385 O O . TRP A 1 888 ? 132.930 137.405 159.804 1.00 28.22 888 TRP A O 1
ATOM 6396 N N . VAL A 1 889 ? 131.256 136.472 160.990 1.00 23.02 889 VAL A N 1
ATOM 6397 C CA . VAL A 1 889 ? 132.013 135.276 161.354 1.00 22.59 889 VAL A CA 1
ATOM 6398 C C . VAL A 1 889 ? 132.043 134.333 160.157 1.00 24.94 889 VAL A C 1
ATOM 6399 O O . VAL A 1 889 ? 130.980 133.942 159.653 1.00 31.67 889 VAL A O 1
ATOM 6403 N N . PRO A 1 890 ? 133.218 133.950 159.663 1.00 21.14 890 PRO A N 1
ATOM 6404 C CA . PRO A 1 890 ? 133.273 133.027 158.525 1.00 24.43 890 PRO A CA 1
ATOM 6405 C C . PRO A 1 890 ? 132.767 131.644 158.897 1.00 34.35 890 PRO A C 1
ATOM 6406 O O . PRO A 1 890 ? 132.880 131.201 160.042 1.00 39.35 890 PRO A O 1
ATOM 6410 N N . LYS A 1 891 ? 132.203 130.961 157.906 1.00 41.99 891 LYS A N 1
ATOM 6411 C CA . LYS A 1 891 ? 131.624 129.645 158.120 1.00 43.47 891 LYS A CA 1
ATOM 6412 C C . LYS A 1 891 ? 132.711 128.582 158.244 1.00 43.91 891 LYS A C 1
ATOM 6413 O O . LYS A 1 891 ? 133.844 128.750 157.786 1.00 41.36 891 LYS A O 1
ATOM 6419 N N . ALA A 1 892 ? 132.343 127.473 158.879 1.00 41.51 892 ALA A N 1
ATOM 6420 C CA . ALA A 1 892 ? 133.222 126.321 158.944 1.00 31.73 892 ALA A CA 1
ATOM 6421 C C . ALA A 1 892 ? 133.357 125.694 157.558 1.00 34.19 892 ALA A C 1
ATOM 6422 O O . ALA A 1 892 ? 132.476 125.857 156.710 1.00 46.38 892 ALA A O 1
ATOM 6424 N N . PRO A 1 893 ? 134.457 124.990 157.295 1.00 31.42 893 PRO A N 1
ATOM 6425 C CA . PRO A 1 893 ? 134.606 124.336 155.990 1.00 35.85 893 PRO A CA 1
ATOM 6426 C C . PRO A 1 893 ? 133.498 123.322 155.751 1.00 48.29 893 PRO A C 1
ATOM 6427 O O . PRO A 1 893 ? 133.076 122.607 156.662 1.00 49.02 893 PRO A O 1
ATOM 6431 N N . ASP A 1 894 ? 133.025 123.271 154.509 1.00 54.18 894 ASP A N 1
ATOM 6432 C CA . ASP A 1 894 ? 131.924 122.384 154.162 1.00 51.40 894 ASP A CA 1
ATOM 6433 C C . ASP A 1 894 ? 132.373 120.931 154.228 1.00 47.80 894 ASP A C 1
ATOM 6434 O O . ASP A 1 894 ? 133.430 120.571 153.700 1.00 45.59 894 ASP A O 1
ATOM 6439 N N . ILE A 1 895 ? 131.567 120.096 154.877 1.00 41.01 895 ILE A N 1
ATOM 6440 C CA . ILE A 1 895 ? 131.878 118.678 155.016 1.00 37.29 895 ILE A CA 1
ATOM 6441 C C . ILE A 1 895 ? 131.456 117.973 153.733 1.00 40.78 895 ILE A C 1
ATOM 6442 O O . ILE A 1 895 ? 130.266 117.888 153.420 1.00 43.65 895 ILE A O 1
ATOM 6447 N N . GLN A 1 896 ? 132.432 117.479 152.981 1.00 38.31 896 GLN A N 1
ATOM 6448 C CA . GLN A 1 896 ? 132.164 116.642 151.823 1.00 33.29 896 GLN A CA 1
ATOM 6449 C C . GLN A 1 896 ? 132.061 115.195 152.279 1.00 39.08 896 GLN A C 1
ATOM 6450 O O . GLN A 1 896 ? 132.961 114.684 152.956 1.00 42.54 896 GLN A O 1
ATOM 6456 N N . LYS A 1 897 ? 130.961 114.544 151.910 1.00 39.92 897 LYS A N 1
ATOM 6457 C CA . LYS A 1 897 ? 130.672 113.174 152.307 1.00 34.41 897 LYS A CA 1
ATOM 6458 C C . LYS A 1 897 ? 130.603 112.295 151.069 1.00 33.19 897 LYS A C 1
ATOM 6459 O O . LYS A 1 897 ? 129.951 112.652 150.083 1.00 39.29 897 LYS A O 1
ATOM 6465 N N . PHE A 1 898 ? 131.274 111.148 151.127 1.00 29.76 898 PHE A N 1
ATOM 6466 C CA . PHE A 1 898 ? 131.246 110.160 150.050 1.00 31.72 898 PHE A CA 1
ATOM 6467 C C . PHE A 1 898 ? 131.266 108.785 150.708 1.00 33.96 898 PHE A C 1
ATOM 6468 O O . PHE A 1 898 ? 132.327 108.305 151.118 1.00 37.66 898 PHE A O 1
ATOM 6476 N N . HIS A 1 899 ? 130.091 108.162 150.802 1.00 29.96 899 HIS A N 1
ATOM 6477 C CA . HIS A 1 899 ? 129.911 106.907 151.520 1.00 32.29 899 HIS A CA 1
ATOM 6478 C C . HIS A 1 899 ? 130.370 107.046 152.967 1.00 43.33 899 HIS A C 1
ATOM 6479 O O . HIS A 1 899 ? 129.754 107.780 153.746 1.00 48.06 899 HIS A O 1
ATOM 6486 N N . HIS A 1 900 ? 131.441 106.351 153.342 1.00 40.89 900 HIS A N 1
ATOM 6487 C CA . HIS A 1 900 ? 131.969 106.425 154.698 1.00 36.37 900 HIS A CA 1
ATOM 6488 C C . HIS A 1 900 ? 133.056 107.478 154.860 1.00 38.08 900 HIS A C 1
ATOM 6489 O O . HIS A 1 900 ? 133.553 107.667 155.974 1.00 44.12 900 HIS A O 1
ATOM 6496 N N . LEU A 1 901 ? 133.432 108.165 153.786 1.00 37.54 901 LEU A N 1
ATOM 6497 C CA . LEU A 1 901 ? 134.465 109.190 153.835 1.00 35.79 901 LEU A CA 1
ATOM 6498 C C . LEU A 1 901 ? 133.853 110.551 154.130 1.00 39.51 901 LEU A C 1
ATOM 6499 O O . LEU A 1 901 ? 132.826 110.917 153.550 1.00 45.43 901 LEU A O 1
ATOM 6504 N N . LYS A 1 902 ? 134.489 111.298 155.025 1.00 33.11 902 LYS A N 1
ATOM 6505 C CA . LYS A 1 902 ? 134.164 112.695 155.267 1.00 29.87 902 LYS A CA 1
ATOM 6506 C C . LYS A 1 902 ? 135.460 113.489 155.234 1.00 30.79 902 LYS A C 1
ATOM 6507 O O . LYS A 1 902 ? 136.451 113.084 155.850 1.00 32.94 902 LYS A O 1
ATOM 6513 N N . TRP A 1 903 ? 135.467 114.599 154.501 1.00 30.04 903 TRP A N 1
ATOM 6514 C CA . TRP A 1 903 ? 136.665 115.425 154.446 1.00 28.14 903 TRP A CA 1
ATOM 6515 C C . TRP A 1 903 ? 136.291 116.864 154.126 1.00 30.51 903 TRP A C 1
ATOM 6516 O O . TRP A 1 903 ? 135.244 117.134 153.534 1.00 33.10 903 TRP A O 1
ATOM 6527 N N . THR A 1 904 ? 137.161 117.783 154.532 1.00 28.80 904 THR A N 1
ATOM 6528 C CA . THR A 1 904 ? 137.023 119.209 154.293 1.00 25.45 904 THR A CA 1
ATOM 6529 C C . THR A 1 904 ? 138.057 119.665 153.266 1.00 24.05 904 THR A C 1
ATOM 6530 O O . THR A 1 904 ? 138.781 118.858 152.677 1.00 27.28 904 THR A O 1
ATOM 6534 N N . CYS A 1 905 ? 138.123 120.979 153.054 1.00 22.96 905 CYS A N 1
ATOM 6535 C CA . CYS A 1 905 ? 139.058 121.558 152.099 1.00 27.18 905 CYS A CA 1
ATOM 6536 C C . CYS A 1 905 ? 140.506 121.496 152.565 1.00 32.76 905 CYS A C 1
ATOM 6537 O O . CYS A 1 905 ? 141.403 121.805 151.774 1.00 34.13 905 CYS A O 1
ATOM 6540 N N . TRP A 1 906 ? 140.757 121.117 153.818 1.00 31.99 906 TRP A N 1
ATOM 6541 C CA . TRP A 1 906 ? 142.111 121.076 154.352 1.00 25.29 906 TRP A CA 1
ATOM 6542 C C . TRP A 1 906 ? 142.695 119.676 154.436 1.00 24.77 906 TRP A C 1
ATOM 6543 O O . TRP A 1 906 ? 143.922 119.541 154.495 1.00 33.64 906 TRP A O 1
ATOM 6554 N N . ASP A 1 907 ? 141.861 118.642 154.448 1.00 21.49 907 ASP A N 1
ATOM 6555 C CA . ASP A 1 907 ? 142.321 117.310 154.797 1.00 20.43 907 ASP A CA 1
ATOM 6556 C C . ASP A 1 907 ? 143.276 116.765 153.740 1.00 20.28 907 ASP A C 1
ATOM 6557 O O . ASP A 1 907 ? 143.370 117.268 152.617 1.00 21.76 907 ASP A O 1
ATOM 6562 N N . ARG A 1 908 ? 144.001 115.719 154.125 1.00 22.52 908 ARG A N 1
ATOM 6563 C CA . ARG A 1 908 ? 144.973 115.084 153.249 1.00 21.01 908 ARG A CA 1
ATOM 6564 C C . ARG A 1 908 ? 145.313 113.715 153.815 1.00 26.12 908 ARG A C 1
ATOM 6565 O O . ARG A 1 908 ? 144.961 113.382 154.949 1.00 36.76 908 ARG A O 1
ATOM 6573 N N . LEU A 1 909 ? 146.006 112.924 153.004 1.00 23.75 909 LEU A N 1
ATOM 6574 C CA . LEU A 1 909 ? 146.541 111.636 153.415 1.00 26.76 909 LEU A CA 1
ATOM 6575 C C . LEU A 1 909 ? 148.053 111.678 153.272 1.00 27.27 909 LEU A C 1
ATOM 6576 O O . LEU A 1 909 ? 148.564 112.044 152.211 1.00 29.82 909 LEU A O 1
ATOM 6581 N N . GLU A 1 910 ? 148.766 111.295 154.324 1.00 25.61 910 GLU A N 1
ATOM 6582 C CA . GLU A 1 910 ? 150.222 111.329 154.327 1.00 28.29 910 GLU A CA 1
ATOM 6583 C C . GLU A 1 910 ? 150.749 109.902 154.355 1.00 29.96 910 GLU A C 1
ATOM 6584 O O . GLU A 1 910 ? 150.418 109.132 155.263 1.00 38.16 910 GLU A O 1
ATOM 6590 N N . VAL A 1 911 ? 151.563 109.554 153.363 1.00 27.79 911 VAL A N 1
ATOM 6591 C CA . VAL A 1 911 ? 152.102 108.203 153.231 1.00 29.90 911 VAL A CA 1
ATOM 6592 C C . VAL A 1 911 ? 153.605 108.281 152.996 1.00 29.08 911 VAL A C 1
ATOM 6593 O O . VAL A 1 911 ? 154.051 108.985 152.080 1.00 34.71 911 VAL A O 1
ATOM 6597 N N . PRO A 1 912 ? 154.416 107.584 153.784 1.00 29.96 912 PRO A N 1
ATOM 6598 C CA . PRO A 1 912 ? 155.864 107.621 153.571 1.00 29.94 912 PRO A CA 1
ATOM 6599 C C . PRO A 1 912 ? 156.300 106.732 152.419 1.00 35.37 912 PRO A C 1
ATOM 6600 O O . PRO A 1 912 ? 155.739 105.662 152.173 1.00 42.13 912 PRO A O 1
ATOM 6604 N N . ALA A 1 913 ? 157.325 107.200 151.705 1.00 36.76 913 ALA A N 1
ATOM 6605 C CA . ALA A 1 913 ? 157.923 106.390 150.650 1.00 40.03 913 ALA A CA 1
ATOM 6606 C C . ALA A 1 913 ? 158.661 105.188 151.226 1.00 46.17 913 ALA A C 1
ATOM 6607 O O . ALA A 1 913 ? 158.648 104.102 150.636 1.00 49.19 913 ALA A O 1
ATOM 6609 N N . GLY A 1 914 ? 159.307 105.361 152.374 1.00 47.76 914 GLY A N 1
ATOM 6610 C CA . GLY A 1 914 ? 160.065 104.299 153.000 1.00 44.74 914 GLY A CA 1
ATOM 6611 C C . GLY A 1 914 ? 161.535 104.339 152.620 1.00 48.31 914 GLY A C 1
ATOM 6612 O O . GLY A 1 914 ? 161.934 104.921 151.612 1.00 53.01 914 GLY A O 1
ATOM 6613 N N . GLN A 1 915 ? 162.357 103.712 153.463 1.00 51.57 915 GLN A N 1
ATOM 6614 C CA . GLN A 1 915 ? 163.787 103.654 153.171 1.00 57.58 915 GLN A CA 1
ATOM 6615 C C . GLN A 1 915 ? 164.055 102.946 151.850 1.00 56.40 915 GLN A C 1
ATOM 6616 O O . GLN A 1 915 ? 164.831 103.478 151.038 1.00 57.43 915 GLN A O 1
ATOM 6622 N N . PRO A 1 916 ? 163.469 101.774 151.561 1.00 51.64 916 PRO A N 1
ATOM 6623 C CA . PRO A 1 916 ? 163.276 101.405 150.156 1.00 57.81 916 PRO A CA 1
ATOM 6624 C C . PRO A 1 916 ? 161.931 101.927 149.677 1.00 56.91 916 PRO A C 1
ATOM 6625 O O . PRO A 1 916 ? 160.902 101.651 150.302 1.00 58.91 916 PRO A O 1
ATOM 6629 N N . GLU A 1 917 ? 161.916 102.687 148.586 1.00 52.78 917 GLU A N 1
ATOM 6630 C CA . GLU A 1 917 ? 160.676 103.311 148.146 1.00 48.12 917 GLU A CA 1
ATOM 6631 C C . GLU A 1 917 ? 159.688 102.253 147.674 1.00 47.38 917 GLU A C 1
ATOM 6632 O O . GLU A 1 917 ? 160.044 101.349 146.911 1.00 55.45 917 GLU A O 1
ATOM 6638 N N . ARG A 1 918 ? 158.446 102.366 148.133 1.00 40.00 918 ARG A N 1
ATOM 6639 C CA . ARG A 1 918 ? 157.430 101.387 147.786 1.00 39.03 918 ARG A CA 1
ATOM 6640 C C . ARG A 1 918 ? 157.013 101.530 146.328 1.00 45.99 918 ARG A C 1
ATOM 6641 O O . ARG A 1 918 ? 157.110 102.605 145.729 1.00 50.47 918 ARG A O 1
ATOM 6649 N N . THR A 1 919 ? 156.551 100.424 145.755 1.00 47.13 919 THR A N 1
ATOM 6650 C CA . THR A 1 919 ? 156.018 100.445 144.405 1.00 43.17 919 THR A CA 1
ATOM 6651 C C . THR A 1 919 ? 154.642 101.105 144.393 1.00 40.30 919 THR A C 1
ATOM 6652 O O . THR A 1 919 ? 154.022 101.332 145.436 1.00 44.61 919 THR A O 1
ATOM 6656 N N . LEU A 1 920 ? 154.171 101.428 143.185 1.00 35.39 920 LEU A N 1
ATOM 6657 C CA . LEU A 1 920 ? 152.869 102.073 143.044 1.00 35.49 920 LEU A CA 1
ATOM 6658 C C . LEU A 1 920 ? 151.733 101.156 143.483 1.00 37.36 920 LEU A C 1
ATOM 6659 O O . LEU A 1 920 ? 150.727 101.630 144.027 1.00 41.79 920 LEU A O 1
ATOM 6664 N N . GLU A 1 921 ? 151.872 99.846 143.265 1.00 35.11 921 GLU A N 1
ATOM 6665 C CA . GLU A 1 921 ? 150.864 98.911 143.756 1.00 35.67 921 GLU A CA 1
ATOM 6666 C C . GLU A 1 921 ? 150.814 98.901 145.278 1.00 40.94 921 GLU A C 1
ATOM 6667 O O . GLU A 1 921 ? 149.731 98.818 145.868 1.00 46.73 921 GLU A O 1
ATOM 6673 N N . SER A 1 922 ? 151.977 98.973 145.931 1.00 39.13 922 SER A N 1
ATOM 6674 C CA . SER A 1 922 ? 152.000 99.044 147.388 1.00 39.21 922 SER A CA 1
ATOM 6675 C C . SER A 1 922 ? 151.277 100.288 147.883 1.00 42.92 922 SER A C 1
ATOM 6676 O O . SER A 1 922 ? 150.491 100.225 148.838 1.00 45.14 922 SER A O 1
ATOM 6679 N N . LEU A 1 923 ? 151.522 101.428 147.235 1.00 40.62 923 LEU A N 1
ATOM 6680 C CA . LEU A 1 923 ? 150.844 102.662 147.612 1.00 42.57 923 LEU A CA 1
ATOM 6681 C C . LEU A 1 923 ? 149.339 102.535 147.428 1.00 40.74 923 LEU A C 1
ATOM 6682 O O . LEU A 1 923 ? 148.561 102.961 148.291 1.00 44.58 923 LEU A O 1
ATOM 6687 N N . LEU A 1 924 ? 148.910 101.965 146.301 1.00 35.82 924 LEU A N 1
ATOM 6688 C CA . LEU A 1 924 ? 147.482 101.844 146.039 1.00 34.20 924 LEU A CA 1
ATOM 6689 C C . LEU A 1 924 ? 146.811 100.916 147.040 1.00 37.94 924 LEU A C 1
ATOM 6690 O O . LEU A 1 924 ? 145.703 101.200 147.506 1.00 46.01 924 LEU A O 1
ATOM 6695 N N . ALA A 1 925 ? 147.466 99.808 147.393 1.00 38.24 925 ALA A N 1
ATOM 6696 C CA . ALA A 1 925 ? 146.908 98.917 148.406 1.00 41.52 925 ALA A CA 1
ATOM 6697 C C . ALA A 1 925 ? 146.826 99.606 149.764 1.00 44.35 925 ALA A C 1
ATOM 6698 O O . ALA A 1 925 ? 145.824 99.469 150.481 1.00 39.57 925 ALA A O 1
ATOM 6700 N N . HIS A 1 926 ? 147.867 100.358 150.130 1.00 43.77 926 HIS A N 1
ATOM 6701 C CA . HIS A 1 926 ? 147.854 101.073 151.401 1.00 42.44 926 HIS A CA 1
ATOM 6702 C C . HIS A 1 926 ? 146.713 102.083 151.449 1.00 40.15 926 HIS A C 1
ATOM 6703 O O . HIS A 1 926 ? 145.990 102.174 152.446 1.00 44.11 926 HIS A O 1
ATOM 6710 N N . ILE A 1 927 ? 146.524 102.840 150.368 1.00 36.20 927 ILE A N 1
ATOM 6711 C CA . ILE A 1 927 ? 145.457 103.835 150.351 1.00 35.45 927 ILE A CA 1
ATOM 6712 C C . ILE A 1 927 ? 144.090 103.161 150.339 1.00 39.87 927 ILE A C 1
ATOM 6713 O O . ILE A 1 927 ? 143.143 103.640 150.975 1.00 42.45 927 ILE A O 1
ATOM 6718 N N . GLN A 1 928 ? 143.964 102.036 149.632 1.00 40.29 928 GLN A N 1
ATOM 6719 C CA . GLN A 1 928 ? 142.689 101.329 149.595 1.00 43.34 928 GLN A CA 1
ATOM 6720 C C . GLN A 1 928 ? 142.306 100.807 150.972 1.00 45.46 928 GLN A C 1
ATOM 6721 O O . GLN A 1 928 ? 141.137 100.881 151.366 1.00 44.52 928 GLN A O 1
ATOM 6727 N N . GLU A 1 929 ? 143.272 100.268 151.719 1.00 49.45 929 GLU A N 1
ATOM 6728 C CA . GLU A 1 929 ? 142.955 99.784 153.058 1.00 51.66 929 GLU A CA 1
ATOM 6729 C C . GLU A 1 929 ? 142.784 100.926 154.055 1.00 48.78 929 GLU A C 1
ATOM 6730 O O . GLU A 1 929 ? 142.044 100.779 155.034 1.00 47.85 929 GLU A O 1
ATOM 6736 N N . LEU A 1 930 ? 143.447 102.063 153.830 1.00 46.06 930 LEU A N 1
ATOM 6737 C CA . LEU A 1 930 ? 143.288 103.205 154.726 1.00 40.56 930 LEU A CA 1
ATOM 6738 C C . LEU A 1 930 ? 141.913 103.841 154.565 1.00 38.99 930 LEU A C 1
ATOM 6739 O O . LEU A 1 930 ? 141.230 104.128 155.554 1.00 40.68 930 LEU A O 1
ATOM 6744 N N . GLN A 1 931 ? 141.490 104.068 153.322 1.00 38.85 931 GLN A N 1
ATOM 6745 C CA . GLN A 1 931 ? 140.246 104.777 153.053 1.00 39.20 931 GLN A CA 1
ATOM 6746 C C . GLN A 1 931 ? 139.034 103.860 152.974 1.00 36.75 931 GLN A C 1
ATOM 6747 O O . GLN A 1 931 ? 137.951 104.242 153.431 1.00 35.29 931 GLN A O 1
ATOM 6753 N N . GLY A 1 932 ? 139.190 102.665 152.419 1.00 39.24 932 GLY A N 1
ATOM 6754 C CA . GLY A 1 932 ? 138.066 101.802 152.126 1.00 40.37 932 GLY A CA 1
ATOM 6755 C C . GLY A 1 932 ? 137.553 101.878 150.705 1.00 45.90 932 GLY A C 1
ATOM 6756 O O . GLY A 1 932 ? 136.488 101.319 150.419 1.00 49.05 932 GLY A O 1
ATOM 6757 N N . LEU A 1 933 ? 138.274 102.550 149.806 1.00 41.97 933 LEU A N 1
ATOM 6758 C CA . LEU A 1 933 ? 137.878 102.707 148.414 1.00 34.46 933 LEU A CA 1
ATOM 6759 C C . LEU A 1 933 ? 139.070 102.401 147.521 1.00 43.09 933 LEU A C 1
ATOM 6760 O O . LEU A 1 933 ? 140.203 102.764 147.849 1.00 50.71 933 LEU A O 1
ATOM 6765 N N . ARG A 1 934 ? 138.820 101.735 146.395 1.00 41.70 934 ARG A N 1
ATOM 6766 C CA . ARG A 1 934 ? 139.907 101.369 145.495 1.00 39.04 934 ARG A CA 1
ATOM 6767 C C . ARG A 1 934 ? 140.283 102.554 144.613 1.00 33.29 934 ARG A C 1
ATOM 6768 O O . ARG A 1 934 ? 139.413 103.246 144.077 1.00 35.72 934 ARG A O 1
ATOM 6776 N N . VAL A 1 935 ? 141.584 102.802 144.485 1.00 33.36 935 VAL A N 1
ATOM 6777 C CA . VAL A 1 935 ? 142.065 103.955 143.729 1.00 32.17 935 VAL A CA 1
ATOM 6778 C C . VAL A 1 935 ? 141.918 103.654 142.241 1.00 34.85 935 VAL A C 1
ATOM 6779 O O . VAL A 1 935 ? 142.641 102.818 141.691 1.00 36.12 935 VAL A O 1
ATOM 6783 N N . THR A 1 936 ? 140.985 104.339 141.585 1.00 30.80 936 THR A N 1
ATOM 6784 C CA . THR A 1 936 ? 140.799 104.187 140.151 1.00 21.27 936 THR A CA 1
ATOM 6785 C C . THR A 1 936 ? 141.603 105.186 139.336 1.00 22.70 936 THR A C 1
ATOM 6786 O O . THR A 1 936 ? 141.720 105.012 138.118 1.00 31.75 936 THR A O 1
ATOM 6790 N N . MET A 1 937 ? 142.158 106.220 139.966 1.00 20.19 937 MET A N 1
ATOM 6791 C CA . MET A 1 937 ? 142.938 107.201 139.224 1.00 22.77 937 MET A CA 1
ATOM 6792 C C . MET A 1 937 ? 143.925 107.883 140.161 1.00 24.80 937 MET A C 1
ATOM 6793 O O . MET A 1 937 ? 143.596 108.192 141.307 1.00 30.65 937 MET A O 1
ATOM 6798 N N . LEU A 1 938 ? 145.126 108.141 139.648 1.00 23.74 938 LEU A N 1
ATOM 6799 C CA . LEU A 1 938 ? 146.183 108.792 140.416 1.00 21.00 938 LEU A CA 1
ATOM 6800 C C . LEU A 1 938 ? 147.020 109.629 139.464 1.00 23.55 938 LEU A C 1
ATOM 6801 O O . LEU A 1 938 ? 147.549 109.098 138.483 1.00 30.36 938 LEU A O 1
ATOM 6806 N N . LEU A 1 939 ? 147.133 110.923 139.761 1.00 21.20 939 LEU A N 1
ATOM 6807 C CA . LEU A 1 939 ? 147.863 111.880 138.943 1.00 21.52 939 LEU A CA 1
ATOM 6808 C C . LEU A 1 939 ? 148.839 112.659 139.811 1.00 25.32 939 LEU A C 1
ATOM 6809 O O . LEU A 1 939 ? 148.699 112.706 141.035 1.00 30.71 939 LEU A O 1
ATOM 6814 N N . HIS A 1 940 ? 149.851 113.247 139.175 1.00 25.52 940 HIS A N 1
ATOM 6815 C CA . HIS A 1 940 ? 150.704 114.251 139.814 1.00 26.37 940 HIS A CA 1
ATOM 6816 C C . HIS A 1 940 ? 150.481 115.580 139.099 1.00 34.30 940 HIS A C 1
ATOM 6817 O O . HIS A 1 940 ? 151.220 115.945 138.184 1.00 34.69 940 HIS A O 1
ATOM 6824 N N . GLY A 1 941 ? 149.461 116.314 139.531 1.00 39.35 941 GLY A N 1
ATOM 6825 C CA . GLY A 1 941 ? 149.176 117.611 138.953 1.00 36.33 941 GLY A CA 1
ATOM 6826 C C . GLY A 1 941 ? 148.478 117.514 137.614 1.00 35.38 941 GLY A C 1
ATOM 6827 O O . GLY A 1 941 ? 147.301 117.865 137.495 1.00 36.33 941 GLY A O 1
ATOM 6828 N N . SER A 1 942 ? 149.201 117.050 136.592 1.00 34.73 942 SER A N 1
ATOM 6829 C CA . SER A 1 942 ? 148.616 116.826 135.278 1.00 31.80 942 SER A CA 1
ATOM 6830 C C . SER A 1 942 ? 149.147 115.582 134.577 1.00 30.96 942 SER A C 1
ATOM 6831 O O . SER A 1 942 ? 148.719 115.307 133.453 1.00 35.99 942 SER A O 1
ATOM 6834 N N . ALA A 1 943 ? 150.056 114.829 135.190 1.00 28.28 943 ALA A N 1
ATOM 6835 C CA . ALA A 1 943 ? 150.576 113.596 134.614 1.00 27.75 943 ALA A CA 1
ATOM 6836 C C . ALA A 1 943 ? 149.880 112.407 135.261 1.00 32.17 943 ALA A C 1
ATOM 6837 O O . ALA A 1 943 ? 149.918 112.251 136.485 1.00 38.53 943 ALA A O 1
ATOM 6839 N N . LEU A 1 944 ? 149.262 111.566 134.438 1.00 27.85 944 LEU A N 1
ATOM 6840 C CA . LEU A 1 944 ? 148.467 110.451 134.937 1.00 25.33 944 LEU A CA 1
ATOM 6841 C C . LEU A 1 944 ? 149.397 109.296 135.291 1.00 33.72 944 LEU A C 1
ATOM 6842 O O . LEU A 1 944 ? 149.933 108.625 134.402 1.00 41.54 944 LEU A O 1
ATOM 6847 N N . LEU A 1 945 ? 149.599 109.070 136.592 1.00 30.87 945 LEU A N 1
ATOM 6848 C CA . LEU A 1 945 ? 150.421 107.952 137.043 1.00 28.13 945 LEU A CA 1
ATOM 6849 C C . LEU A 1 945 ? 149.705 106.622 136.872 1.00 30.49 945 LEU A C 1
ATOM 6850 O O . LEU A 1 945 ? 150.329 105.628 136.485 1.00 38.92 945 LEU A O 1
ATOM 6855 N N . TYR A 1 946 ? 148.410 106.578 137.177 1.00 26.67 946 TYR A N 1
ATOM 6856 C CA . TYR A 1 946 ? 147.679 105.321 137.127 1.00 27.49 946 TYR A CA 1
ATOM 6857 C C . TYR A 1 946 ? 146.204 105.575 136.856 1.00 31.39 946 TYR A C 1
ATOM 6858 O O . TYR A 1 946 ? 145.643 106.571 137.314 1.00 30.74 946 TYR A O 1
ATOM 6867 N N . SER A 1 947 ? 145.585 104.669 136.104 1.00 31.92 947 SER A N 1
ATOM 6868 C CA . SER A 1 947 ? 144.141 104.666 135.933 1.00 26.24 947 SER A CA 1
ATOM 6869 C C . SER A 1 947 ? 143.667 103.239 135.713 1.00 28.58 947 SER A C 1
ATOM 6870 O O . SER A 1 947 ? 144.317 102.465 135.004 1.00 36.10 947 SER A O 1
ATOM 6873 N N . ALA A 1 948 ? 142.536 102.895 136.328 1.00 25.34 948 ALA A N 1
ATOM 6874 C CA . ALA A 1 948 ? 141.975 101.558 136.186 1.00 26.41 948 ALA A CA 1
ATOM 6875 C C . ALA A 1 948 ? 141.337 101.331 134.825 1.00 38.17 948 ALA A C 1
ATOM 6876 O O . ALA A 1 948 ? 141.085 100.176 134.465 1.00 47.55 948 ALA A O 1
ATOM 6878 N N . GLY A 1 949 ? 141.090 102.397 134.058 1.00 37.21 949 GLY A N 1
ATOM 6879 C CA . GLY A 1 949 ? 140.595 102.249 132.702 1.00 36.89 949 GLY A CA 1
ATOM 6880 C C . GLY A 1 949 ? 141.633 101.761 131.721 1.00 32.02 949 GLY A C 1
ATOM 6881 O O . GLY A 1 949 ? 141.292 101.438 130.579 1.00 40.98 949 GLY A O 1
ATOM 6882 N N . TRP A 1 950 ? 142.889 101.701 132.141 1.00 27.15 950 TRP A N 1
ATOM 6883 C CA . TRP A 1 950 ? 143.968 101.291 131.263 1.00 35.60 950 TRP A CA 1
ATOM 6884 C C . TRP A 1 950 ? 143.904 99.796 130.963 1.00 40.84 950 TRP A C 1
ATOM 6885 O O . TRP A 1 950 ? 143.261 99.016 131.669 1.00 39.55 950 TRP A O 1
ATOM 6896 N N . SER A 1 951 ? 144.593 99.403 129.892 1.00 43.58 951 SER A N 1
ATOM 6897 C CA . SER A 1 951 ? 144.795 97.991 129.600 1.00 41.60 951 SER A CA 1
ATOM 6898 C C . SER A 1 951 ? 145.687 97.352 130.660 1.00 43.02 951 SER A C 1
ATOM 6899 O O . SER A 1 951 ? 146.400 98.035 131.398 1.00 43.61 951 SER A O 1
ATOM 6902 N N . GLU A 1 952 ? 145.630 96.020 130.740 1.00 44.00 952 GLU A N 1
ATOM 6903 C CA . GLU A 1 952 ? 146.343 95.314 131.800 1.00 43.62 952 GLU A CA 1
ATOM 6904 C C . GLU A 1 952 ? 147.847 95.553 131.732 1.00 48.77 952 GLU A C 1
ATOM 6905 O O . GLU A 1 952 ? 148.490 95.777 132.764 1.00 54.11 952 GLU A O 1
ATOM 6911 N N . GLU A 1 953 ? 148.432 95.502 130.531 1.00 50.00 953 GLU A N 1
ATOM 6912 C CA . GLU A 1 953 ? 149.884 95.614 130.424 1.00 50.72 953 GLU A CA 1
ATOM 6913 C C . GLU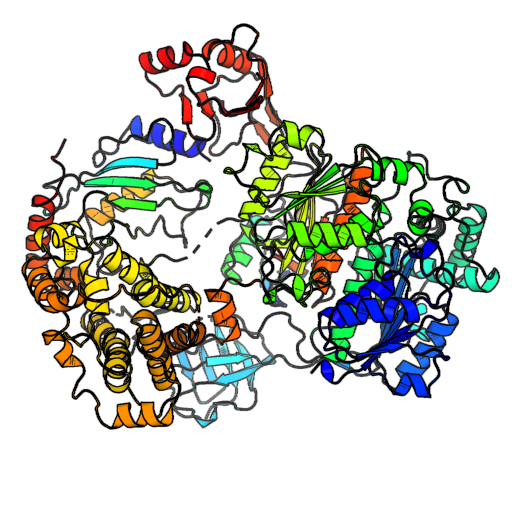 A 1 953 ? 150.375 96.983 130.890 1.00 51.18 953 GLU A C 1
ATOM 6914 O O . GLU A 1 953 ? 151.359 97.075 131.635 1.00 52.04 953 GLU A O 1
ATOM 6920 N N . LYS A 1 954 ? 149.685 98.053 130.488 1.00 50.90 954 LYS A N 1
ATOM 6921 C CA . LYS A 1 954 ? 150.072 99.398 130.905 1.00 53.16 954 LYS A CA 1
ATOM 6922 C C . LYS A 1 954 ? 149.872 99.589 132.405 1.00 50.73 954 LYS A C 1
ATOM 6923 O O . LYS A 1 954 ? 150.721 100.189 133.081 1.00 47.58 954 LYS A O 1
ATOM 6929 N N . GLN A 1 955 ? 148.764 99.070 132.942 1.00 50.08 955 GLN A N 1
ATOM 6930 C CA . GLN A 1 955 ? 148.542 99.116 134.383 1.00 42.33 955 GLN A CA 1
ATOM 6931 C C . GLN A 1 955 ? 149.680 98.445 135.135 1.00 46.10 955 GLN A C 1
ATOM 6932 O O . GLN A 1 955 ? 150.221 99.013 136.084 1.00 50.44 955 GLN A O 1
ATOM 6938 N N . THR A 1 956 ? 150.044 97.224 134.737 1.00 47.95 956 THR A N 1
ATOM 6939 C CA . THR A 1 956 ? 151.088 96.496 135.454 1.00 49.75 956 THR A CA 1
ATOM 6940 C C . THR A 1 956 ? 152.440 97.184 135.318 1.00 47.54 956 THR A C 1
ATOM 6941 O O . THR A 1 956 ? 153.211 97.248 136.286 1.00 50.35 956 THR A O 1
ATOM 6945 N N . GLN A 1 957 ? 152.741 97.714 134.131 1.00 44.36 957 GLN A N 1
ATOM 6946 C CA . GLN A 1 957 ? 153.988 98.445 133.945 1.00 47.12 957 GLN A CA 1
ATOM 6947 C C . GLN A 1 957 ? 154.065 99.637 134.888 1.00 49.29 957 GLN A C 1
ATOM 6948 O O . GLN A 1 957 ? 155.099 99.878 135.519 1.00 50.88 957 GLN A O 1
ATOM 6954 N N . HIS A 1 958 ? 152.969 100.390 135.010 1.00 50.78 958 HIS A N 1
ATOM 6955 C CA . HIS A 1 958 ? 152.991 101.555 135.887 1.00 47.43 958 HIS A CA 1
ATOM 6956 C C . HIS A 1 958 ? 152.948 101.168 137.362 1.00 44.36 958 HIS A C 1
ATOM 6957 O O . HIS A 1 958 ? 153.514 101.877 138.202 1.00 48.62 958 HIS A O 1
ATOM 6964 N N . LEU A 1 959 ? 152.286 100.060 137.699 1.00 39.05 959 LEU A N 1
ATOM 6965 C CA . LEU A 1 959 ? 152.216 99.617 139.086 1.00 35.78 959 LEU A CA 1
ATOM 6966 C C . LEU A 1 959 ? 153.561 99.109 139.582 1.00 37.79 959 LEU A C 1
ATOM 6967 O O . LEU A 1 959 ? 153.888 99.280 140.762 1.00 42.72 959 LEU A O 1
ATOM 6972 N N . SER A 1 960 ? 154.352 98.489 138.707 1.00 41.86 960 SER A N 1
ATOM 6973 C CA . SER A 1 960 ? 155.660 98.001 139.124 1.00 47.88 960 SER A CA 1
ATOM 6974 C C . SER A 1 960 ? 156.646 99.136 139.372 1.00 49.05 960 SER A C 1
ATOM 6975 O O . SER A 1 960 ? 157.564 98.985 140.187 1.00 52.10 960 SER A O 1
ATOM 6978 N N . ARG A 1 961 ? 156.481 100.265 138.690 1.00 47.46 961 ARG A N 1
ATOM 6979 C CA . ARG A 1 961 ? 157.400 101.383 138.842 1.00 50.70 961 ARG A CA 1
ATOM 6980 C C . ARG A 1 961 ? 157.184 102.097 140.172 1.00 52.15 961 ARG A C 1
ATOM 6981 O O . ARG A 1 961 ? 156.082 102.108 140.727 1.00 54.46 961 ARG A O 1
ATOM 6989 N N . ARG A 1 962 ? 158.258 102.690 140.686 1.00 51.42 962 ARG A N 1
ATOM 6990 C CA . ARG A 1 962 ? 158.170 103.573 141.836 1.00 48.78 962 ARG A CA 1
ATOM 6991 C C . ARG A 1 962 ? 157.543 104.904 141.428 1.00 56.92 962 ARG A C 1
ATOM 6992 O O . ARG A 1 962 ? 157.537 105.282 140.253 1.00 64.01 962 ARG A O 1
ATOM 7000 N N . VAL A 1 963 ? 157.001 105.615 142.418 1.00 50.97 963 VAL A N 1
ATOM 7001 C CA . VAL A 1 963 ? 156.379 106.911 142.151 1.00 48.98 963 VAL A CA 1
ATOM 7002 C C . VAL A 1 963 ? 157.402 107.895 141.592 1.00 58.91 963 VAL A C 1
ATOM 7003 O O . VAL A 1 963 ? 157.138 108.597 140.609 1.00 61.68 963 VAL A O 1
ATOM 7007 N N . THR A 1 964 ? 158.585 107.964 142.209 1.00 53.65 964 THR A N 1
ATOM 7008 C CA . THR A 1 964 ? 159.602 108.902 141.744 1.00 53.70 964 THR A CA 1
ATOM 7009 C C . THR A 1 964 ? 160.148 108.536 140.369 1.00 65.24 964 THR A C 1
ATOM 7010 O O . THR A 1 964 ? 160.768 109.384 139.719 1.00 72.10 964 THR A O 1
ATOM 7014 N N . ASP A 1 965 ? 159.936 107.303 139.911 1.00 61.12 965 ASP A N 1
ATOM 7015 C CA . ASP A 1 965 ? 160.295 106.933 138.550 1.00 61.97 965 ASP A CA 1
ATOM 7016 C C . ASP A 1 965 ? 159.201 107.264 137.545 1.00 66.08 965 ASP A C 1
ATOM 7017 O O . ASP A 1 965 ? 159.429 107.138 136.337 1.00 69.50 965 ASP A O 1
ATOM 7022 N N . LEU A 1 966 ? 158.024 107.676 138.015 1.00 61.23 966 LEU A N 1
ATOM 7023 C CA . LEU A 1 966 ? 156.944 108.105 137.140 1.00 62.33 966 LEU A CA 1
ATOM 7024 C C . LEU A 1 966 ? 156.810 109.619 137.058 1.00 65.03 966 LEU A C 1
ATOM 7025 O O . LEU A 1 966 ? 156.200 110.120 136.107 1.00 68.95 966 LEU A O 1
ATOM 7030 N N . VAL A 1 967 ? 157.374 110.356 138.016 1.00 64.99 967 VAL A N 1
ATOM 7031 C CA . VAL A 1 967 ? 157.283 111.810 138.047 1.00 68.64 967 VAL A CA 1
ATOM 7032 C C . VAL A 1 967 ? 158.687 112.399 138.130 1.00 72.37 967 VAL A C 1
ATOM 7033 O O . VAL A 1 967 ? 159.615 111.777 138.659 1.00 71.75 967 VAL A O 1
ATOM 7037 N N . LYS A 1 968 ? 158.842 113.605 137.585 1.00 78.09 968 LYS A N 1
ATOM 7038 C CA . LYS A 1 968 ? 160.122 114.300 137.648 1.00 82.06 968 LYS A CA 1
ATOM 7039 C C . LYS A 1 968 ? 160.430 114.697 139.088 1.00 82.23 968 LYS A C 1
ATOM 7040 O O . LYS A 1 968 ? 159.571 115.242 139.788 1.00 84.07 968 LYS A O 1
ATOM 7046 N N . LYS A 1 969 ? 161.652 114.416 139.535 1.00 82.89 969 LYS A N 1
ATOM 7047 C CA . LYS A 1 969 ? 162.057 114.710 140.910 1.00 88.27 969 LYS A CA 1
ATOM 7048 C C . LYS A 1 969 ? 162.481 116.171 140.997 1.00 83.86 969 LYS A C 1
ATOM 7049 O O . LYS A 1 969 ? 163.590 116.534 140.600 1.00 81.02 969 LYS A O 1
ATOM 7055 N N . VAL A 1 970 ? 161.591 117.013 141.513 1.00 82.39 970 VAL A N 1
ATOM 7056 C CA . VAL A 1 970 ? 161.917 118.431 141.699 1.00 82.93 970 VAL A CA 1
ATOM 7057 C C . VAL A 1 970 ? 163.014 118.556 142.749 1.00 86.51 970 VAL A C 1
ATOM 7058 O O . VAL A 1 970 ? 162.910 117.939 143.828 1.00 86.09 970 VAL A O 1
ATOM 7062 N N . PRO A 1 971 ? 164.086 119.303 142.488 1.00 87.18 971 PRO A N 1
ATOM 7063 C CA . PRO A 1 971 ? 165.155 119.434 143.486 1.00 85.74 971 PRO A CA 1
ATOM 7064 C C . PRO A 1 971 ? 164.640 120.031 144.788 1.00 81.92 971 PRO A C 1
ATOM 7065 O O . PRO A 1 971 ? 163.850 120.977 144.792 1.00 82.41 971 PRO A O 1
ATOM 7069 N N . GLY A 1 972 ? 165.096 119.461 145.901 1.00 80.00 972 GLY A N 1
ATOM 7070 C CA . GLY A 1 972 ? 164.727 119.949 147.213 1.00 81.05 972 GLY A CA 1
ATOM 7071 C C . GLY A 1 972 ? 163.316 119.636 147.656 1.00 79.98 972 GLY A C 1
ATOM 7072 O O . GLY A 1 972 ? 162.903 120.112 148.720 1.00 77.39 972 GLY A O 1
ATOM 7073 N N . GLN A 1 973 ? 162.563 118.852 146.889 1.00 79.54 973 GLN A N 1
ATOM 7074 C CA . GLN A 1 973 ? 161.183 118.546 147.242 1.00 73.44 973 GLN A CA 1
ATOM 7075 C C . GLN A 1 973 ? 161.127 117.363 148.200 1.00 67.36 973 GLN A C 1
ATOM 7076 O O . GLN A 1 973 ? 161.801 116.350 147.992 1.00 66.72 973 GLN A O 1
ATOM 7082 N N . ARG A 1 974 ? 160.320 117.497 149.254 1.00 60.71 974 ARG A N 1
ATOM 7083 C CA . ARG A 1 974 ? 160.100 116.425 150.212 1.00 57.69 974 ARG A CA 1
ATOM 7084 C C . ARG A 1 974 ? 158.664 115.926 150.263 1.00 53.03 974 ARG A C 1
ATOM 7085 O O . ARG A 1 974 ? 158.433 114.827 150.778 1.00 54.20 974 ARG A O 1
ATOM 7093 N N . VAL A 1 975 ? 157.701 116.688 149.752 1.00 51.31 975 VAL A N 1
ATOM 7094 C CA . VAL A 1 975 ? 156.291 116.313 149.767 1.00 41.43 975 VAL A CA 1
ATOM 7095 C C . VAL A 1 975 ? 155.761 116.401 148.343 1.00 46.24 975 VAL A C 1
ATOM 7096 O O . VAL A 1 975 ? 155.873 117.452 147.700 1.00 54.83 975 VAL A O 1
ATOM 7100 N N . LEU A 1 976 ? 155.189 115.306 147.854 1.00 38.32 976 LEU A N 1
ATOM 7101 C CA . LEU A 1 976 ? 154.572 115.254 146.537 1.00 28.73 976 LEU A CA 1
ATOM 7102 C C . LEU A 1 976 ? 153.062 115.252 146.703 1.00 25.73 976 LEU A C 1
ATOM 7103 O O . LEU A 1 976 ? 152.513 114.417 147.428 1.00 31.99 976 LEU A O 1
ATOM 7108 N N . VAL A 1 977 ? 152.393 116.183 146.039 1.00 23.84 977 VAL A N 1
ATOM 7109 C CA . VAL A 1 977 ? 150.946 116.314 146.122 1.00 27.04 977 VAL A CA 1
ATOM 7110 C C . VAL A 1 977 ? 150.359 115.561 144.933 1.00 30.16 977 VAL A C 1
ATOM 7111 O O . VAL A 1 977 ? 150.470 116.000 143.785 1.00 31.52 977 VAL A O 1
ATOM 7115 N N . LEU A 1 978 ? 149.739 114.417 145.209 1.00 22.21 978 LEU A N 1
ATOM 7116 C CA . LEU A 1 978 ? 149.138 113.576 144.186 1.00 16.31 978 LEU A CA 1
ATOM 7117 C C . LEU A 1 978 ? 147.620 113.661 144.276 1.00 20.09 978 LEU A C 1
ATOM 7118 O O . LEU A 1 978 ? 147.059 113.773 145.368 1.00 23.36 978 LEU A O 1
ATOM 7123 N N . GLU A 1 979 ? 146.963 113.629 143.121 1.00 24.94 979 GLU A N 1
ATOM 7124 C CA . GLU A 1 979 ? 145.515 113.757 143.018 1.00 22.40 979 GLU A CA 1
ATOM 7125 C C . GLU A 1 979 ? 144.905 112.380 142.799 1.00 22.77 979 GLU A C 1
ATOM 7126 O O . GLU A 1 979 ? 145.375 111.618 141.949 1.00 26.72 979 GLU A O 1
ATOM 7132 N N . LEU A 1 980 ? 143.861 112.067 143.562 1.00 23.29 980 LEU A N 1
ATOM 7133 C CA . LEU A 1 980 ? 143.284 110.732 143.591 1.00 21.59 980 LEU A CA 1
ATOM 7134 C C . LEU A 1 980 ? 141.827 110.749 143.153 1.00 23.14 980 LEU A C 1
ATOM 7135 O O . LEU A 1 980 ? 141.088 111.700 143.424 1.00 31.99 980 LEU A O 1
ATOM 7140 N N . GLY A 1 981 ? 141.433 109.683 142.474 1.00 18.45 981 GLY A N 1
ATOM 7141 C CA . GLY A 1 981 ? 140.032 109.405 142.197 1.00 17.69 981 GLY A CA 1
ATOM 7142 C C . GLY A 1 981 ? 139.705 107.970 142.561 1.00 20.69 981 GLY A C 1
ATOM 7143 O O . GLY A 1 981 ? 140.454 107.054 142.215 1.00 24.28 981 GLY A O 1
ATOM 7144 N N . TYR A 1 982 ? 138.572 107.782 143.233 1.00 21.57 982 TYR A N 1
ATOM 7145 C CA . TYR A 1 982 ? 138.124 106.491 143.741 1.00 22.09 982 TYR A CA 1
ATOM 7146 C C . TYR A 1 982 ? 136.966 105.956 142.905 1.00 26.90 982 TYR A C 1
ATOM 7147 O O . TYR A 1 982 ? 136.442 106.626 142.013 1.00 29.33 982 TYR A O 1
ATOM 7156 N N . GLU A 1 983 ? 136.574 104.721 143.210 1.00 29.75 983 GLU A N 1
ATOM 7157 C CA . GLU A 1 983 ? 135.486 104.070 142.493 1.00 28.96 983 GLU A CA 1
ATOM 7158 C C . GLU A 1 983 ? 134.154 104.752 142.781 1.00 29.30 983 GLU A C 1
ATOM 7159 O O . GLU A 1 983 ? 133.893 105.218 143.892 1.00 33.34 983 GLU A O 1
ATOM 7165 N N . GLY A 1 984 ? 133.306 104.809 141.757 1.00 30.34 984 GLY A N 1
ATOM 7166 C CA . GLY A 1 984 ? 131.975 105.362 141.910 1.00 34.50 984 GLY A CA 1
ATOM 7167 C C . GLY A 1 984 ? 131.936 106.837 142.216 1.00 39.97 984 GLY A C 1
ATOM 7168 O O . GLY A 1 984 ? 130.924 107.330 142.723 1.00 47.80 984 GLY A O 1
ATOM 7169 N N . GLU A 1 985 ? 133.013 107.561 141.922 1.00 36.37 985 GLU A N 1
ATOM 7170 C CA . GLU A 1 985 ? 133.068 108.986 142.217 1.00 37.80 985 GLU A CA 1
ATOM 7171 C C . GLU A 1 985 ? 132.059 109.760 141.377 1.00 47.74 985 GLU A C 1
ATOM 7172 O O . GLU A 1 985 ? 131.958 109.560 140.164 1.00 48.29 985 GLU A O 1
ATOM 7178 N N . GLU A 1 986 ? 131.298 110.633 142.035 1.00 57.20 986 GLU A N 1
ATOM 7179 C CA . GLU A 1 986 ? 130.463 111.588 141.321 1.00 60.71 986 GLU A CA 1
ATOM 7180 C C . GLU A 1 986 ? 131.349 112.600 140.602 1.00 60.90 986 GLU A C 1
ATOM 7181 O O . GLU A 1 986 ? 132.491 112.847 140.999 1.00 59.44 986 GLU A O 1
ATOM 7187 N N . ASP A 1 987 ? 130.821 113.178 139.526 1.00 63.43 987 ASP A N 1
ATOM 7188 C CA . ASP A 1 987 ? 131.628 114.054 138.686 1.00 67.75 987 ASP A CA 1
ATOM 7189 C C . ASP A 1 987 ? 132.157 115.243 139.481 1.00 65.29 987 ASP A C 1
ATOM 7190 O O . ASP A 1 987 ? 131.470 115.790 140.348 1.00 66.25 987 ASP A O 1
ATOM 7195 N N . ASP A 1 988 ? 133.401 115.621 139.192 1.00 60.02 988 ASP A N 1
ATOM 7196 C CA . ASP A 1 988 ? 134.064 116.802 139.737 1.00 60.15 988 ASP A CA 1
ATOM 7197 C C . ASP A 1 988 ? 134.309 116.719 141.240 1.00 58.68 988 ASP A C 1
ATOM 7198 O O . ASP A 1 988 ? 134.648 117.735 141.861 1.00 61.92 988 ASP A O 1
ATOM 7203 N N . THR A 1 989 ? 134.146 115.544 141.848 1.00 54.85 989 THR A N 1
ATOM 7204 C CA . THR A 1 989 ? 134.446 115.393 143.269 1.00 43.82 989 THR A CA 1
ATOM 7205 C C . THR A 1 989 ? 135.939 115.564 143.511 1.00 39.79 989 THR A C 1
ATOM 7206 O O . THR A 1 989 ? 136.758 114.854 142.921 1.00 41.25 989 THR A O 1
ATOM 7210 N N . ASN A 1 990 ? 136.291 116.504 144.383 1.00 37.40 990 ASN A N 1
ATOM 7211 C CA . ASN A 1 990 ? 137.686 116.794 144.716 1.00 32.66 990 ASN A CA 1
ATOM 7212 C C . ASN A 1 990 ? 138.060 116.025 145.980 1.00 30.05 990 ASN A C 1
ATOM 7213 O O . ASN A 1 990 ? 137.862 116.494 147.101 1.00 29.53 990 ASN A O 1
ATOM 7218 N N . PHE A 1 991 ? 138.605 114.829 145.788 1.00 27.50 991 PHE A N 1
ATOM 7219 C CA . PHE A 1 991 ? 139.063 114.011 146.894 1.00 25.20 991 PHE A CA 1
ATOM 7220 C C . PHE A 1 991 ? 140.326 114.601 147.520 1.00 23.62 991 PHE A C 1
ATOM 7221 O O . PHE A 1 991 ? 141.067 115.337 146.867 1.00 24.80 991 PHE A O 1
ATOM 7229 N N . PRO A 1 992 ? 140.587 114.296 148.795 1.00 23.53 992 PRO A N 1
ATOM 7230 C CA . PRO A 1 992 ? 141.777 114.848 149.455 1.00 17.98 992 PRO A CA 1
ATOM 7231 C C . PRO A 1 992 ? 143.053 114.450 148.733 1.00 19.60 992 PRO A C 1
ATOM 7232 O O . PRO A 1 992 ? 143.199 113.320 148.263 1.00 24.39 992 PRO A O 1
ATOM 7236 N N . ARG A 1 993 ? 143.981 115.395 148.649 1.00 16.55 993 ARG A N 1
ATOM 7237 C CA . ARG A 1 993 ? 145.247 115.147 147.982 1.00 14.96 993 ARG A CA 1
ATOM 7238 C C . ARG A 1 993 ? 146.140 114.280 148.856 1.00 14.46 993 ARG A C 1
ATOM 7239 O O . ARG A 1 993 ? 146.140 114.397 150.082 1.00 17.85 993 ARG A O 1
ATOM 7247 N N . LEU A 1 994 ? 146.894 113.397 148.214 1.00 15.76 994 LEU A N 1
ATOM 7248 C CA . LEU A 1 994 ? 147.864 112.570 148.913 1.00 17.64 994 LEU A CA 1
ATOM 7249 C C . LEU A 1 994 ? 149.178 113.329 149.029 1.00 27.27 994 LEU A C 1
ATOM 7250 O O . LEU A 1 994 ? 149.807 113.651 148.016 1.00 29.05 994 LEU A O 1
ATOM 7255 N N . HIS A 1 995 ? 149.580 113.626 150.262 1.00 28.41 995 HIS A N 1
ATOM 7256 C CA . HIS A 1 995 ? 150.878 114.236 150.533 1.00 22.26 995 HIS A CA 1
ATOM 7257 C C . HIS A 1 995 ? 151.915 113.133 150.731 1.00 20.99 995 HIS A C 1
ATOM 7258 O O . HIS A 1 995 ? 152.366 112.832 151.837 1.00 29.45 995 HIS A O 1
ATOM 7265 N N . TYR A 1 996 ? 152.279 112.521 149.609 1.00 18.25 996 TYR A N 1
ATOM 7266 C CA . TYR A 1 996 ? 153.279 111.466 149.578 1.00 21.03 996 TYR A CA 1
ATOM 7267 C C . TYR A 1 996 ? 154.612 112.017 150.066 1.00 34.30 996 TYR A C 1
ATOM 7268 O O . TYR A 1 996 ? 155.209 112.881 149.417 1.00 46.77 996 TYR A O 1
ATOM 7277 N N . LYS A 1 997 ? 155.083 111.535 151.210 1.00 32.06 997 LYS A N 1
ATOM 7278 C CA . LYS A 1 997 ? 156.236 112.112 151.884 1.00 34.63 997 LYS A CA 1
ATOM 7279 C C . LYS A 1 997 ? 157.470 111.257 151.635 1.00 45.26 997 LYS A C 1
ATOM 7280 O O . LYS A 1 997 ? 157.420 110.032 151.777 1.00 48.86 997 LYS A O 1
ATOM 7286 N N . LEU A 1 998 ? 158.571 111.905 151.270 1.00 50.60 998 LEU A N 1
ATOM 7287 C CA . LEU A 1 998 ? 159.841 111.211 151.082 1.00 55.24 998 LEU A CA 1
ATOM 7288 C C . LEU A 1 998 ? 160.564 111.026 152.412 1.00 62.20 998 LEU A C 1
ATOM 7289 O O . LEU A 1 998 ? 160.446 111.851 153.318 1.00 64.52 998 LEU A O 1
ATOM 7295 N N . ALA B 2 3 ? 141.805 119.916 138.425 1.00 45.64 3 ALA B N 1
ATOM 7296 C CA . ALA B 2 3 ? 141.007 119.929 137.207 1.00 46.71 3 ALA B CA 1
ATOM 7297 C C . ALA B 2 3 ? 141.461 118.833 136.253 1.00 47.85 3 ALA B C 1
ATOM 7298 O O . ALA B 2 3 ? 140.703 118.400 135.385 1.00 53.32 3 ALA B O 1
ATOM 7300 N N . SER B 2 4 ? 142.710 118.394 136.411 1.00 46.58 4 SER B N 1
ATOM 7301 C CA . SER B 2 4 ? 143.266 117.396 135.503 1.00 42.57 4 SER B CA 1
ATOM 7302 C C . SER B 2 4 ? 142.518 116.071 135.580 1.00 42.41 4 SER B C 1
ATOM 7303 O O . SER B 2 4 ? 142.436 115.345 134.585 1.00 46.24 4 SER B O 1
ATOM 7306 N N . LYS B 2 5 ? 141.992 115.723 136.759 1.00 35.87 5 LYS B N 1
ATOM 7307 C CA . LYS B 2 5 ? 141.303 114.444 136.915 1.00 35.57 5 LYS B CA 1
ATOM 7308 C C . LYS B 2 5 ? 140.035 114.366 136.073 1.00 40.57 5 LYS B C 1
ATOM 7309 O O . LYS B 2 5 ? 139.744 113.315 135.489 1.00 45.50 5 LYS B O 1
ATOM 7315 N N . ARG B 2 6 ? 139.265 115.455 136.002 1.00 38.94 6 ARG B N 1
ATOM 7316 C CA . ARG B 2 6 ? 138.083 115.473 135.144 1.00 36.14 6 ARG B CA 1
ATOM 7317 C C . ARG B 2 6 ? 138.472 115.332 133.678 1.00 37.46 6 ARG B C 1
ATOM 7318 O O . ARG B 2 6 ? 137.839 114.584 132.924 1.00 43.60 6 ARG B O 1
ATOM 7326 N N . VAL B 2 7 ? 139.514 116.051 133.257 1.00 36.05 7 VAL B N 1
ATOM 7327 C CA . VAL B 2 7 ? 140.001 115.934 131.887 1.00 34.89 7 VAL B CA 1
ATOM 7328 C C . VAL B 2 7 ? 140.445 114.508 131.588 1.00 39.38 7 VAL B C 1
ATOM 7329 O O . VAL B 2 7 ? 140.206 113.993 130.489 1.00 47.15 7 VAL B O 1
ATOM 7333 N N . ALA B 2 8 ? 141.082 113.844 132.557 1.00 35.77 8 ALA B N 1
ATOM 7334 C CA . ALA B 2 8 ? 141.479 112.450 132.381 1.00 36.16 8 ALA B CA 1
ATOM 7335 C C . ALA B 2 8 ? 140.267 111.532 132.272 1.00 39.70 8 ALA B C 1
ATOM 7336 O O . ALA B 2 8 ? 140.263 110.602 131.461 1.00 43.99 8 ALA B O 1
ATOM 7338 N N . LYS B 2 9 ? 139.236 111.767 133.086 1.00 40.01 9 LYS B N 1
ATOM 7339 C CA . LYS B 2 9 ? 138.014 110.974 132.967 1.00 40.13 9 LYS B CA 1
ATOM 7340 C C . LYS B 2 9 ? 137.371 111.148 131.595 1.00 46.51 9 LYS B C 1
ATOM 7341 O O . LYS B 2 9 ? 136.895 110.176 130.996 1.00 49.05 9 LYS B O 1
ATOM 7347 N N . GLU B 2 10 ? 137.337 112.385 131.087 1.00 44.16 10 GLU B N 1
ATOM 7348 C CA . GLU B 2 10 ? 136.768 112.633 129.764 1.00 37.14 10 GLU B CA 1
ATOM 7349 C C . GLU B 2 10 ? 137.595 111.970 128.670 1.00 39.11 10 GLU B C 1
ATOM 7350 O O . GLU B 2 10 ? 137.043 111.355 127.745 1.00 44.58 10 GLU B O 1
ATOM 7356 N N . LEU B 2 11 ? 138.920 112.064 128.774 1.00 40.01 11 LEU B N 1
ATOM 7357 C CA . LEU B 2 11 ? 139.798 111.401 127.819 1.00 39.81 11 LEU B CA 1
ATOM 7358 C C . LEU B 2 11 ? 139.617 109.888 127.861 1.00 40.54 11 LEU B C 1
ATOM 7359 O O . LEU B 2 11 ? 139.710 109.219 126.828 1.00 48.36 11 LEU B O 1
ATOM 7364 N N . GLU B 2 12 ? 139.366 109.333 129.049 1.00 42.61 12 GLU B N 1
ATOM 7365 C CA . GLU B 2 12 ? 139.111 107.902 129.169 1.00 44.18 12 GLU B CA 1
ATOM 7366 C C . GLU B 2 12 ? 137.789 107.516 128.518 1.00 44.86 12 GLU B C 1
ATOM 7367 O O . GLU B 2 12 ? 137.728 106.555 127.742 1.00 47.14 12 GLU B O 1
ATOM 7373 N N . ASP B 2 13 ? 136.716 108.253 128.818 1.00 44.23 13 ASP B N 1
ATOM 7374 C CA . ASP B 2 13 ? 135.430 107.889 128.233 1.00 47.55 13 ASP B CA 1
ATOM 7375 C C . ASP B 2 13 ? 135.400 108.123 126.728 1.00 49.08 13 ASP B C 1
ATOM 7376 O O . ASP B 2 13 ? 134.551 107.539 126.043 1.00 54.92 13 ASP B O 1
ATOM 7381 N N . LEU B 2 14 ? 136.322 108.928 126.198 1.00 43.35 14 LEU B N 1
ATOM 7382 C CA . LEU B 2 14 ? 136.422 109.097 124.753 1.00 44.24 14 LEU B CA 1
ATOM 7383 C C . LEU B 2 14 ? 137.322 108.050 124.099 1.00 44.55 14 LEU B C 1
ATOM 7384 O O . LEU B 2 14 ? 136.991 107.533 123.027 1.00 51.11 14 LEU B O 1
ATOM 7389 N N . GLN B 2 15 ? 138.470 107.743 124.708 1.00 39.76 15 GLN B N 1
ATOM 7390 C CA . GLN B 2 15 ? 139.347 106.712 124.159 1.00 37.89 15 GLN B CA 1
ATOM 7391 C C . GLN B 2 15 ? 138.701 105.332 124.200 1.00 41.83 15 GLN B C 1
ATOM 7392 O O . GLN B 2 15 ? 138.903 104.526 123.285 1.00 45.18 15 GLN B O 1
ATOM 7398 N N . LYS B 2 16 ? 137.925 105.038 125.245 1.00 46.20 16 LYS B N 1
ATOM 7399 C CA . LYS B 2 16 ? 137.277 103.736 125.333 1.00 53.82 16 LYS B CA 1
ATOM 7400 C C . LYS B 2 16 ? 136.189 103.558 124.283 1.00 61.20 16 LYS B C 1
ATOM 7401 O O . LYS B 2 16 ? 135.899 102.421 123.897 1.00 64.00 16 LYS B O 1
ATOM 7407 N N . GLU B 2 17 ? 135.577 104.647 123.819 1.00 56.47 17 GLU B N 1
ATOM 7408 C CA . GLU B 2 17 ? 134.659 104.579 122.690 1.00 51.01 17 GLU B CA 1
ATOM 7409 C C . GLU B 2 17 ? 134.737 105.872 121.890 1.00 54.38 17 GLU B C 1
ATOM 7410 O O . GLU B 2 17 ? 134.043 106.845 122.198 1.00 55.75 17 GLU B O 1
ATOM 7416 N N . LEU B 2 18 ? 135.584 105.890 120.865 1.00 55.56 18 LEU B N 1
ATOM 7417 C CA . LEU B 2 18 ? 135.734 107.080 120.045 1.00 52.41 18 LEU B CA 1
ATOM 7418 C C . LEU B 2 18 ? 134.538 107.237 119.110 1.00 54.07 18 LEU B C 1
ATOM 7419 O O . LEU B 2 18 ? 134.050 106.250 118.552 1.00 59.38 18 LEU B O 1
ATOM 7424 N N . PRO B 2 19 ? 134.035 108.456 118.933 1.00 49.34 19 PRO B N 1
ATOM 7425 C CA . PRO B 2 19 ? 133.101 108.712 117.834 1.00 51.89 19 PRO B CA 1
ATOM 7426 C C . PRO B 2 19 ? 133.766 108.409 116.498 1.00 54.08 19 PRO B C 1
ATOM 7427 O O . PRO B 2 19 ? 134.985 108.522 116.351 1.00 55.48 19 PRO B O 1
ATOM 7431 N N . LYS B 2 20 ? 132.950 107.998 115.526 1.00 58.42 20 LYS B N 1
ATOM 7432 C CA . LYS B 2 20 ? 133.486 107.529 114.251 1.00 62.15 20 LYS B CA 1
ATOM 7433 C C . LYS B 2 20 ? 134.300 108.601 113.537 1.00 55.72 20 LYS B C 1
ATOM 7434 O O . LYS B 2 20 ? 135.218 108.276 112.776 1.00 53.39 20 LYS B O 1
ATOM 7440 N N . TYR B 2 21 ? 133.996 109.872 113.773 1.00 49.21 21 TYR B N 1
ATOM 7441 C CA . TYR B 2 21 ? 134.654 110.961 113.067 1.00 42.84 21 TYR B CA 1
ATOM 7442 C C . TYR B 2 21 ? 135.951 111.413 113.725 1.00 48.07 21 TYR B C 1
ATOM 7443 O O . TYR B 2 21 ? 136.581 112.351 113.230 1.00 50.62 21 TYR B O 1
ATOM 7452 N N . LEU B 2 22 ? 136.363 110.783 114.820 1.00 52.21 22 LEU B N 1
ATOM 7453 C CA . LEU B 2 22 ? 137.632 111.080 115.466 1.00 42.96 22 LEU B CA 1
ATOM 7454 C C . LEU B 2 22 ? 138.537 109.861 115.397 1.00 42.15 22 LEU B C 1
ATOM 7455 O O . LEU B 2 22 ? 138.065 108.721 115.390 1.00 51.96 22 LEU B O 1
ATOM 7460 N N . ARG B 2 23 ? 139.844 110.109 115.347 1.00 38.84 23 ARG B N 1
ATOM 7461 C CA . ARG B 2 23 ? 140.828 109.039 115.340 1.00 44.23 23 ARG B CA 1
ATOM 7462 C C . ARG B 2 23 ? 142.100 109.532 116.015 1.00 41.15 23 ARG B C 1
ATOM 7463 O O . ARG B 2 23 ? 142.397 110.729 116.007 1.00 43.50 23 ARG B O 1
ATOM 7471 N N . ASN B 2 24 ? 142.841 108.596 116.609 1.00 35.71 24 ASN B N 1
ATOM 7472 C CA . ASN B 2 24 ? 144.171 108.856 117.167 1.00 37.15 24 ASN B CA 1
ATOM 7473 C C . ASN B 2 24 ? 144.146 109.939 118.249 1.00 36.67 24 ASN B C 1
ATOM 7474 O O . ASN B 2 24 ? 144.932 110.888 118.229 1.00 39.73 24 ASN B O 1
ATOM 7479 N N . LEU B 2 25 ? 143.232 109.792 119.203 1.00 36.02 25 LEU B N 1
ATOM 7480 C CA . LEU B 2 25 ? 143.183 110.701 120.343 1.00 31.56 25 LEU B CA 1
ATOM 7481 C C . LEU B 2 25 ? 144.247 110.315 121.364 1.00 34.10 25 LEU B C 1
ATOM 7482 O O . LEU B 2 25 ? 144.260 109.183 121.857 1.00 42.49 25 LEU B O 1
ATOM 7487 N N . SER B 2 26 ? 145.143 111.249 121.679 1.00 30.75 26 SER B N 1
ATOM 7488 C CA . SER B 2 26 ? 146.192 110.988 122.654 1.00 31.08 26 SER B CA 1
ATOM 7489 C C . SER B 2 26 ? 146.667 112.299 123.262 1.00 36.47 26 SER B C 1
ATOM 7490 O O . SER B 2 26 ? 146.658 113.342 122.606 1.00 44.46 26 SER B O 1
ATOM 7493 N N . SER B 2 27 ? 147.085 112.232 124.525 1.00 36.79 27 SER B N 1
ATOM 7494 C CA . SER B 2 27 ? 147.713 113.358 125.195 1.00 40.37 27 SER B CA 1
ATOM 7495 C C . SER B 2 27 ? 149.232 113.229 125.105 1.00 52.85 27 SER B C 1
ATOM 7496 O O . SER B 2 27 ? 149.767 112.332 124.450 1.00 59.82 27 SER B O 1
ATOM 7499 N N . GLU B 2 28 ? 149.944 114.136 125.767 1.00 53.01 28 GLU B N 1
ATOM 7500 C CA . GLU B 2 28 ? 151.402 114.080 125.777 1.00 61.56 28 GLU B CA 1
ATOM 7501 C C . GLU B 2 28 ? 151.958 113.188 126.884 1.00 67.36 28 GLU B C 1
ATOM 7502 O O . GLU B 2 28 ? 153.172 113.198 127.115 1.00 67.29 28 GLU B O 1
ATOM 7508 N N . GLU B 2 29 ? 151.085 112.470 127.595 1.00 71.60 29 GLU B N 1
ATOM 7509 C CA . GLU B 2 29 ? 151.419 111.407 128.543 1.00 76.83 29 GLU B CA 1
ATOM 7510 C C . GLU B 2 29 ? 152.075 111.951 129.809 1.00 77.31 29 GLU B C 1
ATOM 7511 O O . GLU B 2 29 ? 152.235 111.223 130.794 1.00 83.61 29 GLU B O 1
ATOM 7517 N N . ASP B 2 30 ? 152.446 113.228 129.808 1.00 64.55 30 ASP B N 1
ATOM 7518 C CA . ASP B 2 30 ? 152.702 113.955 131.042 1.00 62.24 30 ASP B CA 1
ATOM 7519 C C . ASP B 2 30 ? 151.865 115.225 131.151 1.00 58.52 30 ASP B C 1
ATOM 7520 O O . ASP B 2 30 ? 152.053 115.998 132.095 1.00 65.54 30 ASP B O 1
ATOM 7525 N N . ASN B 2 31 ? 150.922 115.439 130.230 1.00 47.99 31 ASN B N 1
ATOM 7526 C CA . ASN B 2 31 ? 150.059 116.619 130.276 1.00 40.70 31 ASN B CA 1
ATOM 7527 C C . ASN B 2 31 ? 148.714 116.235 129.668 1.00 40.55 31 ASN B C 1
ATOM 7528 O O . ASN B 2 31 ? 148.539 116.309 128.449 1.00 45.20 31 ASN B O 1
ATOM 7533 N N . VAL B 2 32 ? 147.768 115.846 130.524 1.00 42.70 32 VAL B N 1
ATOM 7534 C CA . VAL B 2 32 ? 146.449 115.458 130.040 1.00 42.73 32 VAL B CA 1
ATOM 7535 C C . VAL B 2 32 ? 145.617 116.662 129.626 1.00 42.22 32 VAL B C 1
ATOM 7536 O O . VAL B 2 32 ? 144.579 116.492 128.975 1.00 47.40 32 VAL B O 1
ATOM 7540 N N . LEU B 2 33 ? 146.047 117.873 129.966 1.00 38.54 33 LEU B N 1
ATOM 7541 C CA . LEU B 2 33 ? 145.310 119.076 129.605 1.00 39.87 33 LEU B CA 1
ATOM 7542 C C . LEU B 2 33 ? 145.437 119.440 128.131 1.00 38.37 33 LEU B C 1
ATOM 7543 O O . LEU B 2 33 ? 144.792 120.396 127.695 1.00 38.80 33 LEU B O 1
ATOM 7548 N N . VAL B 2 34 ? 146.253 118.726 127.358 1.00 38.29 34 VAL B N 1
ATOM 7549 C CA . VAL B 2 34 ? 146.349 118.936 125.918 1.00 32.76 34 VAL B CA 1
ATOM 7550 C C . VAL B 2 34 ? 146.066 117.613 125.219 1.00 39.60 34 VAL B C 1
ATOM 7551 O O . VAL B 2 34 ? 146.641 116.578 125.574 1.00 44.60 34 VAL B O 1
ATOM 7555 N N . TRP B 2 35 ? 145.160 117.644 124.247 1.00 37.41 35 TRP B N 1
ATOM 7556 C CA . TRP B 2 35 ? 144.777 116.477 123.468 1.00 31.54 35 TRP B CA 1
ATOM 7557 C C . TRP B 2 35 ? 145.149 116.695 122.010 1.00 33.28 35 TRP B C 1
ATOM 7558 O O . TRP B 2 35 ? 145.012 117.804 121.488 1.00 37.75 35 TRP B O 1
ATOM 7569 N N . HIS B 2 36 ? 145.594 115.629 121.356 1.00 29.21 36 HIS B N 1
ATOM 7570 C CA . HIS B 2 36 ? 145.837 115.617 119.922 1.00 28.60 36 HIS B CA 1
ATOM 7571 C C . HIS B 2 36 ? 144.932 114.579 119.277 1.00 34.56 36 HIS B C 1
ATOM 7572 O O . HIS B 2 36 ? 144.758 113.478 119.807 1.00 44.05 36 HIS B O 1
ATOM 7579 N N . ALA B 2 37 ? 144.354 114.934 118.134 1.00 30.59 37 ALA B N 1
ATOM 7580 C CA . ALA B 2 37 ? 143.398 114.067 117.465 1.00 31.04 37 ALA B CA 1
ATOM 7581 C C . ALA B 2 37 ? 143.517 114.259 115.961 1.00 36.96 37 ALA B C 1
ATOM 7582 O O . ALA B 2 37 ? 144.165 115.191 115.481 1.00 44.68 37 ALA B O 1
ATOM 7584 N N . LEU B 2 38 ? 142.896 113.350 115.218 1.00 36.42 38 LEU B N 1
ATOM 7585 C CA . LEU B 2 38 ? 142.820 113.417 113.760 1.00 33.11 38 LEU B CA 1
ATOM 7586 C C . LEU B 2 38 ? 141.346 113.420 113.372 1.00 37.21 38 LEU B C 1
ATOM 7587 O O . LEU B 2 38 ? 140.725 112.358 113.265 1.00 45.98 38 LEU B O 1
ATOM 7592 N N . LEU B 2 39 ? 140.787 114.606 113.162 1.00 38.18 39 LEU B N 1
ATOM 7593 C CA . LEU B 2 39 ? 139.394 114.707 112.753 1.00 40.39 39 LEU B CA 1
ATOM 7594 C C . LEU B 2 39 ? 139.220 114.193 111.330 1.00 43.27 39 LEU B C 1
ATOM 7595 O O . LEU B 2 39 ? 140.037 114.472 110.443 1.00 50.11 39 LEU B O 1
ATOM 7600 N N . LEU B 2 40 ? 138.139 113.438 111.120 1.00 40.86 40 LEU B N 1
ATOM 7601 C CA . LEU B 2 40 ? 137.819 112.808 109.843 1.00 42.59 40 LEU B CA 1
ATOM 7602 C C . LEU B 2 40 ? 136.569 113.457 109.261 1.00 48.01 40 LEU B C 1
ATOM 7603 O O . LEU B 2 40 ? 135.443 113.069 109.603 1.00 46.72 40 LEU B O 1
ATOM 7608 N N . PRO B 2 41 ? 136.713 114.446 108.379 1.00 47.30 41 PRO B N 1
ATOM 7609 C CA . PRO B 2 41 ? 135.542 115.143 107.835 1.00 36.93 41 PRO B CA 1
ATOM 7610 C C . PRO B 2 41 ? 134.707 114.238 106.940 1.00 45.29 41 PRO B C 1
ATOM 7611 O O . PRO B 2 41 ? 135.183 113.233 106.408 1.00 49.33 41 PRO B O 1
ATOM 7615 N N . GLU B 2 42 ? 133.434 114.614 106.778 1.00 49.10 42 GLU B N 1
ATOM 7616 C CA . GLU B 2 42 ? 132.504 113.876 105.934 1.00 53.81 42 GLU B CA 1
ATOM 7617 C C . GLU B 2 42 ? 131.893 114.698 104.807 1.00 54.84 42 GLU B C 1
ATOM 7618 O O . GLU B 2 42 ? 131.246 114.117 103.927 1.00 62.09 42 GLU B O 1
ATOM 7624 N N . ARG B 2 43 ? 132.064 116.014 104.807 1.00 51.94 43 ARG B N 1
ATOM 7625 C CA . ARG B 2 43 ? 131.582 116.828 103.702 1.00 53.23 43 ARG B CA 1
ATOM 7626 C C . ARG B 2 43 ? 132.346 116.462 102.430 1.00 55.39 43 ARG B C 1
ATOM 7627 O O . ARG B 2 43 ? 133.531 116.120 102.500 1.00 57.23 43 ARG B O 1
ATOM 7635 N N . PRO B 2 44 ? 131.705 116.505 101.262 1.00 56.90 44 PRO B N 1
ATOM 7636 C CA . PRO B 2 44 ? 132.370 116.069 100.019 1.00 57.52 44 PRO B CA 1
ATOM 7637 C C . PRO B 2 44 ? 133.702 116.761 99.773 1.00 55.64 44 PRO B C 1
ATOM 7638 O O . PRO B 2 44 ? 134.652 116.102 99.325 1.00 55.24 44 PRO B O 1
ATOM 7642 N N . PRO B 2 45 ? 133.844 118.070 100.033 1.00 51.57 45 PRO B N 1
ATOM 7643 C CA . PRO B 2 45 ? 135.164 118.675 99.781 1.00 47.49 45 PRO B CA 1
ATOM 7644 C C . PRO B 2 45 ? 136.219 118.284 100.800 1.00 52.64 45 PRO B C 1
ATOM 7645 O O . PRO B 2 45 ? 137.373 118.045 100.425 1.00 54.31 45 PRO B O 1
ATOM 7649 N N . TYR B 2 46 ? 135.857 118.207 102.081 1.00 55.02 46 TYR B N 1
ATOM 7650 C CA . TYR B 2 46 ? 136.837 118.021 103.142 1.00 46.44 46 TYR B CA 1
ATOM 7651 C C . TYR B 2 46 ? 137.171 116.563 103.429 1.00 47.17 46 TYR B C 1
ATOM 7652 O O . TYR B 2 46 ? 138.191 116.300 104.076 1.00 53.64 46 TYR B O 1
ATOM 7661 N N . ASN B 2 47 ? 136.352 115.613 102.973 1.00 46.08 47 ASN B N 1
ATOM 7662 C CA . ASN B 2 47 ? 136.543 114.220 103.363 1.00 48.91 47 ASN B CA 1
ATOM 7663 C C . ASN B 2 47 ? 137.764 113.573 102.721 1.00 49.83 47 ASN B C 1
ATOM 7664 O O . ASN B 2 47 ? 138.124 112.457 103.110 1.00 58.11 47 ASN B O 1
ATOM 7669 N N . LEU B 2 48 ? 138.403 114.234 101.755 1.00 48.05 48 LEU B N 1
ATOM 7670 C CA . LEU B 2 48 ? 139.543 113.634 101.074 1.00 53.19 48 LEU B CA 1
ATOM 7671 C C . LEU B 2 48 ? 140.766 113.518 101.972 1.00 49.05 48 LEU B C 1
ATOM 7672 O O . LEU B 2 48 ? 141.674 112.742 101.659 1.00 52.45 48 LEU B O 1
ATOM 7677 N N . LYS B 2 49 ? 140.817 114.267 103.070 1.00 50.54 49 LYS B N 1
ATOM 7678 C CA . LYS B 2 49 ? 141.972 114.267 103.954 1.00 57.94 49 LYS B CA 1
ATOM 7679 C C . LYS B 2 49 ? 141.512 114.349 105.402 1.00 61.34 49 LYS B C 1
ATOM 7680 O O . LYS B 2 49 ? 140.373 114.721 105.694 1.00 57.20 49 LYS B O 1
ATOM 7686 N N . ALA B 2 50 ? 142.417 113.995 106.310 1.00 68.39 50 ALA B N 1
ATOM 7687 C CA . ALA B 2 50 ? 142.193 114.085 107.745 1.00 64.40 50 ALA B CA 1
ATOM 7688 C C . ALA B 2 50 ? 142.966 115.269 108.311 1.00 61.40 50 ALA B C 1
ATOM 7689 O O . ALA B 2 50 ? 144.026 115.638 107.797 1.00 59.77 50 ALA B O 1
ATOM 7691 N N . PHE B 2 51 ? 142.435 115.866 109.376 1.00 54.19 51 PHE B N 1
ATOM 7692 C CA . PHE B 2 51 ? 142.965 117.120 109.900 1.00 48.73 51 PHE B CA 1
ATOM 7693 C C . PHE B 2 51 ? 143.463 116.936 111.325 1.00 48.13 51 PHE B C 1
ATOM 7694 O O . PHE B 2 51 ? 142.700 116.525 112.203 1.00 48.48 51 PHE B O 1
ATOM 7702 N N . ARG B 2 52 ? 144.735 117.257 111.556 1.00 58.35 52 ARG B N 1
ATOM 7703 C CA . ARG B 2 52 ? 145.267 117.252 112.911 1.00 45.66 52 ARG B CA 1
ATOM 7704 C C . ARG B 2 52 ? 144.583 118.324 113.748 1.00 41.26 52 ARG B C 1
ATOM 7705 O O . ARG B 2 52 ? 144.251 119.405 113.255 1.00 46.66 52 ARG B O 1
ATOM 7713 N N . LEU B 2 53 ? 144.374 118.016 115.023 1.00 35.96 53 LEU B N 1
ATOM 7714 C CA . LEU B 2 53 ? 143.601 118.867 115.911 1.00 34.90 53 LEU B CA 1
ATOM 7715 C C . LEU B 2 53 ? 144.215 118.835 117.300 1.00 42.50 53 LEU B C 1
ATOM 7716 O O . LEU B 2 53 ? 144.684 117.787 117.752 1.00 46.75 53 LEU B O 1
ATOM 7721 N N . SER B 2 54 ? 144.203 119.982 117.975 1.00 40.05 54 SER B N 1
ATOM 7722 C CA . SER B 2 54 ? 144.707 120.109 119.333 1.00 36.66 54 SER B CA 1
ATOM 7723 C C . SER B 2 54 ? 143.645 120.771 120.194 1.00 36.05 54 SER B C 1
ATOM 7724 O O . SER B 2 54 ? 143.125 121.835 119.842 1.00 34.22 54 SER B O 1
ATOM 7727 N N . ILE B 2 55 ? 143.328 120.139 121.317 1.00 35.97 55 ILE B N 1
ATOM 7728 C CA . ILE B 2 55 ? 142.361 120.654 122.277 1.00 33.31 55 ILE B CA 1
ATOM 7729 C C . ILE B 2 55 ? 143.112 120.982 123.557 1.00 32.46 55 ILE B C 1
ATOM 7730 O O . ILE B 2 55 ? 143.656 120.086 124.212 1.00 36.76 55 ILE B O 1
ATOM 7735 N N . SER B 2 56 ? 143.141 122.259 123.916 1.00 34.85 56 SER B N 1
ATOM 7736 C CA . SER B 2 56 ? 143.873 122.734 125.080 1.00 37.52 56 SER B CA 1
ATOM 7737 C C . SER B 2 56 ? 142.891 123.089 126.186 1.00 42.85 56 SER B C 1
ATOM 7738 O O . SER B 2 56 ? 141.940 123.845 125.963 1.00 42.56 56 SER B O 1
ATOM 7741 N N . PHE B 2 57 ? 143.124 122.540 127.360 1.00 43.70 57 PHE B N 1
ATOM 7742 C CA . PHE B 2 57 ? 142.310 122.739 128.547 1.00 45.79 57 PHE B CA 1
ATOM 7743 C C . PHE B 2 57 ? 143.023 123.684 129.496 1.00 51.48 57 PHE B C 1
ATOM 7744 O O . PHE B 2 57 ? 144.169 123.413 129.879 1.00 53.45 57 PHE B O 1
ATOM 7752 N N . PRO B 2 58 ? 142.412 124.799 129.883 1.00 51.24 58 PRO B N 1
ATOM 7753 C CA . PRO B 2 58 ? 143.090 125.724 130.795 1.00 54.24 58 PRO B CA 1
ATOM 7754 C C . PRO B 2 58 ? 143.160 125.157 132.204 1.00 63.24 58 PRO B C 1
ATOM 7755 O O . PRO B 2 58 ? 142.517 124.161 132.539 1.00 69.56 58 PRO B O 1
ATOM 7759 N N . ARG B 2 59 ? 143.985 125.804 133.032 1.00 64.22 59 ARG B N 1
ATOM 7760 C CA . ARG B 2 59 ? 144.061 125.423 134.440 1.00 66.91 59 ARG B CA 1
ATOM 7761 C C . ARG B 2 59 ? 142.719 125.606 135.138 1.00 65.30 59 ARG B C 1
ATOM 7762 O O . ARG B 2 59 ? 142.430 124.918 136.124 1.00 69.68 59 ARG B O 1
ATOM 7770 N N . GLU B 2 60 ? 141.894 126.526 134.642 1.00 60.54 60 GLU B N 1
ATOM 7771 C CA . GLU B 2 60 ? 140.543 126.764 135.130 1.00 63.10 60 GLU B CA 1
ATOM 7772 C C . GLU B 2 60 ? 139.490 126.011 134.317 1.00 63.93 60 GLU B C 1
ATOM 7773 O O . GLU B 2 60 ? 138.363 126.501 134.183 1.00 68.78 60 GLU B O 1
ATOM 7779 N N . TYR B 2 61 ? 139.838 124.844 133.765 1.00 62.39 61 TYR B N 1
ATOM 7780 C CA . TYR B 2 61 ? 139.022 124.198 132.734 1.00 60.11 61 TYR B CA 1
ATOM 7781 C C . TYR B 2 61 ? 137.546 124.030 133.077 1.00 58.20 61 TYR B C 1
ATOM 7782 O O . TYR B 2 61 ? 136.707 124.314 132.206 1.00 65.38 61 TYR B O 1
ATOM 7791 N N . PRO B 2 62 ? 137.153 123.536 134.256 1.00 54.87 62 PRO B N 1
ATOM 7792 C CA . PRO B 2 62 ? 135.714 123.311 134.484 1.00 59.91 62 PRO B CA 1
ATOM 7793 C C . PRO B 2 62 ? 134.872 124.556 134.274 1.00 62.37 62 PRO B C 1
ATOM 7794 O O . PRO B 2 62 ? 133.704 124.452 133.883 1.00 60.88 62 PRO B O 1
ATOM 7798 N N . PHE B 2 63 ? 135.442 125.734 134.520 1.00 64.39 63 PHE B N 1
ATOM 7799 C CA . PHE B 2 63 ? 134.743 126.999 134.349 1.00 62.91 63 PHE B CA 1
ATOM 7800 C C . PHE B 2 63 ? 135.109 127.728 133.062 1.00 63.27 63 PHE B C 1
ATOM 7801 O O . PHE B 2 63 ? 134.296 128.509 132.557 1.00 66.91 63 PHE B O 1
ATOM 7809 N N . GLN B 2 64 ? 136.309 127.504 132.523 1.00 61.30 64 GLN B N 1
ATOM 7810 C CA . GLN B 2 64 ? 136.772 128.161 131.308 1.00 57.21 64 GLN B CA 1
ATOM 7811 C C . GLN B 2 64 ? 136.790 127.180 130.147 1.00 58.67 64 GLN B C 1
ATOM 7812 O O . GLN B 2 64 ? 137.408 126.114 130.258 1.00 62.36 64 GLN B O 1
ATOM 7818 N N . PRO B 2 65 ? 136.143 127.508 129.029 1.00 52.65 65 PRO B N 1
ATOM 7819 C CA . PRO B 2 65 ? 136.021 126.537 127.946 1.00 50.31 65 PRO B CA 1
ATOM 7820 C C . PRO B 2 65 ? 137.370 126.216 127.342 1.00 45.03 65 PRO B C 1
ATOM 7821 O O . PRO B 2 65 ? 138.272 127.075 127.289 1.00 48.16 65 PRO B O 1
ATOM 7825 N N . PRO B 2 66 ? 137.555 124.989 126.863 1.00 41.80 66 PRO B N 1
ATOM 7826 C CA . PRO B 2 66 ? 138.796 124.635 126.169 1.00 37.49 66 PRO B CA 1
ATOM 7827 C C . PRO B 2 66 ? 138.891 125.307 124.809 1.00 39.87 66 PRO B C 1
ATOM 7828 O O . PRO B 2 66 ? 137.904 125.788 124.248 1.00 46.46 66 PRO B O 1
ATOM 7832 N N . THR B 2 67 ? 140.111 125.350 124.285 1.00 38.08 67 THR B N 1
ATOM 7833 C CA . THR B 2 67 ? 140.376 125.909 122.966 1.00 38.27 67 THR B CA 1
ATOM 7834 C C . THR B 2 67 ? 140.660 124.788 121.973 1.00 35.60 67 THR B C 1
ATOM 7835 O O . THR B 2 67 ? 141.486 123.911 122.238 1.00 38.51 67 THR B O 1
ATOM 7839 N N . VAL B 2 68 ? 139.978 124.825 120.832 1.00 35.32 68 VAL B N 1
ATOM 7840 C CA . VAL B 2 68 ? 140.165 123.856 119.758 1.00 30.13 68 VAL B CA 1
ATOM 7841 C C . VAL B 2 68 ? 140.916 124.542 118.624 1.00 28.67 68 VAL B C 1
ATOM 7842 O O . VAL B 2 68 ? 140.548 125.647 118.209 1.00 30.75 68 VAL B O 1
ATOM 7846 N N . LYS B 2 69 ? 141.969 123.897 118.126 1.00 29.20 69 LYS B N 1
ATOM 7847 C CA . LYS B 2 69 ? 142.846 124.513 117.139 1.00 28.29 69 LYS B CA 1
ATOM 7848 C C . LYS B 2 69 ? 143.278 123.479 116.111 1.00 32.45 69 LYS B C 1
ATOM 7849 O O . LYS B 2 69 ? 143.743 122.398 116.478 1.00 38.15 69 LYS B O 1
ATOM 7855 N N . PHE B 2 70 ? 143.135 123.809 114.830 1.00 31.27 70 PHE B N 1
ATOM 7856 C CA . PHE B 2 70 ? 143.588 122.922 113.765 1.00 34.31 70 PHE B CA 1
ATOM 7857 C C . PHE B 2 70 ? 145.079 123.119 113.526 1.00 38.84 70 PHE B C 1
ATOM 7858 O O . PHE B 2 70 ? 145.512 124.207 113.132 1.00 42.96 70 PHE B O 1
ATOM 7866 N N . THR B 2 71 ? 145.865 122.068 113.759 1.00 40.00 71 THR B N 1
ATOM 7867 C CA . THR B 2 71 ? 147.280 122.113 113.409 1.00 41.39 71 THR B CA 1
ATOM 7868 C C . THR B 2 71 ? 147.467 122.087 111.897 1.00 47.33 71 THR B C 1
ATOM 7869 O O . THR B 2 71 ? 148.229 122.886 111.339 1.00 58.97 71 THR B O 1
ATOM 7873 N N . THR B 2 72 ? 146.775 121.177 111.216 1.00 42.28 72 THR B N 1
ATOM 7874 C CA . THR B 2 72 ? 146.773 121.160 109.760 1.00 53.96 72 THR B CA 1
ATOM 7875 C C . THR B 2 72 ? 145.888 122.287 109.241 1.00 63.67 72 THR B C 1
ATOM 7876 O O . THR B 2 72 ? 144.697 122.349 109.567 1.00 66.00 72 THR B O 1
ATOM 7880 N N . ARG B 2 73 ? 146.469 123.180 108.440 1.00 59.32 73 ARG B N 1
ATOM 7881 C CA . ARG B 2 73 ? 145.729 124.324 107.921 1.00 52.63 73 ARG B CA 1
ATOM 7882 C C . ARG B 2 73 ? 144.537 123.865 107.089 1.00 50.90 73 ARG B C 1
ATOM 7883 O O . ARG B 2 73 ? 144.657 122.964 106.254 1.00 53.76 73 ARG B O 1
ATOM 7891 N N . ILE B 2 74 ? 143.381 124.486 107.323 1.00 51.82 74 ILE B N 1
ATOM 7892 C CA . ILE B 2 74 ? 142.138 124.125 106.654 1.00 50.48 74 ILE B CA 1
ATOM 7893 C C . ILE B 2 74 ? 141.541 125.366 106.002 1.00 49.18 74 ILE B C 1
ATOM 7894 O O . ILE B 2 74 ? 141.583 126.463 106.571 1.00 55.67 74 ILE B O 1
ATOM 7899 N N . TYR B 2 75 ? 141.005 125.196 104.794 1.00 46.06 75 TYR B N 1
ATOM 7900 C CA . TYR B 2 75 ? 140.337 126.278 104.073 1.00 42.97 75 TYR B CA 1
ATOM 7901 C C . TYR B 2 75 ? 138.871 126.252 104.480 1.00 40.86 75 TYR B C 1
ATOM 7902 O O . TYR B 2 75 ? 138.066 125.525 103.895 1.00 44.63 75 TYR B O 1
ATOM 7911 N N . HIS B 2 76 ? 138.517 127.049 105.482 1.00 36.46 76 HIS B N 1
ATOM 7912 C CA . HIS B 2 76 ? 137.174 127.009 106.032 1.00 40.64 76 HIS B CA 1
ATOM 7913 C C . HIS B 2 76 ? 136.744 128.421 106.382 1.00 42.00 76 HIS B C 1
ATOM 7914 O O . HIS B 2 76 ? 137.586 129.245 106.758 1.00 49.52 76 HIS B O 1
ATOM 7921 N N . PRO B 2 77 ? 135.448 128.732 106.279 1.00 40.93 77 PRO B N 1
ATOM 7922 C CA . PRO B 2 77 ? 134.984 130.052 106.731 1.00 46.33 77 PRO B CA 1
ATOM 7923 C C . PRO B 2 77 ? 135.017 130.225 108.236 1.00 49.94 77 PRO B C 1
ATOM 7924 O O . PRO B 2 77 ? 135.266 131.339 108.711 1.00 57.52 77 PRO B O 1
ATOM 7928 N N . ASN B 2 78 ? 134.783 129.167 109.004 1.00 47.11 78 ASN B N 1
ATOM 7929 C CA . ASN B 2 78 ? 134.655 129.283 110.448 1.00 49.79 78 ASN B CA 1
ATOM 7930 C C . ASN B 2 78 ? 135.956 129.017 111.195 1.00 54.35 78 ASN B C 1
ATOM 7931 O O . ASN B 2 78 ? 135.964 129.075 112.428 1.00 60.49 78 ASN B O 1
ATOM 7936 N N . VAL B 2 79 ? 137.052 128.739 110.494 1.00 52.53 79 VAL B N 1
ATOM 7937 C CA . VAL B 2 79 ? 138.343 128.474 111.121 1.00 46.64 79 VAL B CA 1
ATOM 7938 C C . VAL B 2 79 ? 139.310 129.572 110.708 1.00 48.46 79 VAL B C 1
ATOM 7939 O O . VAL B 2 79 ? 139.514 129.808 109.511 1.00 51.98 79 VAL B O 1
ATOM 7943 N N . ASP B 2 80 ? 139.921 130.225 111.692 1.00 52.81 80 ASP B N 1
ATOM 7944 C CA . ASP B 2 80 ? 140.883 131.277 111.413 1.00 59.20 80 ASP B CA 1
ATOM 7945 C C . ASP B 2 80 ? 142.132 130.693 110.755 1.00 57.33 80 ASP B C 1
ATOM 7946 O O . ASP B 2 80 ? 142.346 129.478 110.728 1.00 59.79 80 ASP B O 1
ATOM 7951 N N . ARG B 2 81 ? 142.970 131.580 110.217 1.00 53.35 81 ARG B N 1
ATOM 7952 C CA . ARG B 2 81 ? 144.149 131.136 109.486 1.00 56.41 81 ARG B CA 1
ATOM 7953 C C . ARG B 2 81 ? 145.218 130.526 110.384 1.00 65.77 81 ARG B C 1
ATOM 7954 O O . ARG B 2 81 ? 146.115 129.847 109.870 1.00 76.03 81 ARG B O 1
ATOM 7962 N N . ASP B 2 82 ? 145.147 130.734 111.696 1.00 57.56 82 ASP B N 1
ATOM 7963 C CA . ASP B 2 82 ? 146.028 130.049 112.634 1.00 55.69 82 ASP B CA 1
ATOM 7964 C C . ASP B 2 82 ? 145.430 128.751 113.165 1.00 58.91 82 ASP B C 1
ATOM 7965 O O . ASP B 2 82 ? 146.050 128.101 114.012 1.00 61.60 82 ASP B O 1
ATOM 7970 N N . GLY B 2 83 ? 144.248 128.363 112.691 1.00 56.56 83 GLY B N 1
ATOM 7971 C CA . GLY B 2 83 ? 143.599 127.143 113.118 1.00 45.25 83 GLY B CA 1
ATOM 7972 C C . GLY B 2 83 ? 142.547 127.303 114.194 1.00 40.50 83 GLY B C 1
ATOM 7973 O O . GLY B 2 83 ? 141.880 126.317 114.529 1.00 44.73 83 GLY B O 1
ATOM 7974 N N . ARG B 2 84 ? 142.373 128.502 114.742 1.00 39.79 84 ARG B N 1
ATOM 7975 C CA . ARG B 2 84 ? 141.385 128.714 115.793 1.00 41.61 84 ARG B CA 1
ATOM 7976 C C . ARG B 2 84 ? 139.981 128.424 115.276 1.00 43.79 84 ARG B C 1
ATOM 7977 O O . ARG B 2 84 ? 139.613 128.847 114.178 1.00 52.57 84 ARG B O 1
ATOM 7985 N N . VAL B 2 85 ? 139.194 127.699 116.068 1.00 45.07 85 VAL B N 1
ATOM 7986 C CA . VAL B 2 85 ? 137.836 127.320 115.689 1.00 46.23 85 VAL B CA 1
ATOM 7987 C C . VAL B 2 85 ? 136.851 128.138 116.512 1.00 52.25 85 VAL B C 1
ATOM 7988 O O . VAL B 2 85 ? 136.884 128.112 117.748 1.00 55.70 85 VAL B O 1
ATOM 7992 N N . CYS B 2 86 ? 135.970 128.856 115.825 1.00 49.18 86 CYS B N 1
ATOM 7993 C CA . CYS B 2 86 ? 134.966 129.701 116.466 1.00 52.16 86 CYS B CA 1
ATOM 7994 C C . CYS B 2 86 ? 133.685 128.930 116.769 1.00 60.52 86 CYS B C 1
ATOM 7995 O O . CYS B 2 86 ? 132.593 129.291 116.333 1.00 67.87 86 CYS B O 1
ATOM 7998 N N . LEU B 2 87 ? 133.823 127.853 117.522 1.00 63.03 87 LEU B N 1
ATOM 7999 C CA . LEU B 2 87 ? 132.688 127.029 117.899 1.00 63.14 87 LEU B CA 1
ATOM 8000 C C . LEU B 2 87 ? 131.843 127.753 118.947 1.00 66.40 87 LEU B C 1
ATOM 8001 O O . LEU B 2 87 ? 132.388 128.387 119.853 1.00 69.98 87 LEU B O 1
ATOM 8006 N N . PRO B 2 88 ? 130.513 127.706 118.828 1.00 67.10 88 PRO B N 1
ATOM 8007 C CA . PRO B 2 88 ? 129.678 128.433 119.799 1.00 64.65 88 PRO B CA 1
ATOM 8008 C C . PRO B 2 88 ? 129.670 127.807 121.181 1.00 70.25 88 PRO B C 1
ATOM 8009 O O . PRO B 2 88 ? 129.569 128.531 122.178 1.00 72.31 88 PRO B O 1
ATOM 8013 N N . ILE B 2 89 ? 129.767 126.477 121.274 1.00 67.93 89 ILE B N 1
ATOM 8014 C CA . ILE B 2 89 ? 129.657 125.812 122.570 1.00 61.52 89 ILE B CA 1
ATOM 8015 C C . ILE B 2 89 ? 130.826 126.176 123.479 1.00 68.23 89 ILE B C 1
ATOM 8016 O O . ILE B 2 89 ? 130.670 126.243 124.705 1.00 72.01 89 ILE B O 1
ATOM 8021 N N . ILE B 2 90 ? 132.000 126.446 122.907 1.00 66.27 90 ILE B N 1
ATOM 8022 C CA . ILE B 2 90 ? 133.175 126.769 123.709 1.00 62.62 90 ILE B CA 1
ATOM 8023 C C . ILE B 2 90 ? 133.333 128.280 123.827 1.00 67.47 90 ILE B C 1
ATOM 8024 O O . ILE B 2 90 ? 134.399 128.774 124.211 1.00 67.09 90 ILE B O 1
ATOM 8029 N N . SER B 2 91 ? 132.282 129.027 123.504 1.00 71.52 91 SER B N 1
ATOM 8030 C CA . SER B 2 91 ? 132.322 130.470 123.701 1.00 73.62 91 SER B CA 1
ATOM 8031 C C . SER B 2 91 ? 132.276 130.803 125.185 1.00 78.30 91 SER B C 1
ATOM 8032 O O . SER B 2 91 ? 131.628 130.111 125.975 1.00 81.91 91 SER B O 1
ATOM 8035 N N . LYS B 2 92 ? 132.972 131.875 125.566 1.00 77.88 92 LYS B N 1
ATOM 8036 C CA . LYS B 2 92 ? 132.905 132.344 126.943 1.00 81.27 92 LYS B CA 1
ATOM 8037 C C . LYS B 2 92 ? 131.500 132.790 127.329 1.00 88.11 92 LYS B C 1
ATOM 8038 O O . LYS B 2 92 ? 131.191 132.864 128.524 1.00 91.53 92 LYS B O 1
ATOM 8044 N N . LYS B 2 93 ? 130.642 133.077 126.347 1.00 84.70 93 LYS B N 1
ATOM 8045 C CA . LYS B 2 93 ? 129.309 133.586 126.650 1.00 85.91 93 LYS B CA 1
ATOM 8046 C C . LYS B 2 93 ? 128.398 132.506 127.218 1.00 85.48 93 LYS B C 1
ATOM 8047 O O . LYS B 2 93 ? 127.626 132.777 128.145 1.00 92.22 93 LYS B O 1
ATOM 8053 N N . ASN B 2 94 ? 128.480 131.279 126.697 1.00 81.05 94 ASN B N 1
ATOM 8054 C CA . ASN B 2 94 ? 127.529 130.250 127.096 1.00 83.48 94 ASN B CA 1
ATOM 8055 C C . ASN B 2 94 ? 128.173 128.913 127.450 1.00 81.93 94 ASN B C 1
ATOM 8056 O O . ASN B 2 94 ? 127.445 127.928 127.625 1.00 82.01 94 ASN B O 1
ATOM 8061 N N . TRP B 2 95 ? 129.498 128.832 127.557 1.00 76.49 95 TRP B N 1
ATOM 8062 C CA . TRP B 2 95 ? 130.108 127.616 128.078 1.00 68.93 95 TRP B CA 1
ATOM 8063 C C . TRP B 2 95 ? 129.696 127.416 129.528 1.00 76.12 95 TRP B C 1
ATOM 8064 O O . TRP B 2 95 ? 129.899 128.296 130.370 1.00 77.73 95 TRP B O 1
ATOM 8075 N N . LYS B 2 96 ? 129.129 126.252 129.818 1.00 78.28 96 LYS B N 1
ATOM 8076 C CA . LYS B 2 96 ? 128.666 125.911 131.152 1.00 79.30 96 LYS B CA 1
ATOM 8077 C C . LYS B 2 96 ? 129.419 124.686 131.645 1.00 77.30 96 LYS B C 1
ATOM 8078 O O . LYS B 2 96 ? 129.754 123.796 130.859 1.00 74.53 96 LYS B O 1
ATOM 8084 N N . ALA B 2 97 ? 129.683 124.649 132.953 1.00 77.19 97 ALA B N 1
ATOM 8085 C CA . ALA B 2 97 ? 130.514 123.596 133.529 1.00 74.32 97 ALA B CA 1
ATOM 8086 C C . ALA B 2 97 ? 129.956 122.201 133.282 1.00 72.91 97 ALA B C 1
ATOM 8087 O O . ALA B 2 97 ? 130.722 121.233 133.290 1.00 72.81 97 ALA B O 1
ATOM 8089 N N . SER B 2 98 ? 128.647 122.071 133.068 1.00 72.60 98 SER B N 1
ATOM 8090 C CA . SER B 2 98 ? 128.049 120.758 132.863 1.00 71.79 98 SER B CA 1
ATOM 8091 C C . SER B 2 98 ? 128.336 120.183 131.482 1.00 72.21 98 SER B C 1
ATOM 8092 O O . SER B 2 98 ? 128.166 118.974 131.287 1.00 74.07 98 SER B O 1
ATOM 8095 N N . THR B 2 99 ? 128.773 121.002 130.531 1.00 69.96 99 THR B N 1
ATOM 8096 C CA . THR B 2 99 ? 129.078 120.503 129.201 1.00 65.19 99 THR B CA 1
ATOM 8097 C C . THR B 2 99 ? 130.442 119.815 129.192 1.00 64.34 99 THR B C 1
ATOM 8098 O O . THR B 2 99 ? 131.300 120.066 130.042 1.00 69.17 99 THR B O 1
ATOM 8102 N N . ARG B 2 100 ? 130.631 118.927 128.216 1.00 59.71 100 ARG B N 1
ATOM 8103 C CA . ARG B 2 100 ? 131.790 118.046 128.162 1.00 53.26 100 ARG B CA 1
ATOM 8104 C C . ARG B 2 100 ? 132.403 118.097 126.771 1.00 45.65 100 ARG B C 1
ATOM 8105 O O . ARG B 2 100 ? 131.767 118.529 125.808 1.00 53.22 100 ARG B O 1
ATOM 8113 N N . THR B 2 101 ? 133.653 117.635 126.673 1.00 41.87 101 THR B N 1
ATOM 8114 C CA . THR B 2 101 ? 134.384 117.708 125.412 1.00 47.95 101 THR B CA 1
ATOM 8115 C C . THR B 2 101 ? 133.775 116.831 124.321 1.00 51.99 101 THR B C 1
ATOM 8116 O O . THR B 2 101 ? 133.998 117.099 123.136 1.00 56.91 101 THR B O 1
ATOM 8120 N N . SER B 2 102 ? 133.014 115.795 124.682 1.00 47.21 102 SER B N 1
ATOM 8121 C CA . SER B 2 102 ? 132.308 115.017 123.667 1.00 46.24 102 SER B CA 1
ATOM 8122 C C . SER B 2 102 ? 131.306 115.887 122.911 1.00 49.71 102 SER B C 1
ATOM 8123 O O . SER B 2 102 ? 131.229 115.839 121.677 1.00 53.98 102 SER B O 1
ATOM 8126 N N . GLN B 2 103 ? 130.539 116.704 123.638 1.00 44.67 103 GLN B N 1
ATOM 8127 C CA . GLN B 2 103 ? 129.633 117.643 122.984 1.00 43.23 103 GLN B CA 1
ATOM 8128 C C . GLN B 2 103 ? 130.405 118.652 122.147 1.00 49.08 103 GLN B C 1
ATOM 8129 O O . GLN B 2 103 ? 129.955 119.055 121.066 1.00 51.96 103 GLN B O 1
ATOM 8135 N N . VAL B 2 104 ? 131.574 119.070 122.632 1.00 43.86 104 VAL B N 1
ATOM 8136 C CA . VAL B 2 104 ? 132.401 120.013 121.889 1.00 40.55 104 VAL B CA 1
ATOM 8137 C C . VAL B 2 104 ? 132.819 119.415 120.554 1.00 43.45 104 VAL B C 1
ATOM 8138 O O . VAL B 2 104 ? 132.758 120.073 119.510 1.00 53.71 104 VAL B O 1
ATOM 8142 N N . LEU B 2 105 ? 133.245 118.154 120.565 1.00 39.58 105 LEU B N 1
ATOM 8143 C CA . LEU B 2 105 ? 133.666 117.520 119.322 1.00 43.86 105 LEU B CA 1
ATOM 8144 C C . LEU B 2 105 ? 132.480 117.203 118.416 1.00 50.25 105 LEU B C 1
ATOM 8145 O O . LEU B 2 105 ? 132.626 117.222 117.190 1.00 53.61 105 LEU B O 1
ATOM 8150 N N . GLU B 2 106 ? 131.297 116.953 118.984 1.00 50.46 106 GLU B N 1
ATOM 8151 C CA . GLU B 2 106 ? 130.098 116.828 118.153 1.00 50.01 106 GLU B CA 1
ATOM 8152 C C . GLU B 2 106 ? 129.803 118.132 117.419 1.00 57.30 106 GLU B C 1
ATOM 8153 O O . GLU B 2 106 ? 129.550 118.139 116.205 1.00 59.61 106 GLU B O 1
ATOM 8159 N N . ALA B 2 107 ? 129.840 119.252 118.146 1.00 50.68 107 ALA B N 1
ATOM 8160 C CA . ALA B 2 107 ? 129.614 120.553 117.523 1.00 48.18 107 ALA B CA 1
ATOM 8161 C C . ALA B 2 107 ? 130.692 120.868 116.492 1.00 51.11 107 ALA B C 1
ATOM 8162 O O . ALA B 2 107 ? 130.402 121.451 115.443 1.00 51.70 107 ALA B O 1
ATOM 8164 N N . LEU B 2 108 ? 131.943 120.493 116.771 1.00 49.27 108 LEU B N 1
ATOM 8165 C CA . LEU B 2 108 ? 133.020 120.715 115.810 1.00 47.67 108 LEU B CA 1
ATOM 8166 C C . LEU B 2 108 ? 132.808 119.902 114.538 1.00 49.26 108 LEU B C 1
ATOM 8167 O O . LEU B 2 108 ? 133.020 120.402 113.426 1.00 54.19 108 LEU B O 1
ATOM 8172 N N . ASN B 2 109 ? 132.407 118.637 114.682 1.00 48.90 109 ASN B N 1
ATOM 8173 C CA . ASN B 2 109 ? 132.135 117.817 113.506 1.00 51.62 109 ASN B CA 1
ATOM 8174 C C . ASN B 2 109 ? 130.998 118.407 112.684 1.00 53.73 109 ASN B C 1
ATOM 8175 O O . ASN B 2 109 ? 131.072 118.453 111.449 1.00 57.45 109 ASN B O 1
ATOM 8180 N N . MET B 2 110 ? 129.944 118.880 113.352 1.00 50.27 110 MET B N 1
ATOM 8181 C CA . MET B 2 110 ? 128.839 119.492 112.621 1.00 50.23 110 MET B CA 1
ATOM 8182 C C . MET B 2 110 ? 129.241 120.814 111.979 1.00 55.13 110 MET B C 1
ATOM 8183 O O . MET B 2 110 ? 128.689 121.187 110.938 1.00 60.25 110 MET B O 1
ATOM 8188 N N . LEU B 2 111 ? 130.176 121.545 112.589 1.00 50.64 111 LEU B N 1
ATOM 8189 C CA . LEU B 2 111 ? 130.644 122.792 111.994 1.00 44.19 111 LEU B CA 1
ATOM 8190 C C . LEU B 2 111 ? 131.488 122.530 110.755 1.00 42.29 111 LEU B C 1
ATOM 8191 O O . LEU B 2 111 ? 131.348 123.224 109.742 1.00 52.92 111 LEU B O 1
ATOM 8196 N N . VAL B 2 112 ? 132.370 121.532 110.817 1.00 37.57 112 VAL B N 1
ATOM 8197 C CA . VAL B 2 112 ? 133.186 121.192 109.657 1.00 39.22 112 VAL B CA 1
ATOM 8198 C C . VAL B 2 112 ? 132.327 120.612 108.538 1.00 49.70 112 VAL B C 1
ATOM 8199 O O . VAL B 2 112 ? 132.564 120.893 107.356 1.00 54.71 112 VAL B O 1
ATOM 8203 N N . ASN B 2 113 ? 131.313 119.811 108.878 1.00 52.76 113 ASN B N 1
ATOM 8204 C CA . ASN B 2 113 ? 130.464 119.193 107.867 1.00 51.89 113 ASN B CA 1
ATOM 8205 C C . ASN B 2 113 ? 129.313 120.077 107.410 1.00 51.08 113 ASN B C 1
ATOM 8206 O O . ASN B 2 113 ? 128.678 119.763 106.396 1.00 51.63 113 ASN B O 1
ATOM 8211 N N . GLN B 2 114 ? 129.025 121.164 108.118 1.00 48.53 114 GLN B N 1
ATOM 8212 C CA . GLN B 2 114 ? 127.912 122.052 107.778 1.00 50.62 114 GLN B CA 1
ATOM 8213 C C . GLN B 2 114 ? 128.294 123.484 108.117 1.00 53.45 114 GLN B C 1
ATOM 8214 O O . GLN B 2 114 ? 127.874 124.032 109.143 1.00 58.52 114 GLN B O 1
ATOM 8220 N N . PRO B 2 115 ? 129.108 124.122 107.278 1.00 56.73 115 PRO B N 1
ATOM 8221 C CA . PRO B 2 115 ? 129.482 125.522 107.529 1.00 56.14 115 PRO B CA 1
ATOM 8222 C C . PRO B 2 115 ? 128.256 126.423 107.587 1.00 62.98 115 PRO B C 1
ATOM 8223 O O . PRO B 2 115 ? 127.355 126.328 106.750 1.00 68.60 115 PRO B O 1
ATOM 8227 N N . GLU B 2 116 ? 128.224 127.296 108.594 1.00 64.13 116 GLU B N 1
ATOM 8228 C CA . GLU B 2 116 ? 127.197 128.322 108.686 1.00 68.38 116 GLU B CA 1
ATOM 8229 C C . GLU B 2 116 ? 127.847 129.670 108.407 1.00 71.42 116 GLU B C 1
ATOM 8230 O O . GLU B 2 116 ? 128.511 130.228 109.293 1.00 71.57 116 GLU B O 1
ATOM 8236 N N . PRO B 2 117 ? 127.698 130.233 107.204 1.00 78.29 117 PRO B N 1
ATOM 8237 C CA . PRO B 2 117 ? 128.428 131.469 106.875 1.00 80.53 117 PRO B CA 1
ATOM 8238 C C . PRO B 2 117 ? 128.007 132.672 107.699 1.00 81.44 117 PRO B C 1
ATOM 8239 O O . PRO B 2 117 ? 128.730 133.674 107.705 1.00 82.21 117 PRO B O 1
ATOM 8243 N N . GLY B 2 118 ? 126.874 132.607 108.397 1.00 77.50 118 GLY B N 1
ATOM 8244 C CA . GLY B 2 118 ? 126.439 133.693 109.254 1.00 75.47 118 GLY B CA 1
ATOM 8245 C C . GLY B 2 118 ? 127.297 133.936 110.478 1.00 83.07 118 GLY B C 1
ATOM 8246 O O . GLY B 2 118 ? 127.039 134.896 111.210 1.00 85.22 118 GLY B O 1
ATOM 8247 N N . GLN B 2 119 ? 128.316 133.105 110.714 1.00 85.15 119 GLN B N 1
ATOM 8248 C CA . GLN B 2 119 ? 129.254 133.263 111.823 1.00 87.05 119 GLN B CA 1
ATOM 8249 C C . GLN B 2 119 ? 130.662 133.355 111.238 1.00 79.19 119 GLN B C 1
ATOM 8250 O O . GLN B 2 119 ? 131.465 132.420 111.362 1.00 74.77 119 GLN B O 1
ATOM 8256 N N . PRO B 2 120 ? 130.991 134.471 110.591 1.00 73.38 120 PRO B N 1
ATOM 8257 C CA . PRO B 2 120 ? 132.240 134.540 109.829 1.00 69.93 120 PRO B CA 1
ATOM 8258 C C . PRO B 2 120 ? 133.462 134.648 110.724 1.00 69.84 120 PRO B C 1
ATOM 8259 O O . PRO B 2 120 ? 133.416 135.196 111.828 1.00 73.79 120 PRO B O 1
ATOM 8263 N N . VAL B 2 121 ? 134.566 134.102 110.222 1.00 64.24 121 VAL B N 1
ATOM 8264 C CA . VAL B 2 121 ? 135.892 134.299 110.793 1.00 60.27 121 VAL B CA 1
ATOM 8265 C C . VAL B 2 121 ? 136.773 134.823 109.671 1.00 57.08 121 VAL B C 1
ATOM 8266 O O . VAL B 2 121 ? 137.480 135.826 109.827 1.00 68.35 121 VAL B O 1
ATOM 8270 N N . ARG B 2 122 ? 136.750 134.122 108.542 1.00 50.14 122 ARG B N 1
ATOM 8271 C CA . ARG B 2 122 ? 137.338 134.587 107.291 1.00 54.76 122 ARG B CA 1
ATOM 8272 C C . ARG B 2 122 ? 136.172 135.015 106.406 1.00 64.22 122 ARG B C 1
ATOM 8273 O O . ARG B 2 122 ? 135.532 134.194 105.748 1.00 61.76 122 ARG B O 1
ATOM 8281 N N . LEU B 2 123 ? 135.884 136.321 106.411 1.00 71.21 123 LEU B N 1
ATOM 8282 C CA . LEU B 2 123 ? 134.701 136.832 105.724 1.00 67.42 123 LEU B CA 1
ATOM 8283 C C . LEU B 2 123 ? 134.787 136.639 104.217 1.00 64.55 123 LEU B C 1
ATOM 8284 O O . LEU B 2 123 ? 133.758 136.429 103.563 1.00 68.23 123 LEU B O 1
ATOM 8289 N N . GLU B 2 124 ? 135.991 136.717 103.645 1.00 57.56 124 GLU B N 1
ATOM 8290 C CA . GLU B 2 124 ? 136.132 136.524 102.206 1.00 63.99 124 GLU B CA 1
ATOM 8291 C C . GLU B 2 124 ? 135.749 135.108 101.799 1.00 68.60 124 GLU B C 1
ATOM 8292 O O . GLU B 2 124 ? 135.104 134.903 100.763 1.00 74.86 124 GLU B O 1
ATOM 8298 N N . LEU B 2 125 ? 136.127 134.117 102.609 1.00 63.36 125 LEU B N 1
ATOM 8299 C CA . LEU B 2 125 ? 135.719 132.744 102.330 1.00 59.39 125 LEU B CA 1
ATOM 8300 C C . LEU B 2 125 ? 134.207 132.585 102.431 1.00 64.23 125 LEU B C 1
ATOM 8301 O O . LEU B 2 125 ? 133.606 131.847 101.645 1.00 70.62 125 LEU B O 1
ATOM 8306 N N . ALA B 2 126 ? 133.571 133.272 103.385 1.00 62.07 126 ALA B N 1
ATOM 8307 C CA . ALA B 2 126 ? 132.114 133.214 103.489 1.00 68.46 126 ALA B CA 1
ATOM 8308 C C . ALA B 2 126 ? 131.442 133.837 102.271 1.00 67.73 126 ALA B C 1
ATOM 8309 O O . ALA B 2 126 ? 130.453 133.301 101.754 1.00 69.82 126 ALA B O 1
ATOM 8311 N N . GLU B 2 127 ? 131.953 134.980 101.810 1.00 65.27 127 GLU B N 1
ATOM 8312 C CA . GLU B 2 127 ? 131.406 135.606 100.610 1.00 64.73 127 GLU B CA 1
ATOM 8313 C C . GLU B 2 127 ? 131.583 134.706 99.395 1.00 68.59 127 GLU B C 1
ATOM 8314 O O . GLU B 2 127 ? 130.678 134.586 98.561 1.00 76.38 127 GLU B O 1
ATOM 8320 N N . GLN B 2 128 ? 132.744 134.061 99.282 1.00 65.57 128 GLN B N 1
ATOM 8321 C CA . GLN B 2 128 ? 132.970 133.113 98.197 1.00 63.47 128 GLN B CA 1
ATOM 8322 C C . GLN B 2 128 ? 132.002 131.939 98.284 1.00 65.72 128 GLN B C 1
ATOM 8323 O O . GLN B 2 128 ? 131.473 131.478 97.266 1.00 70.07 128 GLN B O 1
ATOM 8329 N N . LEU B 2 129 ? 131.763 131.436 99.495 1.00 66.16 129 LEU B N 1
ATOM 8330 C CA . LEU B 2 129 ? 130.830 130.329 99.671 1.00 70.12 129 LEU B CA 1
ATOM 8331 C C . LEU B 2 129 ? 129.413 130.724 99.274 1.00 71.25 129 LEU B C 1
ATOM 8332 O O . LEU B 2 129 ? 128.698 129.942 98.638 1.00 75.24 129 LEU B O 1
ATOM 8337 N N . THR B 2 130 ? 128.986 131.933 99.640 1.00 67.91 130 THR B N 1
ATOM 8338 C CA . THR B 2 130 ? 127.598 132.304 99.392 1.00 72.99 130 THR B CA 1
ATOM 8339 C C . THR B 2 130 ? 127.369 132.737 97.943 1.00 73.63 130 THR B C 1
ATOM 8340 O O . THR B 2 130 ? 126.291 132.492 97.392 1.00 77.17 130 THR B O 1
ATOM 8344 N N . GLN B 2 131 ? 128.364 133.356 97.298 1.00 69.67 131 GLN B N 1
ATOM 8345 C CA . GLN B 2 131 ? 128.149 133.909 95.964 1.00 70.56 131 GLN B CA 1
ATOM 8346 C C . GLN B 2 131 ? 128.529 132.960 94.836 1.00 72.52 131 GLN B C 1
ATOM 8347 O O . GLN B 2 131 ? 127.821 132.905 93.824 1.00 77.35 131 GLN B O 1
ATOM 8353 N N . ASP B 2 132 ? 129.629 132.224 94.970 1.00 70.77 132 ASP B N 1
ATOM 8354 C CA . ASP B 2 132 ? 130.032 131.219 93.984 1.00 68.04 132 ASP B CA 1
ATOM 8355 C C . ASP B 2 132 ? 130.491 129.971 94.721 1.00 67.28 132 ASP B C 1
ATOM 8356 O O . ASP B 2 132 ? 131.685 129.654 94.768 1.00 66.82 132 ASP B O 1
ATOM 8361 N N . PRO B 2 133 ? 129.549 129.225 95.304 1.00 63.49 133 PRO B N 1
ATOM 8362 C CA . PRO B 2 133 ? 129.932 128.056 96.111 1.00 63.17 133 PRO B CA 1
ATOM 8363 C C . PRO B 2 133 ? 130.719 127.022 95.337 1.00 63.30 133 PRO B C 1
ATOM 8364 O O . PRO B 2 133 ? 131.463 126.246 95.948 1.00 66.21 133 PRO B O 1
ATOM 8368 N N . GLU B 2 134 ? 130.576 126.983 94.011 1.00 57.87 134 GLU B N 1
ATOM 8369 C CA . GLU B 2 134 ? 131.362 126.046 93.217 1.00 60.01 134 GLU B CA 1
ATOM 8370 C C . GLU B 2 134 ? 132.849 126.381 93.263 1.00 55.98 134 GLU B C 1
ATOM 8371 O O . GLU B 2 134 ? 133.686 125.478 93.397 1.00 57.41 134 GLU B O 1
ATOM 8377 N N . LEU B 2 135 ? 133.198 127.667 93.214 1.00 55.95 135 LEU B N 1
ATOM 8378 C CA . LEU B 2 135 ? 134.599 128.048 93.329 1.00 60.02 135 LEU B CA 1
ATOM 8379 C C . LEU B 2 135 ? 135.105 127.869 94.753 1.00 65.34 135 LEU B C 1
ATOM 8380 O O . LEU B 2 135 ? 136.276 127.522 94.950 1.00 69.87 135 LEU B O 1
ATOM 8385 N N . PHE B 2 136 ? 134.240 128.082 95.748 1.00 64.43 136 PHE B N 1
ATOM 8386 C CA . PHE B 2 136 ? 134.603 127.758 97.123 1.00 57.55 136 PHE B CA 1
ATOM 8387 C C . PHE B 2 136 ? 134.955 126.285 97.252 1.00 56.52 136 PHE B C 1
ATOM 8388 O O . PHE B 2 136 ? 135.968 125.929 97.861 1.00 60.27 136 PHE B O 1
ATOM 8396 N N . ASP B 2 137 ? 134.120 125.411 96.689 1.00 57.56 137 ASP B N 1
ATOM 8397 C CA . ASP B 2 137 ? 134.399 123.982 96.755 1.00 57.66 137 ASP B CA 1
ATOM 8398 C C . ASP B 2 137 ? 135.691 123.640 96.030 1.00 52.44 137 ASP B C 1
ATOM 8399 O O . ASP B 2 137 ? 136.501 122.854 96.532 1.00 58.03 137 ASP B O 1
ATOM 8404 N N . GLN B 2 138 ? 135.916 124.243 94.862 1.00 48.51 138 GLN B N 1
ATOM 8405 C CA . GLN B 2 138 ? 137.130 123.960 94.100 1.00 54.05 138 GLN B CA 1
ATOM 8406 C C . GLN B 2 138 ? 138.380 124.359 94.878 1.00 52.92 138 GLN B C 1
ATOM 8407 O O . GLN B 2 138 ? 139.320 123.564 95.020 1.00 54.98 138 GLN B O 1
ATOM 8413 N N . MET B 2 139 ? 138.399 125.583 95.409 1.00 52.30 139 MET B N 1
ATOM 8414 C CA . MET B 2 139 ? 139.568 126.051 96.146 1.00 54.66 139 MET B CA 1
ATOM 8415 C C . MET B 2 139 ? 139.753 125.283 97.448 1.00 55.81 139 MET B C 1
ATOM 8416 O O . MET B 2 139 ? 140.887 124.986 97.837 1.00 58.72 139 MET B O 1
ATOM 8421 N N . ALA B 2 140 ? 138.658 124.952 98.140 1.00 53.40 140 ALA B N 1
ATOM 8422 C CA . ALA B 2 140 ? 138.768 124.192 99.379 1.00 44.14 140 ALA B CA 1
ATOM 8423 C C . ALA B 2 140 ? 139.322 122.797 99.129 1.00 48.19 140 ALA B C 1
ATOM 8424 O O . ALA B 2 140 ? 140.182 122.322 99.879 1.00 57.41 140 ALA B O 1
ATOM 8426 N N . GLN B 2 141 ? 138.842 122.120 98.082 1.00 48.94 141 GLN B N 1
ATOM 8427 C CA . GLN B 2 141 ? 139.381 120.806 97.749 1.00 50.10 141 GLN B CA 1
ATOM 8428 C C . GLN B 2 141 ? 140.852 120.896 97.372 1.00 53.34 141 GLN B C 1
ATOM 8429 O O . GLN B 2 141 ? 141.665 120.080 97.825 1.00 56.85 141 GLN B O 1
ATOM 8435 N N . GLU B 2 142 ? 141.217 121.896 96.564 1.00 54.63 142 GLU B N 1
ATOM 8436 C CA . GLU B 2 142 ? 142.618 122.076 96.197 1.00 55.72 142 GLU B CA 1
ATOM 8437 C C . GLU B 2 142 ? 143.485 122.301 97.429 1.00 56.23 142 GLU B C 1
ATOM 8438 O O . GLU B 2 142 ? 144.564 121.713 97.559 1.00 60.34 142 GLU B O 1
ATOM 8444 N N . PHE B 2 143 ? 143.022 123.146 98.354 1.00 52.34 143 PHE B N 1
ATOM 8445 C CA . PHE B 2 143 ? 143.811 123.469 99.539 1.00 51.63 143 PHE B CA 1
ATOM 8446 C C . PHE B 2 143 ? 143.929 122.274 100.478 1.00 59.54 143 PHE B C 1
ATOM 8447 O O . PHE B 2 143 ? 145.005 122.026 101.036 1.00 67.51 143 PHE B O 1
ATOM 8455 N N . THR B 2 144 ? 142.842 121.521 100.674 1.00 56.77 144 THR B N 1
ATOM 8456 C CA . THR B 2 144 ? 142.911 120.370 101.571 1.00 55.00 144 THR B CA 1
ATOM 8457 C C . THR B 2 144 ? 143.770 119.261 100.977 1.00 55.15 144 THR B C 1
ATOM 8458 O O . THR B 2 144 ? 144.494 118.574 101.707 1.00 57.40 144 THR B O 1
ATOM 8462 N N . LEU B 2 145 ? 143.709 119.069 99.656 1.00 53.08 145 LEU B N 1
ATOM 8463 C CA . LEU B 2 145 ? 144.573 118.079 99.024 1.00 54.99 145 LEU B CA 1
ATOM 8464 C C . LEU B 2 145 ? 146.031 118.516 99.035 1.00 61.42 145 LEU B C 1
ATOM 8465 O O . LEU B 2 145 ? 146.928 117.673 99.149 1.00 62.44 145 LEU B O 1
ATOM 8470 N N . GLN B 2 146 ? 146.290 119.822 98.915 1.00 66.11 146 GLN B N 1
ATOM 8471 C CA . GLN B 2 146 ? 147.666 120.309 98.917 1.00 68.98 146 GLN B CA 1
ATOM 8472 C C . GLN B 2 146 ? 148.359 120.007 100.239 1.00 69.80 146 GLN B C 1
ATOM 8473 O O . GLN B 2 146 ? 149.515 119.569 100.256 1.00 76.99 146 GLN B O 1
ATOM 8479 N N . PHE B 2 147 ? 147.669 120.228 101.356 1.00 66.22 147 PHE B N 1
ATOM 8480 C CA . PHE B 2 147 ? 148.246 120.016 102.684 1.00 73.03 147 PHE B CA 1
ATOM 8481 C C . PHE B 2 147 ? 147.194 119.325 103.544 1.00 74.13 147 PHE B C 1
ATOM 8482 O O . PHE B 2 147 ? 146.269 119.972 104.044 1.00 79.58 147 PHE B O 1
ATOM 8490 N N . GLY B 2 148 ? 147.338 118.014 103.711 1.00 71.05 148 GLY B N 1
ATOM 8491 C CA . GLY B 2 148 ? 146.401 117.244 104.502 1.00 70.20 148 GLY B CA 1
ATOM 8492 C C . GLY B 2 148 ? 146.952 115.895 104.910 1.00 74.92 148 GLY B C 1
ATOM 8493 O O . GLY B 2 148 ? 147.675 115.255 104.141 1.00 77.62 148 GLY B O 1
ATOM 8494 N N . VAL B 2 149 ? 146.616 115.452 106.121 1.00 74.53 149 VAL B N 1
ATOM 8495 C CA . VAL B 2 149 ? 147.112 114.174 106.614 1.00 72.56 149 VAL B CA 1
ATOM 8496 C C . VAL B 2 149 ? 146.371 113.041 105.921 1.00 75.34 149 VAL B C 1
ATOM 8497 O O . VAL B 2 149 ? 145.166 113.135 105.649 1.00 75.55 149 VAL B O 1
ATOM 8501 N N . ASP B 2 150 ? 147.094 111.963 105.621 1.00 79.08 150 ASP B N 1
ATOM 8502 C CA . ASP B 2 150 ? 146.484 110.809 104.977 1.00 78.04 150 ASP B CA 1
ATOM 8503 C C . ASP B 2 150 ? 145.421 110.195 105.877 1.00 80.20 150 ASP B C 1
ATOM 8504 O O . ASP B 2 150 ? 145.559 110.171 107.104 1.00 84.61 150 ASP B O 1
ATOM 8509 N N . ARG B 2 151 ? 144.357 109.703 105.262 1.00 75.28 151 ARG B N 1
ATOM 8510 C CA . ARG B 2 151 ? 143.269 109.086 106.009 1.00 79.27 151 ARG B CA 1
ATOM 8511 C C . ARG B 2 151 ? 143.760 107.807 106.676 1.00 87.78 151 ARG B C 1
ATOM 8512 O O . ARG B 2 151 ? 144.256 106.910 105.982 1.00 90.22 151 ARG B O 1
ATOM 8520 N N . PRO B 2 152 ? 143.645 107.674 108.005 1.00 90.76 152 PRO B N 1
ATOM 8521 C CA . PRO B 2 152 ? 144.104 106.480 108.721 1.00 95.14 152 PRO B CA 1
ATOM 8522 C C . PRO B 2 152 ? 143.159 105.293 108.554 1.00 100.18 152 PRO B C 1
ATOM 8523 O O . PRO B 2 152 ? 141.949 105.499 108.464 1.00 102.03 152 PRO B O 1
ATOM 8527 N N . SER C 3 80 ? 108.871 139.382 146.833 1.00 55.74 80 SER C N 1
ATOM 8528 C CA . SER C 3 80 ? 109.501 140.496 146.134 1.00 59.11 80 SER C CA 1
ATOM 8529 C C . SER C 3 80 ? 110.473 141.234 147.049 1.00 59.99 80 SER C C 1
ATOM 8530 O O . SER C 3 80 ? 110.095 141.683 148.130 1.00 64.66 80 SER C O 1
ATOM 8533 N N . ILE C 3 81 ? 111.729 141.357 146.615 1.00 57.04 81 ILE C N 1
ATOM 8534 C CA . ILE C 3 81 ? 112.766 142.023 147.392 1.00 57.18 81 ILE C CA 1
ATOM 8535 C C . ILE C 3 81 ? 113.522 142.989 146.491 1.00 60.50 81 ILE C C 1
ATOM 8536 O O . ILE C 3 81 ? 113.350 143.005 145.272 1.00 59.80 81 ILE C O 1
ATOM 8541 N N . LEU C 3 82 ? 114.344 143.826 147.116 1.00 60.38 82 LEU C N 1
ATOM 8542 C CA . LEU C 3 82 ? 115.256 144.715 146.407 1.00 56.97 82 LEU C CA 1
ATOM 8543 C C . LEU C 3 82 ? 116.668 144.154 146.490 1.00 52.23 82 LEU C C 1
ATOM 8544 O O . LEU C 3 82 ? 117.080 143.668 147.545 1.00 56.80 82 LEU C O 1
ATOM 8549 N N . VAL C 3 83 ? 117.391 144.185 145.376 1.00 49.05 83 VAL C N 1
ATOM 8550 C CA . VAL C 3 83 ? 118.809 143.851 145.345 1.00 49.23 83 VAL C CA 1
ATOM 8551 C C . VAL C 3 83 ? 119.571 145.100 144.923 1.00 57.54 83 VAL C C 1
ATOM 8552 O O . VAL C 3 83 ? 119.326 145.648 143.842 1.00 62.30 83 VAL C O 1
ATOM 8556 N N . ARG C 3 84 ? 120.472 145.567 145.782 1.00 56.46 84 ARG C N 1
ATOM 8557 C CA . ARG C 3 84 ? 121.320 146.706 145.452 1.00 57.50 84 ARG C CA 1
ATOM 8558 C C . ARG C 3 84 ? 122.559 146.209 144.717 1.00 58.18 84 ARG C C 1
ATOM 8559 O O . ARG C 3 84 ? 123.375 145.477 145.293 1.00 60.47 84 ARG C O 1
ATOM 8567 N N . ASN C 3 85 ? 122.698 146.607 143.453 1.00 58.98 85 ASN C N 1
ATOM 8568 C CA . ASN C 3 85 ? 123.784 146.132 142.611 1.00 64.21 85 ASN C CA 1
ATOM 8569 C C . ASN C 3 85 ? 125.071 146.908 142.883 1.00 69.56 85 ASN C C 1
ATOM 8570 O O . ASN C 3 85 ? 125.142 147.773 143.761 1.00 71.26 85 ASN C O 1
ATOM 8575 N N . ASP C 3 86 ? 126.111 146.565 142.118 1.00 72.85 86 ASP C N 1
ATOM 8576 C CA . ASP C 3 86 ? 127.394 147.248 142.255 1.00 76.72 86 ASP C CA 1
ATOM 8577 C C . ASP C 3 86 ? 127.277 148.733 141.930 1.00 75.53 86 ASP C C 1
ATOM 8578 O O . ASP C 3 86 ? 127.919 149.569 142.576 1.00 68.85 86 ASP C O 1
ATOM 8583 N N . LYS C 3 87 ? 126.452 149.084 140.946 1.00 76.69 87 LYS C N 1
ATOM 8584 C CA . LYS C 3 87 ? 126.314 150.466 140.507 1.00 75.28 87 LYS C CA 1
ATOM 8585 C C . LYS C 3 87 ? 125.382 151.295 141.395 1.00 71.70 87 LYS C C 1
ATOM 8586 O O . LYS C 3 87 ? 125.000 152.402 141.000 1.00 74.17 87 LYS C O 1
ATOM 8592 N N . GLY C 3 88 ? 125.014 150.796 142.575 1.00 66.74 88 GLY C N 1
ATOM 8593 C CA . GLY C 3 88 ? 124.256 151.575 143.535 1.00 66.64 88 GLY C CA 1
ATOM 8594 C C . GLY C 3 88 ? 122.765 151.658 143.301 1.00 66.62 88 GLY C C 1
ATOM 8595 O O . GLY C 3 88 ? 122.084 152.396 144.023 1.00 65.62 88 GLY C O 1
ATOM 8596 N N . ARG C 3 89 ? 122.233 150.929 142.324 1.00 67.02 89 ARG C N 1
ATOM 8597 C CA . ARG C 3 89 ? 120.813 150.961 141.994 1.00 69.21 89 ARG C CA 1
ATOM 8598 C C . ARG C 3 89 ? 120.113 149.743 142.587 1.00 69.31 89 ARG C C 1
ATOM 8599 O O . ARG C 3 89 ? 120.555 148.607 142.383 1.00 69.51 89 ARG C O 1
ATOM 8607 N N . SER C 3 90 ? 119.028 149.983 143.321 1.00 67.81 90 SER C N 1
ATOM 8608 C CA . SER C 3 90 ? 118.212 148.912 143.888 1.00 65.79 90 SER C CA 1
ATOM 8609 C C . SER C 3 90 ? 117.210 148.434 142.841 1.00 66.07 90 SER C C 1
ATOM 8610 O O . SER C 3 90 ? 116.356 149.205 142.389 1.00 68.00 90 SER C O 1
ATOM 8613 N N . SER C 3 91 ? 117.313 147.164 142.452 1.00 62.32 91 SER C N 1
ATOM 8614 C CA . SER C 3 91 ? 116.440 146.554 141.463 1.00 59.08 91 SER C CA 1
ATOM 8615 C C . SER C 3 91 ? 115.485 145.574 142.124 1.00 57.33 91 SER C C 1
ATOM 8616 O O . SER C 3 91 ? 115.915 144.774 142.964 1.00 59.10 91 SER C O 1
ATOM 8619 N N . PRO C 3 92 ? 114.197 145.605 141.788 1.00 55.88 92 PRO C N 1
ATOM 8620 C CA . PRO C 3 92 ? 113.263 144.631 142.364 1.00 58.72 92 PRO C CA 1
ATOM 8621 C C . PRO C 3 92 ? 113.378 143.265 141.702 1.00 61.69 92 PRO C C 1
ATOM 8622 O O . PRO C 3 92 ? 113.624 143.151 140.499 1.00 63.11 92 PRO C O 1
ATOM 8626 N N . TYR C 3 93 ? 113.198 142.225 142.513 1.00 57.71 93 TYR C N 1
ATOM 8627 C CA . TYR C 3 93 ? 113.161 140.845 142.057 1.00 55.58 93 TYR C CA 1
ATOM 8628 C C . TYR C 3 93 ? 111.994 140.144 142.730 1.00 59.84 93 TYR C C 1
ATOM 8629 O O . TYR C 3 93 ? 111.586 140.511 143.835 1.00 62.93 93 TYR C O 1
ATOM 8638 N N . GLU C 3 94 ? 111.462 139.130 142.057 1.00 59.24 94 GLU C N 1
ATOM 8639 C CA . GLU C 3 94 ? 110.390 138.301 142.590 1.00 62.45 94 GLU C CA 1
ATOM 8640 C C . GLU C 3 94 ? 110.965 136.932 142.927 1.00 67.24 94 GLU C C 1
ATOM 8641 O O . GLU C 3 94 ? 111.562 136.278 142.066 1.00 67.11 94 GLU C O 1
ATOM 8647 N N . VAL C 3 95 ? 110.787 136.504 144.177 1.00 70.17 95 VAL C N 1
ATOM 8648 C CA . VAL C 3 95 ? 111.363 135.255 144.659 1.00 73.69 95 VAL C CA 1
ATOM 8649 C C . VAL C 3 95 ? 110.518 134.752 145.822 1.00 75.68 95 VAL C C 1
ATOM 8650 O O . VAL C 3 95 ? 109.849 135.529 146.509 1.00 76.21 95 VAL C O 1
ATOM 8654 N N . GLN C 3 96 ? 110.545 133.439 146.034 1.00 80.03 96 GLN C N 1
ATOM 8655 C CA . GLN C 3 96 ? 109.765 132.781 147.071 1.00 85.61 96 GLN C CA 1
ATOM 8656 C C . GLN C 3 96 ? 110.629 132.469 148.289 1.00 85.55 96 GLN C C 1
ATOM 8657 O O . GLN C 3 96 ? 111.861 132.457 148.222 1.00 83.90 96 GLN C O 1
ATOM 8663 N N . LEU C 3 97 ? 109.957 132.219 149.416 1.00 86.99 97 LEU C N 1
ATOM 8664 C CA . LEU C 3 97 ? 110.670 131.884 150.645 1.00 86.72 97 LEU C CA 1
ATOM 8665 C C . LEU C 3 97 ? 111.409 130.558 150.516 1.00 87.62 97 LEU C C 1
ATOM 8666 O O . LEU C 3 97 ? 112.568 130.442 150.933 1.00 86.86 97 LEU C O 1
ATOM 8671 N N . LYS C 3 98 ? 110.758 129.545 149.943 1.00 88.27 98 LYS C N 1
ATOM 8672 C CA . LYS C 3 98 ? 111.399 128.251 149.754 1.00 87.52 98 LYS C CA 1
ATOM 8673 C C . LYS C 3 98 ? 112.404 128.252 148.612 1.00 82.92 98 LYS C C 1
ATOM 8674 O O . LYS C 3 98 ? 113.181 127.299 148.493 1.00 80.57 98 LYS C O 1
ATOM 8680 N N . GLN C 3 99 ? 112.403 129.286 147.776 1.00 79.81 99 GLN C N 1
ATOM 8681 C CA . GLN C 3 99 ? 113.366 129.371 146.690 1.00 76.40 99 GLN C CA 1
ATOM 8682 C C . GLN C 3 99 ? 114.770 129.559 147.248 1.00 75.62 99 GLN C C 1
ATOM 8683 O O . GLN C 3 99 ? 114.979 130.299 148.213 1.00 79.12 99 GLN C O 1
ATOM 8689 N N . THR C 3 100 ? 115.736 128.879 146.640 1.00 73.12 100 THR C N 1
ATOM 8690 C CA . THR C 3 100 ? 117.094 128.908 147.152 1.00 73.69 100 THR C CA 1
ATOM 8691 C C . THR C 3 100 ? 117.808 130.183 146.717 1.00 76.00 100 THR C C 1
ATOM 8692 O O . THR C 3 100 ? 117.379 130.890 145.801 1.00 76.80 100 THR C O 1
ATOM 8696 N N . VAL C 3 101 ? 118.916 130.474 147.402 1.00 74.30 101 VAL C N 1
ATOM 8697 C CA . VAL C 3 101 ? 119.722 131.639 147.063 1.00 70.45 101 VAL C CA 1
ATOM 8698 C C . VAL C 3 101 ? 120.357 131.498 145.684 1.00 70.73 101 VAL C C 1
ATOM 8699 O O . VAL C 3 101 ? 120.693 132.507 145.056 1.00 71.68 101 VAL C O 1
ATOM 8703 N N . ALA C 3 102 ? 120.521 130.269 145.187 1.00 69.30 102 ALA C N 1
ATOM 8704 C CA . ALA C 3 102 ? 121.110 130.079 143.864 1.00 68.02 102 ALA C CA 1
ATOM 8705 C C . ALA C 3 102 ? 120.240 130.691 142.769 1.00 70.55 102 ALA C C 1
ATOM 8706 O O . ALA C 3 102 ? 120.753 131.342 141.850 1.00 69.11 102 ALA C O 1
ATOM 8708 N N . GLU C 3 103 ? 118.921 130.488 142.844 1.00 71.04 103 GLU C N 1
ATOM 8709 C CA . GLU C 3 103 ? 118.030 131.063 141.838 1.00 69.61 103 GLU C CA 1
ATOM 8710 C C . GLU C 3 103 ? 118.040 132.586 141.892 1.00 66.04 103 GLU C C 1
ATOM 8711 O O . GLU C 3 103 ? 118.066 133.250 140.848 1.00 65.11 103 GLU C O 1
ATOM 8717 N N . LEU C 3 104 ? 118.011 133.157 143.098 1.00 63.21 104 LEU C N 1
ATOM 8718 C CA . LEU C 3 104 ? 118.090 134.608 143.231 1.00 61.04 104 LEU C CA 1
ATOM 8719 C C . LEU C 3 104 ? 119.403 135.137 142.670 1.00 60.01 104 LEU C C 1
ATOM 8720 O O . LEU C 3 104 ? 119.427 136.168 141.985 1.00 64.46 104 LEU C O 1
ATOM 8725 N N . LYS C 3 105 ? 120.505 134.436 142.939 1.00 57.79 105 LYS C N 1
ATOM 8726 C CA . LYS C 3 105 ? 121.797 134.859 142.414 1.00 59.33 105 LYS C CA 1
ATOM 8727 C C . LYS C 3 105 ? 121.818 134.816 140.893 1.00 63.05 105 LYS C C 1
ATOM 8728 O O . LYS C 3 105 ? 122.330 135.737 140.254 1.00 65.70 105 LYS C O 1
ATOM 8734 N N . GLN C 3 106 ? 121.263 133.761 140.291 1.00 63.10 106 GLN C N 1
ATOM 8735 C CA . GLN C 3 106 ? 121.258 133.679 138.832 1.00 60.90 106 GLN C CA 1
ATOM 8736 C C . GLN C 3 106 ? 120.351 134.740 138.218 1.00 59.46 106 GLN C C 1
ATOM 8737 O O . GLN C 3 106 ? 120.651 135.279 137.144 1.00 61.21 106 GLN C O 1
ATOM 8743 N N . GLN C 3 107 ? 119.231 135.046 138.879 1.00 57.71 107 GLN C N 1
ATOM 8744 C CA . GLN C 3 107 ? 118.390 136.150 138.426 1.00 58.09 107 GLN C CA 1
ATOM 8745 C C . GLN C 3 107 ? 119.157 137.465 138.461 1.00 59.18 107 GLN C C 1
ATOM 8746 O O . GLN C 3 107 ? 119.083 138.264 137.518 1.00 61.61 107 GLN C O 1
ATOM 8752 N N . VAL C 3 108 ? 119.907 137.702 139.539 1.00 58.13 108 VAL C N 1
ATOM 8753 C CA . VAL C 3 108 ? 120.743 138.897 139.615 1.00 57.30 108 VAL C CA 1
ATOM 8754 C C . VAL C 3 108 ? 121.796 138.882 138.513 1.00 57.94 108 VAL C C 1
ATOM 8755 O O . VAL C 3 108 ? 122.121 139.922 137.931 1.00 61.55 108 VAL C O 1
ATOM 8759 N N . CYS C 3 109 ? 122.336 137.703 138.204 1.00 54.89 109 CYS C N 1
ATOM 8760 C CA . CYS C 3 109 ? 123.349 137.598 137.159 1.00 58.57 109 CYS C CA 1
ATOM 8761 C C . CYS C 3 109 ? 122.784 138.000 135.805 1.00 63.59 109 CYS C C 1
ATOM 8762 O O . CYS C 3 109 ? 123.411 138.760 135.059 1.00 65.06 109 CYS C O 1
ATOM 8765 N N . GLN C 3 110 ? 121.601 137.488 135.468 1.00 63.33 110 GLN C N 1
ATOM 8766 C CA . GLN C 3 110 ? 121.029 137.786 134.160 1.00 58.32 110 GLN C CA 1
ATOM 8767 C C . GLN C 3 110 ? 120.511 139.217 134.080 1.00 58.75 110 GLN C C 1
ATOM 8768 O O . GLN C 3 110 ? 120.545 139.823 133.003 1.00 60.74 110 GLN C O 1
ATOM 8774 N N . LYS C 3 111 ? 120.037 139.779 135.194 1.00 58.13 111 LYS C N 1
ATOM 8775 C CA . LYS C 3 111 ? 119.479 141.125 135.151 1.00 57.33 111 LYS C CA 1
ATOM 8776 C C . LYS C 3 111 ? 120.556 142.202 135.213 1.00 59.69 111 LYS C C 1
ATOM 8777 O O . LYS C 3 111 ? 120.474 143.201 134.489 1.00 61.47 111 LYS C O 1
ATOM 8783 N N . GLU C 3 112 ? 121.564 142.025 136.061 1.00 60.45 112 GLU C N 1
ATOM 8784 C CA . GLU C 3 112 ? 122.650 142.985 136.194 1.00 63.44 112 GLU C CA 1
ATOM 8785 C C . GLU C 3 112 ? 123.834 142.671 135.286 1.00 64.71 112 GLU C C 1
ATOM 8786 O O . GLU C 3 112 ? 124.851 143.368 135.366 1.00 65.13 112 GLU C O 1
ATOM 8792 N N . ARG C 3 113 ? 123.719 141.643 134.443 1.00 64.06 113 ARG C N 1
ATOM 8793 C CA . ARG C 3 113 ? 124.762 141.188 133.512 1.00 67.43 113 ARG C CA 1
ATOM 8794 C C . ARG C 3 113 ? 126.138 141.126 134.185 1.00 66.11 113 ARG C C 1
ATOM 8795 O O . ARG C 3 113 ? 127.105 141.766 133.768 1.00 64.21 113 ARG C O 1
ATOM 8803 N N . VAL C 3 114 ? 126.208 140.316 135.240 1.00 67.07 114 VAL C N 1
ATOM 8804 C CA . VAL C 3 114 ? 127.447 140.059 135.968 1.00 70.21 114 VAL C CA 1
ATOM 8805 C C . VAL C 3 114 ? 127.560 138.561 136.221 1.00 66.54 114 VAL C C 1
ATOM 8806 O O . VAL C 3 114 ? 126.573 137.903 136.567 1.00 63.25 114 VAL C O 1
ATOM 8810 N N . GLN C 3 115 ? 128.762 138.017 136.032 1.00 67.37 115 GLN C N 1
ATOM 8811 C CA . GLN C 3 115 ? 128.981 136.595 136.252 1.00 68.30 115 GLN C CA 1
ATOM 8812 C C . GLN C 3 115 ? 128.827 136.248 137.730 1.00 66.55 115 GLN C C 1
ATOM 8813 O O . GLN C 3 115 ? 129.067 137.073 138.615 1.00 65.23 115 GLN C O 1
ATOM 8819 N N . ALA C 3 116 ? 128.410 135.005 137.987 1.00 67.85 116 ALA C N 1
ATOM 8820 C CA . ALA C 3 116 ? 128.055 134.598 139.345 1.00 66.66 116 ALA C CA 1
ATOM 8821 C C . ALA C 3 116 ? 129.266 134.573 140.270 1.00 65.63 116 ALA C C 1
ATOM 8822 O O . ALA C 3 116 ? 129.187 135.035 141.415 1.00 63.98 116 ALA C O 1
ATOM 8824 N N . ASP C 3 117 ? 130.394 134.040 139.796 1.00 66.21 117 ASP C N 1
ATOM 8825 C CA . ASP C 3 117 ? 131.545 133.835 140.668 1.00 62.66 117 ASP C CA 1
ATOM 8826 C C . ASP C 3 117 ? 132.174 135.139 141.140 1.00 61.26 117 ASP C C 1
ATOM 8827 O O . ASP C 3 117 ? 132.980 135.116 142.077 1.00 61.56 117 ASP C O 1
ATOM 8832 N N . GLN C 3 118 ? 131.834 136.267 140.524 1.00 59.44 118 GLN C N 1
ATOM 8833 C CA . GLN C 3 118 ? 132.454 137.542 140.857 1.00 58.58 118 GLN C CA 1
ATOM 8834 C C . GLN C 3 118 ? 131.691 138.342 141.907 1.00 53.87 118 GLN C C 1
ATOM 8835 O O . GLN C 3 118 ? 132.119 139.452 142.239 1.00 53.03 118 GLN C O 1
ATOM 8841 N N . PHE C 3 119 ? 130.586 137.824 142.441 1.00 51.72 119 PHE C N 1
ATOM 8842 C CA . PHE C 3 119 ? 129.861 138.552 143.473 1.00 48.37 119 PHE C CA 1
ATOM 8843 C C . PHE C 3 119 ? 129.148 137.580 144.401 1.00 49.79 119 PHE C C 1
ATOM 8844 O O . PHE C 3 119 ? 128.969 136.401 144.087 1.00 54.24 119 PHE C O 1
ATOM 8852 N N . TRP C 3 120 ? 128.743 138.103 145.558 1.00 47.66 120 TRP C N 1
ATOM 8853 C CA . TRP C 3 120 ? 127.991 137.351 146.554 1.00 46.23 120 TRP C CA 1
ATOM 8854 C C . TRP C 3 120 ? 126.921 138.257 147.147 1.00 45.09 120 TRP C C 1
ATOM 8855 O O . TRP C 3 120 ? 126.910 139.466 146.912 1.00 47.60 120 TRP C O 1
ATOM 8866 N N . LEU C 3 121 ? 126.000 137.662 147.897 1.00 43.71 121 LEU C N 1
ATOM 8867 C CA . LEU C 3 121 ? 124.863 138.394 148.436 1.00 46.16 121 LEU C CA 1
ATOM 8868 C C . LEU C 3 121 ? 124.931 138.474 149.955 1.00 49.61 121 LEU C C 1
ATOM 8869 O O . LEU C 3 121 ? 125.470 137.586 150.620 1.00 54.33 121 LEU C O 1
ATOM 8874 N N . SER C 3 122 ? 124.370 139.552 150.499 1.00 46.17 122 SER C N 1
ATOM 8875 C CA . SER C 3 122 ? 124.304 139.755 151.939 1.00 43.55 122 SER C CA 1
ATOM 8876 C C . SER C 3 122 ? 122.923 140.256 152.328 1.00 44.66 122 SER C C 1
ATOM 8877 O O . SER C 3 122 ? 122.334 141.083 151.627 1.00 50.27 122 SER C O 1
ATOM 8880 N N . PHE C 3 123 ? 122.417 139.759 153.454 1.00 45.78 123 PHE C N 1
ATOM 8881 C CA . PHE C 3 123 ? 121.188 140.253 154.062 1.00 48.84 123 PHE C CA 1
ATOM 8882 C C . PHE C 3 123 ? 121.495 140.683 155.488 1.00 57.75 123 PHE C C 1
ATOM 8883 O O . PHE C 3 123 ? 122.016 139.888 156.279 1.00 57.47 123 PHE C O 1
ATOM 8891 N N . GLU C 3 124 ? 121.176 141.939 155.808 1.00 57.90 124 GLU C N 1
ATOM 8892 C CA . GLU C 3 124 ? 121.403 142.502 157.139 1.00 52.69 124 GLU C CA 1
ATOM 8893 C C . GLU C 3 124 ? 122.840 142.276 157.601 1.00 52.47 124 GLU C C 1
ATOM 8894 O O . GLU C 3 124 ? 123.102 141.954 158.761 1.00 55.14 124 GLU C O 1
ATOM 8900 N N . GLY C 3 125 ? 123.785 142.445 156.677 1.00 51.77 125 GLY C N 1
ATOM 8901 C CA . GLY C 3 125 ? 125.187 142.260 156.954 1.00 54.24 125 GLY C CA 1
ATOM 8902 C C . GLY C 3 125 ? 125.659 140.824 156.868 1.00 56.48 125 GLY C C 1
ATOM 8903 O O . GLY C 3 125 ? 126.817 140.583 156.514 1.00 58.27 125 GLY C O 1
ATOM 8904 N N . ARG C 3 126 ? 124.792 139.867 157.174 1.00 58.42 126 ARG C N 1
ATOM 8905 C CA . ARG C 3 126 ? 125.180 138.463 157.146 1.00 57.61 126 ARG C CA 1
ATOM 8906 C C . ARG C 3 126 ? 125.249 137.975 155.704 1.00 53.69 126 ARG C C 1
ATOM 8907 O O . ARG C 3 126 ? 124.268 138.119 154.966 1.00 56.49 126 ARG C O 1
ATOM 8915 N N . PRO C 3 127 ? 126.370 137.414 155.262 1.00 50.05 127 PRO C N 1
ATOM 8916 C CA . PRO C 3 127 ? 126.430 136.860 153.907 1.00 53.72 127 PRO C CA 1
ATOM 8917 C C . PRO C 3 127 ? 125.499 135.669 153.753 1.00 59.81 127 PRO C C 1
ATOM 8918 O O . PRO C 3 127 ? 125.198 134.954 154.711 1.00 63.92 127 PRO C O 1
ATOM 8922 N N . MET C 3 128 ? 125.039 135.465 152.523 1.00 58.89 128 MET C N 1
ATOM 8923 C CA . MET C 3 128 ? 124.105 134.400 152.190 1.00 62.85 128 MET C CA 1
ATOM 8924 C C . MET C 3 128 ? 124.802 133.376 151.307 1.00 71.77 128 MET C C 1
ATOM 8925 O O . MET C 3 128 ? 125.407 133.737 150.291 1.00 73.03 128 MET C O 1
ATOM 8930 N N . ASP C 3 129 ? 124.715 132.107 151.691 1.00 76.26 129 ASP C N 1
ATOM 8931 C CA . ASP C 3 129 ? 125.290 131.026 150.905 1.00 77.81 129 ASP C CA 1
ATOM 8932 C C . ASP C 3 129 ? 124.300 130.556 149.847 1.00 76.96 129 ASP C C 1
ATOM 8933 O O . ASP C 3 129 ? 123.084 130.557 150.059 1.00 77.14 129 ASP C O 1
ATOM 8938 N N . ASP C 3 130 ? 124.840 130.152 148.695 1.00 77.33 130 ASP C N 1
ATOM 8939 C CA . ASP C 3 130 ? 123.996 129.772 147.566 1.00 77.88 130 ASP C CA 1
ATOM 8940 C C . ASP C 3 130 ? 123.177 128.523 147.870 1.00 78.46 130 ASP C C 1
ATOM 8941 O O . ASP C 3 130 ? 122.006 128.433 147.483 1.00 77.62 130 ASP C O 1
ATOM 8946 N N . GLU C 3 131 ? 123.776 127.546 148.556 1.00 78.28 131 GLU C N 1
ATOM 8947 C CA . GLU C 3 131 ? 123.095 126.276 148.786 1.00 77.29 131 GLU C CA 1
ATOM 8948 C C . GLU C 3 131 ? 121.912 126.424 149.734 1.00 73.78 131 GLU C C 1
ATOM 8949 O O . GLU C 3 131 ? 120.906 125.723 149.579 1.00 73.85 131 GLU C O 1
ATOM 8955 N N . HIS C 3 132 ? 122.011 127.317 150.713 1.00 72.47 132 HIS C N 1
ATOM 8956 C CA . HIS C 3 132 ? 120.951 127.488 151.690 1.00 73.22 132 HIS C CA 1
ATOM 8957 C C . HIS C 3 132 ? 119.725 128.133 151.048 1.00 70.55 132 HIS C C 1
ATOM 8958 O O . HIS C 3 132 ? 119.831 128.810 150.023 1.00 72.29 132 HIS C O 1
ATOM 8965 N N . PRO C 3 133 ? 118.546 127.921 151.623 1.00 68.77 133 PRO C N 1
ATOM 8966 C CA . PRO C 3 133 ? 117.340 128.588 151.133 1.00 72.14 133 PRO C CA 1
ATOM 8967 C C . PRO C 3 133 ? 117.158 129.962 151.770 1.00 75.51 133 PRO C C 1
ATOM 8968 O O . PRO C 3 133 ? 117.896 130.367 152.670 1.00 78.46 133 PRO C O 1
ATOM 8972 N N . LEU C 3 134 ? 116.144 130.678 151.277 1.00 75.07 134 LEU C N 1
ATOM 8973 C CA . LEU C 3 134 ? 115.856 132.011 151.795 1.00 76.06 134 LEU C CA 1
ATOM 8974 C C . LEU C 3 134 ? 115.231 131.961 153.184 1.00 73.45 134 LEU C C 1
ATOM 8975 O O . LEU C 3 134 ? 115.345 132.927 153.946 1.00 73.84 134 LEU C O 1
ATOM 8980 N N . GLU C 3 135 ? 114.563 130.857 153.525 1.00 71.81 135 GLU C N 1
ATOM 8981 C CA . GLU C 3 135 ? 113.920 130.753 154.831 1.00 76.63 135 GLU C CA 1
ATOM 8982 C C . GLU C 3 135 ? 114.933 130.819 155.966 1.00 79.62 135 GLU C C 1
ATOM 8983 O O . GLU C 3 135 ? 114.635 131.369 157.033 1.00 81.08 135 GLU C O 1
ATOM 8989 N N . GLU C 3 136 ? 116.134 130.280 155.758 1.00 79.26 136 GLU C N 1
ATOM 8990 C CA . GLU C 3 136 ? 117.145 130.258 156.806 1.00 77.49 136 GLU C CA 1
ATOM 8991 C C . GLU C 3 136 ? 117.875 131.586 156.964 1.00 77.53 136 GLU C C 1
ATOM 8992 O O . GLU C 3 136 ? 118.685 131.719 157.887 1.00 78.06 136 GLU C O 1
ATOM 8998 N N . TYR C 3 137 ? 117.615 132.564 156.096 1.00 76.92 137 TYR C N 1
ATOM 8999 C CA . TYR C 3 137 ? 118.219 133.885 156.207 1.00 70.33 137 TYR C CA 1
ATOM 9000 C C . TYR C 3 137 ? 117.207 134.978 156.520 1.00 65.38 137 TYR C C 1
ATOM 9001 O O . TYR C 3 137 ? 117.592 136.146 156.628 1.00 62.09 137 TYR C O 1
ATOM 9010 N N . GLY C 3 138 ? 115.933 134.632 156.673 1.00 67.25 138 GLY C N 1
ATOM 9011 C CA . GLY C 3 138 ? 114.944 135.579 157.163 1.00 67.13 138 GLY C CA 1
ATOM 9012 C C . GLY C 3 138 ? 114.695 136.772 156.268 1.00 71.62 138 GLY C C 1
ATOM 9013 O O . GLY C 3 138 ? 114.586 137.902 156.761 1.00 72.49 138 GLY C O 1
ATOM 9014 N N . LEU C 3 139 ? 114.599 136.551 154.960 1.00 74.42 139 LEU C N 1
ATOM 9015 C CA . LEU C 3 139 ? 114.286 137.631 154.026 1.00 71.14 139 LEU C CA 1
ATOM 9016 C C . LEU C 3 139 ? 112.807 137.968 154.156 1.00 73.89 139 LEU C C 1
ATOM 9017 O O . LEU C 3 139 ? 111.944 137.243 153.657 1.00 73.36 139 LEU C O 1
ATOM 9022 N N . MET C 3 140 ? 112.507 139.072 154.838 1.00 78.36 140 MET C N 1
ATOM 9023 C CA . MET C 3 140 ? 111.128 139.497 155.017 1.00 81.01 140 MET C CA 1
ATOM 9024 C C . MET C 3 140 ? 110.567 140.056 153.711 1.00 80.52 140 MET C C 1
ATOM 9025 O O . MET C 3 140 ? 111.281 140.252 152.723 1.00 79.56 140 MET C O 1
ATOM 9030 N N . LYS C 3 141 ? 109.261 140.311 153.718 1.00 79.83 141 LYS C N 1
ATOM 9031 C CA . LYS C 3 141 ? 108.598 140.859 152.543 1.00 75.80 141 LYS C CA 1
ATOM 9032 C C . LYS C 3 141 ? 109.130 142.254 152.241 1.00 71.04 141 LYS C C 1
ATOM 9033 O O . LYS C 3 141 ? 109.168 143.120 153.120 1.00 70.20 141 LYS C O 1
ATOM 9039 N N . GLY C 3 142 ? 109.537 142.471 150.993 1.00 68.17 142 GLY C N 1
ATOM 9040 C CA . GLY C 3 142 ? 110.054 143.765 150.598 1.00 65.40 142 GLY C CA 1
ATOM 9041 C C . GLY C 3 142 ? 111.373 144.143 151.228 1.00 66.48 142 GLY C C 1
ATOM 9042 O O . GLY C 3 142 ? 111.690 145.332 151.309 1.00 70.00 142 GLY C O 1
ATOM 9043 N N . CYS C 3 143 ? 112.156 143.166 151.679 1.00 63.95 143 CYS C N 1
ATOM 9044 C CA . CYS C 3 143 ? 113.426 143.453 152.325 1.00 59.64 143 CYS C CA 1
ATOM 9045 C C . CYS C 3 143 ? 114.476 143.832 151.283 1.00 55.25 143 CYS C C 1
ATOM 9046 O O . CYS C 3 143 ? 114.199 143.938 150.085 1.00 57.96 143 CYS C O 1
ATOM 9049 N N . THR C 3 144 ? 115.705 144.038 151.749 1.00 52.38 144 THR C N 1
ATOM 9050 C CA . THR C 3 144 ? 116.809 144.445 150.894 1.00 51.28 144 THR C CA 1
ATOM 9051 C C . THR C 3 144 ? 117.973 143.473 151.027 1.00 47.48 144 THR C C 1
ATOM 9052 O O . THR C 3 144 ? 118.271 142.984 152.121 1.00 51.99 144 THR C O 1
ATOM 9056 N N . VAL C 3 145 ? 118.611 143.187 149.898 1.00 44.35 145 VAL C N 1
ATOM 9057 C CA . VAL C 3 145 ? 119.804 142.358 149.821 1.00 41.03 145 VAL C CA 1
ATOM 9058 C C . VAL C 3 145 ? 120.859 143.132 149.044 1.00 40.79 145 VAL C C 1
ATOM 9059 O O . VAL C 3 145 ? 120.553 143.757 148.023 1.00 49.35 145 VAL C O 1
ATOM 9063 N N . PHE C 3 146 ? 122.096 143.088 149.527 1.00 40.94 146 PHE C N 1
ATOM 9064 C CA . PHE C 3 146 ? 123.216 143.814 148.941 1.00 45.04 146 PHE C CA 1
ATOM 9065 C C . PHE C 3 146 ? 124.070 142.853 148.127 1.00 41.59 146 PHE C C 1
ATOM 9066 O O . PHE C 3 146 ? 124.365 141.746 148.591 1.00 47.21 146 PHE C O 1
ATOM 9074 N N . MET C 3 147 ? 124.472 143.259 146.922 1.00 42.06 147 MET C N 1
ATOM 9075 C CA . MET C 3 147 ? 125.511 142.517 146.224 1.00 46.12 147 MET C CA 1
ATOM 9076 C C . MET C 3 147 ? 126.877 143.071 146.611 1.00 45.47 147 MET C C 1
ATOM 9077 O O . MET C 3 147 ? 127.042 144.279 146.810 1.00 48.73 147 MET C O 1
ATOM 9082 N N . ASN C 3 148 ? 127.847 142.174 146.765 1.00 39.52 148 ASN C N 1
ATOM 9083 C CA . ASN C 3 148 ? 129.213 142.538 147.112 1.00 38.43 148 ASN C CA 1
ATOM 9084 C C . ASN C 3 148 ? 130.159 141.863 146.132 1.00 38.27 148 ASN C C 1
ATOM 9085 O O . ASN C 3 148 ? 130.152 140.633 146.005 1.00 42.63 148 ASN C O 1
ATOM 9090 N N . LEU C 3 149 ? 130.959 142.665 145.439 1.00 38.76 149 LEU C N 1
ATOM 9091 C CA . LEU C 3 149 ? 131.875 142.135 144.441 1.00 42.97 149 LEU C CA 1
ATOM 9092 C C . LEU C 3 149 ? 133.129 141.570 145.093 1.00 42.98 149 LEU C C 1
ATOM 9093 O O . LEU C 3 149 ? 133.606 142.081 146.110 1.00 45.82 149 LEU C O 1
ATOM 9098 N N . ARG C 3 150 ? 133.659 140.503 144.503 1.00 43.20 150 ARG C N 1
ATOM 9099 C CA . ARG C 3 150 ? 134.992 140.038 144.857 1.00 45.43 150 ARG C CA 1
ATOM 9100 C C . ARG C 3 150 ? 136.023 140.992 144.267 1.00 47.26 150 ARG C C 1
ATOM 9101 O O . ARG C 3 150 ? 135.930 141.374 143.097 1.00 47.33 150 ARG C O 1
ATOM 9109 N N . LEU C 3 151 ? 136.999 141.387 145.077 1.00 48.94 151 LEU C N 1
ATOM 9110 C CA . LEU C 3 151 ? 137.886 142.491 144.736 1.00 47.63 151 LEU C CA 1
ATOM 9111 C C . LEU C 3 151 ? 139.147 141.968 144.065 1.00 50.08 151 LEU C C 1
ATOM 9112 O O . LEU C 3 151 ? 139.785 141.036 144.566 1.00 51.47 151 LEU C O 1
ATOM 9117 N N . ARG C 3 152 ? 139.494 142.575 142.928 1.00 53.36 152 ARG C N 1
ATOM 9118 C CA . ARG C 3 152 ? 140.690 142.173 142.198 1.00 57.77 152 ARG C CA 1
ATOM 9119 C C . ARG C 3 152 ? 141.937 142.350 143.053 1.00 57.55 152 ARG C C 1
ATOM 9120 O O . ARG C 3 152 ? 142.731 141.415 143.214 1.00 57.61 152 ARG C O 1
ATOM 9128 N N . GLY C 3 153 ? 142.124 143.536 143.614 1.00 58.41 153 GLY C N 1
ATOM 9129 C CA . GLY C 3 153 ? 143.246 143.782 144.492 1.00 59.18 153 GLY C CA 1
ATOM 9130 C C . GLY C 3 153 ? 143.683 145.231 144.450 1.00 62.11 153 GLY C C 1
ATOM 9131 O O . GLY C 3 153 ? 143.021 146.086 143.866 1.00 61.46 153 GLY C O 1
ATOM 9132 N N . GLY C 3 154 ? 144.826 145.478 145.087 1.00 61.81 154 GLY C N 1
ATOM 9133 C CA . GLY C 3 154 ? 145.423 146.799 145.123 1.00 60.15 154 GLY C CA 1
ATOM 9134 C C . GLY C 3 154 ? 146.916 146.763 145.426 1.00 58.15 154 GLY C C 1
ATOM 9135 O O . GLY C 3 154 ? 147.347 146.192 146.424 1.00 59.36 154 GLY C O 1
#

Nearest PDB structures (foldseek):
  6j62-assembly1_A  TM=9.732E-01  e=2.221E-10  Mus musculus
  4pij-assembly2_B  TM=9.525E-01  e=1.350E-08  Homo sapiens
  9eyh-assembly1_C  TM=9.133E-01  e=1.444E-08  Saccharomyces cerevisiae
  4jio-assembly3_U  TM=9.215E-01  e=5.192E-08  Homo sapiens
  2n2k-assembly1_A  TM=9.071E-01  e=5.941E-08  Homo sapiens

Radius of gyration: 33.73 Å; Cα contacts (8 Å, |Δi|>4): 2362; chains: 3; bounding box: 66×88×97 Å

B-factor: mean 72.52, std 45.18, range [13.26, 182.48]

Sequence (1163 aa):
RIQGAKVLLSGLQGLGAEVAKNLVLMGVGSLTLHDPHPTCWSDLAAQFLLSEQDLGRSRAEASQKLLAELNGAVQVSVYTGDITKDLLLDFQVVVLTASRLEEQLRVGTLCHEHGVCFLVADTRGLVGQLFCDFGENFTVQDPTEAEPLTANIQHISQGSPGILTLRHHFHTGDWVTFSGIEGMVELNGCDPRPLHVREDGTLEIGDTTAFSCYLRGGAVTEVKRAKTVSHEPLDTALLQPRVVAQSAQKVRARCLHQSFRALHKFQQLHGRPPKPWDPVDAEMVVDLAQAMGPLKEQLDEALVRTVALSSAGGLSPMAAVLGAVAAQEVLKAISGKFMPLDQWLYFDALDCLPEDGDPFPNPEDCAPRRCRYDGQTAVFGTNFQEKLSHQHYLLVGAGAVGCELLKSFALMGLGAGDGGGVTVADMDHVELSNLSRQFLFRSQDIHRKKAEVAAEATRRLNADLQVTPLNLQLDPTTEDIFGDDFFSGVNGVAAALDTFEARDYVAARCTHFLKPLLEAGTMGTRGSASVFIPHVTENYKAPSDPVCTVRYIPATTEHTVQWAKGEFDDLFCESAKTINSHPQALSSPEDLVKSQKQPLLQTMRGVLTERPQTWQDCVLWAFGHWQLRFHYGITQLLRTYPPDKVPFWSGPKQCPQPLKFDASQDMHLLYVLAAANLYAQMHGLPGSQDQTALRGLLNLLPLPDPQNLDRIFASELELDSPSGCKQLHEDLKTWSKGPPLKPLTFNFHVDFVVAAASLRAQNYGIPVASHAETKRIVGRIIPAVVTTTAAVAGLVGLELYKVVGGPRPRHAFRHSYLHLAENYFSRWVPKAPDIQKFHHLKWTCWDRLEVPAGQPERTLESLLAHIQELQGLRVTMLLHGSALLYSAGWSEEKQTQHLSRRVTDLVKKVPGQRVLVLELGYEGEEDDTNFPRLHYKLASKRVAKELEDLQKELPKYLRNLSSEEDNVLVWHALLLPERPPYNLKAFRLSISFPREYPFQPPTVKFTTRIYHPNVDRDGRVCLPIISKKNWKASTRTSQVLEALNMLVNQPEPGQPVRLELAEQLTQDPELFDQMAQEFTLQFGVDRPSILVRNDKGRSSPYEVQLKQTVAELKQQVCQKERVQADQFWLSFEGRPMDDEHPLEEYGLMKGCTVFMNLRLRGG

Solvent-accessible surface area: 49251 Å² total; per-residue (Å²): 181,34,121,64,7,76,0,0,0,9,4,0,33,3,1,0,0,0,0,0,0,0,0,0,4,65,15,1,7,24,2,12,0,16,8,73,89,72,3,68,76,60,16,2,2,5,0,13,14,10,52,92,152,20,59,51,118,18,26,0,64,16,0,56,127,52,0,34,79,22,27,77,78,9,120,13,47,44,84,100,32,91,4,62,82,112,16,1,97,79,11,88,1,0,0,0,1,29,15,126,22,105,50,5,36,95,2,0,48,31,0,38,114,70,63,11,13,0,0,1,0,9,11,41,0,0,0,0,6,0,0,0,1,7,14,98,122,26,82,0,80,44,47,39,50,26,150,45,26,53,4,17,2,71,91,3,39,62,24,95,76,1,57,3,43,25,90,96,39,20,75,93,41,34,111,0,29,4,70,50,8,70,27,0,109,92,7,66,71,22,92,51,59,80,6,82,56,108,186,96,58,27,8,33,15,24,105,6,91,93,46,55,86,34,114,94,16,6,22,1,36,27,50,58,86,55,105,84,19,79,5,85,31,1,65,65,0,14,84,75,15,157,14,29,36,33,77,72,58,82,73,98,7,64,4,2,0,6,0,0,41,0,0,11,76,0,35,96,120,78,58,105,80,5,78,18,9,22,78,95,3,1,74,56,0,4,82,28,0,97,75,36,28,104,24,160,120,159,45,58,75,57,11,0,72,43,0,1,24,0,6,32,8,21,1,2,0,1,1,0,1,2,0,0,4,0,0,10,2,0,8,2,12,21,18,8,89,18,59,2,5,64,9,2,17,18,10,33,0,16,22,1,18,51,51,157,80,61,120,117,12,90,26,124,39,0,36,75,136,165,43,34,22,8,1,3,4,4,0,11,0,35,101,18,14,101,82,0,10,81,29,48,1,0,0,5,8,0,12,3,0,0,0,0,0,0,0,0,0,0,3,1,0,0,1,28,26,119,70,5,1,0,4,0,2,22,101,64,73,0,106,127,86,18,31,66,61,3,15,7,10,49,91,133,14,49,134,77,50,17,0,72,6,0,0,83,5,0,105,164,34,3,92,73,4,133,2,63,38,40,56,73,67,12,37,84,110,6,53,110,70,0,11,29,95,37,2,90,42,1,66,0,1,1,0,5,17,78,48,42,127,18,1,65,41,2,6,55,36,4,21,30,34,68,36,20,2,2,13,0,0,0,60,9,3,21,0,14,1,15,0,12,20,20,107,36,0,50,24,24,133,33,6,67,85,32,50,27,62,10,85,41,38,2,66,49,22,84,18,1,4,63,32,0,65,32,20,2,56,47,2,0,20,89,2,0,108,40,20,60,66,114,91,108,6,15,80,28,11,106,53,0,38,143,56,54,19,2,32,60,4,16,22,1,2,3,24,16,58,96,37,8,128,60,23,102,44,0,6,40,4,0,10,0,6,0,22,15,74,2,28,42,31,7,31,30,9,32,133,3,12,44,80,104,48,167,102,49,20,54,43,121,70,55,45,1,85,22,29,138,54,59,17,89,78,103,58,16,25,84,2,0,8,0,1,0,2,0,4,0,68,3,27,66,28,98,35,26,114,63,90,89,46,0,121,24,65,9,92,138,126,82,43,115,60,32,94,50,4,90,187,33,17,26,40,76,61,55,6,30,36,84,73,2,0,94,66,4,39,99,36,3,102,69,20,51,130,56,102,98,14,130,43,18,109,74,112,40,32,39,65,1,1,32,4,3,2,16,3,16,1,87,6,17,8,14,39,73,11,69,100,67,61,0,74,99,20,15,40,152,103,40,72,40,32,8,0,0,2,0,0,0,0,0,1,3,0,0,2,1,1,0,23,6,23,28,131,23,61,68,114,12,4,63,10,2,4,0,12,7,2,48,34,20,38,2,32,26,41,1,66,50,18,121,110,67,132,23,107,116,13,130,12,17,40,4,55,60,24,102,0,75,2,36,187,112,29,68,52,0,103,46,1,17,55,53,0,88,138,87,26,46,6,129,10,22,10,0,0,45,46,30,21,24,4,18,2,34,39,45,60,129,110,65,26,75,112,26,22,83,124,122,0,32,75,45,15,172,87,64,120,68,45,115,25,2,50,0,18,2,0,1,57,64,23,136,87,65,23,79,2,11,66,0,15,0,89,90,49,5,14,18,0,1,49,2,16,16,62,7,82,140,136,46,30,175,20,1,116,96,10,53,19,110,109,96,51,5,24,24,0,83,1,25,0,22,0,118,59,102,7,0,48,90,34,0,0,129,2,18,0,48,9,31,209,55,0,20,122,57,20,2,84,3,106,3,87,2,80,5,16,0,0,1,0,12,65,82,4,93,6,17,6,78,37,18,24,133,187,79,20,133,45,96,18,64,0,41,89,0,0,85,28,0,12,104,21,0,25,123,14,106,46,24,108,12,1,22,13,26,0,1,20,7,22,53,114,52,60,127,57,0,48,114,68,0,68,108,42,0,107,129,110,22,38,104,104,98,76,7,64,0,73,6,31,60,35,46,39,1,81,9,120,13,93,59,168,44,44,0,46,80,0,22,109,46,0,12,139,113,9,183,21,100,38,55,58,2,23,1,1,20,88,5,94,14,8,46,48,157,73,37,3,117,112,45,34,5,134,165,47,18,63,0,39,11,6,20,84,8,74,0,9

Organism: Bos taurus (NCBI:txid9913)

Foldseek 3Di:
DLCPFAEEEEDQALLSQLLLLQCLLLCNAYYEYEFQDFDDLQRLLRHLQDDPVRGRPTNLVSSQVLSCQQHVRHHYYYDHDDDDLVNQLVGQEYEDEPDAPVVLQVSQVSCQVRQRWYWYWYAFQQKIKIFTARYAWAKFFAQDQDDWDKFKFDFWAAAFFIKTHGLDDDAFQFWKAKDPFPQQPVRHVDGTFTWDADPVGIITRGHGHPGGGGDDFMMMTTGRGMDIAGADTPVCCLQVPPEDDDPVCPLVQQLVSLLVVLQSVLCVVPVDQDQAQDQVQLVSSLVSSVVVDDGCHDHDSVSSSLSSNRRQADANLSSLQRSLLRSVLVVCSSVSHFDHGRTMYMGGLCLLFDDPPDDAADSVQLHADRHNCNRPCSRHGDVLLVLQLQAAEEEADLAQLVLLLLLNSLSSNRVLDPNTAYEYEEQDAADPVRRSLHSQDGPVRHRPASQVSSQVSSCVSHVRHHYHYDNHHDDPVPCVCVDPVVCVSHQAYEYPDDDLVSVVRVLVVCLVSQHWYWYWDDFALKIWIDIDGFQFFATDDGDDDDCPQLVQHDLALLSLLVVLLVVLCLQFPPVLCVVPVDCCLLPDVVVVLVVPNQPSLLLNCALPLDDQDALLRLLQRQVSVVLVPQPVVLVVVCVVQPQVVVVPQDSSRHRFDGDDDDLPDDLNLLQSLLSSQSSCLQVVHDHDDPSVVSSVSCVVDDDPDSPVCCVRDPDPVPCSDSVNSVVSSVSCNNVSDDDGTHHDPQSSNLSNSLSSSQSVCSRRSYDRDDSVRSCCSSVVDGNDRSSSSSSSSSLSVSQVSNSSVPDDHQQSHWIWMDRSSHGDIDTDRGDRFDWDDDPPDTDGPNDEAEDELDPPGDFQLVVQVVVCVVGVFGWQWKAQVPRTLAHVPDDPVVRVVSRRHGPCVRDPDDPPDFWGWMFTDTPPDDPPDGDHTYRHGD/DLVVLVVQLVVCVVPPDPQKADWDDPVVDSQKIWIWGQADAVQQNQFIWIKIWGADPVRLLAFIWIFTPFQALAFQAARRRTGPQPCNDNVHPHSPDGVVVVVVSVNCCRNPPDLVNGDPVVLSVCCVPPVVVSSVVRNVSCVVIHHGDD/DEWEQEPVRDTDDDDDDQQAFQQVVLVVCCVVVVHDSVFKFKDFPNHTGDRGGGNNVVPQDPHYYMYIDGDDPDD

Secondary structure (DSSP, 8-state):
-GGG-EEEEE--SHHHHHHHHHHHHHT-SEEEEE--SBP-GGGTTT-SS--GGGTTSBHHHHHHHHHHHH-TTSEEEE--S---HHHHTT-SEEEE-S--HHHHHHHHHHHHHTT-EEEEEEEETTEEEEEEE--SSEEESB--SSPP--EEEEEE--BSSPEEEE-----TT-EEEEEEESS-GGGBTPPPEE-EE-TTS-EE-S-BSS-----SEEEEEE----EEE----HHHHTTS--B---TTTHHHHHHHHHHHHHHHHHHHHHSSPPPTT-HHHHHHHHHHHHHS--------HHHHHHHHHHTT---HHHHHHHHHHHHHHHHHHHH-BSPPPSSEEEEE-GGGSPPSSSPPPPTTTSS--SSTTHHHHHHH-HHHHHHHHT-EEEEE--SHHHHHHHHHHHHHTTT-STT-EEEEE---B--GGGTTS-TT--GGGTTSBHHHHHHHHHHHH-SSS-EEEE-S--SGGGTTTSSHHHHHH--EEEE--SSHHHHHHHHHHHHHHT--EEEEEEEBTEEEEEEE-TTTSPPP------HHHHTT---SHHHHHHHHHHHHHIIIIIHHHHHHH-GGGGT-HHHHHHHT-HHHHHHHH-S-SSPP-SHHHHHHHHHHHHHIIIIIHHHHHHHHS-TT----S-TT-----PPPP-TTSHHHHHHHHHHHHHHHHHHTPPP---HHHHHHHHHHS--S-SGGGGGTS--HHHHTSHHHHHHHHHHHTTTTSSSPPPP-----HHHHHHHHHHHHHHHH-PPPP-HHHHHHHHH----B-HHHHHHHHHHHHHHHHHHHT-S--TTT--EEEEEGGGTEEEEEPPPPPP-EEETTEEE-SS-EEEEE-TTTTPBHHHHHHHHHHHHSS-EEEEEETTEEEEETTS-HHHHHHHHHSBSTTTS---TT--EEEEEEEETTPPTT--PPEEEEE-/-HHHHHHHHHHHHSS--TTEEEEEE-SS-TTEEEEEE---STTGGGSBEEEEEE--TTTTTS--EEEESS----SSB-TT-BB--STTSTTT--TT--HHHHHHHHHHHHHS--TTS-SSHHHHHHHHH-HHHHHHHHHHHHHHS-BPP-/-EEEE-TTS-EEEE---SSSBHHHHHHHHHHHHT--GGGEEEEETTEEE-SSSBSGGGT--TT-EEEEEEPP---